Protein AF-A0A7C4DN12-F1 (afdb_monomer_lite)

Radius of gyration: 39.06 Å; chains: 1; bounding box: 102×92×110 Å

Sequence (900 aa):
MKPRREIHFRVSAAPRVALALGARSVGHYACPPDYVEHRAPRDFVQVFWGVAGAAQFFDGRRRHVLMPGHVFVYPPGRSHRIHAGSAGVEYRWWTMDGPLAASIVAAFGLTPPRSLPAGPAPVDLFERLTALVMDVSPAAEPEAGAVAYALLTAAVNPTMPRTESAAPTRAERCARLLRERFSDSRTGVEQIALELGVDRSVLSRQFRAAHGLPPAGYLRAIRVQQALAMLKEGGLAVAEVLHNASPARLYEEALRHDGALLAANGALVVRSGVKTGRSPRDKRVVDEPAVRPDVWWGDVNIRLSERTFLTNRQRAVDFLNTRPRLYVVDGFAGWDPRYRLKVRVICARPYHALFMQIMLIRPSDEERRDFGTPELTIYNAGQFPANPYTEEMSSTTSVEFWLSRGEMVILGTEYAGEMKKGVFTVLNYLLPQRGVLSMHCAANEGLAGDVTLFFGLSGTGKTTLSADRGRRLIGDDEHGWSDQGIFNIEGGCYAKCLGLSPQGEPEIYQAIRFGTVLENVVCDPLSRLVDFSDASLTENTRAAYPIHFIPNVKLPCTAGHPRNLILLTCDAFGVLPPVARLTTPQAMYHFISGYTARIAGTEQGVREPQAVFSACYGAAFLVWHPTRYAELLAERLVAHGTRAWLVNTGWTGGTYGTGRRMPLGVSRAIIEAVHAGALDEVAVRVDPVFGLEVPVACPGVPTELLDPRATWSDPAAYDALVAQLESPGGPDVFLVNFSGAVLSSLGAGAELAGLDGTWRAGQRSLLQRTSLFKGFPFSLILGAPMTSETVIGLFIDDDFSPVSTLAGSYGFSDDGPNSQIVLPGVPAFYLASAPPSGALRTWKRHDDPTLPTCPPNLANAADGVGCAILDRGPRPAPTAPPARWGVTTETSDLHELVRN

pLDDT: mean 76.94, std 25.62, range [20.72, 98.81]

Foldseek 3Di:
DDKDKDKAAQPDPAAPDFDQKWWGMKMKIWFAAFDKDKAAFDPWKKKKAWQAAKKWWDFPPDTAMHHHQKMWIDGGPTITIITGHRRTTIIIMTIMDGPCRRVLLVVLVCPPIYIGRLGHQPVVLRVLLRVLSNDPDSVSGVVNRVSVSVSSVSNNCVPPDDPDDDPDDLLVQLLVCLLLCLLDPPPDLVVSCVVSVHDSVVNQVVNCVVPVHGSVVSSVVSVVVVVVVCCVPVVAADAAEAEAPDLVVLLVCCVVPFVWDQFPQRAIEHEFPPDLDDDQQQEEEECDPVCVVFFPDDSLHDYDHPVLVVVLVVVLRVLLRPANYKYKYWAWFWLPPVQIFIEIEIERHSVLNLLQCQWGHHDDSVCVVVVPDGLAYESYSAVAFDDCPRPPGDGRWHWYDHQVSNYIYTYNTRHSVSVVLVLLLSCLRRQLVVLKQKAFWWKKAAPVQAIETEFAAPPLCRQLQLPDPRIATLARTIWIQDPFGIHGRTQWHKDFQAVDDCVRRVQVVQQRHSSKYWYQFDADPPNSHTDNNDQVRHSRIIIIGGQVSRVRHDPPSTGGHHQEYEQGEAAQQAQDFQKFWDDLLRLLVCQQQLWYWDDDPSDPPDHFIDIDGQHNSHNSSRGGDSVSSSVSVSCSCVVPVHIYMYGHQHFAQGGPVRTDGDDVQQNNQQSVCVVVCVQVPAQFDQDQQQRTTQGCDTPSHDSLRRHRLSSHPDSVVVVVVLVVLCPPVHAQSRVCPPDCLLCVLCVVPDDPDDDDPRVVVSVVVVLVRGPVNPDDDPPDDDDDDDDDDDDDDDDDDDDDDDDDDDDDDDDDDDDDDDDDDDDDDDDDDDDDDDDDDDDDDDDDDDDDDDDDDDDDDDDDDDDDDDDDDDDDDDDDDDDDDDDDDDDDDDDDDDDDDDDD

Structure (mmCIF, N/CA/C/O backbone):
data_AF-A0A7C4DN12-F1
#
_entry.id   AF-A0A7C4DN12-F1
#
loop_
_atom_site.group_PDB
_atom_site.id
_atom_site.type_symbol
_atom_site.label_atom_id
_atom_site.label_alt_id
_atom_site.label_comp_id
_atom_site.label_asym_id
_atom_site.label_entity_id
_atom_site.label_seq_id
_atom_site.pdbx_PDB_ins_code
_atom_site.Cartn_x
_atom_site.Cartn_y
_atom_site.Cartn_z
_atom_site.occupancy
_atom_site.B_iso_or_equiv
_atom_site.auth_seq_id
_atom_site.auth_comp_id
_atom_site.auth_asym_id
_atom_site.auth_atom_id
_atom_site.pdbx_PDB_model_num
ATOM 1 N N . MET A 1 1 ? -8.530 -39.936 69.890 1.00 58.25 1 MET A N 1
ATOM 2 C CA . MET A 1 1 ? -7.470 -40.143 68.865 1.00 58.25 1 MET A CA 1
ATOM 3 C C . MET A 1 1 ? -6.878 -38.792 68.455 1.00 58.25 1 MET A C 1
ATOM 5 O O . MET A 1 1 ? -7.470 -37.776 68.798 1.00 58.25 1 MET A O 1
ATOM 9 N N . LYS A 1 2 ? -5.743 -38.750 67.738 1.00 64.00 2 LYS A N 1
ATOM 10 C CA . LYS A 1 2 ? -5.277 -37.520 67.060 1.00 64.00 2 LYS A CA 1
ATOM 11 C C . LYS A 1 2 ? -5.970 -37.396 65.686 1.00 64.00 2 LYS A C 1
ATOM 13 O O . LYS A 1 2 ? -6.199 -38.433 65.069 1.00 64.00 2 LYS A O 1
ATOM 18 N N . PRO A 1 3 ? -6.304 -36.186 65.199 1.00 75.88 3 PRO A N 1
ATOM 19 C CA . PRO A 1 3 ? -6.832 -35.999 63.846 1.00 75.88 3 PRO A CA 1
ATOM 20 C C . PRO A 1 3 ? -5.763 -36.290 62.785 1.00 75.88 3 PRO A C 1
ATOM 22 O O . PRO A 1 3 ? -4.607 -35.889 62.952 1.00 75.88 3 PRO A O 1
ATOM 25 N N . ARG A 1 4 ? -6.149 -36.927 61.673 1.00 80.75 4 ARG A N 1
ATOM 26 C CA . ARG A 1 4 ? -5.313 -36.988 60.464 1.00 80.75 4 ARG A CA 1
ATOM 27 C C . ARG A 1 4 ? -5.394 -35.622 59.789 1.00 80.75 4 ARG A C 1
ATOM 29 O O . ARG A 1 4 ? -6.487 -35.107 59.560 1.00 80.75 4 ARG A O 1
ATOM 36 N N . ARG A 1 5 ? -4.239 -35.016 59.522 1.00 82.00 5 ARG A N 1
ATOM 37 C CA . ARG A 1 5 ? -4.129 -33.660 58.980 1.00 82.00 5 ARG A CA 1
ATOM 38 C C . ARG A 1 5 ? -3.128 -33.637 57.844 1.00 82.00 5 ARG A C 1
ATOM 40 O O . ARG A 1 5 ? -1.965 -33.964 58.050 1.00 82.00 5 ARG A O 1
ATOM 47 N N . GLU A 1 6 ? -3.585 -33.185 56.693 1.00 82.62 6 GLU A N 1
ATOM 48 C CA . GLU A 1 6 ? -2.757 -32.751 55.581 1.00 82.62 6 GLU A CA 1
ATOM 49 C C . GLU A 1 6 ? -2.853 -31.223 55.480 1.00 82.62 6 GLU A C 1
ATOM 51 O O . GLU A 1 6 ? -3.947 -30.663 55.616 1.00 82.62 6 GLU A O 1
ATOM 56 N N . ILE A 1 7 ? -1.712 -30.546 55.320 1.00 84.69 7 ILE A N 1
ATOM 57 C CA . ILE A 1 7 ? -1.626 -29.087 55.192 1.00 84.69 7 ILE A CA 1
ATOM 58 C C . ILE A 1 7 ? -0.467 -28.739 54.267 1.00 84.69 7 ILE A C 1
ATOM 60 O O . ILE A 1 7 ? 0.660 -29.154 54.527 1.00 84.69 7 ILE A O 1
ATOM 64 N N . HIS A 1 8 ? -0.741 -27.899 53.278 1.00 80.94 8 HIS A N 1
ATOM 65 C CA . HIS A 1 8 ? 0.238 -27.307 52.374 1.00 80.94 8 HIS A CA 1
ATOM 66 C C . HIS A 1 8 ? 0.121 -25.783 52.467 1.00 80.94 8 HIS A C 1
ATOM 68 O O . HIS A 1 8 ? -0.986 -25.246 52.554 1.00 80.94 8 HIS A O 1
ATOM 74 N N . PHE A 1 9 ? 1.247 -25.076 52.507 1.00 82.44 9 PHE A N 1
ATOM 75 C CA . PHE A 1 9 ? 1.310 -23.622 52.692 1.00 82.44 9 PHE A CA 1
ATOM 76 C C . PHE A 1 9 ? 2.062 -22.983 51.530 1.00 82.44 9 PHE A C 1
ATOM 78 O O . PHE A 1 9 ? 3.020 -23.577 51.043 1.00 82.44 9 PHE A O 1
ATOM 85 N N . ARG A 1 10 ? 1.698 -21.746 51.165 1.00 79.75 10 ARG A N 1
ATOM 86 C CA . ARG A 1 10 ? 2.512 -20.921 50.266 1.00 79.75 10 ARG A CA 1
ATOM 87 C C . ARG A 1 10 ? 3.933 -20.844 50.823 1.00 79.75 10 ARG A C 1
ATOM 89 O O . ARG A 1 10 ? 4.123 -20.389 51.952 1.00 79.75 10 ARG A O 1
ATOM 96 N N . VAL A 1 11 ? 4.914 -21.276 50.030 1.00 66.38 11 VAL A N 1
ATOM 97 C CA . VAL A 1 11 ? 6.325 -21.386 50.453 1.00 66.38 11 VAL A CA 1
ATOM 98 C C . VAL A 1 11 ? 6.897 -20.026 50.891 1.00 66.38 11 VAL A C 1
ATOM 100 O O . VAL A 1 11 ? 7.748 -19.964 51.777 1.00 66.38 11 VAL A O 1
ATOM 103 N N . SER A 1 12 ? 6.384 -18.921 50.333 1.00 61.75 12 SER A N 1
ATOM 104 C CA . SER A 1 12 ? 6.653 -17.562 50.817 1.00 61.75 12 SER A CA 1
ATOM 105 C C . SER A 1 12 ? 5.601 -17.071 51.817 1.00 61.75 12 SER A C 1
ATOM 107 O O . SER A 1 12 ? 4.393 -17.091 51.554 1.00 61.75 12 SER A O 1
ATOM 109 N N . ALA A 1 13 ? 6.069 -16.512 52.937 1.00 51.81 13 ALA A N 1
ATOM 110 C CA . ALA A 1 13 ? 5.219 -15.895 53.956 1.00 51.81 13 ALA A CA 1
ATOM 111 C C . ALA A 1 13 ? 4.446 -14.659 53.448 1.00 51.81 13 ALA A C 1
ATOM 113 O O . ALA A 1 13 ? 3.369 -14.369 53.968 1.00 51.81 13 ALA A O 1
ATOM 114 N N . ALA A 1 14 ? 4.960 -13.970 52.423 1.00 54.31 14 ALA A N 1
ATOM 115 C CA . ALA A 1 14 ? 4.325 -12.822 51.774 1.00 54.31 14 ALA A CA 1
ATOM 116 C C . ALA A 1 14 ? 4.466 -12.898 50.237 1.00 54.31 14 ALA A C 1
ATOM 118 O O . ALA A 1 14 ? 5.475 -13.431 49.759 1.00 54.31 14 ALA A O 1
ATOM 119 N N . PRO A 1 15 ? 3.511 -12.352 49.462 1.00 56.38 15 PRO A N 1
ATOM 120 C CA . PRO A 1 15 ? 3.646 -12.234 48.011 1.00 56.38 15 PRO A CA 1
ATOM 121 C C . PRO A 1 15 ? 4.871 -11.405 47.605 1.00 56.38 15 PRO A C 1
ATOM 123 O O . PRO A 1 15 ? 5.198 -10.423 48.275 1.00 56.38 15 PRO A O 1
ATOM 126 N N . ARG A 1 16 ? 5.512 -11.724 46.468 1.00 59.62 16 ARG A N 1
ATOM 127 C CA . ARG A 1 16 ? 6.554 -10.839 45.889 1.00 59.62 16 ARG A CA 1
ATOM 128 C C . ARG A 1 16 ? 5.970 -9.533 45.335 1.00 59.62 16 ARG A C 1
ATOM 130 O O . ARG A 1 16 ? 6.650 -8.514 45.319 1.00 59.62 16 ARG A O 1
ATOM 137 N N . VAL A 1 17 ? 4.713 -9.575 44.896 1.00 62.84 17 VAL A N 1
ATOM 138 C CA . VAL A 1 17 ? 3.891 -8.431 44.478 1.00 62.84 17 VAL A CA 1
ATOM 139 C C . VAL A 1 17 ? 2.504 -8.644 45.077 1.00 62.84 17 VAL A C 1
ATOM 141 O O . VAL A 1 17 ? 1.976 -9.750 45.007 1.00 62.84 17 VAL A O 1
ATOM 144 N N . ALA A 1 18 ? 1.912 -7.619 45.692 1.00 67.81 18 ALA A N 1
ATOM 145 C CA . ALA A 1 18 ? 0.656 -7.758 46.430 1.00 67.81 18 ALA A CA 1
ATOM 146 C C . ALA A 1 18 ? -0.540 -8.087 45.510 1.00 67.81 18 ALA A C 1
ATOM 148 O O . ALA A 1 18 ? -1.165 -7.196 44.935 1.00 67.81 18 ALA A O 1
ATOM 149 N N . LEU A 1 19 ? -0.880 -9.375 45.398 1.00 79.62 19 LEU A N 1
ATOM 150 C CA . LEU A 1 19 ? -2.069 -9.841 44.684 1.00 79.62 19 LEU A CA 1
ATOM 151 C C . LEU A 1 19 ? -3.352 -9.420 45.412 1.00 79.62 19 LEU A C 1
ATOM 153 O O . LEU A 1 19 ? -3.432 -9.485 46.637 1.00 79.62 19 LEU A O 1
ATOM 157 N N . ALA A 1 20 ? -4.387 -9.056 44.649 1.00 84.06 20 ALA A N 1
ATOM 158 C CA . ALA A 1 20 ? -5.710 -8.711 45.180 1.00 84.06 20 ALA A CA 1
ATOM 159 C C . ALA A 1 20 ? -6.351 -9.857 45.993 1.00 84.06 20 ALA A C 1
ATOM 161 O O . ALA A 1 20 ? -7.025 -9.603 46.996 1.00 84.06 20 ALA A O 1
ATOM 162 N N . LEU A 1 21 ? -6.103 -11.095 45.553 1.00 87.44 21 LEU A N 1
ATOM 163 C CA . LEU A 1 21 ? -6.446 -12.354 46.206 1.00 87.44 21 LEU A CA 1
ATOM 164 C C . LEU A 1 21 ? -5.257 -13.314 46.043 1.00 87.44 21 LEU A C 1
ATOM 166 O O . LEU A 1 21 ? -4.973 -13.751 44.930 1.00 87.44 21 LEU A O 1
ATOM 170 N N . GLY A 1 22 ? -4.568 -13.628 47.136 1.00 88.06 22 GLY A N 1
ATOM 171 C CA . GLY A 1 22 ? -3.547 -14.672 47.204 1.00 88.06 22 GLY A CA 1
ATOM 172 C C . GLY A 1 22 ? -4.099 -15.918 47.893 1.00 88.06 22 GLY A C 1
ATOM 173 O O . GLY A 1 22 ? -4.883 -15.815 48.839 1.00 88.06 22 GLY A O 1
ATOM 174 N N . ALA A 1 23 ? -3.700 -17.108 47.445 1.00 91.06 23 ALA A N 1
ATOM 175 C CA . ALA A 1 23 ? -3.972 -18.346 48.171 1.00 91.06 23 ALA A CA 1
ATOM 176 C C . ALA A 1 23 ? -2.805 -18.658 49.117 1.00 91.06 23 ALA A C 1
ATOM 178 O O . ALA A 1 23 ? -1.656 -18.753 48.689 1.00 91.06 23 ALA A O 1
ATOM 179 N N . ARG A 1 24 ? -3.096 -18.810 50.413 1.00 88.44 24 ARG A N 1
ATOM 180 C CA . ARG A 1 24 ? -2.065 -18.893 51.462 1.00 88.44 24 ARG A CA 1
ATOM 181 C C . ARG A 1 24 ? -1.808 -20.316 51.954 1.00 88.44 24 ARG A C 1
ATOM 183 O O . ARG A 1 24 ? -0.680 -20.639 52.324 1.00 88.44 24 ARG A O 1
ATOM 190 N N . SER A 1 25 ? -2.832 -21.163 51.992 1.00 90.44 25 SER A N 1
ATOM 191 C CA . SER A 1 25 ? -2.703 -22.586 52.329 1.00 90.44 25 SER A CA 1
ATOM 192 C C . SER A 1 25 ? -3.951 -23.378 51.970 1.00 90.44 25 SER A C 1
ATOM 194 O O . SER A 1 25 ? -5.037 -22.818 51.819 1.00 90.44 25 SER A O 1
ATOM 196 N N . VAL A 1 26 ? -3.792 -24.694 51.883 1.00 95.50 26 VAL A N 1
ATOM 197 C CA . VAL A 1 26 ? -4.844 -25.675 51.612 1.00 95.50 26 VAL A CA 1
ATOM 198 C C . VAL A 1 26 ? -4.606 -26.918 52.471 1.00 95.50 26 VAL A C 1
ATOM 200 O O . VAL A 1 26 ? -3.481 -27.179 52.898 1.00 95.50 26 VAL A O 1
ATOM 203 N N . GLY A 1 27 ? -5.651 -27.676 52.790 1.00 92.62 27 GLY A N 1
ATOM 204 C CA . GLY A 1 27 ? -5.505 -28.878 53.603 1.00 92.62 27 GLY A CA 1
ATOM 205 C C . GLY A 1 27 ? -6.722 -29.792 53.616 1.00 92.62 27 GLY A C 1
ATOM 206 O O . GLY A 1 27 ? -7.829 -29.409 53.232 1.00 92.62 27 GLY A O 1
ATOM 207 N N . HIS A 1 28 ? -6.504 -31.011 54.104 1.00 93.19 28 HIS A N 1
ATOM 208 C CA . HIS A 1 28 ? -7.520 -32.049 54.247 1.00 93.19 28 HIS A CA 1
ATOM 209 C C . HIS A 1 28 ? -7.443 -32.657 55.651 1.00 93.19 28 HIS A C 1
ATOM 211 O O . HIS A 1 28 ? -6.389 -33.122 56.090 1.00 93.19 28 HIS A O 1
ATOM 217 N N . TYR A 1 29 ? -8.535 -32.566 56.409 1.00 92.19 29 TYR A N 1
ATOM 218 C CA . TYR A 1 29 ? -8.598 -32.951 57.819 1.00 92.19 29 TYR A CA 1
ATOM 219 C C . TYR A 1 29 ? -9.642 -34.046 58.015 1.00 92.19 29 TYR A C 1
ATOM 221 O O . TYR A 1 29 ? -10.808 -33.815 57.712 1.00 92.19 29 TYR A O 1
ATOM 229 N N . ALA A 1 30 ? -9.246 -35.164 58.626 1.00 91.88 30 ALA A N 1
ATOM 230 C CA . ALA A 1 30 ? -10.160 -36.148 59.201 1.00 91.88 30 ALA A CA 1
ATOM 231 C C . ALA A 1 30 ? -10.011 -36.131 60.732 1.00 91.88 30 ALA A C 1
ATOM 233 O O . ALA A 1 30 ? -8.995 -36.548 61.301 1.00 91.88 30 ALA A O 1
ATOM 234 N N . CYS A 1 31 ? -11.025 -35.592 61.400 1.00 91.62 31 CYS A N 1
ATOM 235 C CA . CYS A 1 31 ? -11.087 -35.388 62.838 1.00 91.62 31 CYS A CA 1
ATOM 236 C C . CYS A 1 31 ? -11.961 -36.471 63.498 1.00 91.62 31 CYS A C 1
ATOM 238 O O . CYS A 1 31 ? -13.080 -36.706 63.037 1.00 91.62 31 CYS A O 1
ATOM 240 N N . PRO A 1 32 ? -11.487 -37.123 64.577 1.00 90.62 32 PRO A N 1
ATOM 241 C CA . PRO A 1 32 ? -12.229 -38.188 65.251 1.00 90.62 32 PRO A CA 1
ATOM 242 C C . PRO A 1 32 ? -13.466 -37.654 66.000 1.00 90.62 32 PRO A C 1
ATOM 244 O O . PRO A 1 32 ? -13.607 -36.435 66.150 1.00 90.62 32 PRO A O 1
ATOM 247 N N . PRO A 1 33 ? -14.335 -38.551 66.507 1.00 90.94 33 PRO A N 1
ATOM 248 C CA . PRO A 1 33 ? -15.431 -38.200 67.405 1.00 90.94 33 PRO A CA 1
ATOM 249 C C . PRO A 1 33 ? -15.026 -37.249 68.532 1.00 90.94 33 PRO A C 1
ATOM 251 O O . PRO A 1 33 ? -13.918 -37.346 69.068 1.00 90.94 33 PRO A O 1
ATOM 254 N N . ASP A 1 34 ? -15.931 -36.319 68.843 1.00 87.19 34 ASP A N 1
ATOM 255 C CA . ASP A 1 34 ? -15.834 -35.326 69.924 1.00 87.19 34 ASP A CA 1
ATOM 256 C C . ASP A 1 34 ? -14.565 -34.447 69.889 1.00 87.19 34 ASP A C 1
ATOM 258 O O . ASP A 1 34 ? -14.199 -33.788 70.864 1.00 87.19 34 ASP A O 1
ATOM 262 N N . TYR A 1 35 ? -13.878 -34.399 68.742 1.00 89.62 35 TYR A N 1
ATOM 263 C CA . TYR A 1 35 ? -12.701 -33.564 68.550 1.00 89.62 35 TYR A CA 1
ATOM 264 C C . TYR A 1 35 ? -13.052 -32.071 68.582 1.00 89.62 35 TYR A C 1
ATOM 266 O O . TYR A 1 35 ? -13.827 -31.579 67.760 1.00 89.62 35 TYR A O 1
ATOM 274 N N . VAL A 1 36 ? -12.408 -31.331 69.485 1.00 88.56 36 VAL A N 1
ATOM 275 C CA . VAL A 1 36 ? -12.567 -29.880 69.621 1.00 88.56 36 VAL A CA 1
ATOM 276 C C . VAL A 1 36 ? -11.296 -29.151 69.178 1.00 88.56 36 VAL A C 1
ATOM 278 O O . VAL A 1 36 ? -10.198 -29.434 69.658 1.00 88.56 36 VAL A O 1
ATOM 281 N N . GLU A 1 37 ? -11.447 -28.158 68.300 1.00 85.19 37 GLU A N 1
ATOM 282 C CA . GLU A 1 37 ? -10.400 -27.206 67.928 1.00 85.19 37 GLU A CA 1
ATOM 283 C C . GLU A 1 37 ? -10.812 -25.767 68.266 1.00 85.19 37 GLU A C 1
ATOM 285 O O . GLU A 1 37 ? -11.877 -25.288 67.871 1.00 85.19 37 GLU A O 1
ATOM 290 N N . HIS A 1 38 ? -9.918 -25.061 68.960 1.00 86.31 38 HIS A N 1
ATOM 291 C CA . HIS A 1 38 ? -9.972 -23.620 69.182 1.00 86.31 38 HIS A CA 1
ATOM 292 C C . HIS A 1 38 ? -8.743 -22.982 68.524 1.00 86.31 38 HIS A C 1
ATOM 294 O O . HIS A 1 38 ? -7.618 -23.408 68.786 1.00 86.31 38 HIS A O 1
ATOM 300 N N . ARG A 1 39 ? -8.928 -21.945 67.699 1.00 80.12 39 ARG A N 1
ATOM 301 C CA . ARG A 1 39 ? -7.827 -21.106 67.194 1.00 80.12 39 ARG A CA 1
ATOM 302 C C . ARG A 1 39 ? -8.103 -19.632 67.479 1.00 80.12 39 ARG A C 1
ATOM 304 O O . ARG A 1 39 ? -9.226 -19.155 67.312 1.00 80.12 39 ARG A O 1
ATOM 311 N N . ALA A 1 40 ? -7.054 -18.916 67.881 1.00 80.12 40 ALA A N 1
ATOM 312 C CA . ALA A 1 40 ? -7.068 -17.460 67.979 1.00 80.12 40 ALA A CA 1
ATOM 313 C C . ALA A 1 40 ? -7.398 -16.810 66.614 1.00 80.12 40 ALA A C 1
ATOM 315 O O . ALA A 1 40 ? -7.159 -17.453 65.582 1.00 80.12 40 ALA A O 1
ATOM 316 N N . PRO A 1 41 ? -7.924 -15.568 66.601 1.00 82.94 41 PRO A N 1
ATOM 317 C CA . PRO A 1 41 ? -8.230 -14.829 65.379 1.00 82.94 41 PRO A CA 1
ATOM 318 C C . PRO A 1 41 ? -7.094 -14.789 64.355 1.00 82.94 41 PRO A C 1
ATOM 320 O O . PRO A 1 41 ? -5.915 -14.808 64.714 1.00 82.94 41 PRO A O 1
ATOM 323 N N . ARG A 1 42 ? -7.466 -14.722 63.074 1.00 82.62 42 ARG A N 1
ATOM 324 C CA . ARG A 1 42 ? -6.540 -14.681 61.934 1.00 82.62 42 ARG A CA 1
ATOM 325 C C . ARG A 1 42 ? -6.799 -13.486 61.023 1.00 82.62 42 ARG A C 1
ATOM 327 O O . ARG A 1 42 ? -7.892 -12.932 60.998 1.00 82.62 42 ARG A O 1
ATOM 334 N N . ASP A 1 43 ? -5.756 -13.104 60.305 1.00 84.31 43 ASP A N 1
ATOM 335 C CA . ASP A 1 43 ? -5.660 -12.010 59.334 1.00 84.31 43 ASP A CA 1
ATOM 336 C C . ASP A 1 43 ? -6.237 -12.369 57.949 1.00 84.31 43 ASP A C 1
ATOM 338 O O . ASP A 1 43 ? -6.596 -11.485 57.177 1.00 84.31 43 ASP A O 1
ATOM 342 N N . PHE A 1 44 ? -6.368 -13.663 57.654 1.00 89.94 44 PHE A N 1
ATOM 343 C CA . PHE A 1 44 ? -6.845 -14.219 56.384 1.00 89.94 44 PHE A CA 1
ATOM 344 C C . PHE A 1 44 ? -8.287 -14.747 56.457 1.00 89.94 44 PHE A C 1
ATOM 346 O O . PHE A 1 44 ? -8.804 -15.048 57.534 1.00 89.94 44 PHE A O 1
ATOM 353 N N . VAL A 1 45 ? -8.927 -14.928 55.296 1.00 92.00 45 VAL A N 1
ATOM 354 C CA . VAL A 1 45 ? -10.165 -15.723 55.185 1.00 92.00 45 VAL A CA 1
ATOM 355 C C . VAL A 1 45 ? -9.810 -17.210 55.271 1.00 92.00 45 VAL A C 1
ATOM 357 O O . VAL A 1 45 ? -8.836 -17.633 54.648 1.00 92.00 45 VAL A O 1
ATOM 360 N N . GLN A 1 46 ? -10.613 -18.025 55.964 1.00 93.12 46 GLN A N 1
ATOM 361 C CA . GLN A 1 46 ? -10.554 -19.490 55.874 1.00 93.12 46 GLN A CA 1
ATOM 362 C C . GLN A 1 46 ? -11.908 -20.076 55.449 1.00 93.12 46 GLN A C 1
ATOM 364 O O . GLN A 1 46 ? -12.938 -19.775 56.055 1.00 93.12 46 GLN A O 1
ATOM 369 N N . VAL A 1 47 ? -11.897 -20.942 54.433 1.00 94.12 47 VAL A N 1
ATOM 370 C CA . VAL A 1 47 ? -13.083 -21.615 53.879 1.00 94.12 47 VAL A CA 1
ATOM 371 C C . VAL A 1 47 ? -12.966 -23.123 54.085 1.00 94.12 47 VAL A C 1
ATOM 373 O O . VAL A 1 47 ? -11.885 -23.689 53.934 1.00 94.12 47 VAL A O 1
ATOM 376 N N . PHE A 1 48 ? -14.074 -23.770 54.441 1.00 95.19 48 PHE A N 1
ATOM 377 C CA . PHE A 1 48 ? -14.170 -25.191 54.782 1.00 95.19 48 PHE A CA 1
ATOM 378 C C . PHE A 1 48 ? -15.250 -25.851 53.932 1.00 95.19 48 PHE A C 1
ATOM 380 O O . PHE A 1 48 ? -16.322 -25.274 53.777 1.00 95.19 48 PHE A O 1
ATOM 387 N N . TRP A 1 49 ? -14.995 -27.065 53.450 1.00 95.75 49 TRP A N 1
ATOM 388 C CA . TRP A 1 49 ? -15.905 -27.867 52.635 1.00 95.75 49 TRP A CA 1
ATOM 389 C C . TRP A 1 49 ? -16.032 -29.265 53.250 1.00 95.75 49 TRP A C 1
ATOM 391 O O . TRP A 1 49 ? -15.047 -30.001 53.341 1.00 95.75 49 TRP A O 1
ATOM 401 N N . GLY A 1 50 ? -17.229 -29.627 53.712 1.00 95.06 50 GLY A N 1
ATOM 402 C CA . GLY A 1 50 ? -17.481 -30.914 54.360 1.00 95.06 50 GLY A CA 1
ATOM 403 C C . GLY A 1 50 ? -17.434 -32.082 53.373 1.00 95.06 50 GLY A C 1
ATOM 404 O O . GLY A 1 50 ? -18.031 -32.017 52.298 1.00 95.06 50 GLY A O 1
ATOM 405 N N . VAL A 1 51 ? -16.741 -33.154 53.756 1.00 95.25 51 VAL A N 1
ATOM 406 C CA . VAL A 1 51 ? -16.541 -34.378 52.962 1.00 95.25 51 VAL A CA 1
ATOM 407 C C . VAL A 1 51 ? -17.302 -35.551 53.587 1.00 95.25 51 VAL A C 1
ATOM 409 O O . VAL A 1 51 ? -18.096 -36.188 52.902 1.00 95.25 51 VAL A O 1
ATOM 412 N N . ALA A 1 52 ? -17.134 -35.785 54.892 1.00 93.12 52 ALA A N 1
ATOM 413 C CA . ALA A 1 52 ? -17.825 -36.837 55.643 1.00 93.12 52 ALA A CA 1
ATOM 414 C C . ALA A 1 52 ? -18.090 -36.412 57.101 1.00 93.12 52 ALA A C 1
ATOM 416 O O . ALA A 1 52 ? -17.510 -35.443 57.594 1.00 93.12 52 ALA A O 1
ATOM 417 N N . GLY A 1 53 ? -18.963 -37.133 57.813 1.00 94.06 53 GLY A N 1
ATOM 418 C CA . GLY A 1 53 ? -19.336 -36.802 59.196 1.00 94.06 53 GLY A CA 1
ATOM 419 C C . GLY A 1 53 ? -19.975 -35.411 59.334 1.00 94.06 53 GLY A C 1
ATOM 420 O O . GLY A 1 53 ? -20.548 -34.890 58.378 1.00 94.06 53 GLY A O 1
ATOM 421 N N . ALA A 1 54 ? -19.904 -34.800 60.520 1.00 93.94 54 ALA A N 1
ATOM 422 C CA . ALA A 1 54 ? -20.423 -33.446 60.740 1.00 93.94 54 ALA A CA 1
ATOM 423 C C . ALA A 1 54 ? -19.729 -32.728 61.907 1.00 93.94 54 ALA A C 1
ATOM 425 O O . ALA A 1 54 ? -19.307 -33.358 62.876 1.00 93.94 54 ALA A O 1
ATOM 426 N N . ALA A 1 55 ? -19.659 -31.394 61.855 1.00 94.56 55 ALA A N 1
ATOM 427 C CA . ALA A 1 55 ? -19.091 -30.581 62.933 1.00 94.56 55 ALA A CA 1
ATOM 428 C C . ALA A 1 55 ? -19.823 -29.254 63.154 1.00 94.56 55 ALA A C 1
ATOM 430 O O . ALA A 1 55 ? -20.316 -28.622 62.221 1.00 94.56 55 ALA A O 1
ATOM 431 N N . GLN A 1 56 ? -19.849 -28.808 64.408 1.00 94.00 56 GLN A N 1
ATOM 432 C CA . GLN A 1 56 ? -20.402 -27.530 64.838 1.00 94.00 56 GLN A CA 1
ATOM 433 C C . GLN A 1 56 ? -19.310 -26.451 64.770 1.00 94.00 56 GLN A C 1
ATOM 435 O O . GLN A 1 56 ? -18.296 -26.534 65.464 1.00 94.00 56 GLN A O 1
ATOM 440 N N . PHE A 1 57 ? -19.528 -25.440 63.934 1.00 93.31 57 PHE A N 1
ATOM 441 C CA . PHE A 1 57 ? -18.694 -24.245 63.792 1.00 93.31 57 PHE A CA 1
ATOM 442 C C . PHE A 1 57 ? -19.364 -23.083 64.537 1.00 93.31 57 PHE A C 1
ATOM 444 O O . PHE A 1 57 ? -20.590 -22.956 64.480 1.00 93.31 57 PHE A O 1
ATOM 451 N N . PHE A 1 58 ? -18.605 -22.226 65.229 1.00 89.12 58 PHE A N 1
ATOM 452 C CA . PHE A 1 58 ? -19.186 -21.136 66.027 1.00 89.12 58 PHE A CA 1
ATOM 453 C C . PHE A 1 58 ? -18.643 -19.760 65.635 1.00 89.12 58 PHE A C 1
ATOM 455 O O . PHE A 1 58 ? -17.453 -19.500 65.792 1.00 89.12 58 PHE A O 1
ATOM 462 N N . ASP A 1 59 ? -19.536 -18.854 65.226 1.00 85.06 59 ASP A N 1
ATOM 463 C CA . ASP A 1 59 ? -19.240 -17.424 65.088 1.00 85.06 59 ASP A CA 1
ATOM 464 C C . ASP A 1 59 ? -19.747 -16.672 66.330 1.00 85.06 59 ASP A C 1
ATOM 466 O O . ASP A 1 59 ? -20.936 -16.368 66.481 1.00 85.06 59 ASP A O 1
ATOM 470 N N . GLY A 1 60 ? -18.845 -16.431 67.286 1.00 83.50 60 GLY A N 1
ATOM 471 C CA . GLY A 1 60 ? -19.181 -15.843 68.584 1.00 83.50 60 GLY A CA 1
ATOM 472 C C . GLY A 1 60 ? -20.149 -16.723 69.387 1.00 83.50 60 GLY A C 1
ATOM 473 O O . GLY A 1 60 ? -19.748 -17.742 69.948 1.00 83.50 60 GLY A O 1
ATOM 474 N N . ARG A 1 61 ? -21.426 -16.316 69.458 1.00 83.00 61 ARG A N 1
ATOM 475 C CA . ARG A 1 61 ? -22.523 -17.094 70.078 1.00 83.00 61 ARG A CA 1
ATOM 476 C C . ARG A 1 61 ? -23.364 -17.890 69.068 1.00 83.00 61 ARG A C 1
ATOM 478 O O . ARG A 1 61 ? -24.194 -18.691 69.488 1.00 83.00 61 ARG A O 1
ATOM 485 N N . ARG A 1 62 ? -23.204 -17.669 67.757 1.00 86.81 62 ARG A N 1
ATOM 486 C CA . ARG A 1 62 ? -23.971 -18.377 66.718 1.00 86.81 62 ARG A CA 1
ATOM 487 C C . ARG A 1 62 ? -23.325 -19.722 66.416 1.00 86.81 62 ARG A C 1
ATOM 489 O O . ARG A 1 62 ? -22.106 -19.808 66.325 1.00 86.81 62 ARG A O 1
ATOM 496 N N . ARG A 1 63 ? -24.148 -20.759 66.247 1.00 90.88 63 ARG A N 1
ATOM 497 C CA . ARG A 1 63 ? -23.722 -22.111 65.874 1.00 90.88 63 ARG A CA 1
ATOM 498 C C . ARG A 1 63 ? -24.187 -22.435 64.459 1.00 90.88 63 ARG A C 1
ATOM 500 O O . ARG A 1 63 ? -25.364 -22.287 64.145 1.00 90.88 63 ARG A O 1
ATOM 507 N N . HIS A 1 64 ? -23.273 -22.959 63.659 1.00 92.50 64 HIS A N 1
ATOM 508 C CA . HIS A 1 64 ? -23.484 -23.459 62.307 1.00 92.50 64 HIS A CA 1
ATOM 509 C C . HIS A 1 64 ? -23.048 -24.928 62.259 1.00 92.50 64 HIS A C 1
ATOM 511 O O . HIS A 1 64 ? -22.230 -25.346 63.078 1.00 92.50 64 HIS A O 1
ATOM 517 N N . VAL A 1 65 ? -23.577 -25.723 61.328 1.00 93.06 65 VAL A N 1
ATOM 518 C CA . VAL A 1 65 ? -23.159 -27.125 61.160 1.00 93.06 65 VAL A CA 1
ATOM 519 C C . VAL A 1 65 ? -22.583 -27.311 59.764 1.00 93.06 65 VAL A C 1
ATOM 521 O O . VAL A 1 65 ? -23.249 -27.002 58.777 1.00 93.06 65 VAL A O 1
ATOM 524 N N . LEU A 1 66 ? -21.345 -27.794 59.691 1.00 94.38 66 LEU A N 1
ATOM 525 C CA . LEU A 1 66 ? -20.738 -28.296 58.464 1.00 94.38 66 LEU A CA 1
ATOM 526 C C . LEU A 1 66 ? -21.111 -29.778 58.334 1.00 94.38 66 LEU A C 1
ATOM 528 O O . LEU A 1 66 ? -20.907 -30.551 59.271 1.00 94.38 66 LEU A O 1
ATOM 532 N N . MET A 1 67 ? -21.681 -30.138 57.190 1.00 93.56 67 MET A N 1
ATOM 533 C CA . MET A 1 67 ? -22.126 -31.484 56.811 1.00 93.56 67 MET A CA 1
ATOM 534 C C . MET A 1 67 ? -21.496 -31.854 55.453 1.00 93.56 67 MET A C 1
ATOM 536 O O . MET A 1 67 ? -20.904 -30.973 54.816 1.00 93.56 67 MET A O 1
ATOM 540 N N . PRO A 1 68 ? -21.597 -33.108 54.975 1.00 94.19 68 PRO A N 1
ATOM 541 C CA . PRO A 1 68 ? -21.061 -33.494 53.674 1.00 94.19 68 PRO A CA 1
ATOM 542 C C . PRO A 1 68 ? -21.678 -32.640 52.564 1.00 94.19 68 PRO A C 1
ATOM 544 O O . PRO A 1 68 ? -22.890 -32.441 52.514 1.00 94.19 68 PRO A O 1
ATOM 547 N N . GLY A 1 69 ? -20.831 -32.090 51.700 1.00 90.12 69 GLY A N 1
ATOM 548 C CA . GLY A 1 69 ? -21.242 -31.207 50.613 1.00 90.12 69 GLY A CA 1
ATOM 549 C C . GLY A 1 69 ? -21.776 -29.830 51.029 1.00 90.12 69 GLY A C 1
ATOM 550 O O . GLY A 1 69 ? -22.442 -29.171 50.230 1.00 90.12 69 GLY A O 1
ATOM 551 N N . HIS A 1 70 ? -21.495 -29.381 52.256 1.00 93.88 70 HIS A N 1
ATOM 552 C CA . HIS A 1 70 ? -21.694 -27.993 52.682 1.00 93.88 70 HIS A CA 1
ATOM 553 C C . HIS A 1 70 ? -20.372 -27.218 52.740 1.00 93.88 70 HIS A C 1
ATOM 555 O O . HIS A 1 70 ? -19.320 -27.797 53.014 1.00 93.88 70 HIS A O 1
ATOM 561 N N . VAL A 1 71 ? -20.449 -25.895 52.575 1.00 94.50 71 VAL A N 1
ATOM 562 C CA . VAL A 1 71 ? -19.345 -24.945 52.774 1.00 94.50 71 VAL A CA 1
ATOM 563 C C . VAL A 1 71 ? -19.629 -23.989 53.937 1.00 94.50 71 VAL A C 1
ATOM 565 O O . VAL A 1 71 ? -20.769 -23.578 54.152 1.00 94.50 71 VAL A O 1
ATOM 568 N N . PHE A 1 72 ? -18.582 -23.621 54.683 1.00 93.88 72 PHE A N 1
ATOM 569 C CA . PHE A 1 72 ? -18.600 -22.600 55.739 1.00 93.88 72 PHE A CA 1
ATOM 570 C C . PHE A 1 72 ? -17.360 -21.688 55.657 1.00 93.88 72 PHE A C 1
ATOM 572 O O . PHE A 1 72 ? -16.294 -22.124 55.222 1.00 93.88 72 PHE A O 1
ATOM 579 N N . VAL A 1 73 ? -17.479 -20.433 56.109 1.00 92.75 73 VAL A N 1
ATOM 580 C CA . VAL A 1 73 ? -16.417 -19.411 56.047 1.00 92.75 73 VAL A CA 1
ATOM 581 C C . VAL A 1 73 ? -16.182 -18.744 57.404 1.00 92.75 73 VAL A C 1
ATOM 583 O O . VAL A 1 73 ? -17.117 -18.213 58.003 1.00 92.75 73 VAL A O 1
ATOM 586 N N . TYR A 1 74 ? -14.916 -18.667 57.827 1.00 91.50 74 TYR A N 1
ATOM 587 C CA . TYR A 1 74 ? -14.454 -17.685 58.812 1.00 91.50 74 TYR A CA 1
ATOM 588 C C . TYR A 1 74 ? -13.792 -16.491 58.093 1.00 91.50 74 TYR A C 1
ATOM 590 O O . TYR A 1 74 ? -12.788 -16.681 57.401 1.00 91.50 74 TYR A O 1
ATOM 598 N N . PRO A 1 75 ? -14.327 -15.262 58.231 1.00 87.25 75 PRO A N 1
ATOM 599 C CA . PRO A 1 75 ? -13.670 -14.046 57.761 1.00 87.25 75 PRO A CA 1
ATOM 600 C C . PRO A 1 75 ? -12.575 -13.584 58.749 1.00 87.25 75 PRO A C 1
ATOM 602 O O . PRO A 1 75 ? -12.582 -14.016 59.910 1.00 87.25 75 PRO A O 1
ATOM 605 N N . PRO A 1 76 ? -11.677 -12.669 58.332 1.00 86.94 76 PRO A N 1
ATOM 606 C CA . PRO A 1 76 ? -10.633 -12.118 59.191 1.00 86.94 76 PRO A CA 1
ATOM 607 C C . PRO A 1 76 ? -11.157 -11.569 60.526 1.00 86.94 76 PRO A C 1
ATOM 609 O O . PRO A 1 76 ? -12.281 -11.074 60.636 1.00 86.94 76 PRO A O 1
ATOM 612 N N . GLY A 1 77 ? -10.325 -11.659 61.561 1.00 83.81 77 GLY A N 1
ATOM 613 C CA . GLY A 1 77 ? -10.620 -11.195 62.917 1.00 83.81 77 GLY A CA 1
ATOM 614 C C . GLY A 1 77 ? -11.534 -12.109 63.746 1.00 83.81 77 GLY A C 1
ATOM 615 O O . GLY A 1 77 ? -11.732 -11.839 64.930 1.00 83.81 77 GLY A O 1
ATOM 616 N N . ARG A 1 78 ? -12.073 -13.206 63.191 1.00 83.19 78 ARG A N 1
ATOM 617 C CA . ARG A 1 78 ? -12.902 -14.168 63.946 1.00 83.19 78 ARG A CA 1
ATOM 618 C C . ARG A 1 78 ? -12.065 -15.291 64.553 1.00 83.19 78 ARG A C 1
ATOM 620 O O . ARG A 1 78 ? -11.151 -15.807 63.921 1.00 83.19 78 ARG A O 1
ATOM 627 N N . SER A 1 79 ? -12.380 -15.683 65.788 1.00 83.00 79 SER A N 1
ATOM 628 C CA . SER A 1 79 ? -11.789 -16.859 66.435 1.00 83.00 79 SER A CA 1
ATOM 629 C C . SER A 1 79 ? -12.471 -18.132 65.937 1.00 83.00 79 SER A C 1
ATOM 631 O O . SER A 1 79 ? -13.697 -18.211 65.883 1.00 83.00 79 SER A O 1
ATOM 633 N N . HIS A 1 80 ? -11.686 -19.142 65.561 1.00 84.38 80 HIS A N 1
ATOM 634 C CA . HIS A 1 80 ? -12.236 -20.370 64.987 1.00 84.38 80 HIS A CA 1
ATOM 635 C C . HIS A 1 80 ? -12.546 -21.352 66.119 1.00 84.38 80 HIS A C 1
ATOM 637 O O . HIS A 1 80 ? -11.676 -21.660 66.938 1.00 84.38 80 HIS A O 1
ATOM 643 N N . ARG A 1 81 ? -13.776 -21.867 66.156 1.00 90.31 81 ARG A N 1
ATOM 644 C CA . ARG A 1 81 ? -14.208 -22.918 67.085 1.00 90.31 81 ARG A CA 1
ATOM 645 C C . ARG A 1 81 ? -14.895 -24.030 66.307 1.00 90.31 81 ARG A C 1
ATOM 647 O O . ARG A 1 81 ? -15.900 -23.771 65.653 1.00 90.31 81 ARG A O 1
ATOM 654 N N . ILE A 1 82 ? -14.365 -25.244 66.377 1.00 90.50 82 ILE A N 1
ATOM 655 C CA . ILE A 1 82 ? -14.875 -26.407 65.641 1.00 90.50 82 ILE A CA 1
ATOM 656 C C . ILE A 1 82 ? -15.042 -27.555 66.633 1.00 90.50 82 ILE A C 1
ATOM 658 O O . ILE A 1 82 ? -14.092 -27.897 67.328 1.00 90.50 82 ILE A O 1
ATOM 662 N N . HIS A 1 83 ? -16.247 -28.109 66.742 1.00 94.25 83 HIS A N 1
ATOM 663 C CA . HIS A 1 83 ? -16.565 -29.266 67.586 1.00 94.25 83 HIS A CA 1
ATOM 664 C C . HIS A 1 83 ? -17.088 -30.381 66.669 1.00 94.25 83 HIS A C 1
ATOM 666 O O . HIS A 1 83 ? -18.168 -30.235 66.096 1.00 94.25 83 HIS A O 1
ATOM 672 N N . ALA A 1 84 ? -16.332 -31.461 66.475 1.00 92.00 84 ALA A N 1
ATOM 673 C CA . ALA A 1 84 ? -16.778 -32.618 65.698 1.00 92.00 84 ALA A CA 1
ATOM 674 C C . ALA A 1 84 ? -17.933 -33.347 66.404 1.00 92.00 84 ALA A C 1
ATOM 676 O O . ALA A 1 84 ? -18.008 -33.355 67.631 1.00 92.00 84 ALA A O 1
ATOM 677 N N . GLY A 1 85 ? -18.842 -33.946 65.633 1.00 88.88 85 GLY A N 1
ATOM 678 C CA . GLY A 1 85 ? -19.903 -34.797 66.171 1.00 88.88 85 GLY A CA 1
ATOM 679 C C . GLY A 1 85 ? -19.395 -36.173 66.613 1.00 88.88 85 GLY A C 1
ATOM 680 O O . GLY A 1 85 ? -18.228 -36.516 66.423 1.00 88.88 85 GLY A O 1
ATOM 681 N N . SER A 1 86 ? -20.300 -37.005 67.126 1.00 87.19 86 SER A N 1
ATOM 682 C CA . SER A 1 86 ? -20.013 -38.366 67.613 1.00 87.19 86 SER A CA 1
ATOM 683 C C . SER A 1 86 ? -19.542 -39.357 66.535 1.00 87.19 86 SER A C 1
ATOM 685 O O . SER A 1 86 ? -19.007 -40.410 66.864 1.00 87.19 86 SER A O 1
ATOM 687 N N . ALA A 1 87 ? -19.698 -39.023 65.249 1.00 86.81 87 ALA A N 1
ATOM 688 C CA . ALA A 1 87 ? -19.140 -39.772 64.116 1.00 86.81 87 ALA A CA 1
ATOM 689 C C . ALA A 1 87 ? -17.801 -39.195 63.599 1.00 86.81 87 ALA A C 1
ATOM 691 O O . ALA A 1 87 ? -17.245 -39.699 62.627 1.00 86.81 87 ALA A O 1
ATOM 692 N N . GLY A 1 88 ? -17.289 -38.126 64.218 1.00 91.62 88 GLY A N 1
ATOM 693 C CA . GLY A 1 88 ? -16.192 -37.322 63.680 1.00 91.62 88 GLY A CA 1
ATOM 694 C C . GLY A 1 88 ? -16.623 -36.406 62.527 1.00 91.62 88 GLY A C 1
ATOM 695 O O . GLY A 1 88 ? -17.813 -36.200 62.267 1.00 91.62 88 GLY A O 1
ATOM 696 N N . VAL A 1 89 ? -15.637 -35.830 61.839 1.00 93.94 89 VAL A N 1
ATOM 697 C CA . VAL A 1 89 ? -15.832 -35.030 60.619 1.00 93.94 89 VAL A CA 1
ATOM 698 C C . VAL A 1 89 ? -14.615 -35.140 59.702 1.00 93.94 89 VAL A C 1
ATOM 700 O O . VAL A 1 89 ? -13.480 -35.148 60.173 1.00 93.94 89 VAL A O 1
ATOM 703 N N . GLU A 1 90 ? -14.842 -35.149 58.396 1.00 95.81 90 GLU A N 1
ATOM 704 C CA . GLU A 1 90 ? -13.817 -34.976 57.371 1.00 95.81 90 GLU A CA 1
ATOM 705 C C . GLU A 1 90 ? -14.142 -33.731 56.538 1.00 95.81 90 GLU A C 1
ATOM 707 O O . GLU A 1 90 ? -15.293 -33.526 56.143 1.00 95.81 90 GLU A O 1
ATOM 712 N N . TYR A 1 91 ? -13.153 -32.868 56.297 1.00 95.69 91 TYR A N 1
ATOM 713 C CA . TYR A 1 91 ? -13.321 -31.655 55.494 1.00 95.69 91 TYR A CA 1
ATOM 714 C C . TYR A 1 91 ? -12.034 -31.237 54.774 1.00 95.69 91 TYR A C 1
ATOM 716 O O . TYR A 1 91 ? -10.935 -31.278 55.339 1.00 95.69 91 TYR A O 1
ATOM 724 N N . ARG A 1 92 ? -12.177 -30.760 53.531 1.00 96.38 92 ARG A N 1
ATOM 725 C CA . ARG A 1 92 ? -11.136 -29.992 52.826 1.00 96.38 92 ARG A CA 1
ATOM 726 C C . ARG A 1 92 ? -11.287 -28.508 53.173 1.00 96.38 92 ARG A C 1
ATOM 728 O O . ARG A 1 92 ? -12.380 -28.051 53.507 1.00 96.38 92 ARG A O 1
ATOM 735 N N . TRP A 1 93 ? -10.200 -27.747 53.162 1.00 95.06 93 TRP A N 1
ATOM 736 C CA . TRP A 1 93 ? -10.218 -26.320 53.495 1.00 95.06 93 TRP A CA 1
ATOM 737 C C . TRP A 1 93 ? -9.096 -25.559 52.790 1.00 95.06 93 TRP A C 1
ATOM 739 O O . TRP A 1 93 ? -8.074 -26.145 52.443 1.00 95.06 93 TRP A O 1
ATOM 749 N N . TRP A 1 94 ? -9.266 -24.249 52.610 1.00 95.88 94 TRP A N 1
ATOM 750 C CA . TRP A 1 94 ? -8.214 -23.355 52.115 1.00 95.88 94 TRP A CA 1
ATOM 751 C C . TRP A 1 94 ? -8.261 -21.983 52.798 1.00 95.88 94 TRP A C 1
ATOM 753 O O . TRP A 1 94 ? -9.241 -21.639 53.466 1.00 95.88 94 TRP A O 1
ATOM 763 N N . THR A 1 95 ? -7.180 -21.211 52.678 1.00 93.81 95 THR A N 1
ATOM 764 C CA . THR A 1 95 ? -7.085 -19.831 53.175 1.00 93.81 95 THR A CA 1
ATOM 765 C C . THR A 1 95 ? -6.667 -18.861 52.081 1.00 93.81 95 THR A C 1
ATOM 767 O O . THR A 1 95 ? -5.925 -19.221 51.164 1.00 93.81 95 THR A O 1
ATOM 770 N N . MET A 1 96 ? -7.143 -17.620 52.189 1.00 92.38 96 MET A N 1
ATOM 771 C CA . MET A 1 96 ? -6.858 -16.550 51.233 1.00 92.38 96 MET A CA 1
ATOM 772 C C . MET A 1 96 ? -6.460 -15.257 51.944 1.00 92.38 96 MET A C 1
ATOM 774 O O . MET A 1 96 ? -7.116 -14.842 52.905 1.00 92.38 96 MET A O 1
ATOM 778 N N . ASP A 1 97 ? -5.405 -14.624 51.438 1.00 89.00 97 ASP A N 1
ATOM 779 C CA . ASP A 1 97 ? -4.930 -13.295 51.823 1.00 89.00 97 ASP A CA 1
ATOM 780 C C . ASP A 1 97 ? -4.965 -12.318 50.630 1.00 89.00 97 ASP A C 1
ATOM 782 O O . ASP A 1 97 ? -5.550 -12.616 49.588 1.00 89.00 97 ASP A O 1
ATOM 786 N N . GLY A 1 98 ? -4.433 -11.107 50.808 1.00 86.81 98 GLY A N 1
ATOM 787 C CA . GLY A 1 98 ? -4.563 -10.000 49.852 1.00 86.81 98 GLY A CA 1
ATOM 788 C C . GLY A 1 98 ? -5.661 -8.991 50.236 1.00 86.81 98 GLY A C 1
ATOM 789 O O . GLY A 1 98 ? -6.601 -9.328 50.964 1.00 86.81 98 GLY A O 1
ATOM 790 N N . PRO A 1 99 ? -5.558 -7.727 49.780 1.00 86.75 99 PRO A N 1
ATOM 791 C CA . PRO A 1 99 ? -6.364 -6.611 50.282 1.00 86.75 99 PRO A CA 1
ATOM 792 C C . PRO A 1 99 ? -7.853 -6.694 49.922 1.00 86.75 99 PRO A C 1
ATOM 794 O O . PRO A 1 99 ? -8.660 -6.021 50.559 1.00 86.75 99 PRO A O 1
ATOM 797 N N . LEU A 1 100 ? -8.240 -7.508 48.931 1.00 90.25 100 LEU A N 1
ATOM 798 C CA . LEU A 1 100 ? -9.638 -7.682 48.524 1.00 90.25 100 LEU A CA 1
ATOM 799 C C . LEU A 1 100 ? -10.234 -9.035 48.944 1.00 90.25 100 LEU A C 1
ATOM 801 O O . LEU A 1 100 ? -11.410 -9.270 48.676 1.00 90.25 100 LEU A O 1
ATOM 805 N N . ALA A 1 101 ? -9.488 -9.908 49.634 1.00 89.94 101 ALA A N 1
ATOM 806 C CA . ALA A 1 101 ? -9.923 -11.277 49.934 1.00 89.94 101 ALA A CA 1
ATOM 807 C C . ALA A 1 101 ? -11.273 -11.351 50.671 1.00 89.94 101 ALA A C 1
ATOM 809 O O . ALA A 1 101 ? -12.171 -12.087 50.261 1.00 89.94 101 ALA A O 1
ATOM 810 N N . ALA A 1 102 ? -11.453 -10.546 51.722 1.00 88.56 102 ALA A N 1
ATOM 811 C CA . ALA A 1 102 ? -12.716 -10.484 52.458 1.00 88.56 102 ALA A CA 1
ATOM 812 C C . ALA A 1 102 ? -13.868 -9.928 51.597 1.00 88.56 102 ALA A C 1
ATOM 814 O O . ALA A 1 102 ? -14.977 -10.456 51.642 1.00 88.56 102 ALA A O 1
ATOM 815 N N . SER A 1 103 ? -13.599 -8.907 50.778 1.00 88.75 103 SER A N 1
ATOM 816 C CA . SER A 1 103 ? -14.580 -8.261 49.894 1.00 88.75 103 SER A CA 1
ATOM 817 C C . SER A 1 103 ? -15.041 -9.179 48.756 1.00 88.75 103 SER A C 1
ATOM 819 O O . SER A 1 103 ? -16.226 -9.220 48.438 1.00 88.75 103 SER A O 1
ATOM 821 N N . ILE A 1 104 ? -14.125 -9.961 48.179 1.00 90.44 104 ILE A N 1
ATOM 822 C CA . ILE A 1 104 ? -14.421 -10.970 47.153 1.00 90.44 104 ILE A CA 1
ATOM 823 C C . ILE A 1 104 ? -15.320 -12.063 47.741 1.00 90.44 104 ILE A C 1
ATOM 825 O O . ILE A 1 104 ? -16.372 -12.373 47.188 1.00 90.44 104 ILE A O 1
ATOM 829 N N . VAL A 1 105 ? -14.961 -12.600 48.908 1.00 89.19 105 VAL A N 1
ATOM 830 C CA . VAL A 1 105 ? -15.740 -13.646 49.593 1.00 89.19 105 VAL A CA 1
ATOM 831 C C . VAL A 1 105 ? -17.114 -13.132 50.055 1.00 89.19 105 VAL A C 1
ATOM 833 O O . VAL A 1 105 ? -18.090 -13.887 50.061 1.00 89.19 105 VAL A O 1
ATOM 836 N N . ALA A 1 106 ? -17.226 -11.837 50.365 1.00 87.12 106 ALA A N 1
ATOM 837 C CA . ALA A 1 106 ? -18.505 -11.179 50.607 1.00 87.12 106 ALA A CA 1
ATOM 838 C C . ALA A 1 106 ? -19.365 -11.052 49.336 1.00 87.12 106 ALA A C 1
ATOM 840 O O . ALA A 1 106 ? -20.572 -11.283 49.406 1.00 87.12 106 ALA A O 1
ATOM 841 N N . ALA A 1 107 ? -18.766 -10.765 48.173 1.00 87.44 107 ALA A N 1
ATOM 842 C CA . ALA A 1 107 ? -19.472 -10.704 46.888 1.00 87.44 107 ALA A CA 1
ATOM 843 C C . ALA A 1 107 ? -20.058 -12.066 46.460 1.00 87.44 107 ALA A C 1
ATOM 845 O O . ALA A 1 107 ? -21.136 -12.111 45.873 1.00 87.44 107 ALA A O 1
ATOM 846 N N . PHE A 1 108 ? -19.420 -13.178 46.844 1.00 85.56 108 PHE A N 1
ATOM 847 C CA . PHE A 1 108 ? -19.983 -14.533 46.724 1.00 85.56 108 PHE A CA 1
ATOM 848 C C . PHE A 1 108 ? -21.140 -14.823 47.710 1.00 85.56 108 PHE A C 1
ATOM 850 O O . PHE A 1 108 ? -21.680 -15.926 47.734 1.00 85.56 108 PHE A O 1
ATOM 857 N N . GLY A 1 109 ? -21.540 -13.873 48.562 1.00 84.56 109 GLY A N 1
ATOM 858 C CA . GLY A 1 109 ? -22.625 -14.064 49.531 1.00 84.56 109 GLY A CA 1
ATOM 859 C C . GLY A 1 109 ? -22.293 -15.053 50.657 1.00 84.56 109 GLY A C 1
ATOM 860 O O . GLY A 1 109 ? -23.200 -15.523 51.353 1.00 84.56 109 GLY A O 1
ATOM 861 N N . LEU A 1 110 ? -21.011 -15.377 50.856 1.00 84.06 110 LEU A N 1
ATOM 862 C CA . LEU A 1 110 ? -20.543 -16.272 51.922 1.00 84.06 110 LEU A CA 1
ATOM 863 C C . LEU A 1 110 ? -20.392 -15.553 53.278 1.00 84.06 110 LEU A C 1
ATOM 865 O O . LEU A 1 110 ? -20.178 -16.196 54.306 1.00 84.06 110 LEU A O 1
ATOM 869 N N . THR A 1 111 ? -20.552 -14.225 53.296 1.00 77.56 111 THR A N 1
ATOM 870 C CA . THR A 1 111 ? -20.681 -13.406 54.512 1.00 77.56 111 THR A CA 1
ATOM 871 C C . THR A 1 111 ? -22.101 -12.830 54.634 1.00 77.56 111 THR A C 1
ATOM 873 O O . THR A 1 111 ? -22.651 -12.422 53.609 1.00 77.56 111 THR A O 1
ATOM 876 N N . PRO A 1 112 ? -22.689 -12.701 55.841 1.00 81.38 112 PRO A N 1
ATOM 877 C CA . PRO A 1 112 ? -22.156 -13.129 57.138 1.00 81.38 112 PRO A CA 1
ATOM 878 C C . PRO A 1 112 ? -22.024 -14.661 57.234 1.00 81.38 112 PRO A C 1
ATOM 880 O O . PRO A 1 112 ? -22.714 -15.357 56.489 1.00 81.38 112 PRO A O 1
ATOM 883 N N . PRO A 1 113 ? -21.167 -15.192 58.131 1.00 82.81 113 PRO A N 1
ATOM 884 C CA . PRO A 1 113 ? -20.889 -16.624 58.224 1.00 82.81 113 PRO A CA 1
ATOM 885 C C . PRO A 1 113 ? -22.155 -17.481 58.291 1.00 82.81 113 PRO A C 1
ATOM 887 O O . PRO A 1 113 ? -23.026 -17.284 59.143 1.00 82.81 113 PRO A O 1
ATOM 890 N N . ARG A 1 114 ? -22.254 -18.440 57.370 1.00 82.31 114 ARG A N 1
ATOM 891 C CA . ARG A 1 114 ? -23.352 -19.403 57.266 1.00 82.31 114 ARG A CA 1
ATOM 892 C C . ARG A 1 114 ? -22.862 -20.696 56.621 1.00 82.31 114 ARG A C 1
ATOM 894 O O . ARG A 1 114 ? -21.883 -20.687 55.885 1.00 82.31 114 ARG A O 1
ATOM 901 N N . SER A 1 115 ? -23.537 -21.799 56.939 1.00 87.50 115 SER A N 1
ATOM 902 C CA . SER A 1 115 ? -23.346 -23.082 56.256 1.00 87.50 115 SER A CA 1
ATOM 903 C C . SER A 1 115 ? -24.257 -23.107 55.031 1.00 87.50 115 SER A C 1
ATOM 905 O O . SER A 1 115 ? -25.442 -22.795 55.164 1.00 87.50 115 SER A O 1
ATOM 907 N N . LEU A 1 116 ? -23.713 -23.426 53.858 1.00 88.31 116 LEU A N 1
ATOM 908 C CA . LEU A 1 116 ? -24.432 -23.425 52.580 1.00 88.31 116 LEU A CA 1
ATOM 909 C C . LEU A 1 116 ? -24.232 -24.752 51.839 1.00 88.31 116 LEU A C 1
ATOM 911 O O . LEU A 1 116 ? -23.117 -25.270 51.865 1.00 88.31 116 LEU A O 1
ATOM 915 N N . PRO A 1 117 ? -25.263 -25.294 51.164 1.00 89.88 117 PRO A N 1
ATOM 916 C CA . PRO A 1 117 ? -25.108 -26.465 50.311 1.00 89.88 117 PRO A CA 1
ATOM 917 C C . PRO A 1 117 ? -24.305 -26.100 49.054 1.00 89.88 117 PRO A C 1
ATOM 919 O O . PRO A 1 117 ? -24.672 -25.184 48.321 1.00 89.88 117 PRO A O 1
ATOM 922 N N . ALA A 1 118 ? -23.220 -26.833 48.816 1.00 88.81 118 ALA A N 1
ATOM 923 C CA . ALA A 1 118 ? -22.245 -26.591 47.750 1.00 88.81 118 ALA A CA 1
ATOM 924 C C . ALA A 1 118 ? -22.015 -27.816 46.841 1.00 88.81 118 ALA A C 1
ATOM 926 O O . ALA A 1 118 ? -21.351 -27.709 45.814 1.00 88.81 118 ALA A O 1
ATOM 927 N N . GLY A 1 119 ? -22.571 -28.982 47.191 1.00 88.88 119 GLY A N 1
ATOM 928 C CA . GLY A 1 119 ? -22.293 -30.242 46.493 1.00 88.88 119 GLY A CA 1
ATOM 929 C C . GLY A 1 119 ? -20.958 -30.867 46.928 1.00 88.88 119 GLY A C 1
ATOM 930 O O . GLY A 1 119 ? -20.304 -30.353 47.836 1.00 88.88 119 GLY A O 1
ATOM 931 N N . PRO A 1 120 ? -20.550 -32.011 46.351 1.00 89.38 120 PRO A N 1
ATOM 932 C CA . PRO A 1 120 ? -19.306 -32.685 46.728 1.00 89.38 120 PRO A CA 1
ATOM 933 C C . PRO A 1 120 ? -18.080 -31.803 46.447 1.00 89.38 120 PRO A C 1
ATOM 935 O O . PRO A 1 120 ? -18.045 -31.084 45.451 1.00 89.38 120 PRO A O 1
ATOM 938 N N . ALA A 1 121 ? -17.063 -31.880 47.310 1.00 89.88 121 ALA A N 1
ATOM 939 C CA . ALA A 1 121 ? -15.850 -31.076 47.168 1.00 89.88 121 ALA A CA 1
ATOM 940 C C . ALA A 1 121 ? -15.136 -31.358 45.822 1.00 89.88 121 ALA A C 1
ATOM 942 O O . ALA A 1 121 ? -14.910 -32.531 45.507 1.00 89.88 121 ALA A O 1
ATOM 943 N N . PRO A 1 122 ? -14.748 -30.329 45.042 1.00 90.56 122 PRO A N 1
ATOM 944 C CA . PRO A 1 122 ? -14.002 -30.490 43.792 1.00 90.56 122 PRO A CA 1
ATOM 945 C C . PRO A 1 122 ? -12.544 -30.872 44.087 1.00 90.56 122 PRO A C 1
ATOM 947 O O . PRO A 1 122 ? -11.669 -30.027 44.284 1.00 90.56 122 PRO A O 1
ATOM 950 N N . VAL A 1 123 ? -12.316 -32.180 44.208 1.00 88.12 123 VAL A N 1
ATOM 951 C CA . VAL A 1 123 ? -11.037 -32.811 44.575 1.00 88.12 123 VAL A CA 1
ATOM 952 C C . VAL A 1 123 ? -9.887 -32.336 43.680 1.00 88.12 123 VAL A C 1
ATOM 954 O O . VAL A 1 123 ? -8.822 -32.000 44.192 1.00 88.12 123 VAL A O 1
ATOM 957 N N . ASP A 1 124 ? -10.154 -32.206 42.382 1.00 81.81 124 ASP A N 1
ATOM 958 C CA . ASP A 1 124 ? -9.265 -31.714 41.329 1.00 81.81 124 ASP A CA 1
ATOM 959 C C . ASP A 1 124 ? -8.782 -30.274 41.569 1.00 81.81 124 ASP A C 1
ATOM 961 O O . ASP A 1 124 ? -7.582 -30.000 41.505 1.00 81.81 124 ASP A O 1
ATOM 965 N N . LEU A 1 125 ? -9.687 -29.354 41.924 1.00 92.31 125 LEU A N 1
ATOM 966 C CA . LEU A 1 125 ? -9.329 -27.970 42.244 1.00 92.31 125 LEU A CA 1
ATOM 967 C C . LEU A 1 125 ? -8.538 -27.883 43.554 1.00 92.31 125 LEU A C 1
ATOM 969 O O . LEU A 1 125 ? -7.613 -27.079 43.661 1.00 92.31 125 LEU A O 1
ATOM 973 N N . PHE A 1 126 ? -8.859 -28.726 44.540 1.00 93.88 126 PHE A N 1
ATOM 974 C CA . PHE A 1 126 ? -8.084 -28.818 45.779 1.00 93.88 126 PHE A CA 1
ATOM 975 C C . PHE A 1 126 ? -6.669 -29.374 45.547 1.00 93.88 126 PHE A C 1
ATOM 977 O O . PHE A 1 126 ? -5.724 -28.880 46.154 1.00 93.88 126 PHE A O 1
ATOM 984 N N . GLU A 1 127 ? -6.500 -30.361 44.666 1.00 87.69 127 GLU A N 1
ATOM 985 C CA . GLU A 1 127 ? -5.195 -30.958 44.349 1.00 87.69 127 GLU A CA 1
ATOM 986 C C . GLU A 1 127 ? -4.335 -30.050 43.462 1.00 87.69 127 GLU A C 1
ATOM 988 O O . GLU A 1 127 ? -3.149 -29.870 43.748 1.00 87.69 127 GLU A O 1
ATOM 993 N N . ARG A 1 128 ? -4.934 -29.358 42.481 1.00 89.75 128 ARG A N 1
ATOM 994 C CA . ARG A 1 128 ? -4.252 -28.282 41.744 1.00 89.75 128 ARG A CA 1
ATOM 995 C C . ARG A 1 128 ? -3.827 -27.148 42.679 1.00 89.75 128 ARG A C 1
ATOM 997 O O . ARG A 1 128 ? -2.708 -26.660 42.559 1.00 89.75 128 ARG A O 1
ATOM 1004 N N . LEU A 1 129 ? -4.668 -26.757 43.643 1.00 93.81 129 LEU A N 1
ATOM 1005 C CA . LEU A 1 129 ? -4.291 -25.739 44.628 1.00 93.81 129 LEU A CA 1
ATOM 1006 C C . LEU A 1 129 ? -3.135 -26.204 45.526 1.00 93.81 129 LEU A C 1
ATOM 1008 O O . LEU A 1 129 ? -2.237 -25.411 45.795 1.00 93.81 129 LEU A O 1
ATOM 1012 N N . THR A 1 130 ? -3.123 -27.474 45.949 1.00 88.94 130 THR A N 1
ATOM 1013 C CA . THR A 1 130 ? -2.002 -28.077 46.694 1.00 88.94 130 THR A CA 1
ATOM 1014 C C . THR A 1 130 ? -0.693 -27.980 45.915 1.00 88.94 130 THR A C 1
ATOM 1016 O O . THR A 1 130 ? 0.306 -27.543 46.482 1.00 88.94 130 THR A O 1
ATOM 1019 N N . ALA A 1 131 ? -0.692 -28.326 44.625 1.00 82.00 131 ALA A N 1
ATOM 1020 C CA . ALA A 1 131 ? 0.501 -28.201 43.791 1.00 82.00 131 ALA A CA 1
ATOM 1021 C C . ALA A 1 131 ? 0.969 -26.738 43.678 1.00 82.00 131 ALA A C 1
ATOM 1023 O O . ALA A 1 131 ? 2.142 -26.447 43.902 1.00 82.00 131 ALA A O 1
ATOM 1024 N N . LEU A 1 132 ? 0.050 -25.807 43.402 1.00 87.25 132 LEU A N 1
ATOM 1025 C CA . LEU A 1 132 ? 0.386 -24.403 43.147 1.00 87.25 132 LEU A CA 1
ATOM 1026 C C . LEU A 1 132 ? 0.842 -23.624 44.389 1.00 87.25 132 LEU A C 1
ATOM 1028 O O . LEU A 1 132 ? 1.694 -22.754 44.255 1.00 87.25 132 LEU A O 1
ATOM 1032 N N . VAL A 1 133 ? 0.343 -23.916 45.599 1.00 84.88 133 VAL A N 1
ATOM 1033 C CA . VAL A 1 133 ? 0.893 -23.260 46.809 1.00 84.88 133 VAL A CA 1
ATOM 1034 C C . VAL A 1 133 ? 2.290 -23.778 47.173 1.00 84.88 133 VAL A C 1
ATOM 1036 O O . VAL A 1 133 ? 3.036 -23.079 47.857 1.00 84.88 133 VAL A O 1
ATOM 1039 N N . MET A 1 134 ? 2.653 -24.981 46.722 1.00 77.06 134 MET A N 1
ATOM 1040 C CA . MET A 1 134 ? 3.969 -25.579 46.968 1.00 77.06 134 MET A CA 1
ATOM 1041 C C . MET A 1 134 ? 5.010 -25.233 45.889 1.00 77.06 134 MET A C 1
ATOM 1043 O O . MET A 1 134 ? 6.198 -25.469 46.110 1.00 77.06 134 MET A O 1
ATOM 1047 N N . ASP A 1 135 ? 4.600 -24.656 44.756 1.00 75.56 135 ASP A N 1
ATOM 1048 C CA . ASP A 1 135 ? 5.515 -24.123 43.745 1.00 75.56 135 ASP A CA 1
ATOM 1049 C C . ASP A 1 135 ? 6.044 -22.728 44.146 1.00 75.56 135 ASP A C 1
ATOM 1051 O O . ASP A 1 135 ? 5.360 -21.904 44.756 1.00 75.56 135 ASP A O 1
ATOM 1055 N N . VAL A 1 136 ? 7.307 -22.475 43.806 1.00 74.50 136 VAL A N 1
ATOM 1056 C CA . VAL A 1 136 ? 8.038 -21.221 44.035 1.00 74.50 136 VAL A CA 1
ATOM 1057 C C . VAL A 1 136 ? 8.160 -20.368 42.766 1.00 74.50 136 VAL A C 1
ATOM 1059 O O . VAL A 1 136 ? 8.777 -19.298 42.805 1.00 74.50 136 VAL A O 1
ATOM 1062 N N . SER A 1 137 ? 7.608 -20.825 41.636 1.00 71.62 137 SER A N 1
ATOM 1063 C CA . SER A 1 137 ? 7.622 -20.079 40.379 1.00 71.62 137 SER A CA 1
ATOM 1064 C C . SER A 1 137 ? 6.827 -18.760 40.475 1.00 71.62 137 SER A C 1
ATOM 1066 O O . SER A 1 137 ? 5.807 -18.688 41.166 1.00 71.62 137 SER A O 1
ATOM 1068 N N . PRO A 1 138 ? 7.232 -17.691 39.757 1.00 69.50 138 PRO A N 1
ATOM 1069 C CA . PRO A 1 138 ? 6.492 -16.424 39.758 1.00 69.50 138 PRO A CA 1
ATOM 1070 C C . PRO A 1 138 ? 5.059 -16.511 39.202 1.00 69.50 138 PRO A C 1
ATOM 1072 O O . PRO A 1 138 ? 4.262 -15.610 39.453 1.00 69.50 138 PRO A O 1
ATOM 1075 N N . ALA A 1 139 ? 4.734 -17.563 38.441 1.00 76.06 139 ALA A N 1
ATOM 1076 C CA . ALA A 1 139 ? 3.412 -17.779 37.853 1.00 76.06 139 ALA A CA 1
ATOM 1077 C C . ALA A 1 139 ? 2.444 -18.513 38.800 1.00 76.06 139 ALA A C 1
ATOM 1079 O O . ALA A 1 139 ? 1.233 -18.289 38.731 1.00 76.06 139 ALA A O 1
ATOM 1080 N N . ALA A 1 140 ? 2.965 -19.339 39.713 1.00 79.94 140 ALA A N 1
ATOM 1081 C CA . ALA A 1 140 ? 2.146 -20.154 40.602 1.00 79.94 140 ALA A CA 1
ATOM 1082 C C . ALA A 1 140 ? 1.315 -19.339 41.598 1.00 79.94 140 ALA A C 1
ATOM 1084 O O . ALA A 1 140 ? 0.187 -19.724 41.891 1.00 79.94 140 ALA A O 1
ATOM 1085 N N . GLU A 1 141 ? 1.808 -18.200 42.100 1.00 80.38 141 GLU A N 1
ATOM 1086 C CA . GLU A 1 141 ? 1.048 -17.407 43.077 1.00 80.38 141 GLU A CA 1
ATOM 1087 C C . GLU A 1 141 ? -0.217 -16.753 42.463 1.00 80.38 141 GLU A C 1
ATOM 1089 O O . GLU A 1 141 ? -1.301 -16.919 43.037 1.00 80.38 141 GLU A O 1
ATOM 1094 N N . PRO A 1 142 ? -0.157 -16.100 41.277 1.00 85.06 142 PRO A N 1
ATOM 1095 C CA . PRO A 1 142 ? -1.354 -15.712 40.526 1.00 85.06 142 PRO A CA 1
ATOM 1096 C C . PRO A 1 142 ? -2.285 -16.886 40.189 1.00 85.06 142 PRO A C 1
ATOM 1098 O O . PRO A 1 142 ? -3.504 -16.758 40.331 1.00 85.06 142 PRO A O 1
ATOM 1101 N N . GLU A 1 143 ? -1.741 -18.035 39.770 1.00 88.69 143 GLU A N 1
ATOM 1102 C CA . GLU A 1 143 ? -2.558 -19.197 39.400 1.00 88.69 143 GLU A CA 1
ATOM 1103 C C . GLU A 1 143 ? -3.263 -19.819 40.618 1.00 88.69 143 GLU A C 1
ATOM 1105 O O . GLU A 1 143 ? -4.449 -20.143 40.551 1.00 88.69 143 GLU A O 1
ATOM 1110 N N . ALA A 1 144 ? -2.591 -19.905 41.769 1.00 89.75 144 ALA A N 1
ATOM 1111 C CA . ALA A 1 144 ? -3.183 -20.348 43.029 1.00 89.75 144 ALA A CA 1
ATOM 1112 C C . ALA A 1 144 ? -4.329 -19.417 43.466 1.00 89.75 144 ALA A C 1
ATOM 1114 O O . ALA A 1 144 ? -5.375 -19.889 43.917 1.00 89.75 144 ALA A O 1
ATOM 1115 N N . GLY A 1 145 ? -4.173 -18.100 43.273 1.00 91.50 145 GLY A N 1
ATOM 1116 C CA . GLY A 1 145 ? -5.247 -17.118 43.457 1.00 91.50 145 GLY A CA 1
ATOM 1117 C C . GLY A 1 145 ? -6.449 -17.369 42.535 1.00 91.50 145 GLY A C 1
ATOM 1118 O O . GLY A 1 145 ? -7.594 -17.346 42.992 1.00 91.50 145 GLY A O 1
ATOM 1119 N N . ALA A 1 146 ? -6.206 -17.693 41.261 1.00 92.81 146 ALA A N 1
ATOM 1120 C CA . ALA A 1 146 ? -7.257 -18.044 40.304 1.00 92.81 146 ALA A CA 1
ATOM 1121 C C . ALA A 1 146 ? -7.982 -19.356 40.673 1.00 92.81 146 ALA A C 1
ATOM 1123 O O . ALA A 1 146 ? -9.212 -19.413 40.629 1.00 92.81 146 ALA A O 1
ATOM 1124 N N . VAL A 1 147 ? -7.258 -20.392 41.112 1.00 94.25 147 VAL A N 1
ATOM 1125 C CA . VAL A 1 147 ? -7.858 -21.659 41.573 1.00 94.25 147 VAL A CA 1
ATOM 1126 C C . VAL A 1 147 ? -8.653 -21.464 42.872 1.00 94.25 147 VAL A C 1
ATOM 1128 O O . VAL A 1 147 ? -9.744 -22.016 43.008 1.00 94.25 147 VAL A O 1
ATOM 1131 N N . ALA A 1 148 ? -8.198 -20.611 43.794 1.00 93.50 148 ALA A N 1
ATOM 1132 C CA . ALA A 1 148 ? -8.977 -20.241 44.978 1.00 93.50 148 ALA A CA 1
ATOM 1133 C C . ALA A 1 148 ? -10.278 -19.485 44.622 1.00 93.50 148 ALA A C 1
ATOM 1135 O O . ALA A 1 148 ? -11.309 -19.699 45.265 1.00 93.50 148 ALA A O 1
ATOM 1136 N N . TYR A 1 149 ? -10.271 -18.666 43.565 1.00 93.19 149 TYR A N 1
ATOM 1137 C CA . TYR A 1 149 ? -11.477 -18.028 43.019 1.00 93.19 149 TYR A CA 1
ATOM 1138 C C . TYR A 1 149 ? -12.420 -19.044 42.342 1.00 93.19 149 TYR A C 1
ATOM 1140 O O . TYR A 1 149 ? -13.644 -18.954 42.482 1.00 93.19 149 TYR A O 1
ATOM 1148 N N . ALA A 1 150 ? -11.873 -20.061 41.667 1.00 92.12 150 ALA A N 1
ATOM 1149 C CA . ALA A 1 150 ? -12.653 -21.168 41.110 1.00 92.12 150 ALA A CA 1
ATOM 1150 C C . ALA A 1 150 ? -13.323 -22.007 42.216 1.00 92.12 150 ALA A C 1
ATOM 1152 O O . ALA A 1 150 ? -14.506 -22.325 42.105 1.00 92.12 150 ALA A O 1
ATOM 1153 N N . LEU A 1 151 ? -12.622 -22.281 43.325 1.00 93.25 151 LEU A N 1
ATOM 1154 C CA . LEU A 1 151 ? -13.192 -22.945 44.506 1.00 93.25 151 LEU A CA 1
ATOM 1155 C C . LEU A 1 151 ? -14.340 -22.138 45.139 1.00 93.25 151 LEU A C 1
ATOM 1157 O O . LEU A 1 151 ? -15.365 -22.719 45.494 1.00 93.25 151 LEU A O 1
ATOM 1161 N N . LEU A 1 152 ? -14.218 -20.807 45.234 1.00 92.38 152 LEU A N 1
ATOM 1162 C CA . LEU A 1 152 ? -15.322 -19.932 45.665 1.00 92.38 152 LEU A CA 1
ATOM 1163 C C . LEU A 1 152 ? -16.521 -19.983 44.707 1.00 92.38 152 LEU A C 1
ATOM 1165 O O . LEU A 1 152 ? -17.666 -19.986 45.152 1.00 92.38 152 LEU A O 1
ATOM 1169 N N . THR A 1 153 ? -16.260 -20.065 43.402 1.00 89.69 153 THR A N 1
ATOM 1170 C CA . THR A 1 153 ? -17.302 -20.158 42.368 1.00 89.69 153 THR A CA 1
ATOM 1171 C C . THR A 1 153 ? -18.044 -21.496 42.438 1.00 89.69 153 THR A C 1
ATOM 1173 O O . THR A 1 153 ? -19.275 -21.521 42.403 1.00 89.69 153 THR A O 1
ATOM 1176 N N . ALA A 1 154 ? -17.320 -22.603 42.622 1.00 88.06 154 ALA A N 1
ATOM 1177 C CA . ALA A 1 154 ? -17.910 -23.920 42.852 1.00 88.06 154 ALA A CA 1
ATOM 1178 C C . ALA A 1 154 ? -18.750 -23.947 44.144 1.00 88.06 154 ALA A C 1
ATOM 1180 O O . ALA A 1 154 ? -19.851 -24.490 44.148 1.00 88.06 154 ALA A O 1
ATOM 1181 N N . ALA A 1 155 ? -18.276 -23.297 45.214 1.00 88.31 155 ALA A N 1
ATOM 1182 C CA . ALA A 1 155 ? -18.948 -23.262 46.515 1.00 88.31 155 ALA A CA 1
ATOM 1183 C C . ALA A 1 155 ? -20.336 -22.586 46.517 1.00 88.31 155 ALA A C 1
ATOM 1185 O O . ALA A 1 155 ? -21.090 -22.763 47.475 1.00 88.31 155 ALA A O 1
ATOM 1186 N N . VAL A 1 156 ? -20.677 -21.811 45.477 1.00 86.25 156 VAL A N 1
ATOM 1187 C CA . VAL A 1 156 ? -21.981 -21.130 45.341 1.00 86.25 156 VAL A CA 1
ATOM 1188 C C . VAL A 1 156 ? -22.839 -21.637 44.180 1.00 86.25 156 VAL A C 1
ATOM 1190 O O . VAL A 1 156 ? -24.018 -21.293 44.109 1.00 86.25 156 VAL A O 1
ATOM 1193 N N . ASN A 1 157 ? -22.277 -22.433 43.266 1.00 75.00 157 ASN A N 1
ATOM 1194 C CA . ASN A 1 157 ? -22.973 -22.935 42.081 1.00 75.00 157 ASN A CA 1
ATOM 1195 C C . ASN A 1 157 ? -22.808 -24.464 41.948 1.00 75.00 157 ASN A C 1
ATOM 1197 O O . ASN A 1 157 ? -22.087 -24.932 41.062 1.00 75.00 157 ASN A O 1
ATOM 1201 N N . PRO A 1 158 ? -23.500 -25.256 42.797 1.00 58.53 158 PRO A N 1
ATOM 1202 C CA . PRO A 1 158 ? -23.430 -26.726 42.797 1.00 58.53 158 PRO A CA 1
ATOM 1203 C C . PRO A 1 158 ? -23.933 -27.383 41.499 1.00 58.53 158 PRO A C 1
ATOM 1205 O O . PRO A 1 158 ? -23.828 -28.596 41.339 1.00 58.53 158 PRO A O 1
ATOM 1208 N N . THR A 1 159 ? -24.511 -26.596 40.590 1.00 49.44 159 THR A N 1
ATOM 1209 C CA . THR A 1 159 ? -25.083 -27.020 39.306 1.00 49.44 159 THR A CA 1
ATOM 1210 C C . THR A 1 159 ? -24.197 -26.717 38.095 1.00 49.44 159 THR A C 1
ATOM 1212 O O . THR A 1 159 ? -24.639 -26.937 36.969 1.00 49.44 159 THR A O 1
ATOM 1215 N N . MET A 1 160 ? -22.960 -26.237 38.283 1.00 42.56 160 MET A N 1
ATOM 1216 C CA . MET A 1 160 ? -21.983 -26.163 37.186 1.00 42.56 160 MET A CA 1
ATOM 1217 C C . MET A 1 160 ? -21.753 -27.563 36.590 1.00 42.56 160 MET A C 1
ATOM 1219 O O . MET A 1 160 ? -21.330 -28.460 37.326 1.00 42.56 160 MET A O 1
ATOM 1223 N N . PRO A 1 161 ? -21.994 -27.781 35.282 1.00 38.31 161 PRO A N 1
ATOM 1224 C CA . PRO A 1 161 ? -21.692 -29.058 34.652 1.00 38.31 161 PRO A CA 1
ATOM 1225 C C . PRO A 1 161 ? -20.198 -29.372 34.754 1.00 38.31 161 PRO A C 1
ATOM 1227 O O . PRO A 1 161 ? -19.352 -28.514 34.494 1.00 38.31 161 PRO A O 1
ATOM 1230 N N . ARG A 1 162 ? -19.874 -30.624 35.090 1.00 43.97 162 ARG A N 1
ATOM 1231 C CA . ARG A 1 162 ? -18.527 -31.163 34.863 1.00 43.97 162 ARG A CA 1
ATOM 1232 C C . ARG A 1 162 ? -18.246 -31.169 33.359 1.00 43.97 162 ARG A C 1
ATOM 1234 O O . ARG A 1 162 ? -19.173 -31.297 32.562 1.00 43.97 162 ARG A O 1
ATOM 1241 N N . THR A 1 163 ? -16.979 -31.041 32.981 1.00 38.03 163 THR A N 1
ATOM 1242 C CA . THR A 1 163 ? -16.515 -30.950 31.589 1.00 38.03 163 THR A CA 1
ATOM 1243 C C . THR A 1 163 ? -16.585 -32.287 30.841 1.00 38.03 163 THR A C 1
ATOM 1245 O O . THR A 1 163 ? -15.576 -32.849 30.427 1.00 38.03 163 THR A O 1
ATOM 1248 N N . GLU A 1 164 ? -17.807 -32.760 30.607 1.00 36.50 164 GLU A N 1
ATOM 1249 C CA . GLU A 1 164 ? -18.145 -33.703 29.540 1.00 36.50 164 GLU A CA 1
ATOM 1250 C C . GLU A 1 164 ? -18.982 -32.979 28.473 1.00 36.50 164 GLU A C 1
ATOM 1252 O O . GLU A 1 164 ? -19.690 -32.010 28.761 1.00 36.50 164 GLU A O 1
ATOM 1257 N N . SER A 1 165 ? -18.864 -33.405 27.212 1.00 39.19 165 SER A N 1
ATOM 1258 C CA . SER A 1 165 ? -19.341 -32.638 26.051 1.00 39.19 165 SER A CA 1
ATOM 1259 C C . SER A 1 165 ? -20.860 -32.730 25.843 1.00 39.19 165 SER A C 1
ATOM 1261 O O . SER A 1 165 ? -21.355 -33.427 24.955 1.00 39.19 165 SER A O 1
ATOM 1263 N N . ALA A 1 166 ? -21.623 -32.002 26.659 1.00 47.38 166 ALA A N 1
ATOM 1264 C CA . ALA A 1 166 ? -23.032 -31.736 26.396 1.00 47.38 166 ALA A CA 1
ATOM 1265 C C . ALA A 1 166 ? -23.179 -30.717 25.249 1.00 47.38 166 ALA A C 1
ATOM 1267 O O . ALA A 1 166 ? -22.588 -29.637 25.275 1.00 47.38 166 ALA A O 1
ATOM 1268 N N . ALA A 1 167 ? -23.995 -31.035 24.239 1.00 50.66 167 ALA A N 1
ATOM 1269 C CA . ALA A 1 167 ? -24.249 -30.118 23.129 1.00 50.66 167 ALA A CA 1
ATOM 1270 C C . ALA A 1 167 ? -24.925 -28.822 23.637 1.00 50.66 167 ALA A C 1
ATOM 1272 O O . ALA A 1 167 ? -25.935 -28.910 24.342 1.00 50.66 167 ALA A O 1
ATOM 1273 N N . PRO A 1 168 ? -24.432 -27.622 23.266 1.00 61.69 168 PRO A N 1
ATOM 1274 C CA . PRO A 1 168 ? -24.830 -26.375 23.913 1.00 61.69 168 PRO A CA 1
ATOM 1275 C C . PRO A 1 168 ? -26.333 -26.107 23.794 1.00 61.69 168 PRO A C 1
ATOM 1277 O O . PRO A 1 168 ? -26.958 -26.310 22.740 1.00 61.69 168 PRO A O 1
ATOM 1280 N N . THR A 1 169 ? -26.927 -25.617 24.880 1.00 78.19 169 THR A N 1
ATOM 1281 C CA . THR A 1 169 ? -28.360 -25.319 24.968 1.00 78.19 169 THR A CA 1
ATOM 1282 C C . THR A 1 169 ? -28.773 -24.237 23.965 1.00 78.19 169 THR A C 1
ATOM 1284 O O . THR A 1 169 ? -27.948 -23.521 23.391 1.00 78.19 169 THR A O 1
ATOM 1287 N N . ARG A 1 170 ? -30.085 -24.079 23.732 1.00 80.31 170 ARG A N 1
ATOM 1288 C CA . ARG A 1 170 ? -30.600 -22.998 22.867 1.00 80.31 170 ARG A CA 1
ATOM 1289 C C . ARG A 1 170 ? -30.268 -21.605 23.424 1.00 80.31 170 ARG A C 1
ATOM 1291 O O . ARG A 1 170 ? -30.027 -20.692 22.639 1.00 80.31 170 ARG A O 1
ATOM 1298 N N . ALA A 1 171 ? -30.193 -21.459 24.750 1.00 77.50 171 ALA A N 1
ATOM 1299 C CA . ALA A 1 171 ? -29.759 -20.224 25.399 1.00 77.50 171 ALA A CA 1
ATOM 1300 C C . ALA A 1 171 ? -28.276 -19.933 25.120 1.00 77.50 171 ALA A C 1
ATOM 1302 O O . ALA A 1 171 ? -27.963 -18.866 24.605 1.00 77.50 171 ALA A O 1
ATOM 1303 N N . GLU A 1 172 ? -27.382 -20.901 25.340 1.00 74.44 172 GLU A N 1
ATOM 1304 C CA . GLU A 1 172 ? -25.940 -20.725 25.108 1.00 74.44 172 GLU A CA 1
ATOM 1305 C C . GLU A 1 172 ? -25.606 -20.517 23.629 1.00 74.44 172 GLU A C 1
ATOM 1307 O O . GLU A 1 172 ? -24.790 -19.656 23.302 1.00 74.44 172 GLU A O 1
ATOM 1312 N N . ARG A 1 173 ? -26.276 -21.233 22.712 1.00 78.94 173 ARG A N 1
ATOM 1313 C CA . ARG A 1 173 ? -26.151 -20.987 21.265 1.00 78.94 173 ARG A CA 1
ATOM 1314 C C . ARG A 1 173 ? -26.610 -19.584 20.885 1.00 78.94 173 ARG A C 1
ATOM 1316 O O . ARG A 1 173 ? -25.917 -18.917 20.126 1.00 78.94 173 ARG A O 1
ATOM 1323 N N . CYS A 1 174 ? -27.717 -19.100 21.447 1.00 83.12 174 CYS A N 1
ATOM 1324 C CA . CYS A 1 174 ? -28.146 -17.714 21.270 1.00 83.12 174 CYS A CA 1
ATOM 1325 C C . CYS A 1 174 ? -27.124 -16.726 21.862 1.00 83.12 174 CYS A C 1
ATOM 1327 O O . CYS A 1 174 ? -26.773 -15.753 21.207 1.00 83.12 174 CYS A O 1
ATOM 1329 N N . ALA A 1 175 ? -26.581 -16.990 23.054 1.00 75.44 175 ALA A N 1
ATOM 1330 C CA . ALA A 1 175 ? -25.604 -16.122 23.715 1.00 75.44 175 ALA A CA 1
ATOM 1331 C C . ALA A 1 175 ? -24.242 -16.122 23.005 1.00 75.44 175 ALA A C 1
ATOM 1333 O O . ALA A 1 175 ? -23.486 -15.157 23.112 1.00 75.44 175 ALA A O 1
ATOM 1334 N N . ARG A 1 176 ? -23.921 -17.194 22.274 1.00 75.06 176 ARG A N 1
ATOM 1335 C CA . ARG A 1 176 ? -22.794 -17.264 21.345 1.00 75.06 176 ARG A CA 1
ATOM 1336 C C . ARG A 1 176 ? -23.076 -16.431 20.089 1.00 75.06 176 ARG A C 1
ATOM 1338 O O . ARG A 1 176 ? -22.349 -15.475 19.861 1.00 75.06 176 ARG A O 1
ATOM 1345 N N . LEU A 1 177 ? -24.180 -16.684 19.379 1.00 77.75 177 LEU A N 1
ATOM 1346 C CA . LEU A 1 177 ? -24.576 -15.929 18.175 1.00 77.75 177 LEU A CA 1
ATOM 1347 C C . LEU A 1 177 ? -24.684 -14.412 18.431 1.00 77.75 177 LEU A C 1
ATOM 1349 O O . LEU A 1 177 ? -24.249 -13.606 17.612 1.00 77.75 177 LEU A O 1
ATOM 1353 N N . LEU A 1 178 ? -25.203 -14.012 19.598 1.00 76.44 178 LEU A N 1
ATOM 1354 C CA . LEU A 1 178 ? -25.281 -12.612 20.033 1.00 76.44 178 LEU A CA 1
ATOM 1355 C C . LEU A 1 178 ? -23.920 -11.974 20.343 1.00 76.44 178 LEU A C 1
ATOM 1357 O O . LEU A 1 178 ? -23.822 -10.753 20.266 1.00 76.44 178 LEU A O 1
ATOM 1361 N N . ARG A 1 179 ? -22.898 -12.762 20.704 1.00 68.69 179 ARG A N 1
ATOM 1362 C CA . ARG A 1 179 ? -21.511 -12.295 20.887 1.00 68.69 179 ARG A CA 1
ATOM 1363 C C . ARG A 1 179 ? -20.722 -12.308 19.582 1.00 68.69 179 ARG A C 1
ATOM 1365 O O . ARG A 1 179 ? -19.951 -11.392 19.353 1.00 68.69 179 ARG A O 1
ATOM 1372 N N . GLU A 1 180 ? -20.944 -13.294 18.717 1.00 68.38 180 GLU A N 1
ATOM 1373 C CA . GLU A 1 180 ? -20.301 -13.405 17.399 1.00 68.38 180 GLU A CA 1
ATOM 1374 C C . GLU A 1 180 ? -20.769 -12.300 16.440 1.00 68.38 180 GLU A C 1
ATOM 1376 O O . GLU A 1 180 ? -19.978 -11.774 15.665 1.00 68.38 180 GLU A O 1
ATOM 1381 N N . ARG A 1 181 ? -22.058 -11.934 16.492 1.00 77.25 181 ARG A N 1
ATOM 1382 C CA . ARG A 1 181 ? -22.701 -11.023 15.528 1.00 77.25 181 ARG A CA 1
ATOM 1383 C C . ARG A 1 181 ? -23.202 -9.722 16.157 1.00 77.25 181 ARG A C 1
ATOM 1385 O O . ARG A 1 181 ? -24.089 -9.069 15.608 1.00 77.25 181 ARG A O 1
ATOM 1392 N N . PHE A 1 182 ? -22.652 -9.327 17.310 1.00 72.69 182 PHE A N 1
ATOM 1393 C CA . PHE A 1 182 ? -23.101 -8.130 18.029 1.00 72.69 182 PHE A CA 1
ATOM 1394 C C . PHE A 1 182 ? -22.988 -6.849 17.184 1.00 72.69 182 PHE A C 1
ATOM 1396 O O . PHE A 1 182 ? -23.783 -5.934 17.378 1.00 72.69 182 PHE A O 1
ATOM 1403 N N . SER A 1 183 ? -22.050 -6.778 16.238 1.00 59.31 183 SER A N 1
ATOM 1404 C CA . SER A 1 183 ? -21.829 -5.634 15.346 1.00 59.31 183 SER A CA 1
ATOM 1405 C C . SER A 1 183 ? -22.793 -5.557 14.152 1.00 59.31 183 SER A C 1
ATOM 1407 O O . SER A 1 183 ? -22.958 -4.478 13.588 1.00 59.31 183 SER A O 1
ATOM 1409 N N . ASP A 1 184 ? -23.487 -6.641 13.776 1.00 72.31 184 ASP A N 1
ATOM 1410 C CA . ASP A 1 184 ? -24.425 -6.610 12.645 1.00 72.31 184 ASP A CA 1
ATOM 1411 C C . ASP A 1 184 ? -25.756 -5.956 13.056 1.00 72.31 184 ASP A C 1
ATOM 1413 O O . ASP A 1 184 ? -26.475 -6.433 13.944 1.00 72.31 184 ASP A O 1
ATOM 1417 N N . SER A 1 185 ? -26.116 -4.859 12.386 1.00 57.84 185 SER A N 1
ATOM 1418 C CA . SER A 1 185 ? -27.376 -4.141 12.601 1.00 57.84 185 SER A CA 1
ATOM 1419 C C . SER A 1 185 ? -28.614 -4.975 12.250 1.00 57.84 185 SER A C 1
ATOM 1421 O O . SER A 1 185 ? -29.683 -4.733 12.808 1.00 57.84 185 SER A O 1
ATOM 1423 N N . ARG A 1 186 ? -28.468 -5.991 11.389 1.00 57.41 186 ARG A N 1
ATOM 1424 C CA . ARG A 1 186 ? -29.535 -6.906 10.949 1.00 57.41 186 ARG A CA 1
ATOM 1425 C C . ARG A 1 186 ? -29.754 -8.074 11.915 1.00 57.41 186 ARG A C 1
ATOM 1427 O O . ARG A 1 186 ? -30.793 -8.728 11.851 1.00 57.41 186 ARG A O 1
ATOM 1434 N N . THR A 1 187 ? -28.811 -8.346 12.823 1.00 66.19 187 THR A N 1
ATOM 1435 C CA . THR A 1 187 ? -28.946 -9.432 13.808 1.00 66.19 187 THR A CA 1
ATOM 1436 C C . THR A 1 187 ? -29.873 -9.005 14.952 1.00 66.19 187 THR A C 1
ATOM 1438 O O . THR A 1 187 ? -29.448 -8.561 16.020 1.00 66.19 187 THR A O 1
ATOM 1441 N N . GLY A 1 188 ? -31.178 -9.121 14.700 1.00 73.50 188 GLY A N 1
ATOM 1442 C CA . GLY A 1 188 ? -32.240 -8.990 15.696 1.00 73.50 188 GLY A CA 1
ATOM 1443 C C . GLY A 1 188 ? -32.519 -10.293 16.455 1.00 73.50 188 GLY A C 1
ATOM 1444 O O . GLY A 1 188 ? -32.052 -11.371 16.084 1.00 73.50 188 GLY A O 1
ATOM 1445 N N . VAL A 1 189 ? -33.335 -10.209 17.513 1.00 79.69 189 VAL A N 1
ATOM 1446 C CA . VAL A 1 189 ? -33.746 -11.397 18.288 1.00 79.69 189 VAL A CA 1
ATOM 1447 C C . VAL A 1 189 ? -34.653 -12.317 17.464 1.00 79.69 189 VAL A C 1
ATOM 1449 O O . VAL A 1 189 ? -34.496 -13.529 17.563 1.00 79.69 189 VAL A O 1
ATOM 1452 N N . GLU A 1 190 ? -35.525 -11.770 16.607 1.00 82.38 190 GLU A N 1
ATOM 1453 C CA . GLU A 1 190 ? -36.222 -12.506 15.537 1.00 82.38 190 GLU A CA 1
ATOM 1454 C C . GLU A 1 190 ? -35.278 -13.407 14.734 1.00 82.38 190 GLU A C 1
ATOM 1456 O O . GLU A 1 190 ? -35.540 -14.598 14.599 1.00 82.38 190 GLU A O 1
ATOM 1461 N N . GLN A 1 191 ? -34.170 -12.853 14.231 1.00 84.12 191 GLN A N 1
ATOM 1462 C CA . GLN A 1 191 ? -33.280 -13.556 13.307 1.00 84.12 191 GLN A CA 1
ATOM 1463 C C . GLN A 1 191 ? -32.625 -14.774 13.971 1.00 84.12 191 GLN A C 1
ATOM 1465 O O . GLN A 1 191 ? -32.596 -15.857 13.393 1.00 84.12 191 GLN A O 1
ATOM 1470 N N . ILE A 1 192 ? -32.164 -14.619 15.217 1.00 87.06 192 ILE A N 1
ATOM 1471 C CA . ILE A 1 192 ? -31.568 -15.720 15.989 1.00 87.06 192 ILE A CA 1
ATOM 1472 C C . ILE A 1 192 ? -32.636 -16.711 16.480 1.00 87.06 192 ILE A C 1
ATOM 1474 O O . ILE A 1 192 ? -32.352 -17.900 16.595 1.00 87.06 192 ILE A O 1
ATOM 1478 N N . ALA A 1 193 ? -33.869 -16.270 16.744 1.00 88.31 193 ALA A N 1
ATOM 1479 C CA . ALA A 1 193 ? -34.976 -17.176 17.056 1.00 88.31 193 ALA A CA 1
ATOM 1480 C C . ALA A 1 193 ? -35.313 -18.081 15.854 1.00 88.31 193 ALA A C 1
ATOM 1482 O O . ALA A 1 193 ? -35.394 -19.302 16.003 1.00 88.31 193 ALA A O 1
ATOM 1483 N N . LEU A 1 194 ? -35.393 -17.492 14.657 1.00 87.00 194 LEU A N 1
ATOM 1484 C CA . LEU A 1 194 ? -35.605 -18.197 13.393 1.00 87.00 194 LEU A CA 1
ATOM 1485 C C . LEU A 1 194 ? -34.476 -19.205 13.102 1.00 87.00 194 LEU A C 1
ATOM 1487 O O . LEU A 1 194 ? -34.750 -20.377 12.855 1.00 87.00 194 LEU A O 1
ATOM 1491 N N . GLU A 1 195 ? -33.214 -18.779 13.210 1.00 86.75 195 GLU A N 1
ATOM 1492 C CA . GLU A 1 195 ? -32.021 -19.617 12.994 1.00 86.75 195 GLU A CA 1
ATOM 1493 C C . GLU A 1 195 ? -31.896 -20.771 14.008 1.00 86.75 195 GLU A C 1
ATOM 1495 O O . GLU A 1 195 ? -31.405 -21.848 13.677 1.00 86.75 195 GLU A O 1
ATOM 1500 N N . LEU A 1 196 ? -32.385 -20.585 15.239 1.00 87.88 196 LEU A N 1
ATOM 1501 C CA . LEU A 1 196 ? -32.435 -21.629 16.269 1.00 87.88 196 LEU A CA 1
ATOM 1502 C C . LEU A 1 196 ? -33.726 -22.472 16.232 1.00 87.88 196 LEU A C 1
ATOM 1504 O O . LEU A 1 196 ? -33.928 -23.303 17.126 1.00 87.88 196 LEU A O 1
ATOM 1508 N N . GLY A 1 197 ? -34.591 -22.279 15.228 1.00 88.12 197 GLY A N 1
ATOM 1509 C CA . GLY A 1 197 ? -35.819 -23.056 15.030 1.00 88.12 197 GLY A CA 1
ATOM 1510 C C . GLY A 1 197 ? -36.792 -22.952 16.209 1.00 88.12 197 GLY A C 1
ATOM 1511 O O . GLY A 1 197 ? -37.287 -23.968 16.709 1.00 88.12 197 GLY A O 1
ATOM 1512 N N . VAL A 1 198 ? -36.998 -21.742 16.737 1.00 90.00 198 VAL A N 1
ATOM 1513 C CA . VAL A 1 198 ? -37.750 -21.513 17.978 1.00 90.00 198 VAL A CA 1
ATOM 1514 C C . VAL A 1 198 ? -38.484 -20.169 17.962 1.00 90.00 198 VAL A C 1
ATOM 1516 O O . VAL A 1 198 ? -37.983 -19.180 17.445 1.00 90.00 198 VAL A O 1
ATOM 1519 N N . ASP A 1 199 ? -39.670 -20.108 18.571 1.00 91.31 199 ASP A N 1
ATOM 1520 C CA . ASP A 1 199 ? -40.376 -18.839 18.782 1.00 91.31 199 ASP A CA 1
ATOM 1521 C C . ASP A 1 199 ? -39.547 -17.862 19.645 1.00 91.31 199 ASP A C 1
ATOM 1523 O O . ASP A 1 199 ? -38.929 -18.244 20.646 1.00 91.31 199 ASP A O 1
ATOM 1527 N N . ARG A 1 200 ? -39.595 -16.569 19.300 1.00 89.38 200 ARG A N 1
ATOM 1528 C CA . ARG A 1 200 ? -38.915 -15.479 20.015 1.00 89.38 200 ARG A CA 1
ATOM 1529 C C . ARG A 1 200 ? -39.293 -15.415 21.495 1.00 89.38 200 ARG A C 1
ATOM 1531 O O . ARG A 1 200 ? -38.431 -15.092 22.318 1.00 89.38 200 ARG A O 1
ATOM 1538 N N . SER A 1 201 ? -40.539 -15.709 21.861 1.00 86.81 201 SER A N 1
ATOM 1539 C CA . SER A 1 201 ? -41.028 -15.640 23.248 1.00 86.81 201 SER A CA 1
ATOM 1540 C C . SER A 1 201 ? -40.632 -16.875 24.069 1.00 86.81 201 SER A C 1
ATOM 1542 O O . SER A 1 201 ? -40.397 -16.778 25.277 1.00 86.81 201 SER A O 1
ATOM 1544 N N . VAL A 1 202 ? -40.507 -18.042 23.434 1.00 85.81 202 VAL A N 1
ATOM 1545 C CA . VAL A 1 202 ? -39.887 -19.248 24.008 1.00 85.81 202 VAL A CA 1
ATOM 1546 C C . VAL A 1 202 ? -38.389 -19.025 24.212 1.00 85.81 202 VAL A C 1
ATOM 1548 O O . VAL A 1 202 ? -37.912 -19.181 25.338 1.00 85.81 202 VAL A O 1
ATOM 1551 N N . LEU A 1 203 ? -37.661 -18.574 23.184 1.00 88.81 203 LEU A N 1
ATOM 1552 C CA . LEU A 1 203 ? -36.230 -18.277 23.290 1.00 88.81 203 LEU A CA 1
ATOM 1553 C C . LEU A 1 203 ? -35.955 -17.208 24.351 1.00 88.81 203 LEU A C 1
ATOM 1555 O O . LEU A 1 203 ? -35.077 -17.390 25.186 1.00 88.81 203 LEU A O 1
ATOM 1559 N N . SER A 1 204 ? -36.741 -16.128 24.387 1.00 86.25 204 SER A N 1
ATOM 1560 C CA . SER A 1 204 ? -36.561 -15.060 25.378 1.00 86.25 204 SER A CA 1
ATOM 1561 C C . SER A 1 204 ? -36.782 -15.533 26.817 1.00 86.25 204 SER A C 1
ATOM 1563 O O . SER A 1 204 ? -36.106 -15.035 27.715 1.00 86.25 204 SER A O 1
ATOM 1565 N N . ARG A 1 205 ? -37.673 -16.509 27.052 1.00 86.31 205 ARG A N 1
ATOM 1566 C CA . ARG A 1 205 ? -37.846 -17.140 28.373 1.00 86.31 205 ARG A CA 1
ATOM 1567 C C . ARG A 1 205 ? -36.677 -18.060 28.724 1.00 86.31 205 ARG A C 1
ATOM 1569 O O . ARG A 1 205 ? -36.113 -17.910 29.803 1.00 86.31 205 ARG A O 1
ATOM 1576 N N . GLN A 1 206 ? -36.280 -18.953 27.815 1.00 84.19 206 GLN A N 1
ATOM 1577 C CA . GLN A 1 206 ? -35.148 -19.873 28.019 1.00 84.19 206 GLN A CA 1
ATOM 1578 C C . GLN A 1 206 ? -33.841 -19.111 28.279 1.00 84.19 206 GLN A C 1
ATOM 1580 O O . GLN A 1 206 ? -33.121 -19.399 29.230 1.00 84.19 206 GLN A O 1
ATOM 1585 N N . PHE A 1 207 ? -33.576 -18.078 27.480 1.00 82.38 207 PHE A N 1
ATOM 1586 C CA . PHE A 1 207 ? -32.410 -17.215 27.619 1.00 82.38 207 PHE A CA 1
ATOM 1587 C C . PHE A 1 207 ? -32.422 -16.434 28.938 1.00 82.38 207 PHE A C 1
ATOM 1589 O O . PHE A 1 207 ? -31.408 -16.375 29.627 1.00 82.38 207 PHE A O 1
ATOM 1596 N N . ARG A 1 208 ? -33.572 -15.866 29.330 1.00 75.25 208 ARG A N 1
ATOM 1597 C CA . ARG A 1 208 ? -33.685 -15.111 30.587 1.00 75.25 208 ARG A CA 1
ATOM 1598 C C . ARG A 1 208 ? -33.539 -15.999 31.824 1.00 75.25 208 ARG A C 1
ATOM 1600 O O . ARG A 1 208 ? -33.009 -15.527 32.823 1.00 75.25 208 ARG A O 1
ATOM 1607 N N . ALA A 1 209 ? -33.947 -17.266 31.749 1.00 67.56 209 ALA A N 1
ATOM 1608 C CA . ALA A 1 209 ? -33.688 -18.247 32.800 1.00 67.56 209 ALA A CA 1
ATOM 1609 C C . ALA A 1 209 ? -32.189 -18.593 32.924 1.00 67.56 209 ALA A C 1
ATOM 1611 O O . ALA A 1 209 ? -31.693 -18.724 34.036 1.00 67.56 209 ALA A O 1
ATOM 1612 N N . ALA A 1 210 ? -31.461 -18.688 31.804 1.00 63.91 210 ALA A N 1
ATOM 1613 C CA . ALA A 1 210 ? -30.032 -19.022 31.790 1.00 63.91 210 ALA A CA 1
ATOM 1614 C C . ALA A 1 210 ? -29.092 -17.833 32.089 1.00 63.91 210 ALA A C 1
ATOM 1616 O O . ALA A 1 210 ? -27.997 -18.027 32.613 1.00 63.91 210 ALA A O 1
ATOM 1617 N N . HIS A 1 211 ? -29.486 -16.606 31.729 1.00 66.75 211 HIS A N 1
ATOM 1618 C CA . HIS A 1 211 ? -28.594 -15.434 31.718 1.00 66.75 211 HIS A CA 1
ATOM 1619 C C . HIS A 1 211 ? -29.172 -14.189 32.425 1.00 66.75 211 HIS A C 1
ATOM 1621 O O . HIS A 1 211 ? -28.604 -13.103 32.315 1.00 66.75 211 HIS A O 1
ATOM 1627 N N . GLY A 1 212 ? -30.317 -14.301 33.114 1.00 61.25 212 GLY A N 1
ATOM 1628 C CA . GLY A 1 212 ? -30.978 -13.232 33.891 1.00 61.25 212 GLY A CA 1
ATOM 1629 C C . GLY A 1 212 ? -31.620 -12.096 33.071 1.00 61.25 212 GLY A C 1
ATOM 1630 O O . GLY A 1 212 ? -32.635 -11.516 33.470 1.00 61.25 212 GLY A O 1
ATOM 1631 N N . LEU A 1 213 ? -31.071 -11.804 31.893 1.00 71.88 213 LEU A N 1
ATOM 1632 C CA . LEU A 1 213 ? -31.511 -10.778 30.947 1.00 71.88 213 LEU A CA 1
ATOM 1633 C C . LEU A 1 213 ? -32.242 -11.406 29.748 1.00 71.88 213 LEU A C 1
ATOM 1635 O O . LEU A 1 213 ? -31.931 -12.530 29.372 1.00 71.88 213 LEU A O 1
ATOM 1639 N N . PRO A 1 214 ? -33.183 -10.705 29.090 1.00 83.31 214 PRO A N 1
ATOM 1640 C CA . PRO A 1 214 ? -33.690 -11.134 27.786 1.00 83.31 214 PRO A CA 1
ATOM 1641 C C . PRO A 1 214 ? -32.609 -10.973 26.691 1.00 83.31 214 PRO A C 1
ATOM 1643 O O . PRO A 1 214 ? -31.748 -10.098 26.827 1.00 83.31 214 PRO A O 1
ATOM 1646 N N . PRO A 1 215 ? -32.690 -11.705 25.558 1.00 80.06 215 PRO A N 1
ATOM 1647 C CA . PRO A 1 215 ? -31.702 -11.650 24.470 1.00 80.06 215 PRO A CA 1
ATOM 1648 C C . PRO A 1 215 ? -31.372 -10.227 23.984 1.00 80.06 215 PRO A C 1
ATOM 1650 O O . PRO A 1 215 ? -30.209 -9.873 23.817 1.00 80.06 215 PRO A O 1
ATOM 1653 N N . ALA A 1 216 ? -32.387 -9.365 23.836 1.00 75.81 216 ALA A N 1
ATOM 1654 C CA . ALA A 1 216 ? -32.209 -7.965 23.430 1.00 75.81 216 ALA A CA 1
ATOM 1655 C C . ALA A 1 216 ? -31.468 -7.108 24.477 1.00 75.81 216 ALA A C 1
ATOM 1657 O O . ALA A 1 216 ? -30.772 -6.158 24.121 1.00 75.81 216 ALA A O 1
ATOM 1658 N N . GLY A 1 217 ? -31.616 -7.434 25.766 1.00 68.75 217 GLY A N 1
ATOM 1659 C CA . GLY A 1 217 ? -30.884 -6.787 26.856 1.00 68.75 217 GLY A CA 1
ATOM 1660 C C . GLY A 1 217 ? -29.426 -7.239 26.898 1.00 68.75 217 GLY A C 1
ATOM 1661 O O . GLY A 1 217 ? -28.537 -6.408 27.045 1.00 68.75 217 GLY A O 1
ATOM 1662 N N . TYR A 1 218 ? -29.180 -8.532 26.678 1.00 75.06 218 TYR A N 1
ATOM 1663 C CA . TYR A 1 218 ? -27.837 -9.109 26.579 1.00 75.06 218 TYR A CA 1
ATOM 1664 C C . TYR A 1 218 ? -27.058 -8.553 25.373 1.00 75.06 218 TYR A C 1
ATOM 1666 O O . TYR A 1 218 ? -25.934 -8.087 25.535 1.00 75.06 218 TYR A O 1
ATOM 1674 N N . LEU A 1 219 ? -27.689 -8.473 24.194 1.00 73.81 219 LEU A N 1
ATOM 1675 C CA . LEU A 1 219 ? -27.123 -7.820 23.004 1.00 73.81 219 LEU A CA 1
ATOM 1676 C C . LEU A 1 219 ? -26.738 -6.359 23.270 1.00 73.81 219 LEU A C 1
ATOM 1678 O O . LEU A 1 219 ? -25.660 -5.909 22.886 1.00 73.81 219 LEU A O 1
ATOM 1682 N N . ARG A 1 220 ? -27.618 -5.613 23.952 1.00 66.06 220 ARG A N 1
ATOM 1683 C CA . ARG A 1 220 ? -27.359 -4.218 24.331 1.00 66.06 220 ARG A CA 1
ATOM 1684 C C . ARG A 1 220 ? -26.206 -4.115 25.330 1.00 66.06 220 ARG A C 1
ATOM 1686 O O . ARG A 1 220 ? -25.370 -3.235 25.171 1.00 66.06 220 ARG A O 1
ATOM 1693 N N . ALA A 1 221 ? -26.127 -5.018 26.307 1.00 58.91 221 ALA A N 1
ATOM 1694 C CA . ALA A 1 221 ? -25.031 -5.065 27.271 1.00 58.91 221 ALA A CA 1
ATOM 1695 C C . ALA A 1 221 ? -23.677 -5.354 26.597 1.00 58.91 221 ALA A C 1
ATOM 1697 O O . ALA A 1 221 ? -22.705 -4.678 26.913 1.00 58.91 221 ALA A O 1
ATOM 1698 N N . ILE A 1 222 ? -23.619 -6.275 25.625 1.00 60.19 222 ILE A N 1
ATOM 1699 C CA . ILE A 1 222 ? -22.403 -6.539 24.832 1.00 60.19 222 ILE A CA 1
ATOM 1700 C C . ILE A 1 222 ? -22.002 -5.306 24.020 1.00 60.19 222 ILE A C 1
ATOM 1702 O O . ILE A 1 222 ? -20.859 -4.870 24.110 1.00 60.19 222 ILE A O 1
ATOM 1706 N N . ARG A 1 223 ? -22.942 -4.695 23.282 1.00 63.22 223 ARG A N 1
ATOM 1707 C CA . ARG A 1 223 ? -22.690 -3.460 22.515 1.00 63.22 223 ARG A CA 1
ATOM 1708 C C . ARG A 1 223 ? -22.157 -2.331 23.408 1.00 63.22 223 ARG A C 1
ATOM 1710 O O . ARG A 1 223 ? -21.219 -1.646 23.020 1.00 63.22 223 ARG A O 1
ATOM 1717 N N . VAL A 1 224 ? -22.706 -2.177 24.617 1.00 51.69 224 VAL A N 1
ATOM 1718 C CA . VAL A 1 224 ? -22.238 -1.193 25.609 1.00 51.69 224 VAL A CA 1
ATOM 1719 C C . VAL A 1 224 ? -20.865 -1.556 26.183 1.00 51.69 224 VAL A C 1
ATOM 1721 O O . VAL A 1 224 ? -20.047 -0.660 26.344 1.00 51.69 224 VAL A O 1
ATOM 1724 N N . GLN A 1 225 ? -20.566 -2.828 26.460 1.00 51.97 225 GLN A N 1
ATOM 1725 C CA . GLN A 1 225 ? -19.238 -3.234 26.943 1.00 51.97 225 GLN A CA 1
ATOM 1726 C C . GLN A 1 225 ? -18.153 -3.069 25.872 1.00 51.97 225 GLN A C 1
ATOM 1728 O O . GLN A 1 225 ? -17.086 -2.546 26.182 1.00 51.97 225 GLN A O 1
ATOM 1733 N N . GLN A 1 226 ?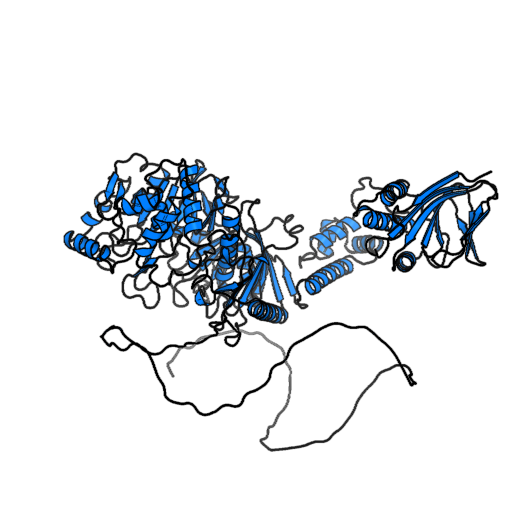 -18.431 -3.413 24.609 1.00 55.69 226 GLN A N 1
ATOM 1734 C CA . GLN A 1 226 ? -17.482 -3.172 23.521 1.00 55.69 226 GLN A CA 1
ATOM 1735 C C . GLN A 1 226 ? -17.255 -1.672 23.304 1.00 55.69 226 GLN A C 1
ATOM 1737 O O . GLN A 1 226 ? -16.112 -1.242 23.173 1.00 55.69 226 GLN A O 1
ATOM 1742 N N . ALA A 1 227 ? -18.319 -0.860 23.344 1.00 50.97 227 ALA A N 1
ATOM 1743 C CA . ALA A 1 227 ? -18.179 0.591 23.336 1.00 50.97 227 ALA A CA 1
ATOM 1744 C C . ALA A 1 227 ? -17.313 1.065 24.516 1.00 50.97 227 ALA A C 1
ATOM 1746 O O . ALA A 1 227 ? -16.357 1.794 24.302 1.00 50.97 227 ALA A O 1
ATOM 1747 N N . LEU A 1 228 ? -17.561 0.600 25.745 1.00 44.53 228 LEU A N 1
ATOM 1748 C CA . LEU A 1 228 ? -16.756 0.958 26.921 1.00 44.53 228 LEU A CA 1
ATOM 1749 C C . LEU A 1 228 ? -15.280 0.545 26.812 1.00 44.53 228 LEU A C 1
ATOM 1751 O O . LEU A 1 228 ? -14.439 1.269 27.340 1.00 44.53 228 LEU A O 1
ATOM 1755 N N . ALA A 1 229 ? -14.949 -0.558 26.135 1.00 47.56 229 ALA A N 1
ATOM 1756 C CA . ALA A 1 229 ? -13.564 -0.904 25.813 1.00 47.56 229 ALA A CA 1
ATOM 1757 C C . ALA A 1 229 ? -12.963 0.108 24.821 1.00 47.56 229 ALA A C 1
ATOM 1759 O O . ALA A 1 229 ? -11.959 0.746 25.121 1.00 47.56 229 ALA A O 1
ATOM 1760 N N . MET A 1 230 ? -13.642 0.362 23.697 1.00 50.50 230 MET A N 1
ATOM 1761 C CA . MET A 1 230 ? -13.179 1.294 22.655 1.00 50.50 230 MET A CA 1
ATOM 1762 C C . MET A 1 230 ? -13.055 2.749 23.147 1.00 50.50 230 MET A C 1
ATOM 1764 O O . MET A 1 230 ? -12.128 3.451 22.750 1.00 50.50 230 MET A O 1
ATOM 1768 N N . LEU A 1 231 ? -13.938 3.194 24.049 1.00 45.28 231 LEU A N 1
ATOM 1769 C CA . LEU A 1 231 ? -13.860 4.501 24.717 1.00 45.28 231 LEU A CA 1
ATOM 1770 C C . LEU A 1 231 ? -12.633 4.589 25.647 1.00 45.28 231 LEU A C 1
ATOM 1772 O O . LEU A 1 231 ? -11.967 5.620 25.685 1.00 45.28 231 LEU A O 1
ATOM 1776 N N . LYS A 1 232 ? -12.319 3.516 26.390 1.00 40.75 232 LYS A N 1
ATOM 1777 C CA . LYS A 1 232 ? -11.187 3.470 27.338 1.00 40.75 232 LYS A CA 1
ATOM 1778 C C . LYS A 1 232 ? -9.827 3.311 26.663 1.00 40.75 232 LYS A C 1
ATOM 1780 O O . LYS A 1 232 ? -8.855 3.885 27.137 1.00 40.75 232 LYS A O 1
ATOM 1785 N N . GLU A 1 233 ? -9.757 2.515 25.602 1.00 46.75 233 GLU A N 1
ATOM 1786 C CA . GLU A 1 233 ? -8.504 2.151 24.928 1.00 46.75 233 GLU A CA 1
ATOM 1787 C C . GLU A 1 233 ? -8.179 3.088 23.754 1.00 46.75 233 GLU A C 1
ATOM 1789 O O . GLU A 1 233 ? -7.012 3.355 23.484 1.00 46.75 233 GLU A O 1
ATOM 1794 N N . GLY A 1 234 ? -9.199 3.613 23.063 1.00 47.56 234 GLY A N 1
ATOM 1795 C CA . GLY A 1 234 ? -9.029 4.461 21.879 1.00 47.56 234 GLY A CA 1
ATOM 1796 C C . GLY A 1 234 ? -9.028 5.969 22.137 1.00 47.56 234 GLY A C 1
ATOM 1797 O O . GLY A 1 234 ? -8.689 6.724 21.229 1.00 47.56 234 GLY A O 1
ATOM 1798 N N . GLY A 1 235 ? -9.435 6.426 23.329 1.00 44.62 235 GLY A N 1
ATOM 1799 C CA . GLY A 1 235 ? -9.651 7.856 23.605 1.00 44.62 235 GLY A CA 1
ATOM 1800 C C . GLY A 1 235 ? -10.802 8.469 22.791 1.00 44.62 235 GLY A C 1
ATOM 1801 O O . GLY A 1 235 ? -10.802 9.670 22.514 1.00 44.62 235 GLY A O 1
ATOM 1802 N N . LEU A 1 236 ? -11.753 7.635 22.356 1.00 50.41 236 LEU A N 1
ATOM 1803 C CA . LEU A 1 236 ? -12.847 8.043 21.477 1.00 50.41 236 LEU A CA 1
ATOM 1804 C C . LEU A 1 236 ? -14.115 8.457 22.247 1.00 50.41 236 LEU A C 1
ATOM 1806 O O . LEU A 1 236 ? -14.268 8.153 23.429 1.00 50.41 236 LEU A O 1
ATOM 1810 N N . ALA A 1 237 ? -15.039 9.133 21.560 1.00 53.31 237 ALA A N 1
ATOM 1811 C CA . ALA A 1 237 ? -16.371 9.503 22.044 1.00 53.31 237 ALA A CA 1
ATOM 1812 C C . ALA A 1 237 ? -17.479 8.565 21.507 1.00 53.31 237 ALA A C 1
ATOM 1814 O O . ALA A 1 237 ? -17.245 7.708 20.653 1.00 53.31 237 ALA A O 1
ATOM 1815 N N . VAL A 1 238 ? -18.714 8.713 22.008 1.00 49.12 238 VAL A N 1
ATOM 1816 C CA . VAL A 1 238 ? -19.861 7.851 21.645 1.00 49.12 238 VAL A CA 1
ATOM 1817 C C . VAL A 1 238 ? -20.481 8.272 20.301 1.00 49.12 238 VAL A C 1
ATOM 1819 O O . VAL A 1 238 ? -21.522 8.924 20.261 1.00 49.12 238 VAL A O 1
ATOM 1822 N N . ALA A 1 239 ? -19.841 7.872 19.202 1.00 56.44 239 ALA A N 1
ATOM 1823 C CA . ALA A 1 239 ? -20.367 7.953 17.834 1.00 56.44 239 ALA A CA 1
ATOM 1824 C C . ALA A 1 239 ? -20.994 6.615 17.373 1.00 56.44 239 ALA A C 1
ATOM 1826 O O . ALA A 1 239 ? -20.776 5.569 17.991 1.00 56.44 239 ALA A O 1
ATOM 1827 N N . GLU A 1 240 ? -21.740 6.605 16.260 1.00 74.88 240 GLU A N 1
ATOM 1828 C CA . GLU A 1 240 ? -22.123 5.347 15.593 1.00 74.88 240 GLU A CA 1
ATOM 1829 C C . GLU A 1 240 ? -20.893 4.757 14.880 1.00 74.88 240 GLU A C 1
ATOM 1831 O O . GLU A 1 240 ? -20.447 5.287 13.860 1.00 74.88 240 GLU A O 1
ATOM 1836 N N . VAL A 1 241 ? -20.320 3.674 15.415 1.00 81.88 241 VAL A N 1
ATOM 1837 C CA . VAL A 1 241 ? -19.121 3.040 14.840 1.00 81.88 241 VAL A CA 1
ATOM 1838 C C . VAL A 1 241 ? -19.499 1.907 13.883 1.00 81.88 241 VAL A C 1
ATOM 1840 O O . VAL A 1 241 ? -19.972 0.850 14.299 1.00 81.88 241 VAL A O 1
ATOM 1843 N N . LEU A 1 242 ? -19.240 2.109 12.592 1.00 85.88 242 LEU A N 1
ATOM 1844 C CA . LEU A 1 242 ? -19.408 1.121 11.529 1.00 85.88 242 LEU A CA 1
ATOM 1845 C C . LEU A 1 242 ? -18.093 0.362 11.311 1.00 85.88 242 LEU A C 1
ATOM 1847 O O . LEU A 1 242 ? -17.293 0.690 10.434 1.00 85.88 242 LEU A O 1
ATOM 1851 N N . HIS A 1 243 ? -17.871 -0.663 12.132 1.00 89.75 243 HIS A N 1
ATOM 1852 C CA . HIS A 1 243 ? -16.694 -1.534 12.061 1.00 89.75 243 HIS A CA 1
ATOM 1853 C C . HIS A 1 243 ? -16.892 -2.659 11.036 1.00 89.75 243 HIS A C 1
ATOM 1855 O O . HIS A 1 243 ? -17.863 -3.409 11.114 1.00 89.75 243 HIS A O 1
ATOM 1861 N N . ASN A 1 244 ? -15.980 -2.767 10.064 1.00 90.81 244 ASN A N 1
ATOM 1862 C CA . ASN A 1 244 ? -15.972 -3.769 8.989 1.00 90.81 244 ASN A CA 1
ATOM 1863 C C . ASN A 1 244 ? -17.301 -3.891 8.211 1.00 90.81 244 ASN A C 1
ATOM 1865 O O . ASN A 1 244 ? -17.649 -4.963 7.709 1.00 90.81 244 ASN A O 1
ATOM 1869 N N . ALA A 1 245 ? -18.034 -2.779 8.083 1.00 90.12 245 ALA A N 1
ATOM 1870 C CA . ALA A 1 245 ? -19.303 -2.708 7.361 1.00 90.12 245 ALA A CA 1
ATOM 1871 C C . ALA A 1 245 ? -19.171 -3.198 5.907 1.00 90.12 245 ALA A C 1
ATOM 1873 O O . ALA A 1 245 ? -18.142 -3.004 5.266 1.00 90.12 245 ALA A O 1
ATOM 1874 N N . SER A 1 246 ? -20.213 -3.842 5.375 1.00 93.44 246 SER A N 1
ATOM 1875 C CA . SER A 1 246 ? -20.192 -4.397 4.015 1.00 93.44 246 SER A CA 1
ATOM 1876 C C . SER A 1 246 ? -20.118 -3.304 2.936 1.00 93.44 246 SER A C 1
ATOM 1878 O O . SER A 1 246 ? -20.565 -2.181 3.189 1.00 93.44 246 SER A O 1
ATOM 1880 N N . PRO A 1 247 ? -19.670 -3.621 1.700 1.00 95.62 247 PRO A N 1
ATOM 1881 C CA . PRO A 1 247 ? -19.657 -2.652 0.606 1.00 95.62 247 PRO A CA 1
ATOM 1882 C C . PRO A 1 247 ? -21.025 -2.001 0.386 1.00 95.62 247 PRO A C 1
ATOM 1884 O O . PRO A 1 247 ? -21.105 -0.785 0.291 1.00 95.62 247 PRO A O 1
ATOM 1887 N N . ALA A 1 248 ? -22.115 -2.777 0.424 1.00 95.19 248 ALA A N 1
ATOM 1888 C CA . ALA A 1 248 ? -23.478 -2.253 0.309 1.00 95.19 248 ALA A CA 1
ATOM 1889 C C . ALA A 1 248 ? -23.824 -1.226 1.405 1.00 95.19 248 ALA A C 1
ATOM 1891 O O . ALA A 1 248 ? -24.383 -0.174 1.103 1.00 95.19 248 ALA A O 1
ATOM 1892 N N . ARG A 1 249 ? -23.437 -1.483 2.663 1.00 94.06 249 ARG A N 1
ATOM 1893 C CA . ARG A 1 249 ? -23.664 -0.543 3.773 1.00 94.06 249 ARG A CA 1
ATOM 1894 C C . ARG A 1 249 ? -22.816 0.726 3.625 1.00 94.06 249 ARG A C 1
ATOM 1896 O O . ARG A 1 249 ? -23.293 1.806 3.951 1.00 94.06 249 ARG A O 1
ATOM 1903 N N . LEU A 1 250 ? -21.587 0.612 3.122 1.00 96.94 250 LEU A N 1
ATOM 1904 C CA . LEU A 1 250 ? -20.712 1.764 2.873 1.00 96.94 250 LEU A CA 1
ATOM 1905 C C . LEU A 1 250 ? -21.186 2.598 1.670 1.00 96.94 250 LEU A C 1
ATOM 1907 O O . LEU A 1 250 ? -21.150 3.822 1.737 1.00 96.94 250 LEU A O 1
ATOM 1911 N N . TYR A 1 251 ? -21.714 1.955 0.623 1.00 97.94 251 TYR A N 1
ATOM 1912 C CA . TYR A 1 251 ? -22.414 2.610 -0.489 1.00 97.94 251 TYR A CA 1
ATOM 1913 C C . TYR A 1 251 ? -23.626 3.409 0.006 1.00 97.94 251 TYR A C 1
ATOM 1915 O O . TYR A 1 251 ? -23.744 4.590 -0.307 1.00 97.94 251 TYR A O 1
ATOM 1923 N N . GLU A 1 252 ? -24.507 2.795 0.805 1.00 94.88 252 GLU A N 1
ATOM 1924 C CA . GLU A 1 252 ? -25.658 3.484 1.401 1.00 94.88 252 GLU A CA 1
ATOM 1925 C C . GLU A 1 252 ? -25.249 4.753 2.165 1.00 94.88 252 GLU A C 1
ATOM 1927 O O . GLU A 1 252 ? -25.852 5.809 1.986 1.00 94.88 252 GLU A O 1
ATOM 1932 N N . GLU A 1 253 ? -24.246 4.651 3.040 1.00 94.56 253 GLU A N 1
ATOM 1933 C CA . GLU A 1 253 ? -23.806 5.786 3.850 1.00 94.56 253 GLU A CA 1
ATOM 1934 C C . GLU A 1 253 ? -23.107 6.853 2.998 1.00 94.56 253 GLU A C 1
ATOM 1936 O O . GLU A 1 253 ? -23.307 8.041 3.244 1.00 94.56 253 GLU A O 1
ATOM 1941 N N . ALA A 1 254 ? -22.369 6.467 1.951 1.00 96.50 254 ALA A N 1
ATOM 1942 C CA . ALA A 1 254 ? -21.757 7.413 1.020 1.00 96.50 254 ALA A CA 1
ATOM 1943 C C . ALA A 1 254 ? -22.797 8.208 0.213 1.00 96.50 254 ALA A C 1
ATOM 1945 O O . ALA A 1 254 ? -22.705 9.432 0.110 1.00 96.50 254 ALA A O 1
ATOM 1946 N N . LEU A 1 255 ? -23.833 7.532 -0.292 1.00 93.88 255 LEU A N 1
ATOM 1947 C CA . LEU A 1 255 ? -24.945 8.165 -1.008 1.00 93.88 255 LEU A CA 1
ATOM 1948 C C . LEU A 1 255 ? -25.768 9.105 -0.102 1.00 93.88 255 LEU A C 1
ATOM 1950 O O . LEU A 1 255 ? -26.325 10.087 -0.586 1.00 93.88 255 LEU A O 1
ATOM 1954 N N . ARG A 1 256 ? -25.847 8.833 1.210 1.00 92.56 256 ARG A N 1
ATOM 1955 C CA . ARG A 1 256 ? -26.590 9.668 2.178 1.00 92.56 256 ARG A CA 1
ATOM 1956 C C . ARG A 1 256 ? -25.790 10.830 2.767 1.00 92.56 256 ARG A C 1
ATOM 1958 O O . ARG A 1 256 ? -26.393 11.830 3.152 1.00 92.56 256 ARG A O 1
ATOM 1965 N N . HIS A 1 257 ? -24.476 10.676 2.933 1.00 88.69 257 HIS A N 1
ATOM 1966 C CA . HIS A 1 257 ? -23.682 11.543 3.816 1.00 88.69 257 HIS A CA 1
ATOM 1967 C C . HIS A 1 257 ? -22.383 12.073 3.204 1.00 88.69 257 HIS A C 1
ATOM 1969 O O . HIS A 1 257 ? -21.710 12.873 3.847 1.00 88.69 257 HIS A O 1
ATOM 1975 N N . ASP A 1 258 ? -22.029 11.649 1.989 1.00 88.06 258 ASP A N 1
ATOM 1976 C CA . ASP A 1 258 ? -20.688 11.860 1.426 1.00 88.06 258 ASP A CA 1
ATOM 1977 C C . ASP A 1 258 ? -20.699 12.504 0.025 1.00 88.06 258 ASP A C 1
ATOM 1979 O O . ASP A 1 258 ? -19.671 12.583 -0.645 1.00 88.06 258 ASP A O 1
ATOM 1983 N N . GLY A 1 259 ? -21.880 12.938 -0.439 1.00 87.56 259 GLY A N 1
ATOM 1984 C CA . GLY A 1 259 ? -22.086 13.535 -1.766 1.00 87.56 259 GLY A CA 1
ATOM 1985 C C . GLY A 1 259 ? -21.816 12.584 -2.938 1.00 87.56 259 GLY A C 1
ATOM 1986 O O . GLY A 1 259 ? -21.687 13.037 -4.074 1.00 87.56 259 GLY A O 1
ATOM 1987 N N . ALA A 1 260 ? -21.689 11.281 -2.669 1.00 95.38 260 ALA A N 1
ATOM 1988 C CA . ALA A 1 260 ? -21.345 10.289 -3.674 1.00 95.38 260 ALA A CA 1
ATOM 1989 C C . ALA A 1 260 ? -22.493 10.062 -4.669 1.00 95.38 260 ALA A C 1
ATOM 1991 O O . ALA A 1 260 ? -23.669 10.199 -4.331 1.00 95.38 260 ALA A O 1
ATOM 1992 N N . LEU A 1 261 ? -22.144 9.658 -5.890 1.00 95.44 261 LEU A N 1
ATOM 1993 C CA . LEU A 1 261 ? -23.092 9.290 -6.940 1.00 95.44 261 LEU A CA 1
ATOM 1994 C C . LEU A 1 261 ? -22.922 7.813 -7.306 1.00 95.44 261 LEU A C 1
ATOM 1996 O O . LEU A 1 261 ? -21.826 7.263 -7.218 1.00 95.44 261 LEU A O 1
ATOM 2000 N N . LEU A 1 262 ? -23.997 7.175 -7.764 1.00 97.50 262 LEU A N 1
ATOM 2001 C CA . LEU A 1 262 ? -23.928 5.850 -8.376 1.00 97.50 262 LEU A CA 1
ATOM 2002 C C . LEU A 1 262 ? -23.778 6.014 -9.895 1.00 97.50 262 LEU A C 1
ATOM 2004 O O . LEU A 1 262 ? -24.610 6.673 -10.518 1.00 97.50 262 LEU A O 1
ATOM 2008 N N . ALA A 1 263 ? -22.729 5.435 -10.479 1.00 97.88 263 ALA A N 1
ATOM 2009 C CA . ALA A 1 263 ? -22.577 5.325 -11.930 1.00 97.88 263 ALA A CA 1
ATOM 2010 C C . ALA A 1 263 ? -23.514 4.246 -12.507 1.00 97.88 263 ALA A C 1
ATOM 2012 O O . ALA A 1 263 ? -23.956 3.348 -11.790 1.00 97.88 263 ALA A O 1
ATOM 2013 N N . ALA A 1 264 ? -23.779 4.283 -13.814 1.00 97.12 264 ALA A N 1
ATOM 2014 C CA . ALA A 1 264 ? -24.683 3.352 -14.501 1.00 97.12 264 ALA A CA 1
ATOM 2015 C C . ALA A 1 264 ? -24.250 1.870 -14.406 1.00 97.12 264 ALA A C 1
ATOM 2017 O O . ALA A 1 264 ? -25.089 0.975 -14.425 1.00 97.12 264 ALA A O 1
ATOM 2018 N N . ASN A 1 265 ? -22.949 1.603 -14.244 1.00 95.88 265 ASN A N 1
ATOM 2019 C CA . ASN A 1 265 ? -22.385 0.267 -13.984 1.00 95.88 265 ASN A CA 1
ATOM 2020 C C . ASN A 1 265 ? -22.411 -0.140 -12.492 1.00 95.88 265 ASN A C 1
ATOM 2022 O O . ASN A 1 265 ? -21.930 -1.212 -12.121 1.00 95.88 265 ASN A O 1
ATOM 2026 N N . GLY A 1 266 ? -22.953 0.712 -11.622 1.00 97.44 266 GLY A N 1
ATOM 2027 C CA . GLY A 1 266 ? -23.041 0.494 -10.185 1.00 97.44 266 GLY A CA 1
ATOM 2028 C C . GLY A 1 266 ? -21.786 0.860 -9.393 1.00 97.44 266 GLY A C 1
ATOM 2029 O O . GLY A 1 266 ? -21.771 0.580 -8.202 1.00 97.44 266 GLY A O 1
ATOM 2030 N N . ALA A 1 267 ? -20.750 1.462 -9.990 1.00 98.44 267 ALA A N 1
ATOM 2031 C CA . ALA A 1 267 ? -19.590 1.957 -9.240 1.00 98.44 267 ALA A CA 1
ATOM 2032 C C . ALA A 1 267 ? -19.914 3.246 -8.448 1.00 98.44 267 ALA A C 1
ATOM 2034 O O . ALA A 1 267 ? -20.765 4.042 -8.854 1.00 98.44 267 ALA A O 1
ATOM 2035 N N . LEU A 1 268 ? -19.220 3.472 -7.326 1.00 98.56 268 LEU A N 1
ATOM 2036 C CA . LEU A 1 268 ? -19.417 4.637 -6.454 1.00 98.56 268 LEU A CA 1
ATOM 2037 C C . LEU A 1 268 ? -18.506 5.798 -6.878 1.00 98.56 268 LEU A C 1
ATOM 2039 O O . LEU A 1 268 ? -17.301 5.756 -6.638 1.00 98.56 268 LEU A O 1
ATOM 2043 N N . VAL A 1 269 ? -19.070 6.846 -7.476 1.00 98.44 269 VAL A N 1
ATOM 2044 C CA . VAL A 1 269 ? -18.345 8.060 -7.885 1.00 98.44 269 VAL A CA 1
ATOM 2045 C C . VAL A 1 269 ? -18.233 9.033 -6.712 1.00 98.44 269 VAL A C 1
ATOM 2047 O O . VAL A 1 269 ? -19.233 9.365 -6.076 1.00 98.44 269 VAL A O 1
ATOM 2050 N N . VAL A 1 270 ? -17.017 9.514 -6.443 1.00 97.88 270 VAL A N 1
ATOM 2051 C CA . VAL A 1 270 ? -16.682 10.350 -5.276 1.00 97.88 270 VAL A CA 1
ATOM 2052 C C . VAL A 1 270 ? -15.772 11.534 -5.633 1.00 97.88 270 VAL A C 1
ATOM 2054 O O . VAL A 1 270 ? -15.273 11.663 -6.759 1.00 97.88 270 VAL A O 1
ATOM 2057 N N . ARG A 1 271 ? -15.557 12.425 -4.657 1.00 95.88 271 ARG A N 1
ATOM 2058 C CA . ARG A 1 271 ? -14.673 13.598 -4.742 1.00 95.88 271 ARG A CA 1
ATOM 2059 C C . ARG A 1 271 ? -13.735 13.656 -3.534 1.00 95.88 271 ARG A C 1
ATOM 2061 O O . ARG A 1 271 ? -14.205 13.574 -2.395 1.00 95.88 271 ARG A O 1
ATOM 2068 N N . SER A 1 272 ? -12.443 13.872 -3.779 1.00 94.81 272 SER A N 1
ATOM 2069 C CA . SER A 1 272 ? -11.402 14.033 -2.746 1.00 94.81 272 SER A CA 1
ATOM 2070 C C . SER A 1 272 ? -11.093 15.503 -2.400 1.00 94.81 272 SER A C 1
ATOM 2072 O O . SER A 1 272 ? -10.038 15.820 -1.849 1.00 94.81 272 SER A O 1
ATOM 2074 N N . GLY A 1 273 ? -12.012 16.417 -2.730 1.00 89.06 273 GLY A N 1
ATOM 2075 C CA . GLY A 1 273 ? -11.870 17.847 -2.455 1.00 89.06 273 GLY A CA 1
ATOM 2076 C C . GLY A 1 273 ? -10.723 18.491 -3.239 1.00 89.06 273 GLY A C 1
ATOM 2077 O O . GLY A 1 273 ? -10.490 18.170 -4.401 1.00 89.06 273 GLY A O 1
ATOM 2078 N N . VAL A 1 274 ? -10.005 19.414 -2.592 1.00 90.06 274 VAL A N 1
ATOM 2079 C CA . VAL A 1 274 ? -8.911 20.199 -3.202 1.00 90.06 274 VAL A CA 1
ATOM 2080 C C . VAL A 1 274 ? -7.696 19.332 -3.564 1.00 90.06 274 VAL A C 1
ATOM 2082 O O . VAL A 1 274 ? -6.983 19.627 -4.521 1.00 90.06 274 VAL A O 1
ATOM 2085 N N . LYS A 1 275 ? -7.438 18.252 -2.816 1.00 92.38 275 LYS A N 1
ATOM 2086 C CA . LYS A 1 275 ? -6.301 17.355 -3.056 1.00 92.38 275 LYS A CA 1
ATOM 2087 C C . LYS A 1 275 ? -6.753 16.198 -3.949 1.00 92.38 275 LYS A C 1
ATOM 2089 O O . LYS A 1 275 ? -7.338 15.229 -3.476 1.00 92.38 275 LYS A O 1
ATOM 2094 N N . THR A 1 276 ? -6.466 16.286 -5.247 1.00 92.31 276 THR A N 1
ATOM 2095 C CA . THR A 1 276 ? -6.742 15.230 -6.249 1.00 92.31 276 THR A CA 1
ATOM 2096 C C . THR A 1 276 ? -5.551 14.285 -6.486 1.00 92.31 276 THR A C 1
ATOM 2098 O O . THR A 1 276 ? -5.550 13.468 -7.409 1.00 92.31 276 THR A O 1
ATOM 2101 N N . GLY A 1 277 ? -4.527 14.381 -5.634 1.00 90.19 277 GLY A N 1
ATOM 2102 C CA . GLY A 1 277 ? -3.300 13.593 -5.663 1.00 90.19 277 GLY A CA 1
ATOM 2103 C C . GLY A 1 277 ? -2.560 13.664 -4.325 1.00 90.19 277 GLY A C 1
ATOM 2104 O O . GLY A 1 277 ? -3.019 14.312 -3.382 1.00 90.19 277 GLY A O 1
ATOM 2105 N N . ARG A 1 278 ? -1.402 12.996 -4.251 1.00 90.38 278 ARG A N 1
ATOM 2106 C CA . ARG A 1 278 ? -0.552 12.967 -3.047 1.00 90.38 278 ARG A CA 1
ATOM 2107 C C . ARG A 1 278 ? 0.050 14.335 -2.725 1.00 90.38 278 ARG A C 1
ATOM 2109 O O . ARG A 1 278 ? 0.270 15.142 -3.626 1.00 90.38 278 ARG A O 1
ATOM 2116 N N . SER A 1 279 ? 0.445 14.526 -1.469 1.00 92.31 279 SER A N 1
ATOM 2117 C CA . SER A 1 279 ? 1.102 15.736 -0.957 1.00 92.31 279 SER A CA 1
ATOM 2118 C C . SER A 1 279 ? 2.519 15.449 -0.414 1.00 92.31 279 SER A C 1
ATOM 2120 O O . SER A 1 279 ? 2.727 15.519 0.794 1.00 92.31 279 SER A O 1
ATOM 2122 N N . PRO A 1 280 ? 3.535 15.131 -1.253 1.00 88.38 280 PRO A N 1
ATOM 2123 C CA . PRO A 1 280 ? 4.844 14.673 -0.764 1.00 88.38 280 PRO A CA 1
ATOM 2124 C C . PRO A 1 280 ? 5.565 15.660 0.162 1.00 88.38 280 PRO A C 1
ATOM 2126 O O . PRO A 1 280 ? 6.201 15.234 1.116 1.00 88.38 280 PRO A O 1
ATOM 2129 N N . ARG A 1 281 ? 5.422 16.973 -0.076 1.00 90.81 281 ARG A N 1
ATOM 2130 C CA . ARG A 1 281 ? 6.008 18.027 0.776 1.00 90.81 281 ARG A CA 1
ATOM 2131 C C . ARG A 1 281 ? 5.392 18.098 2.177 1.00 90.81 281 ARG A C 1
ATOM 2133 O O . ARG A 1 281 ? 6.007 18.665 3.071 1.00 90.81 281 ARG A O 1
ATOM 2140 N N . ASP A 1 282 ? 4.215 17.507 2.368 1.00 95.25 282 ASP A N 1
ATOM 2141 C CA . ASP A 1 282 ? 3.492 17.435 3.641 1.00 95.25 282 ASP A CA 1
ATOM 2142 C C . ASP A 1 282 ? 3.631 16.042 4.307 1.00 95.25 282 ASP A C 1
ATOM 2144 O O . ASP A 1 282 ? 3.014 15.779 5.338 1.00 95.25 282 ASP A O 1
ATOM 2148 N N . LYS A 1 283 ? 4.455 15.142 3.739 1.00 96.88 283 LYS A N 1
ATOM 2149 C CA . LYS A 1 283 ? 4.845 13.862 4.356 1.00 96.88 283 LYS A CA 1
ATOM 2150 C C . LYS A 1 283 ? 5.828 14.112 5.506 1.00 96.88 283 LYS A C 1
ATOM 2152 O O . LYS A 1 283 ? 6.736 14.935 5.369 1.00 96.88 283 LYS A O 1
ATOM 2157 N N . ARG A 1 284 ? 5.674 13.403 6.627 1.00 97.44 284 ARG A N 1
ATOM 2158 C CA . ARG A 1 284 ? 6.495 13.558 7.842 1.00 97.44 284 ARG A CA 1
ATOM 2159 C C . ARG A 1 284 ? 6.755 12.225 8.544 1.00 97.44 284 ARG A C 1
ATOM 2161 O O . ARG A 1 284 ? 5.850 11.401 8.632 1.00 97.44 284 ARG A O 1
ATOM 2168 N N . VAL A 1 285 ? 7.956 12.022 9.082 1.00 98.44 285 VAL A N 1
ATOM 2169 C CA . VAL A 1 285 ? 8.331 10.824 9.858 1.00 98.44 285 VAL A CA 1
ATOM 2170 C C . VAL A 1 285 ? 8.923 11.252 11.200 1.00 98.44 285 VAL A C 1
ATOM 2172 O O . VAL A 1 285 ? 9.797 12.117 11.232 1.00 98.44 285 VAL A O 1
ATOM 2175 N N . VAL A 1 286 ? 8.451 10.656 12.300 1.00 98.38 286 VAL A N 1
ATOM 2176 C CA . VAL A 1 286 ? 8.927 10.967 13.657 1.00 98.38 286 VAL A CA 1
ATOM 2177 C C . VAL A 1 286 ? 10.402 10.594 13.818 1.00 98.38 286 VAL A C 1
ATOM 2179 O O . VAL A 1 286 ? 10.800 9.461 13.553 1.00 98.38 286 VAL A O 1
ATOM 2182 N N . ASP A 1 287 ? 11.215 11.551 14.265 1.00 97.38 287 ASP A N 1
ATOM 2183 C CA . ASP A 1 287 ? 12.668 11.412 14.412 1.00 97.38 287 ASP A CA 1
ATOM 2184 C C . ASP A 1 287 ? 13.072 10.776 15.753 1.00 97.38 287 ASP A C 1
ATOM 2186 O O . ASP A 1 287 ? 13.814 11.344 16.560 1.00 97.38 287 ASP A O 1
ATOM 2190 N N . GLU A 1 288 ? 12.562 9.573 16.002 1.00 94.25 288 GLU A N 1
ATOM 2191 C CA . GLU A 1 288 ? 12.885 8.787 17.191 1.00 94.25 288 GLU A CA 1
ATOM 2192 C C . GLU A 1 288 ? 14.265 8.096 17.070 1.00 94.25 288 GLU A C 1
ATOM 2194 O O . GLU A 1 288 ? 14.616 7.591 15.996 1.00 94.25 288 GLU A O 1
ATOM 2199 N N . PRO A 1 289 ? 15.058 7.983 18.160 1.00 94.88 289 PRO A N 1
ATOM 2200 C CA . PRO A 1 289 ? 16.386 7.356 18.120 1.00 94.88 289 PRO A CA 1
ATOM 2201 C C . PRO A 1 289 ? 16.407 5.918 17.580 1.00 94.88 289 PRO A C 1
ATOM 2203 O O . PRO A 1 289 ? 17.429 5.486 17.054 1.00 94.88 289 PRO A O 1
ATOM 2206 N N . ALA A 1 290 ? 15.291 5.191 17.698 1.00 91.69 290 ALA A N 1
ATOM 2207 C CA . ALA A 1 290 ? 15.154 3.807 17.248 1.00 91.69 290 ALA A CA 1
ATOM 2208 C C . ALA A 1 290 ? 15.125 3.644 15.717 1.00 91.69 290 ALA A C 1
ATOM 2210 O O . ALA A 1 290 ? 15.517 2.589 15.232 1.00 91.69 290 ALA A O 1
ATOM 2211 N N . VAL A 1 291 ? 14.684 4.663 14.964 1.00 94.25 291 VAL A N 1
ATOM 2212 C CA . VAL A 1 291 ? 14.581 4.613 13.486 1.00 94.25 291 VAL A CA 1
ATOM 2213 C C . VAL A 1 291 ? 15.503 5.618 12.792 1.00 94.25 291 VAL A C 1
ATOM 2215 O O . VAL A 1 291 ? 15.771 5.497 11.599 1.00 94.25 291 VAL A O 1
ATOM 2218 N N . ARG A 1 292 ? 16.050 6.586 13.540 1.00 94.69 292 ARG A N 1
ATOM 2219 C CA . ARG A 1 292 ? 17.012 7.584 13.055 1.00 94.69 292 ARG A CA 1
ATOM 2220 C C . ARG A 1 292 ? 18.165 7.038 12.190 1.00 94.69 292 ARG A C 1
ATOM 2222 O O . ARG A 1 292 ? 18.469 7.735 11.221 1.00 94.69 292 ARG A O 1
ATOM 2229 N N . PRO A 1 293 ? 18.811 5.884 12.481 1.00 94.44 293 PRO A N 1
ATOM 2230 C CA . PRO A 1 293 ? 19.878 5.350 11.623 1.00 94.44 293 PRO A CA 1
ATOM 2231 C C . PRO A 1 293 ? 19.366 4.638 10.358 1.00 94.44 293 PRO A C 1
ATOM 2233 O O . PRO A 1 293 ? 20.119 4.519 9.394 1.00 94.44 293 PRO A O 1
ATOM 2236 N N . ASP A 1 294 ? 18.111 4.182 10.353 1.00 94.44 294 ASP A N 1
ATOM 2237 C CA . ASP A 1 294 ? 17.514 3.406 9.260 1.00 94.44 294 ASP A CA 1
ATOM 2238 C C . ASP A 1 294 ? 16.891 4.314 8.184 1.00 94.44 294 ASP A C 1
ATOM 2240 O O . ASP A 1 294 ? 16.945 4.021 6.986 1.00 94.44 294 ASP A O 1
ATOM 2244 N N . VAL A 1 295 ? 16.273 5.419 8.619 1.00 96.69 295 VAL A N 1
ATOM 2245 C CA . VAL A 1 295 ? 15.530 6.344 7.756 1.00 96.69 295 VAL A CA 1
ATOM 2246 C C . VAL A 1 295 ? 16.481 7.223 6.937 1.00 96.69 295 VAL A C 1
ATOM 2248 O O . VAL A 1 295 ? 17.319 7.956 7.462 1.00 96.69 295 VAL A O 1
ATOM 2251 N N . TRP A 1 296 ? 16.289 7.223 5.621 1.00 95.69 296 TRP A N 1
ATOM 2252 C CA . TRP A 1 296 ? 16.901 8.154 4.680 1.00 95.69 296 TRP A CA 1
ATOM 2253 C C . TRP A 1 296 ? 16.202 9.515 4.757 1.00 95.69 296 TRP A C 1
ATOM 2255 O O . TRP A 1 296 ? 15.239 9.792 4.037 1.00 95.69 296 TRP A O 1
ATOM 2265 N N . TRP A 1 297 ? 16.682 10.342 5.684 1.00 96.62 297 TRP A N 1
ATOM 2266 C CA . TRP A 1 297 ? 16.205 11.702 5.927 1.00 96.62 297 TRP A CA 1
ATOM 2267 C C . TRP A 1 297 ? 16.512 12.652 4.760 1.00 96.62 297 TRP A C 1
ATOM 2269 O O . TRP A 1 297 ? 17.610 12.630 4.205 1.00 96.62 297 TRP A O 1
ATOM 2279 N N . GLY A 1 298 ? 15.554 13.519 4.427 1.00 92.38 298 GLY A N 1
ATOM 2280 C CA . GLY A 1 298 ? 15.647 14.499 3.338 1.00 92.38 298 GLY A CA 1
ATOM 2281 C C . GLY A 1 298 ? 14.260 14.863 2.801 1.00 92.38 298 GLY A C 1
ATOM 2282 O O . GLY A 1 298 ? 13.257 14.596 3.460 1.00 92.38 298 GLY A O 1
ATOM 2283 N N . ASP A 1 299 ? 14.178 15.392 1.579 1.00 87.62 299 ASP A N 1
ATOM 2284 C CA . ASP A 1 299 ? 12.922 15.866 0.958 1.00 87.62 299 ASP A CA 1
ATOM 2285 C C . ASP A 1 299 ? 11.819 14.791 0.815 1.00 87.62 299 ASP A C 1
ATOM 2287 O O . ASP A 1 299 ? 10.650 15.110 0.595 1.00 87.62 299 ASP A O 1
ATOM 2291 N N . VAL A 1 300 ? 12.181 13.507 0.926 1.00 88.12 300 VAL A N 1
ATOM 2292 C CA . VAL A 1 300 ? 11.265 12.351 0.893 1.00 88.12 300 VAL A CA 1
ATOM 2293 C C . VAL A 1 300 ? 10.775 11.945 2.286 1.00 88.12 300 VAL A C 1
ATOM 2295 O O . VAL A 1 300 ? 9.622 11.530 2.437 1.00 88.12 300 VAL A O 1
ATOM 2298 N N . ASN A 1 301 ? 11.647 12.010 3.291 1.00 96.56 301 ASN A N 1
ATOM 2299 C CA . ASN A 1 301 ? 11.358 11.653 4.678 1.00 96.56 301 ASN A CA 1
ATOM 2300 C C . ASN A 1 301 ? 11.790 12.836 5.543 1.00 96.56 301 ASN A C 1
ATOM 2302 O O . ASN A 1 301 ? 12.926 12.919 6.011 1.00 96.56 301 ASN A O 1
ATOM 2306 N N . ILE A 1 302 ? 10.874 13.791 5.676 1.00 97.31 302 ILE A N 1
ATOM 2307 C CA . ILE A 1 302 ? 11.074 15.027 6.427 1.00 97.31 302 ILE A CA 1
ATOM 2308 C C . ILE A 1 302 ? 10.846 14.717 7.914 1.00 97.31 302 ILE A C 1
ATOM 2310 O O . ILE A 1 302 ? 9.875 14.033 8.257 1.00 97.31 302 ILE A O 1
ATOM 2314 N N . ARG A 1 303 ? 11.752 15.193 8.780 1.00 97.44 303 ARG A N 1
ATOM 2315 C CA . ARG A 1 303 ? 11.715 14.970 10.239 1.00 97.44 303 ARG A CA 1
ATOM 2316 C C . ARG A 1 303 ? 10.446 15.550 10.875 1.00 97.44 303 ARG A C 1
ATOM 2318 O O . ARG A 1 303 ? 9.845 16.484 10.344 1.00 97.44 303 ARG A O 1
ATOM 2325 N N . LEU A 1 304 ? 10.064 14.973 12.010 1.00 97.38 304 LEU A N 1
ATOM 2326 C CA . LEU A 1 304 ? 8.961 15.416 12.855 1.00 97.38 304 LEU A CA 1
ATOM 2327 C C . LEU A 1 304 ? 9.277 15.118 14.324 1.00 97.38 304 LEU A C 1
ATOM 2329 O O . LEU A 1 304 ? 9.746 14.025 14.651 1.00 97.38 304 LEU A O 1
ATOM 2333 N N . SER A 1 305 ? 8.971 16.044 15.221 1.00 97.69 305 SER A N 1
ATOM 2334 C CA . SER A 1 305 ? 9.084 15.833 16.657 1.00 97.69 305 SER A CA 1
ATOM 2335 C C . SER A 1 305 ? 7.931 14.975 17.184 1.00 97.69 305 SER A C 1
ATOM 2337 O O . SER A 1 305 ? 6.787 15.054 16.721 1.00 97.69 305 SER A O 1
ATOM 2339 N N . GLU A 1 306 ? 8.204 14.186 18.227 1.00 97.06 306 GLU A N 1
ATOM 2340 C CA . GLU A 1 306 ? 7.171 13.430 18.951 1.00 97.06 306 GLU A CA 1
ATOM 2341 C C . GLU A 1 306 ? 6.043 14.354 19.448 1.00 97.06 306 GLU A C 1
ATOM 2343 O O . GLU A 1 306 ? 4.865 14.000 19.410 1.00 97.06 306 GLU A O 1
ATOM 2348 N N . ARG A 1 307 ? 6.397 15.579 19.866 1.00 96.00 307 ARG A N 1
ATOM 2349 C CA . ARG A 1 307 ? 5.463 16.613 20.327 1.00 96.00 307 ARG A CA 1
ATOM 2350 C C . ARG A 1 307 ? 4.501 17.044 19.220 1.00 96.00 307 ARG A C 1
ATOM 2352 O O . ARG A 1 307 ? 3.295 17.106 19.473 1.00 96.00 307 ARG A O 1
ATOM 2359 N N . THR A 1 308 ? 5.001 17.320 18.016 1.00 97.12 308 THR A N 1
ATOM 2360 C CA . THR A 1 308 ? 4.160 17.705 16.877 1.00 97.12 308 THR A CA 1
ATOM 2361 C C . THR A 1 308 ? 3.251 16.555 16.462 1.00 97.12 308 THR A C 1
ATOM 2363 O O . THR A 1 308 ? 2.040 16.763 16.352 1.00 97.12 308 THR A O 1
ATOM 2366 N N . PHE A 1 309 ? 3.783 15.332 16.349 1.00 98.31 309 PHE A N 1
ATOM 2367 C CA . PHE A 1 309 ? 2.969 14.156 16.025 1.00 98.31 309 PHE A CA 1
ATOM 2368 C C . PHE A 1 309 ? 1.854 13.936 17.052 1.00 98.31 309 PHE A C 1
ATOM 2370 O O . PHE A 1 309 ? 0.694 13.794 16.683 1.00 98.31 309 PHE A O 1
ATOM 2377 N N . LEU A 1 310 ? 2.157 13.959 18.356 1.00 95.56 310 LEU A N 1
ATOM 2378 C CA . LEU A 1 310 ? 1.134 13.816 19.401 1.00 95.56 310 LEU A CA 1
ATOM 2379 C C . LEU A 1 310 ? 0.097 14.947 19.349 1.00 95.56 310 LEU A C 1
ATOM 2381 O O . LEU A 1 310 ? -1.087 14.693 19.569 1.00 95.56 310 LEU A O 1
ATOM 2385 N N . THR A 1 311 ? 0.509 16.168 18.995 1.00 94.81 311 THR A N 1
ATOM 2386 C CA . THR A 1 311 ? -0.399 17.311 18.809 1.00 94.81 311 THR A CA 1
ATOM 2387 C C . THR A 1 311 ? -1.365 17.079 17.646 1.00 94.81 311 THR A C 1
ATOM 2389 O O . THR A 1 311 ? -2.577 17.233 17.812 1.00 94.81 311 THR A O 1
ATOM 2392 N N . ASN A 1 312 ? -0.872 16.669 16.476 1.00 97.31 312 ASN A N 1
ATOM 2393 C CA . ASN A 1 312 ? -1.722 16.431 15.309 1.00 97.31 312 ASN A CA 1
ATOM 2394 C C . ASN A 1 312 ? -2.529 15.128 15.410 1.00 97.31 312 ASN A C 1
ATOM 2396 O O . ASN A 1 312 ? -3.698 15.118 15.024 1.00 97.31 312 ASN A O 1
ATOM 2400 N N . ARG A 1 313 ? -1.985 14.079 16.038 1.00 97.38 313 ARG A N 1
ATOM 2401 C CA . ARG A 1 313 ? -2.712 12.865 16.443 1.00 97.38 313 ARG A CA 1
ATOM 2402 C C . ARG A 1 313 ? -3.887 13.201 17.359 1.00 97.38 313 ARG A C 1
ATOM 2404 O O . ARG A 1 313 ? -4.992 12.727 17.109 1.00 97.38 313 ARG A O 1
ATOM 2411 N N . GLN A 1 314 ? -3.682 14.029 18.388 1.00 92.12 314 GLN A N 1
ATOM 2412 C CA . GLN A 1 314 ? -4.771 14.444 19.276 1.00 92.12 314 GLN A CA 1
ATOM 2413 C C . GLN A 1 314 ? -5.823 15.254 18.509 1.00 92.12 314 GLN A C 1
ATOM 2415 O O . GLN A 1 314 ? -7.001 14.927 18.582 1.00 92.12 314 GLN A O 1
ATOM 2420 N N . ARG A 1 315 ? -5.408 16.218 17.675 1.00 92.56 315 ARG A N 1
ATOM 2421 C CA . ARG A 1 315 ? -6.319 16.991 16.808 1.00 92.56 315 ARG A CA 1
ATOM 2422 C C . ARG A 1 315 ? -7.124 16.105 15.843 1.00 92.56 315 ARG A C 1
ATOM 2424 O O . ARG A 1 315 ? -8.302 16.374 15.616 1.00 92.56 315 ARG A O 1
ATOM 2431 N N . ALA A 1 316 ? -6.526 15.040 15.307 1.00 94.88 316 ALA A N 1
ATOM 2432 C CA . ALA A 1 316 ? -7.218 14.046 14.487 1.00 94.88 316 ALA A CA 1
ATOM 2433 C C . ALA A 1 316 ? -8.241 13.235 15.303 1.00 94.88 316 ALA A C 1
ATOM 2435 O O . ALA A 1 316 ? -9.376 13.065 14.859 1.00 94.88 316 ALA A O 1
ATOM 2436 N N . VAL A 1 317 ? -7.874 12.782 16.506 1.00 90.38 317 VAL A N 1
ATOM 2437 C CA . VAL A 1 317 ? -8.771 12.076 17.440 1.00 90.38 317 VAL A CA 1
ATOM 2438 C C . VAL A 1 317 ? -9.939 12.969 17.876 1.00 90.38 317 VAL A C 1
ATOM 2440 O O . VAL A 1 317 ? -11.087 12.538 17.800 1.00 90.38 317 VAL A O 1
ATOM 2443 N N . ASP A 1 318 ? -9.689 14.229 18.234 1.00 85.19 318 ASP A N 1
ATOM 2444 C CA . ASP A 1 318 ? -10.719 15.206 18.612 1.00 85.19 318 ASP A CA 1
ATOM 2445 C C . ASP A 1 318 ? -11.686 15.487 17.450 1.00 85.19 318 ASP A C 1
ATOM 2447 O O . ASP A 1 318 ? -12.909 15.503 17.621 1.00 85.19 318 ASP A O 1
ATOM 2451 N N . PHE A 1 319 ? -11.162 15.641 16.229 1.00 90.81 319 PHE A N 1
ATOM 2452 C CA . PHE A 1 319 ? -11.994 15.776 15.035 1.00 90.81 319 PHE A CA 1
ATOM 2453 C C . PHE A 1 319 ? -12.866 14.536 14.793 1.00 90.81 319 PHE A C 1
ATOM 2455 O O . PHE A 1 319 ? -14.071 14.674 14.558 1.00 90.81 319 PHE A O 1
ATOM 2462 N N . LEU A 1 320 ? -12.285 13.336 14.882 1.00 88.69 320 LEU A N 1
ATOM 2463 C CA . LEU A 1 320 ? -13.006 12.067 14.748 1.00 88.69 320 LEU A CA 1
ATOM 2464 C C . LEU A 1 320 ? -14.098 11.941 15.830 1.00 88.69 320 LEU A C 1
ATOM 2466 O O . LEU A 1 320 ? -15.231 11.579 15.522 1.00 88.69 320 LEU A O 1
ATOM 2470 N N . ASN A 1 321 ? -13.819 12.371 17.061 1.00 81.19 321 ASN A N 1
ATOM 2471 C CA . ASN A 1 321 ? -14.766 12.380 18.180 1.00 81.19 321 ASN A CA 1
ATOM 2472 C C . ASN A 1 321 ? -15.947 13.346 18.019 1.00 81.19 321 ASN A C 1
ATOM 2474 O O . ASN A 1 321 ? -16.993 13.132 18.628 1.00 81.19 321 ASN A O 1
ATOM 2478 N N . THR A 1 322 ? -15.818 14.382 17.186 1.00 81.75 322 THR A N 1
ATOM 2479 C CA . THR A 1 322 ? -16.941 15.274 16.836 1.00 81.75 322 THR A CA 1
ATOM 2480 C C . THR A 1 322 ? -17.759 14.783 15.637 1.00 81.75 322 THR A C 1
ATOM 2482 O O . THR A 1 322 ? -18.719 15.449 15.245 1.00 81.75 322 THR A O 1
ATOM 2485 N N . ARG A 1 323 ? -17.413 13.642 15.019 1.00 86.94 323 ARG A N 1
ATOM 2486 C CA . ARG A 1 323 ? -18.214 13.060 13.931 1.00 86.94 323 ARG A CA 1
ATOM 2487 C C . ARG A 1 323 ? -19.410 12.286 14.511 1.00 86.94 323 ARG A C 1
ATOM 2489 O O . ARG A 1 323 ? -19.245 11.561 15.487 1.00 86.94 323 ARG A O 1
ATOM 2496 N N . PRO A 1 324 ? -20.606 12.343 13.890 1.00 79.12 324 PRO A N 1
ATOM 2497 C CA . PRO A 1 324 ? -21.748 11.532 14.324 1.00 79.12 324 PRO A CA 1
ATOM 2498 C C . PRO A 1 324 ? -21.540 10.030 14.059 1.00 79.12 324 PRO A C 1
ATOM 2500 O O . PRO A 1 324 ? -22.152 9.193 14.724 1.00 79.12 324 PRO A O 1
ATOM 2503 N N . ARG A 1 325 ? -20.676 9.689 13.091 1.00 85.81 325 ARG A N 1
ATOM 2504 C CA . ARG A 1 325 ? -20.297 8.320 12.730 1.00 85.81 325 ARG A CA 1
ATOM 2505 C C . ARG A 1 325 ? -18.793 8.196 12.549 1.00 85.81 325 ARG A C 1
ATOM 2507 O O . ARG A 1 325 ? -18.150 9.142 12.098 1.00 85.81 325 ARG A O 1
ATOM 2514 N N . LEU A 1 326 ? -18.274 7.005 12.821 1.00 91.06 326 LEU A N 1
ATOM 2515 C CA . LEU A 1 326 ? -16.907 6.604 12.504 1.00 91.06 326 LEU A CA 1
ATOM 2516 C C . LEU A 1 326 ? -16.927 5.293 11.731 1.00 91.06 326 LEU A C 1
ATOM 2518 O O . LEU A 1 326 ? -17.665 4.375 12.080 1.00 91.06 326 LEU A O 1
ATOM 2522 N N . TYR A 1 327 ? -16.092 5.188 10.705 1.00 96.00 327 TYR A N 1
ATOM 2523 C CA . TYR A 1 327 ? -15.940 3.967 9.924 1.00 96.00 327 TYR A CA 1
ATOM 2524 C C . TYR A 1 327 ? -14.591 3.346 10.276 1.00 96.00 327 TYR A C 1
ATOM 2526 O O . TYR A 1 327 ? -13.564 4.027 10.242 1.00 96.00 327 TYR A O 1
ATOM 2534 N N . VAL A 1 328 ? -14.603 2.068 10.660 1.00 95.81 328 VAL A N 1
ATOM 2535 C CA . VAL A 1 328 ? -13.398 1.341 11.081 1.00 95.81 328 VAL A CA 1
ATOM 2536 C C . VAL A 1 328 ? -13.213 0.126 10.187 1.00 95.81 328 VAL A C 1
ATOM 2538 O O . VAL A 1 328 ? -14.152 -0.647 10.001 1.00 95.81 328 VAL A O 1
ATOM 2541 N N . VAL A 1 329 ? -12.013 -0.061 9.646 1.00 97.06 329 VAL A N 1
ATOM 2542 C CA . VAL A 1 329 ? -11.674 -1.197 8.778 1.00 97.06 329 VAL A CA 1
ATOM 2543 C C . VAL A 1 329 ? -10.442 -1.896 9.319 1.00 97.06 329 VAL A C 1
ATOM 2545 O O . VAL A 1 329 ? -9.407 -1.259 9.480 1.00 97.06 329 VAL A O 1
ATOM 2548 N N . ASP A 1 330 ? -10.561 -3.200 9.546 1.00 97.69 330 ASP A N 1
ATOM 2549 C CA . ASP A 1 330 ? -9.441 -4.076 9.877 1.00 97.69 330 ASP A CA 1
ATOM 2550 C C . ASP A 1 330 ? -9.114 -4.961 8.672 1.00 97.69 330 ASP A C 1
ATOM 2552 O O . ASP A 1 330 ? -9.996 -5.613 8.101 1.00 97.69 330 ASP A O 1
ATOM 2556 N N . GLY A 1 331 ? -7.841 -4.988 8.289 1.00 97.88 331 GLY A N 1
ATOM 2557 C CA . GLY A 1 331 ? -7.339 -5.769 7.165 1.00 97.88 331 GLY A CA 1
ATOM 2558 C C . GLY A 1 331 ? -5.870 -6.136 7.310 1.00 97.88 331 GLY A C 1
ATOM 2559 O O . GLY A 1 331 ? -5.190 -5.676 8.227 1.00 97.88 331 GLY A O 1
ATOM 2560 N N . PHE A 1 332 ? -5.378 -6.969 6.398 1.00 98.56 332 PHE A N 1
ATOM 2561 C CA . PHE A 1 332 ? -3.949 -7.255 6.287 1.00 98.56 332 PHE A CA 1
ATOM 2562 C C . PHE A 1 332 ? -3.340 -6.540 5.079 1.00 98.56 332 PHE A C 1
ATOM 2564 O O . PHE A 1 332 ? -4.017 -6.313 4.077 1.00 98.56 332 PHE A O 1
ATOM 2571 N N . ALA A 1 333 ? -2.048 -6.242 5.155 1.00 98.56 333 ALA A N 1
ATOM 2572 C CA . ALA A 1 333 ? -1.226 -5.890 4.004 1.00 98.56 333 ALA A CA 1
ATOM 2573 C C . ALA A 1 333 ? -0.068 -6.891 3.891 1.00 98.56 333 ALA A C 1
ATOM 2575 O O . ALA A 1 333 ? 0.575 -7.188 4.896 1.00 98.56 333 ALA A O 1
ATOM 2576 N N . GLY A 1 334 ? 0.175 -7.428 2.694 1.00 98.19 334 GLY A N 1
ATOM 2577 C CA . GLY A 1 334 ? 1.063 -8.572 2.446 1.00 98.19 334 GLY A CA 1
ATOM 2578 C C . GLY A 1 334 ? 0.323 -9.915 2.443 1.00 98.19 334 GLY A C 1
ATOM 2579 O O . GLY A 1 334 ? -0.221 -10.334 3.463 1.00 98.19 334 GLY A O 1
ATOM 2580 N N . TRP A 1 335 ? 0.308 -10.604 1.296 1.00 98.06 335 TRP A N 1
ATOM 2581 C CA . TRP A 1 335 ? -0.355 -11.910 1.135 1.00 98.06 335 TRP A CA 1
ATOM 2582 C C . TRP A 1 335 ? 0.428 -13.102 1.713 1.00 98.06 335 TRP A C 1
ATOM 2584 O O . TRP A 1 335 ? -0.149 -14.177 1.860 1.00 98.06 335 TRP A O 1
ATOM 2594 N N . ASP A 1 336 ? 1.708 -12.937 2.064 1.00 97.62 336 ASP A N 1
ATOM 2595 C CA . ASP A 1 336 ? 2.485 -13.947 2.796 1.00 97.62 336 ASP A CA 1
ATOM 2596 C C . ASP A 1 336 ? 2.237 -13.813 4.316 1.00 97.62 336 ASP A C 1
ATOM 2598 O O . ASP A 1 336 ? 2.623 -12.796 4.906 1.00 97.62 336 ASP A O 1
ATOM 2602 N N . PRO A 1 337 ? 1.642 -14.818 4.997 1.00 95.25 337 PRO A N 1
ATOM 2603 C CA . PRO A 1 337 ? 1.353 -14.745 6.430 1.00 95.25 337 PRO A CA 1
ATOM 2604 C C . PRO A 1 337 ? 2.576 -14.562 7.339 1.00 95.25 337 PRO A C 1
ATOM 2606 O O . PRO A 1 337 ? 2.400 -14.180 8.493 1.00 95.25 337 PRO A O 1
ATOM 2609 N N . ARG A 1 338 ? 3.799 -14.805 6.843 1.00 96.50 338 ARG A N 1
ATOM 2610 C CA . ARG A 1 338 ? 5.062 -14.590 7.575 1.00 96.50 338 ARG A CA 1
ATOM 2611 C C . ARG A 1 338 ? 5.456 -13.111 7.659 1.00 96.50 338 ARG A C 1
ATOM 2613 O O . ARG A 1 338 ? 6.193 -12.719 8.562 1.00 96.50 338 ARG A O 1
ATOM 2620 N N . TYR A 1 339 ? 4.975 -12.297 6.719 1.00 97.12 339 TYR A N 1
ATOM 2621 C CA . TYR A 1 339 ? 5.342 -10.884 6.574 1.00 97.12 339 TYR A CA 1
ATOM 2622 C C . TYR A 1 339 ? 4.151 -9.923 6.620 1.00 97.12 339 TYR A C 1
ATOM 2624 O O . TYR A 1 339 ? 4.362 -8.711 6.602 1.00 97.12 339 TYR A O 1
ATOM 2632 N N . ARG A 1 340 ? 2.919 -10.444 6.682 1.00 95.19 340 ARG A N 1
ATOM 2633 C CA . ARG A 1 340 ? 1.707 -9.626 6.717 1.00 95.19 340 ARG A CA 1
ATOM 2634 C C . ARG A 1 340 ? 1.664 -8.679 7.917 1.00 95.19 340 ARG A C 1
ATOM 2636 O O . ARG A 1 340 ? 2.056 -9.048 9.019 1.00 95.19 340 ARG A O 1
ATOM 2643 N N . LEU A 1 341 ? 1.111 -7.494 7.686 1.00 97.94 341 LEU A N 1
ATOM 2644 C CA . LEU A 1 341 ? 0.902 -6.433 8.668 1.00 97.94 341 LEU A CA 1
ATOM 2645 C C . LEU A 1 341 ? -0.597 -6.285 8.958 1.00 97.94 341 LEU A C 1
ATOM 2647 O O . LEU A 1 341 ? -1.379 -6.098 8.024 1.00 97.94 341 LEU A O 1
ATOM 2651 N N . LYS A 1 342 ? -1.014 -6.321 10.228 1.00 98.31 342 LYS A N 1
ATOM 2652 C CA . LYS A 1 342 ? -2.388 -5.977 10.633 1.00 98.31 342 LYS A CA 1
ATOM 2653 C C . LYS A 1 342 ? -2.612 -4.470 10.628 1.00 98.31 342 LYS A C 1
ATOM 2655 O O . LYS A 1 342 ? -2.091 -3.759 11.486 1.00 98.31 342 LYS A O 1
ATOM 2660 N N . VAL A 1 343 ? -3.451 -3.993 9.715 1.00 98.75 343 VAL A N 1
ATOM 2661 C CA . VAL A 1 343 ? -3.795 -2.576 9.564 1.00 98.75 343 VAL A CA 1
ATOM 2662 C C . VAL A 1 343 ? -5.215 -2.325 10.073 1.00 98.75 343 VAL A C 1
ATOM 2664 O O . VAL A 1 343 ? -6.162 -2.965 9.615 1.00 98.75 343 VAL A O 1
ATOM 2667 N N . ARG A 1 344 ? -5.367 -1.357 10.982 1.00 98.38 344 ARG A N 1
ATOM 2668 C CA . ARG A 1 344 ? -6.645 -0.751 11.374 1.00 98.38 344 ARG A CA 1
ATOM 2669 C C . ARG A 1 344 ? -6.730 0.662 10.810 1.00 98.38 344 ARG A C 1
ATOM 2671 O O . ARG A 1 344 ? -5.845 1.479 11.036 1.00 98.38 344 ARG A O 1
ATOM 2678 N N . VAL A 1 345 ? -7.818 0.980 10.126 1.00 98.56 345 VAL A N 1
ATOM 2679 C CA . VAL A 1 345 ? -8.109 2.326 9.616 1.00 98.56 345 VAL A CA 1
ATOM 2680 C C . VAL A 1 345 ? -9.307 2.881 10.367 1.00 98.56 345 VAL A C 1
ATOM 2682 O O . VAL A 1 345 ? -10.323 2.199 10.474 1.00 98.56 345 VAL A O 1
ATOM 2685 N N . ILE A 1 346 ? -9.196 4.108 10.874 1.00 97.75 346 ILE A N 1
ATOM 2686 C CA . ILE A 1 346 ? -10.273 4.859 11.527 1.00 97.75 346 ILE A CA 1
ATOM 2687 C C . ILE A 1 346 ? -10.483 6.133 10.708 1.00 97.75 346 ILE A C 1
ATOM 2689 O O . ILE A 1 346 ? -9.567 6.948 10.597 1.00 97.75 346 ILE A O 1
ATOM 2693 N N . CYS A 1 347 ? -11.661 6.306 10.105 1.00 97.44 347 CYS A N 1
ATOM 2694 C CA . CYS A 1 347 ? -11.915 7.420 9.189 1.00 97.44 347 CYS A CA 1
ATOM 2695 C C . CYS A 1 347 ? -13.314 8.038 9.324 1.00 97.44 347 CYS A C 1
ATOM 2697 O O . CYS A 1 347 ? -14.281 7.387 9.727 1.00 97.44 347 CYS A O 1
ATOM 2699 N N . ALA A 1 348 ? -13.418 9.314 8.939 1.00 93.81 348 ALA A N 1
ATOM 2700 C CA . ALA A 1 348 ? -14.660 10.090 8.990 1.00 93.81 348 ALA A CA 1
ATOM 2701 C C . ALA A 1 348 ? -15.602 9.870 7.788 1.00 93.81 348 ALA A C 1
ATOM 2703 O O . ALA A 1 348 ? -16.798 10.131 7.907 1.00 93.81 348 ALA A O 1
ATOM 2704 N N . ARG A 1 349 ? -15.090 9.401 6.636 1.00 96.56 349 ARG A N 1
ATOM 2705 C CA . ARG A 1 349 ? -15.865 9.250 5.389 1.00 96.56 349 ARG A CA 1
ATOM 2706 C C . ARG A 1 349 ? -16.106 7.773 5.034 1.00 96.56 349 ARG A C 1
ATOM 2708 O O . ARG A 1 349 ? -15.157 6.986 5.090 1.00 96.56 349 ARG A O 1
ATOM 2715 N N . PRO A 1 350 ? -17.327 7.374 4.626 1.00 97.00 350 PRO A N 1
ATOM 2716 C CA . PRO A 1 350 ? -17.639 5.987 4.268 1.00 97.00 350 PRO A CA 1
ATOM 2717 C C . PRO A 1 350 ? -16.850 5.488 3.051 1.00 97.00 350 PRO A C 1
ATOM 2719 O O . PRO A 1 350 ? -16.481 4.313 3.014 1.00 97.00 350 PRO A O 1
ATOM 2722 N N . TYR A 1 351 ? -16.535 6.353 2.077 1.00 97.44 351 TYR A N 1
ATOM 2723 C CA . TYR A 1 351 ? -15.756 5.922 0.913 1.00 97.44 351 TYR A CA 1
ATOM 2724 C C . TYR A 1 351 ? -14.284 5.620 1.242 1.00 97.44 351 TYR A C 1
ATOM 2726 O O . TYR A 1 351 ? -13.699 4.750 0.605 1.00 97.44 351 TYR A O 1
ATOM 2734 N N . HIS A 1 352 ? -13.694 6.263 2.261 1.00 98.69 352 HIS A N 1
ATOM 2735 C CA . HIS A 1 352 ? -12.340 5.934 2.734 1.00 98.69 352 HIS A CA 1
ATOM 2736 C C . HIS A 1 352 ? -12.288 4.531 3.343 1.00 98.69 352 HIS A C 1
ATOM 2738 O O . HIS A 1 352 ? -11.353 3.777 3.074 1.00 98.69 352 HIS A O 1
ATOM 2744 N N . ALA A 1 353 ? -13.324 4.145 4.091 1.00 98.44 353 ALA A N 1
ATOM 2745 C CA . ALA A 1 353 ? -13.471 2.781 4.585 1.00 98.44 353 ALA A CA 1
ATOM 2746 C C . ALA A 1 353 ? -13.704 1.781 3.443 1.00 98.44 353 ALA A C 1
ATOM 2748 O O . ALA A 1 353 ? -13.088 0.719 3.427 1.00 98.44 353 ALA A O 1
ATOM 2749 N N . LEU A 1 354 ? -14.535 2.116 2.451 1.00 98.62 354 LEU A N 1
ATOM 2750 C CA . LEU A 1 354 ? -14.731 1.260 1.278 1.00 98.62 354 LEU A CA 1
ATOM 2751 C C . LEU A 1 354 ? -13.422 1.071 0.497 1.00 98.62 354 LEU A C 1
ATOM 2753 O O . LEU A 1 354 ? -13.065 -0.059 0.182 1.00 98.62 354 LEU A O 1
ATOM 2757 N N . PHE A 1 355 ? -12.676 2.152 0.262 1.00 98.81 355 PHE A N 1
ATOM 2758 C CA . PHE A 1 355 ? -11.356 2.126 -0.363 1.00 98.81 355 PHE A CA 1
ATOM 2759 C C . PHE A 1 355 ? -10.382 1.225 0.405 1.00 98.81 355 PHE A C 1
ATOM 2761 O O . PHE A 1 355 ? -9.791 0.330 -0.186 1.00 98.81 355 PHE A O 1
ATOM 2768 N N . MET A 1 356 ? -10.252 1.365 1.727 1.00 98.69 356 MET A N 1
ATOM 2769 C CA . MET A 1 356 ? -9.334 0.503 2.487 1.00 98.69 356 MET A CA 1
ATOM 2770 C C . MET A 1 356 ? -9.837 -0.941 2.630 1.00 98.69 356 MET A C 1
ATOM 2772 O O . MET A 1 356 ? -9.026 -1.854 2.713 1.00 98.69 356 MET A O 1
ATOM 2776 N N . GLN A 1 357 ? -11.148 -1.189 2.554 1.00 97.38 357 GLN A N 1
ATOM 2777 C CA . GLN A 1 357 ? -11.728 -2.537 2.446 1.00 97.38 357 GLN A CA 1
ATOM 2778 C C . GLN A 1 357 ? -11.522 -3.186 1.055 1.00 97.38 357 GLN A C 1
ATOM 2780 O O . GLN A 1 357 ? -11.755 -4.392 0.891 1.00 97.38 357 GLN A O 1
ATOM 2785 N N . ILE A 1 358 ? -11.120 -2.391 0.060 1.00 98.50 358 ILE A N 1
ATOM 2786 C CA . ILE A 1 358 ? -10.701 -2.829 -1.273 1.00 98.50 358 ILE A CA 1
ATOM 2787 C C . ILE A 1 358 ? -9.180 -3.038 -1.312 1.00 98.50 358 ILE A C 1
ATOM 2789 O O . ILE A 1 358 ? -8.733 -4.087 -1.763 1.00 98.50 358 ILE A O 1
ATOM 2793 N N . MET A 1 359 ? -8.397 -2.062 -0.840 1.00 98.62 359 MET A N 1
ATOM 2794 C CA . MET A 1 359 ? -6.934 -2.074 -0.958 1.00 98.62 359 MET A CA 1
ATOM 2795 C C . MET A 1 359 ? -6.235 -2.957 0.083 1.00 98.62 359 MET A C 1
ATOM 2797 O O . MET A 1 359 ? -5.154 -3.467 -0.196 1.00 98.62 359 MET A O 1
ATOM 2801 N N . LEU A 1 360 ? -6.831 -3.189 1.259 1.00 98.50 360 LEU A N 1
ATOM 2802 C CA . LEU A 1 360 ? -6.336 -4.187 2.212 1.00 98.50 360 LEU A CA 1
ATOM 2803 C C . LEU A 1 360 ? -6.891 -5.576 1.893 1.00 98.50 360 LEU A C 1
ATOM 2805 O O . LEU A 1 360 ? -8.024 -5.745 1.436 1.00 98.50 360 LEU A O 1
ATOM 2809 N N . ILE A 1 361 ? -6.104 -6.594 2.219 1.00 98.06 361 ILE A N 1
ATOM 2810 C CA . ILE A 1 361 ? -6.513 -7.992 2.167 1.00 98.06 361 ILE A CA 1
ATOM 2811 C C . ILE A 1 361 ? -7.576 -8.203 3.246 1.00 98.06 361 ILE A C 1
ATOM 2813 O O . ILE A 1 361 ? -7.332 -8.017 4.442 1.00 98.06 361 ILE A O 1
ATOM 2817 N N . ARG A 1 362 ? -8.779 -8.579 2.812 1.00 93.75 362 ARG A N 1
ATOM 2818 C CA . ARG A 1 362 ? -9.928 -8.802 3.690 1.00 93.75 362 ARG A CA 1
ATOM 2819 C C . ARG A 1 362 ? -9.684 -10.033 4.579 1.00 93.75 362 ARG A C 1
ATOM 2821 O O . ARG A 1 362 ? -9.561 -11.122 4.021 1.00 93.75 362 ARG A O 1
ATOM 2828 N N . PRO A 1 363 ? -9.679 -9.906 5.919 1.00 93.31 363 PRO A N 1
ATOM 2829 C CA . PRO A 1 363 ? -9.528 -11.054 6.803 1.00 93.31 363 PRO A CA 1
ATOM 2830 C C . PRO A 1 363 ? -10.748 -11.973 6.694 1.00 93.31 363 PRO A C 1
ATOM 2832 O O . PRO A 1 363 ? -11.873 -11.496 6.488 1.00 93.31 363 PRO A O 1
ATOM 2835 N N . SER A 1 364 ? -10.534 -13.278 6.856 1.00 90.19 364 SER A N 1
ATOM 2836 C CA . SER A 1 364 ? -11.621 -14.253 6.985 1.00 90.19 364 SER A CA 1
ATOM 2837 C C . SER A 1 364 ? -12.482 -13.977 8.225 1.00 90.19 364 SER A C 1
ATOM 2839 O O . SER A 1 364 ? -12.067 -13.278 9.150 1.00 90.19 364 SER A O 1
ATOM 2841 N N . ASP A 1 365 ? -13.688 -14.546 8.294 1.00 83.44 365 ASP A N 1
ATOM 2842 C CA . ASP A 1 365 ? -14.577 -14.346 9.452 1.00 83.44 365 ASP A CA 1
ATOM 2843 C C . ASP A 1 365 ? -14.036 -14.943 10.764 1.00 83.44 365 ASP A C 1
ATOM 2845 O O . ASP A 1 365 ? -14.577 -14.651 11.828 1.00 83.44 365 ASP A O 1
ATOM 2849 N N . GLU A 1 366 ? -12.972 -15.747 10.706 1.00 85.44 366 GLU A N 1
ATOM 2850 C CA . GLU A 1 366 ? -12.183 -16.192 11.859 1.00 85.44 366 GLU A CA 1
ATOM 2851 C C . GLU A 1 366 ? -11.139 -15.150 12.253 1.00 85.44 366 GLU A C 1
ATOM 2853 O O . GLU A 1 366 ? -11.202 -14.599 13.348 1.00 85.44 366 GLU A O 1
ATOM 2858 N N . GLU A 1 367 ? -10.290 -14.739 11.315 1.00 89.94 367 GLU A N 1
ATOM 2859 C CA . GLU A 1 367 ? -9.292 -13.687 11.536 1.00 89.94 367 GLU A CA 1
ATOM 2860 C C . GLU A 1 367 ? -9.900 -12.325 11.911 1.00 89.94 367 GLU A C 1
ATOM 2862 O O . GLU A 1 367 ? -9.215 -11.490 12.491 1.00 89.94 367 GLU A O 1
ATOM 2867 N N . ARG A 1 368 ? -11.185 -12.091 11.613 1.00 83.00 368 ARG A N 1
ATOM 2868 C CA . ARG A 1 368 ? -11.967 -10.940 12.097 1.00 83.00 368 ARG A CA 1
ATOM 2869 C C . ARG A 1 368 ? -12.323 -11.017 13.579 1.00 83.00 368 ARG A C 1
ATOM 2871 O O . ARG A 1 368 ? -12.396 -9.974 14.221 1.00 83.00 368 ARG A O 1
ATOM 2878 N N . ARG A 1 369 ? -12.589 -12.215 14.111 1.00 75.56 369 ARG A N 1
ATOM 2879 C CA . ARG A 1 369 ? -12.858 -12.423 15.547 1.00 75.56 369 ARG A CA 1
ATOM 2880 C C . ARG A 1 369 ? -11.565 -12.295 16.340 1.00 75.56 369 ARG A C 1
ATOM 2882 O O . ARG A 1 369 ? -11.533 -11.614 17.359 1.00 75.56 369 ARG A O 1
ATOM 2889 N N . ASP A 1 370 ? -10.502 -12.887 15.806 1.00 84.31 370 ASP A N 1
ATOM 2890 C CA . ASP A 1 370 ? -9.226 -13.080 16.493 1.00 84.31 370 ASP A CA 1
ATOM 2891 C C . ASP A 1 370 ? -8.129 -12.092 16.026 1.00 84.31 370 ASP A C 1
ATOM 2893 O O . ASP A 1 370 ? -6.940 -12.297 16.265 1.00 84.31 370 ASP A O 1
ATOM 2897 N N . PHE A 1 371 ? -8.520 -10.976 15.388 1.00 86.50 371 PHE A N 1
ATOM 2898 C CA . PHE A 1 371 ? -7.613 -9.942 14.854 1.00 86.50 371 PHE A CA 1
ATOM 2899 C C . PHE A 1 371 ? -6.685 -9.350 15.932 1.00 86.50 371 PHE A C 1
ATOM 2901 O O . PHE A 1 371 ? -5.495 -9.105 15.698 1.00 86.50 371 PHE A O 1
ATOM 2908 N N . GLY A 1 372 ? -7.231 -9.143 17.136 1.00 87.69 372 GLY A N 1
ATOM 2909 C CA . GLY A 1 372 ? -6.529 -8.567 18.282 1.00 87.69 372 GLY A CA 1
ATOM 2910 C C . GLY A 1 372 ? -6.068 -7.123 18.046 1.00 87.69 372 GLY A C 1
ATOM 2911 O O . GLY A 1 372 ? -6.750 -6.324 17.397 1.00 87.69 372 GLY A O 1
ATOM 2912 N N . THR A 1 373 ? -4.901 -6.784 18.595 1.00 87.50 373 THR A N 1
ATOM 2913 C CA . THR A 1 373 ? -4.256 -5.474 18.419 1.00 87.50 373 THR A CA 1
ATOM 2914 C C . THR A 1 373 ? -3.739 -5.314 16.981 1.00 87.50 373 THR A C 1
ATOM 2916 O O . THR A 1 373 ? -3.072 -6.234 16.494 1.00 87.50 373 THR A O 1
ATOM 2919 N N . PRO A 1 374 ? -4.005 -4.192 16.286 1.00 94.19 374 PRO A N 1
ATOM 2920 C CA . PRO A 1 374 ? -3.358 -3.883 15.010 1.00 94.19 374 PRO A CA 1
ATOM 2921 C C . PRO A 1 374 ? -1.863 -3.580 15.195 1.00 94.19 374 PRO A C 1
ATOM 2923 O O . PRO A 1 374 ? -1.434 -3.168 16.268 1.00 94.19 374 PRO A O 1
ATOM 2926 N N . GLU A 1 375 ? -1.087 -3.755 14.129 1.00 97.31 375 GLU A N 1
ATOM 2927 C CA . GLU A 1 375 ? 0.335 -3.384 14.044 1.00 97.31 375 GLU A CA 1
ATOM 2928 C C . GLU A 1 375 ? 0.538 -2.025 13.352 1.00 97.31 375 GLU A C 1
ATOM 2930 O O . GLU A 1 375 ? 1.582 -1.404 13.508 1.00 97.31 375 GLU A O 1
ATOM 2935 N N . LEU A 1 376 ? -0.465 -1.549 12.604 1.00 98.44 376 LEU A N 1
ATOM 2936 C CA . LEU A 1 376 ? -0.548 -0.190 12.074 1.00 98.44 376 LEU A CA 1
ATOM 2937 C C . LEU A 1 376 ? -1.962 0.365 12.295 1.00 98.44 376 LEU A C 1
ATOM 2939 O O . LEU A 1 376 ? -2.935 -0.240 11.848 1.00 98.44 376 LEU A O 1
ATOM 2943 N N . THR A 1 377 ? -2.082 1.531 12.929 1.00 98.56 377 THR A N 1
ATOM 2944 C CA . THR A 1 377 ? -3.340 2.280 13.069 1.00 98.56 377 THR A CA 1
ATOM 2945 C C . THR A 1 377 ? -3.276 3.587 12.281 1.00 98.56 377 THR A C 1
ATOM 2947 O O . THR A 1 377 ? -2.416 4.429 12.536 1.00 98.56 377 THR A O 1
ATOM 2950 N N . ILE A 1 378 ? -4.202 3.769 11.336 1.00 98.75 378 ILE A N 1
ATOM 2951 C CA . ILE A 1 378 ? -4.327 4.974 10.507 1.00 98.75 378 ILE A CA 1
ATOM 2952 C C . ILE A 1 378 ? -5.495 5.828 11.010 1.00 98.75 378 ILE A C 1
ATOM 2954 O O . ILE A 1 378 ? -6.657 5.437 10.887 1.00 98.75 378 ILE A O 1
ATOM 2958 N N . TYR A 1 379 ? -5.186 7.017 11.524 1.00 98.56 379 TYR A N 1
ATOM 2959 C CA . TYR A 1 379 ? -6.144 8.050 11.915 1.00 98.56 379 TYR A CA 1
ATOM 2960 C C . TYR A 1 379 ? -6.396 8.991 10.729 1.00 98.56 379 TYR A C 1
ATOM 2962 O O . TYR A 1 379 ? -5.729 10.016 10.574 1.00 98.56 379 TYR A O 1
ATOM 2970 N N . ASN A 1 380 ? -7.352 8.640 9.864 1.00 98.56 380 ASN A N 1
ATOM 2971 C CA . ASN A 1 380 ? -7.726 9.480 8.728 1.00 98.56 380 ASN A CA 1
ATOM 2972 C C . ASN A 1 380 ? -8.791 10.510 9.136 1.00 98.56 380 ASN A C 1
ATOM 2974 O O . ASN A 1 380 ? -10.002 10.293 9.021 1.00 98.56 380 AS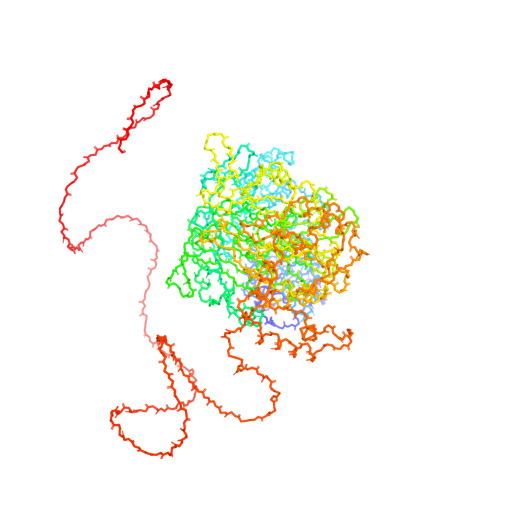N A O 1
ATOM 2978 N N . ALA A 1 381 ? -8.293 11.664 9.574 1.00 97.69 381 ALA A N 1
ATOM 2979 C CA . ALA A 1 381 ? -9.044 12.886 9.812 1.00 97.69 381 ALA A CA 1
ATOM 2980 C C . ALA A 1 381 ? -8.863 13.884 8.647 1.00 97.69 381 ALA A C 1
ATOM 2982 O O . ALA A 1 381 ? -8.869 15.090 8.863 1.00 97.69 381 ALA A O 1
ATOM 2983 N N . GLY A 1 382 ? -8.718 13.403 7.404 1.00 97.25 382 GLY A N 1
ATOM 2984 C CA . GLY A 1 382 ? -8.331 14.204 6.232 1.00 97.25 382 GLY A CA 1
ATOM 2985 C C . GLY A 1 382 ? -9.217 15.416 5.905 1.00 97.25 382 GLY A C 1
ATOM 2986 O O . GLY A 1 382 ? -8.745 16.374 5.301 1.00 97.25 382 GLY A O 1
ATOM 2987 N N . GLN A 1 383 ? -10.471 15.414 6.369 1.00 95.12 383 GLN A N 1
ATOM 2988 C CA . GLN A 1 383 ? -11.399 16.556 6.324 1.00 95.12 383 GLN A CA 1
ATOM 2989 C C . GLN A 1 383 ? -11.022 17.722 7.261 1.00 95.12 383 GLN A C 1
ATOM 2991 O O . GLN A 1 383 ? -11.603 18.801 7.161 1.00 95.12 383 GLN A O 1
ATOM 2996 N N . PHE A 1 384 ? -10.097 17.516 8.201 1.00 96.06 384 PHE A N 1
ATOM 2997 C CA . PHE A 1 384 ? -9.664 18.507 9.181 1.00 96.06 384 PHE A CA 1
ATOM 2998 C C . PHE A 1 384 ? -8.260 19.011 8.848 1.00 96.06 384 PHE A C 1
ATOM 3000 O O . PHE A 1 384 ? -7.356 18.189 8.699 1.00 96.06 384 PHE A O 1
ATOM 3007 N N . PRO A 1 385 ? -8.030 20.329 8.734 1.00 95.50 385 PRO A N 1
ATOM 3008 C CA . PRO A 1 385 ? -6.727 20.845 8.339 1.00 95.50 385 PRO A CA 1
ATOM 3009 C C . PRO A 1 385 ? -5.661 20.654 9.429 1.00 95.50 385 PRO A C 1
ATOM 3011 O O . PRO A 1 385 ? -5.904 20.830 10.630 1.00 95.50 385 PRO A O 1
ATOM 3014 N N . ALA A 1 386 ? -4.434 20.370 8.997 1.00 95.56 386 ALA A N 1
ATOM 3015 C CA . ALA A 1 386 ? -3.240 20.632 9.790 1.00 95.56 386 ALA A CA 1
ATOM 3016 C C . ALA A 1 386 ? -3.177 22.129 10.141 1.00 95.56 386 ALA A C 1
ATOM 3018 O O . ALA A 1 386 ? -3.707 22.977 9.419 1.00 95.56 386 ALA A O 1
ATOM 3019 N N . ASN A 1 387 ? -2.576 22.456 11.282 1.00 93.56 387 ASN A N 1
ATOM 3020 C CA . ASN A 1 387 ? -2.381 23.844 11.680 1.00 93.56 387 ASN A CA 1
ATOM 3021 C C . ASN A 1 387 ? -1.034 24.331 11.118 1.00 93.56 387 ASN A C 1
ATOM 3023 O O . ASN A 1 387 ? -0.012 23.849 11.599 1.00 93.56 387 ASN A O 1
ATOM 3027 N N . PRO A 1 388 ? -0.988 25.288 10.173 1.00 92.12 388 PRO A N 1
ATOM 3028 C CA . PRO A 1 388 ? 0.277 25.788 9.626 1.00 92.12 388 PRO A CA 1
ATOM 3029 C C . PRO A 1 388 ? 1.099 26.602 10.644 1.00 92.12 388 PRO A C 1
ATOM 3031 O O . PRO A 1 388 ? 2.242 26.940 10.367 1.00 92.12 388 PRO A O 1
ATOM 3034 N N . TYR A 1 389 ? 0.532 26.915 11.818 1.00 91.31 389 TYR A N 1
ATOM 3035 C CA . TYR A 1 389 ? 1.241 27.517 12.955 1.00 91.31 389 TYR A CA 1
ATOM 3036 C C . TYR A 1 389 ? 1.700 26.489 14.004 1.00 91.31 389 TYR A C 1
ATOM 3038 O O . TYR A 1 389 ? 2.188 26.869 15.066 1.00 91.31 389 TYR A O 1
ATOM 3046 N N . THR A 1 390 ? 1.497 25.192 13.759 1.00 91.56 390 THR A N 1
ATOM 3047 C CA . THR A 1 390 ? 2.161 24.133 14.524 1.00 91.56 390 THR A CA 1
ATOM 3048 C C . THR A 1 390 ? 3.548 23.920 13.925 1.00 91.56 390 THR A C 1
ATOM 3050 O O . THR A 1 390 ? 3.724 24.009 12.712 1.00 91.56 390 THR A O 1
ATOM 3053 N N . GLU A 1 391 ? 4.528 23.660 14.786 1.00 91.19 391 GLU A N 1
ATOM 3054 C CA . GLU A 1 391 ? 5.920 23.410 14.408 1.00 91.19 391 GLU A CA 1
ATOM 3055 C C . GLU A 1 391 ? 6.025 22.338 13.307 1.00 91.19 391 GLU A C 1
ATOM 3057 O O . GLU A 1 391 ? 5.187 21.441 13.217 1.00 91.19 391 GLU A O 1
ATOM 3062 N N . GLU A 1 392 ? 7.034 22.448 12.438 1.00 93.62 392 GLU A N 1
ATOM 3063 C CA . GLU A 1 392 ? 7.347 21.471 11.375 1.00 93.62 392 GLU A CA 1
ATOM 3064 C C . GLU A 1 392 ? 6.271 21.308 10.266 1.00 93.62 392 GLU A C 1
ATOM 3066 O O . GLU A 1 392 ? 6.505 20.608 9.272 1.00 93.62 392 GLU A O 1
ATOM 3071 N N . MET A 1 393 ? 5.115 21.979 10.365 1.00 93.94 393 MET A N 1
ATOM 3072 C CA . MET A 1 393 ? 4.043 21.971 9.359 1.00 93.94 393 MET A CA 1
ATOM 3073 C C . MET A 1 393 ? 4.330 22.928 8.196 1.00 93.94 393 MET A C 1
ATOM 3075 O O . MET A 1 393 ? 4.646 24.097 8.389 1.00 93.94 393 MET A O 1
ATOM 3079 N N . SER A 1 394 ? 4.176 22.435 6.964 1.00 90.56 394 SER A N 1
ATOM 3080 C CA . SER A 1 394 ? 4.388 23.204 5.723 1.00 90.56 394 SER A CA 1
ATOM 3081 C C . SER A 1 394 ? 3.112 23.797 5.124 1.00 90.56 394 SER A C 1
ATOM 3083 O O . SER A 1 394 ? 3.189 24.672 4.262 1.00 90.56 394 SER A O 1
ATOM 3085 N N . SER A 1 395 ? 1.937 23.299 5.514 1.00 94.62 395 SER A N 1
ATOM 3086 C CA . SER A 1 395 ? 0.656 23.716 4.943 1.00 94.62 395 SER A CA 1
ATOM 3087 C C . SER A 1 395 ? -0.521 23.355 5.860 1.00 94.62 395 SER A C 1
ATOM 3089 O O . SER A 1 395 ? -0.343 22.969 7.014 1.00 94.62 395 SER A O 1
ATOM 3091 N N . THR A 1 396 ? -1.748 23.469 5.345 1.00 96.25 396 THR A N 1
ATOM 3092 C CA . THR A 1 396 ? -2.956 22.922 5.979 1.00 96.25 396 THR A CA 1
ATOM 3093 C C . THR A 1 396 ? -3.118 21.409 5.786 1.00 96.25 396 THR A C 1
ATOM 3095 O O . THR A 1 396 ? -4.096 20.851 6.276 1.00 96.25 396 THR A O 1
ATOM 3098 N N . THR A 1 397 ? -2.184 20.726 5.119 1.00 96.69 397 THR A N 1
ATOM 3099 C CA . THR A 1 397 ? -2.120 19.262 4.985 1.00 96.69 397 THR A CA 1
ATOM 3100 C C . THR A 1 397 ? -0.990 18.694 5.847 1.00 96.69 397 THR A C 1
ATOM 3102 O O . THR A 1 397 ? 0.052 19.326 5.982 1.00 96.69 397 THR A O 1
ATOM 3105 N N . SER A 1 398 ? -1.168 17.485 6.388 1.00 96.81 398 SER A N 1
ATOM 3106 C CA . SER A 1 398 ? -0.078 16.693 6.974 1.00 96.81 398 SER A CA 1
ATOM 3107 C C . SER A 1 398 ? -0.341 15.191 6.818 1.00 96.81 398 SER A C 1
ATOM 3109 O O . SER A 1 398 ? -1.487 14.744 6.942 1.00 96.81 398 SER A O 1
ATOM 3111 N N . VAL A 1 399 ? 0.709 14.419 6.525 1.00 98.12 399 VAL A N 1
ATOM 3112 C CA . VAL A 1 399 ? 0.678 12.953 6.377 1.00 98.12 399 VAL A CA 1
ATOM 3113 C C . VAL A 1 399 ? 1.847 12.362 7.168 1.00 98.12 399 VAL A C 1
ATOM 3115 O O . VAL A 1 399 ? 2.988 12.342 6.705 1.00 98.12 399 VAL A O 1
ATOM 3118 N N . GLU A 1 400 ? 1.566 11.919 8.391 1.00 98.19 400 GLU A N 1
ATOM 3119 C CA . GLU A 1 400 ? 2.571 11.699 9.438 1.00 98.19 400 GLU A CA 1
ATOM 3120 C C . GLU A 1 400 ? 2.706 10.220 9.807 1.00 98.19 400 GLU A C 1
ATOM 3122 O O . GLU A 1 400 ? 1.703 9.509 9.883 1.00 98.19 400 GLU A O 1
ATOM 3127 N N . PHE A 1 401 ? 3.930 9.773 10.104 1.00 98.44 401 PHE A N 1
ATOM 3128 C CA . PHE A 1 401 ? 4.252 8.396 10.492 1.00 98.44 401 PHE A CA 1
ATOM 3129 C C . PHE A 1 401 ? 5.086 8.344 11.775 1.00 98.44 401 PHE A C 1
ATOM 3131 O O . PHE A 1 401 ? 6.168 8.930 11.827 1.00 98.44 401 PHE A O 1
ATOM 3138 N N . TRP A 1 402 ?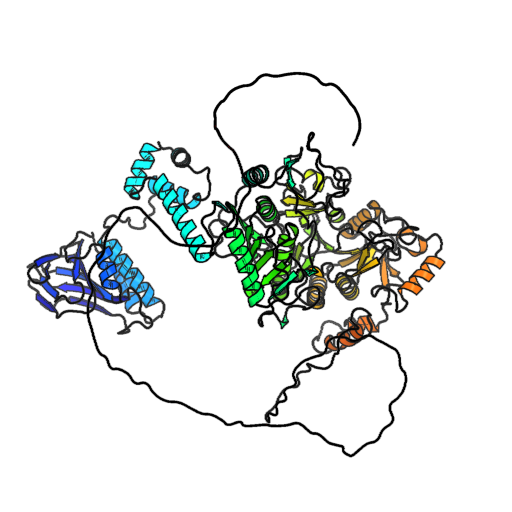 4.650 7.556 12.760 1.00 98.12 402 TRP A N 1
ATOM 3139 C CA . TRP A 1 402 ? 5.497 7.090 13.860 1.00 98.12 402 TRP A CA 1
ATOM 3140 C C . TRP A 1 402 ? 5.720 5.584 13.694 1.00 98.12 402 TRP A C 1
ATOM 3142 O O . TRP A 1 402 ? 4.823 4.771 13.937 1.00 98.12 402 TRP A O 1
ATOM 3152 N N . LEU A 1 403 ? 6.915 5.221 13.220 1.00 96.75 403 LEU A N 1
ATOM 3153 C CA . LEU A 1 403 ? 7.209 3.881 12.712 1.00 96.75 403 LEU A CA 1
ATOM 3154 C C . LEU A 1 403 ? 7.304 2.827 13.827 1.00 96.75 403 LEU A C 1
ATOM 3156 O O . LEU A 1 403 ? 6.713 1.762 13.664 1.00 96.75 403 LEU A O 1
ATOM 3160 N N . SER A 1 404 ? 7.951 3.106 14.969 1.00 93.38 404 SER A N 1
ATOM 3161 C CA . SER A 1 404 ? 8.030 2.127 16.073 1.00 93.38 404 SER A CA 1
ATOM 3162 C C . SER A 1 404 ? 6.678 1.839 16.738 1.00 93.38 404 SER A C 1
ATOM 3164 O O . SER A 1 404 ? 6.427 0.720 17.184 1.00 93.38 404 SER A O 1
ATOM 3166 N N . ARG A 1 405 ? 5.792 2.844 16.793 1.00 93.75 405 ARG A N 1
ATOM 3167 C CA . ARG A 1 405 ? 4.453 2.746 17.396 1.00 93.75 405 ARG A CA 1
ATOM 3168 C C . ARG A 1 405 ? 3.405 2.139 16.468 1.00 93.75 405 ARG A C 1
ATOM 3170 O O . ARG A 1 405 ? 2.329 1.787 16.946 1.00 93.75 405 ARG A O 1
ATOM 3177 N N . GLY A 1 406 ? 3.678 2.075 15.164 1.00 96.56 406 GLY A N 1
ATOM 3178 C CA . GLY A 1 406 ? 2.678 1.685 14.176 1.00 96.56 406 GLY A CA 1
ATOM 3179 C C . GLY A 1 406 ? 1.511 2.674 14.107 1.00 96.56 406 GLY A C 1
ATOM 3180 O O . GLY A 1 406 ? 0.355 2.260 14.073 1.00 96.56 406 GLY A O 1
ATOM 3181 N N . GLU A 1 407 ? 1.777 3.982 14.115 1.00 98.19 407 GLU A N 1
ATOM 3182 C CA . GLU A 1 407 ? 0.728 5.009 14.023 1.00 98.19 407 GLU A CA 1
ATOM 3183 C C . GLU A 1 407 ? 0.931 5.915 12.802 1.00 98.19 407 GLU A C 1
ATOM 3185 O O . GLU A 1 407 ? 2.041 6.364 12.517 1.00 98.19 407 GLU A O 1
ATOM 3190 N N . MET A 1 408 ? -0.162 6.208 12.094 1.00 98.56 408 MET A N 1
ATOM 3191 C CA . MET A 1 408 ? -0.201 7.136 10.964 1.00 98.56 408 MET A CA 1
ATOM 3192 C C . MET A 1 408 ? -1.341 8.143 11.145 1.00 98.56 408 MET A C 1
ATOM 3194 O O . MET A 1 408 ? -2.452 7.759 11.517 1.00 98.56 408 MET A O 1
ATOM 3198 N N . VAL A 1 409 ? -1.098 9.418 10.841 1.00 98.75 409 VAL A N 1
ATOM 3199 C CA . VAL A 1 409 ? -2.095 10.500 10.932 1.00 98.75 409 VAL A CA 1
ATOM 3200 C C . VAL A 1 409 ? -2.248 11.178 9.571 1.00 98.75 409 VAL A C 1
ATOM 3202 O O . VAL A 1 409 ? -1.256 11.461 8.903 1.00 98.75 409 VAL A O 1
ATOM 3205 N N . ILE A 1 410 ? -3.491 11.443 9.154 1.00 98.75 410 ILE A N 1
ATOM 3206 C CA . ILE A 1 410 ? -3.803 12.193 7.926 1.00 98.75 410 ILE A CA 1
ATOM 3207 C C . ILE A 1 410 ? -4.692 13.385 8.280 1.00 98.75 410 ILE A C 1
ATOM 3209 O O . ILE A 1 410 ? -5.772 13.210 8.850 1.00 98.75 410 ILE A O 1
ATOM 3213 N N . LEU A 1 411 ? -4.247 14.582 7.895 1.00 98.44 411 LEU A N 1
ATOM 3214 C CA . LEU A 1 411 ? -4.949 15.856 8.053 1.00 98.44 411 LEU A CA 1
ATOM 3215 C C . LEU A 1 411 ? -4.919 16.651 6.741 1.00 98.44 411 LEU A C 1
ATOM 3217 O O . LEU A 1 411 ? -3.922 16.651 6.023 1.00 98.44 411 LEU A O 1
ATOM 3221 N N . GLY A 1 412 ? -6.004 17.361 6.437 1.00 96.94 412 GLY A N 1
ATOM 3222 C CA . GLY A 1 412 ? -6.104 18.324 5.333 1.00 96.94 412 GLY A CA 1
ATOM 3223 C C . GLY A 1 412 ? -5.851 17.766 3.932 1.00 96.94 412 GLY A C 1
ATOM 3224 O O . GLY A 1 412 ? -5.414 18.498 3.043 1.00 96.94 412 GLY A O 1
ATOM 3225 N N . THR A 1 413 ? -6.081 16.474 3.731 1.00 97.38 413 THR A N 1
ATOM 3226 C CA . THR A 1 413 ? -6.106 15.823 2.422 1.00 97.38 413 THR A CA 1
ATOM 3227 C C . THR A 1 413 ? -7.098 14.677 2.476 1.00 97.38 413 THR A C 1
ATOM 3229 O O . THR A 1 413 ? -7.061 13.849 3.383 1.00 97.38 413 THR A O 1
ATOM 3232 N N . GLU A 1 414 ? -8.005 14.630 1.507 1.00 97.75 414 GLU A N 1
ATOM 3233 C CA . GLU A 1 414 ? -8.997 13.564 1.414 1.00 97.75 414 GLU A CA 1
ATOM 3234 C C . GLU A 1 414 ? -8.649 12.560 0.308 1.00 97.75 414 GLU A C 1
ATOM 3236 O O . GLU A 1 414 ? -9.408 11.621 0.115 1.00 97.75 414 GLU A O 1
ATOM 3241 N N . TYR A 1 415 ? -7.517 12.718 -0.391 1.00 97.69 415 TYR A N 1
ATOM 3242 C CA . TYR A 1 415 ? -7.068 11.802 -1.446 1.00 97.69 415 TYR A CA 1
ATOM 3243 C C . TYR A 1 415 ? -6.827 10.393 -0.891 1.00 97.69 415 TYR A C 1
ATOM 3245 O O . TYR A 1 415 ? -5.924 10.179 -0.077 1.00 97.69 415 TYR A O 1
ATOM 3253 N N . ALA A 1 416 ? -7.614 9.413 -1.340 1.00 97.88 416 ALA A N 1
ATOM 3254 C CA . ALA A 1 416 ? -7.611 8.072 -0.755 1.00 97.88 416 ALA A CA 1
ATOM 3255 C C . ALA A 1 416 ? -6.246 7.365 -0.883 1.00 97.88 416 ALA A C 1
ATOM 3257 O O . ALA A 1 416 ? -5.836 6.615 0.010 1.00 97.88 416 ALA A O 1
ATOM 3258 N N . GLY A 1 417 ? -5.495 7.672 -1.946 1.00 96.00 417 GLY A N 1
ATOM 3259 C CA . GLY A 1 417 ? -4.162 7.130 -2.201 1.00 96.00 417 GLY A CA 1
ATOM 3260 C C . GLY A 1 417 ? -3.092 7.446 -1.144 1.00 96.00 417 GLY A C 1
ATOM 3261 O O . GLY A 1 417 ? -2.073 6.753 -1.137 1.00 96.00 417 GLY A O 1
ATOM 3262 N N . GLU A 1 418 ? -3.301 8.413 -0.240 1.00 98.00 418 GLU A N 1
ATOM 3263 C CA . GLU A 1 418 ? -2.387 8.619 0.900 1.00 98.00 418 GLU A CA 1
ATOM 3264 C C . GLU A 1 418 ? -2.450 7.440 1.882 1.00 98.00 418 GLU A C 1
ATOM 3266 O O . GLU A 1 418 ? -1.412 6.998 2.363 1.00 98.00 418 GLU A O 1
ATOM 3271 N N . MET A 1 419 ? -3.633 6.856 2.126 1.00 98.69 419 MET A N 1
ATOM 3272 C CA . MET A 1 419 ? -3.757 5.680 3.000 1.00 98.69 419 MET A CA 1
ATOM 3273 C C . MET A 1 419 ? -3.047 4.459 2.398 1.00 98.69 419 MET A C 1
ATOM 3275 O O . MET A 1 419 ? -2.289 3.795 3.102 1.00 98.69 419 MET A O 1
ATOM 3279 N N . LYS A 1 420 ? -3.228 4.206 1.088 1.00 98.12 420 LYS A N 1
ATOM 3280 C CA . LYS A 1 420 ? -2.498 3.156 0.350 1.00 98.12 420 LYS A CA 1
ATOM 3281 C C . LYS A 1 420 ? -0.989 3.341 0.515 1.00 98.12 420 LYS A C 1
ATOM 3283 O O . LYS A 1 420 ? -0.300 2.478 1.052 1.00 98.12 420 LYS A O 1
ATOM 3288 N N . LYS A 1 421 ? -0.468 4.497 0.088 1.00 96.25 421 LYS A N 1
ATOM 3289 C CA . LYS A 1 421 ? 0.980 4.736 0.077 1.00 96.25 421 LYS A CA 1
ATOM 3290 C C . LYS A 1 421 ? 1.570 4.936 1.474 1.00 96.25 421 LYS A C 1
ATOM 3292 O O . LYS A 1 421 ? 2.780 4.788 1.632 1.00 96.25 421 LYS A O 1
ATOM 3297 N N . GLY A 1 422 ? 0.745 5.173 2.491 1.00 97.25 422 GLY A N 1
ATOM 3298 C CA . GLY A 1 422 ? 1.143 5.095 3.890 1.00 97.25 422 GLY A CA 1
ATOM 3299 C C . GLY A 1 422 ? 1.411 3.668 4.364 1.00 97.25 422 GLY A C 1
ATOM 3300 O O . GLY A 1 422 ? 2.490 3.408 4.894 1.00 97.25 422 GLY A O 1
ATOM 3301 N N . VAL A 1 423 ? 0.504 2.725 4.083 1.00 98.69 423 VAL A N 1
ATOM 3302 C CA . VAL A 1 423 ? 0.747 1.287 4.317 1.00 98.69 423 VAL A CA 1
ATOM 3303 C C . VAL A 1 423 ? 2.000 0.827 3.563 1.00 98.69 423 VAL A C 1
ATOM 3305 O O . VAL A 1 423 ? 2.866 0.174 4.148 1.00 98.69 423 VAL A O 1
ATOM 3308 N N . PHE A 1 424 ? 2.158 1.247 2.302 1.00 98.25 424 PHE A N 1
ATOM 3309 C CA . PHE A 1 424 ? 3.363 0.953 1.523 1.00 98.25 424 PHE A CA 1
ATOM 3310 C C . PHE A 1 424 ? 4.629 1.552 2.146 1.00 98.25 424 PHE A C 1
ATOM 3312 O O . PHE A 1 424 ? 5.652 0.880 2.185 1.00 98.25 424 PHE A O 1
ATOM 3319 N N . THR A 1 425 ? 4.592 2.782 2.668 1.00 97.50 425 THR A N 1
ATOM 3320 C CA . THR A 1 425 ? 5.751 3.411 3.337 1.00 97.50 425 THR A CA 1
ATOM 3321 C C . THR A 1 425 ? 6.166 2.608 4.577 1.00 97.50 425 THR A C 1
ATOM 3323 O O . THR A 1 425 ? 7.345 2.311 4.752 1.00 97.50 425 THR A O 1
ATOM 3326 N N . VAL A 1 426 ? 5.205 2.163 5.394 1.00 98.19 426 VAL A N 1
ATOM 3327 C CA . VAL A 1 426 ? 5.467 1.326 6.580 1.00 98.19 426 VAL A CA 1
ATOM 3328 C C . VAL A 1 426 ? 6.063 -0.035 6.188 1.00 98.19 426 VAL A C 1
ATOM 3330 O O . VAL A 1 426 ? 7.028 -0.485 6.803 1.00 98.19 426 VAL A O 1
ATOM 3333 N N . LEU A 1 427 ? 5.578 -0.673 5.119 1.00 98.31 427 LEU A N 1
ATOM 3334 C CA . LEU A 1 427 ? 6.173 -1.918 4.612 1.00 98.31 427 LEU A CA 1
ATOM 3335 C C . LEU A 1 427 ? 7.540 -1.705 3.938 1.00 98.31 427 LEU A C 1
ATOM 3337 O O . LEU A 1 427 ? 8.416 -2.558 4.066 1.00 98.31 427 LEU A O 1
ATOM 3341 N N . ASN A 1 428 ? 7.783 -0.547 3.318 1.00 97.94 428 ASN A N 1
ATOM 3342 C CA . ASN A 1 428 ? 9.109 -0.160 2.833 1.00 97.94 428 ASN A CA 1
ATOM 3343 C C . ASN A 1 428 ? 10.123 0.046 3.965 1.00 97.94 428 ASN A C 1
ATOM 3345 O O . ASN A 1 428 ? 11.316 -0.036 3.682 1.00 97.94 428 ASN A O 1
ATOM 3349 N N . TYR A 1 429 ? 9.686 0.263 5.211 1.00 97.69 429 TYR A N 1
ATOM 3350 C CA . TYR A 1 429 ? 10.537 0.180 6.401 1.00 97.69 429 TYR A CA 1
ATOM 3351 C C . TYR A 1 429 ? 10.712 -1.276 6.870 1.00 97.69 429 TYR A C 1
ATOM 3353 O O . TYR A 1 429 ? 11.833 -1.787 6.905 1.00 97.69 429 TYR A O 1
ATOM 3361 N N . LEU A 1 430 ? 9.605 -1.964 7.171 1.00 97.81 430 LEU A N 1
ATOM 3362 C CA . LEU A 1 430 ? 9.610 -3.264 7.857 1.00 97.81 430 LEU A CA 1
ATOM 3363 C C . LEU A 1 430 ? 10.133 -4.437 7.010 1.00 97.81 430 LEU A C 1
ATOM 3365 O O . LEU A 1 430 ? 10.705 -5.376 7.565 1.00 97.81 430 LEU A O 1
ATOM 3369 N N . LEU A 1 431 ? 9.943 -4.430 5.686 1.00 98.31 431 LEU A N 1
ATOM 3370 C CA . LEU A 1 431 ? 10.351 -5.552 4.831 1.00 98.31 431 LEU A CA 1
ATOM 3371 C C . LEU A 1 431 ? 11.883 -5.624 4.634 1.00 98.31 431 LEU A C 1
ATOM 3373 O O . LEU A 1 431 ? 12.439 -6.692 4.910 1.00 98.31 431 LEU A O 1
ATOM 3377 N N . PRO A 1 432 ? 12.613 -4.536 4.291 1.00 97.62 432 PRO A N 1
ATOM 3378 C CA . PRO A 1 432 ? 14.079 -4.579 4.186 1.00 97.62 432 PRO A CA 1
ATOM 3379 C C . PRO A 1 432 ? 14.796 -4.846 5.519 1.00 97.62 432 PRO A C 1
ATOM 3381 O O . PRO A 1 432 ? 15.910 -5.381 5.517 1.00 97.62 432 PRO A O 1
ATOM 3384 N N . GLN A 1 433 ? 14.154 -4.531 6.651 1.00 95.38 433 GLN A N 1
ATOM 3385 C CA . GLN A 1 433 ? 14.612 -4.911 7.995 1.00 95.38 433 GLN A CA 1
ATOM 3386 C C . GLN A 1 433 ? 14.580 -6.438 8.203 1.00 95.38 433 GLN A C 1
ATOM 3388 O O . GLN A 1 433 ? 15.421 -6.994 8.903 1.00 95.38 433 GLN A O 1
ATOM 3393 N N . ARG A 1 434 ? 13.632 -7.130 7.552 1.00 96.62 434 ARG A N 1
ATOM 3394 C CA . ARG A 1 434 ? 13.434 -8.591 7.586 1.00 96.62 434 ARG A CA 1
ATOM 3395 C C . ARG A 1 434 ? 14.055 -9.320 6.376 1.00 96.62 434 ARG A C 1
ATOM 3397 O O . ARG A 1 434 ? 13.725 -10.478 6.134 1.00 96.62 434 ARG A O 1
ATOM 3404 N N . GLY A 1 435 ? 14.918 -8.658 5.595 1.00 96.94 435 GLY A N 1
ATOM 3405 C CA . GLY A 1 435 ? 15.570 -9.238 4.405 1.00 96.94 435 GLY A CA 1
ATOM 3406 C C . GLY A 1 435 ? 14.650 -9.456 3.191 1.00 96.94 435 GLY A C 1
ATOM 3407 O O . GLY A 1 435 ? 15.008 -10.176 2.255 1.00 96.94 435 GLY A O 1
ATOM 3408 N N . VAL A 1 436 ? 13.459 -8.853 3.195 1.00 98.50 436 VAL A N 1
ATOM 3409 C CA . VAL A 1 436 ? 12.495 -8.902 2.088 1.00 98.50 436 VAL A CA 1
ATOM 3410 C C . VAL A 1 436 ? 12.624 -7.626 1.263 1.00 98.50 436 VAL A C 1
ATOM 3412 O O . VAL A 1 436 ? 12.520 -6.517 1.788 1.00 98.50 436 VAL A O 1
ATOM 3415 N N . LEU A 1 437 ? 12.821 -7.767 -0.046 1.00 98.50 437 LEU A N 1
ATOM 3416 C CA . LEU A 1 437 ? 12.843 -6.621 -0.949 1.00 98.50 437 LEU A CA 1
ATOM 3417 C C . LEU A 1 437 ? 11.412 -6.104 -1.141 1.00 98.50 437 LEU A C 1
ATOM 3419 O O . LEU A 1 437 ? 10.585 -6.795 -1.730 1.00 98.50 437 LEU A O 1
ATOM 3423 N N . SER A 1 438 ? 11.126 -4.894 -0.662 1.00 98.19 438 SER A N 1
ATOM 3424 C CA . SER A 1 438 ? 9.899 -4.159 -0.997 1.00 98.19 438 SER A CA 1
ATOM 3425 C C . SER A 1 438 ? 10.031 -3.529 -2.389 1.00 98.19 438 SER A C 1
ATOM 3427 O O . SER A 1 438 ? 11.073 -2.956 -2.710 1.00 98.19 438 SER A O 1
ATOM 3429 N N . MET A 1 439 ? 8.999 -3.655 -3.225 1.00 98.00 439 MET A N 1
ATOM 3430 C CA . MET A 1 439 ? 9.048 -3.355 -4.660 1.00 98.00 439 MET A CA 1
ATOM 3431 C C . MET A 1 439 ? 7.828 -2.557 -5.127 1.00 98.00 439 MET A C 1
ATOM 3433 O O . MET A 1 439 ? 6.686 -2.932 -4.865 1.00 98.00 439 MET A O 1
ATOM 3437 N N . HIS A 1 440 ? 8.070 -1.491 -5.895 1.00 95.94 440 HIS A N 1
ATOM 3438 C CA . HIS A 1 440 ? 7.030 -0.703 -6.564 1.00 95.94 440 HIS A CA 1
ATOM 3439 C C . HIS A 1 440 ? 6.832 -1.177 -8.016 1.00 95.94 440 HIS A C 1
ATOM 3441 O O . HIS A 1 440 ? 7.190 -0.497 -8.984 1.00 95.94 440 HIS A O 1
ATOM 3447 N N . CYS A 1 441 ? 6.300 -2.387 -8.170 1.00 96.19 441 CYS A N 1
ATOM 3448 C CA . CYS A 1 441 ? 6.146 -3.082 -9.446 1.00 96.19 441 CYS A CA 1
ATOM 3449 C C . CYS A 1 441 ? 4.768 -3.745 -9.575 1.00 96.19 441 CYS A C 1
ATOM 3451 O O . CYS A 1 441 ? 4.138 -4.083 -8.575 1.00 96.19 441 CYS A O 1
ATOM 3453 N N . ALA A 1 442 ? 4.327 -3.978 -10.811 1.00 96.00 442 ALA A N 1
ATOM 3454 C CA . ALA A 1 442 ? 3.308 -4.988 -11.081 1.00 96.00 442 ALA A CA 1
ATOM 3455 C C . ALA A 1 442 ? 3.975 -6.367 -11.199 1.00 96.00 442 ALA A C 1
ATOM 3457 O O . ALA A 1 442 ? 5.167 -6.453 -11.510 1.00 96.00 442 ALA A O 1
ATOM 3458 N N . ALA A 1 443 ? 3.213 -7.443 -11.011 1.00 97.56 443 ALA A N 1
ATOM 3459 C CA . ALA A 1 443 ? 3.703 -8.801 -11.222 1.00 97.56 443 ALA A CA 1
ATOM 3460 C C . ALA A 1 443 ? 2.622 -9.715 -11.808 1.00 97.56 443 ALA A C 1
ATOM 3462 O O . ALA A 1 443 ? 1.440 -9.596 -11.470 1.00 97.56 443 ALA A O 1
ATOM 3463 N N . ASN A 1 444 ? 3.028 -10.649 -12.670 1.00 97.25 444 ASN A N 1
ATOM 3464 C CA . ASN A 1 444 ? 2.154 -11.694 -13.200 1.00 97.25 444 ASN A CA 1
ATOM 3465 C C . ASN A 1 444 ? 2.883 -13.043 -13.360 1.00 97.25 444 ASN A C 1
ATOM 3467 O O . ASN A 1 444 ? 4.114 -13.120 -13.396 1.00 97.25 444 ASN A O 1
ATOM 3471 N N . GLU A 1 445 ? 2.101 -14.115 -13.441 1.00 97.62 445 GLU A N 1
ATOM 3472 C CA . GLU A 1 445 ? 2.560 -15.503 -13.507 1.00 97.62 445 GLU A CA 1
ATOM 3473 C C . GLU A 1 445 ? 2.038 -16.185 -14.778 1.00 97.62 445 GLU A C 1
ATOM 3475 O O . GLU A 1 445 ? 0.836 -16.171 -15.045 1.00 97.62 445 GLU A O 1
ATOM 3480 N N . GLY A 1 446 ? 2.917 -16.810 -15.557 1.00 96.25 446 GLY A N 1
ATOM 3481 C CA . GLY A 1 446 ? 2.519 -17.608 -16.713 1.00 96.25 446 GLY A CA 1
ATOM 3482 C C . GLY A 1 446 ? 1.869 -18.935 -16.317 1.00 96.25 446 GLY A C 1
ATOM 3483 O O . GLY A 1 446 ? 1.897 -19.366 -15.161 1.00 96.25 446 GLY A O 1
ATOM 3484 N N . LEU A 1 447 ? 1.277 -19.632 -17.290 1.00 92.00 447 LEU A N 1
ATOM 3485 C CA . LEU A 1 447 ? 0.633 -20.925 -17.031 1.00 92.00 447 LEU A CA 1
ATOM 3486 C C . LEU A 1 447 ? 1.611 -21.970 -16.461 1.00 92.00 447 LEU A C 1
ATOM 3488 O O . LEU A 1 447 ? 1.186 -22.794 -15.654 1.00 92.00 447 LEU A O 1
ATOM 3492 N N . ALA A 1 448 ? 2.901 -21.876 -16.803 1.00 92.00 448 ALA A N 1
ATOM 3493 C CA . ALA A 1 448 ? 3.978 -22.733 -16.304 1.00 92.00 448 ALA A CA 1
ATOM 3494 C C . ALA A 1 448 ? 4.519 -22.341 -14.908 1.00 92.00 448 ALA A C 1
ATOM 3496 O O . ALA A 1 448 ? 5.426 -22.999 -14.406 1.00 92.00 448 ALA A O 1
ATOM 3497 N N . GLY A 1 449 ? 3.987 -21.287 -14.274 1.00 94.69 449 GLY A N 1
ATOM 3498 C CA . GLY A 1 449 ? 4.468 -20.788 -12.978 1.00 94.69 449 GLY A CA 1
ATOM 3499 C C . GLY A 1 449 ? 5.648 -19.812 -13.069 1.00 94.69 449 GLY A C 1
ATOM 3500 O O . GLY A 1 449 ? 6.165 -19.380 -12.043 1.00 94.69 449 GLY A O 1
ATOM 3501 N N . ASP A 1 450 ? 6.071 -19.438 -14.278 1.00 95.81 450 ASP A N 1
ATOM 3502 C CA . ASP A 1 450 ? 7.108 -18.435 -14.499 1.00 95.81 450 ASP A CA 1
ATOM 3503 C C . ASP A 1 450 ? 6.607 -17.037 -14.101 1.00 95.81 450 ASP A C 1
ATOM 3505 O O . ASP A 1 450 ? 5.582 -16.561 -14.592 1.00 95.81 450 ASP A O 1
ATOM 3509 N N . VAL A 1 451 ? 7.322 -16.361 -13.204 1.00 98.31 451 VAL A N 1
ATOM 3510 C CA . VAL A 1 451 ? 6.939 -15.037 -12.690 1.00 98.31 451 VAL A CA 1
ATOM 3511 C C . VAL A 1 451 ? 7.706 -13.927 -13.413 1.00 98.31 451 VAL A C 1
ATOM 3513 O O . VAL A 1 451 ? 8.910 -14.055 -13.651 1.00 98.31 451 VAL A O 1
ATOM 3516 N N . THR A 1 452 ? 7.022 -12.819 -13.708 1.00 98.50 452 THR A N 1
ATOM 3517 C CA . THR A 1 452 ? 7.623 -11.604 -14.283 1.00 98.50 452 THR A CA 1
ATOM 3518 C C . THR A 1 452 ? 7.267 -10.374 -13.450 1.00 98.50 452 THR A C 1
ATOM 3520 O O . THR A 1 452 ? 6.101 -10.170 -13.106 1.00 98.50 452 THR A O 1
ATOM 3523 N N . LEU A 1 453 ? 8.275 -9.552 -13.134 1.00 98.38 453 LEU A N 1
ATOM 3524 C CA . LEU A 1 453 ? 8.127 -8.256 -12.458 1.00 98.38 453 LEU A CA 1
ATOM 3525 C C . LEU A 1 453 ? 8.200 -7.097 -13.458 1.00 98.38 453 LEU A C 1
ATOM 3527 O O . LEU A 1 453 ? 9.071 -7.091 -14.324 1.00 98.38 453 LEU A O 1
ATOM 3531 N N . PHE A 1 454 ? 7.359 -6.079 -13.278 1.00 97.75 454 PHE A N 1
ATOM 3532 C CA . PHE A 1 454 ? 7.297 -4.880 -14.120 1.00 97.75 454 PHE A CA 1
ATOM 3533 C C . PHE A 1 454 ? 7.463 -3.627 -13.251 1.00 97.75 454 PHE A C 1
ATOM 3535 O O . PHE A 1 454 ? 6.515 -3.178 -12.603 1.00 97.75 454 PHE A O 1
ATOM 3542 N N . PHE A 1 455 ? 8.664 -3.057 -13.215 1.00 96.19 455 PHE A N 1
ATOM 3543 C CA . PHE A 1 455 ? 8.938 -1.773 -12.565 1.00 96.19 455 PHE A CA 1
ATOM 3544 C C . PHE A 1 455 ? 8.674 -0.628 -13.539 1.00 96.19 455 PHE A C 1
ATOM 3546 O O . PHE A 1 455 ? 8.928 -0.759 -14.732 1.00 96.19 455 PHE A O 1
ATOM 3553 N N . GLY A 1 456 ? 8.175 0.501 -13.040 1.00 88.81 456 GLY A N 1
ATOM 3554 C CA . GLY A 1 456 ? 7.886 1.662 -13.880 1.00 88.81 456 GLY A CA 1
ATOM 3555 C C . GLY A 1 456 ? 7.068 2.728 -13.156 1.00 88.81 456 GLY A C 1
ATOM 3556 O O . GLY A 1 456 ? 6.250 2.422 -12.280 1.00 88.81 456 GLY A O 1
ATOM 3557 N N . LEU A 1 457 ? 7.278 3.994 -13.528 1.00 82.44 457 LEU A N 1
ATOM 3558 C CA . LEU A 1 457 ? 6.479 5.113 -13.017 1.00 82.44 457 LEU A CA 1
ATOM 3559 C C . LEU A 1 457 ? 5.107 5.181 -13.713 1.00 82.44 457 LEU A C 1
ATOM 3561 O O . LEU A 1 457 ? 4.857 4.521 -14.724 1.00 82.44 457 LEU A O 1
ATOM 3565 N N . SER A 1 458 ? 4.194 6.001 -13.190 1.00 70.75 458 SER A N 1
ATOM 3566 C CA . SER A 1 458 ? 2.886 6.221 -13.823 1.00 70.75 458 SER A CA 1
ATOM 3567 C C . SER A 1 458 ? 3.060 6.723 -15.265 1.00 70.75 458 SER A C 1
ATOM 3569 O O . SER A 1 458 ? 3.749 7.711 -15.485 1.00 70.75 458 SER A O 1
ATOM 3571 N N . GLY A 1 459 ? 2.414 6.068 -16.238 1.00 71.56 459 GLY A N 1
ATOM 3572 C CA . GLY A 1 459 ? 2.505 6.409 -17.670 1.00 71.56 459 GLY A CA 1
ATOM 3573 C C . GLY A 1 459 ? 3.497 5.568 -18.496 1.00 71.56 459 GLY A C 1
ATOM 3574 O O . GLY A 1 459 ? 3.401 5.569 -19.724 1.00 71.56 459 GLY A O 1
ATOM 3575 N N . THR A 1 460 ? 4.369 4.783 -17.848 1.00 80.06 460 THR A N 1
ATOM 3576 C CA . THR A 1 460 ? 5.344 3.858 -18.487 1.00 80.06 460 THR A CA 1
ATOM 3577 C C . THR A 1 460 ? 4.736 2.524 -18.963 1.00 80.06 460 THR A C 1
ATOM 3579 O O . THR A 1 460 ? 5.444 1.556 -19.207 1.00 80.06 460 THR A O 1
ATOM 3582 N N . GLY A 1 461 ? 3.406 2.416 -19.043 1.00 79.50 461 GLY A N 1
ATOM 3583 C CA . GLY A 1 461 ? 2.718 1.197 -19.495 1.00 79.50 461 GLY A CA 1
ATOM 3584 C C . GLY A 1 461 ? 2.638 0.041 -18.486 1.00 79.50 461 GLY A C 1
ATOM 3585 O O . GLY A 1 461 ? 2.021 -0.965 -18.816 1.00 79.50 461 GLY A O 1
ATOM 3586 N N . LYS A 1 462 ? 3.182 0.174 -17.262 1.00 86.94 462 LYS A N 1
ATOM 3587 C CA . LYS A 1 462 ? 3.222 -0.877 -16.214 1.00 86.94 462 LYS A CA 1
ATOM 3588 C C . LYS A 1 462 ? 1.946 -1.728 -16.115 1.00 86.94 462 LYS A C 1
ATOM 3590 O O . LYS A 1 462 ? 2.004 -2.932 -16.336 1.00 86.94 462 LYS A O 1
ATOM 3595 N N . THR A 1 463 ? 0.799 -1.102 -15.846 1.00 79.62 463 THR A N 1
ATOM 3596 C CA . THR A 1 463 ? -0.499 -1.789 -15.700 1.00 79.62 463 THR A CA 1
ATOM 3597 C C . THR A 1 463 ? -1.011 -2.381 -17.022 1.00 79.62 463 THR A C 1
ATOM 3599 O O . THR A 1 463 ? -1.621 -3.444 -17.030 1.00 79.62 463 THR A O 1
ATOM 3602 N N . THR A 1 464 ? -0.742 -1.723 -18.153 1.00 82.69 464 THR A N 1
ATOM 3603 C CA . THR A 1 464 ? -1.161 -2.161 -19.497 1.00 82.69 464 THR A CA 1
ATOM 3604 C C . THR A 1 464 ? -0.378 -3.389 -19.980 1.00 82.69 464 THR A C 1
ATOM 3606 O O . THR A 1 464 ? -0.927 -4.210 -20.715 1.00 82.69 464 THR A O 1
ATOM 3609 N N . LEU A 1 465 ? 0.892 -3.516 -19.574 1.00 87.25 465 LEU A N 1
ATOM 3610 C CA . LEU A 1 465 ? 1.792 -4.618 -19.937 1.00 87.25 465 LEU A CA 1
ATOM 3611 C C . LEU A 1 465 ? 1.748 -5.788 -18.938 1.00 87.25 465 LEU A C 1
ATOM 3613 O O . LEU A 1 465 ? 1.959 -6.926 -19.348 1.00 87.25 465 LEU A O 1
ATOM 3617 N N . SER A 1 466 ? 1.423 -5.548 -17.661 1.00 86.38 466 SER A N 1
ATOM 3618 C CA . SER A 1 466 ? 1.144 -6.635 -16.709 1.00 86.38 466 SER A CA 1
ATOM 3619 C C . SER A 1 466 ? -0.225 -7.293 -16.942 1.00 86.38 466 SER A C 1
ATOM 3621 O O . SER A 1 466 ? -0.385 -8.478 -16.639 1.00 86.38 466 SER A O 1
ATOM 3623 N N . ALA A 1 467 ? -1.183 -6.556 -17.519 1.00 79.38 467 ALA A N 1
ATOM 3624 C CA . ALA A 1 467 ? -2.451 -7.068 -18.040 1.00 79.38 467 ALA A CA 1
ATOM 3625 C C . ALA A 1 467 ? -2.242 -7.828 -19.371 1.00 79.38 467 ALA A C 1
ATOM 3627 O O . ALA A 1 467 ? -2.448 -7.310 -20.478 1.00 79.38 467 ALA A O 1
ATOM 3628 N N . ASP A 1 468 ? -1.803 -9.078 -19.235 1.00 82.44 468 ASP A N 1
ATOM 3629 C CA . ASP A 1 468 ? -1.611 -10.063 -20.299 1.00 82.44 468 ASP A CA 1
ATOM 3630 C C . ASP A 1 468 ? -2.643 -11.192 -20.135 1.00 82.44 468 ASP A C 1
ATOM 3632 O O . ASP A 1 468 ? -2.687 -11.854 -19.100 1.00 82.44 468 ASP A O 1
ATOM 3636 N N . ARG A 1 469 ? -3.460 -11.438 -21.170 1.00 79.06 469 ARG A N 1
ATOM 3637 C CA . ARG A 1 469 ? -4.526 -12.459 -21.157 1.00 79.06 469 ARG A CA 1
ATOM 3638 C C . ARG A 1 469 ? -4.001 -13.893 -21.019 1.00 79.06 469 ARG A C 1
ATOM 3640 O O . ARG A 1 469 ? -4.774 -14.781 -20.675 1.00 79.06 469 ARG A O 1
ATOM 3647 N N . GLY A 1 470 ? -2.726 -14.139 -21.326 1.00 86.19 470 GLY A N 1
ATOM 3648 C CA . GLY A 1 470 ? -2.082 -15.445 -21.171 1.00 86.19 470 GLY A CA 1
ATOM 3649 C C . GLY A 1 470 ? -1.533 -15.711 -19.765 1.00 86.19 470 GLY A C 1
ATOM 3650 O O . GLY A 1 470 ? -0.978 -16.786 -19.525 1.00 86.19 470 GLY A O 1
ATOM 3651 N N . ARG A 1 471 ? -1.632 -14.743 -18.843 1.00 93.81 471 ARG A N 1
ATOM 3652 C CA . ARG A 1 471 ? -0.934 -14.751 -17.548 1.00 93.81 471 ARG A CA 1
ATOM 3653 C C . ARG A 1 471 ? -1.868 -14.336 -16.414 1.00 93.81 471 ARG A C 1
ATOM 3655 O O . ARG A 1 471 ? -2.820 -13.592 -16.604 1.00 93.81 471 ARG A O 1
ATOM 3662 N N . ARG A 1 472 ? -1.590 -14.822 -15.205 1.00 95.62 472 ARG A N 1
ATOM 3663 C CA . ARG A 1 472 ? -2.348 -14.490 -13.995 1.00 95.62 472 ARG A CA 1
ATOM 3664 C C . ARG A 1 472 ? -1.730 -13.280 -13.301 1.00 95.62 472 ARG A C 1
ATOM 3666 O O . ARG A 1 472 ? -0.583 -13.353 -12.863 1.00 95.62 472 ARG A O 1
ATOM 3673 N N . LEU A 1 473 ? -2.477 -12.188 -13.167 1.00 95.88 473 LEU A N 1
ATOM 3674 C CA . LEU A 1 473 ? -2.089 -11.011 -12.391 1.00 95.88 473 LEU A CA 1
ATOM 3675 C C . LEU A 1 473 ? -1.914 -11.382 -10.911 1.00 95.88 473 LEU A C 1
ATOM 3677 O O . LEU A 1 473 ? -2.799 -11.992 -10.313 1.00 95.88 473 LEU A O 1
ATOM 3681 N N . ILE A 1 474 ? -0.791 -10.980 -10.318 1.00 97.56 474 ILE A N 1
ATOM 3682 C CA . ILE A 1 474 ? -0.518 -11.103 -8.878 1.00 97.56 474 ILE A CA 1
ATOM 3683 C C . ILE A 1 474 ? -0.833 -9.769 -8.182 1.00 97.56 474 ILE A C 1
ATOM 3685 O O . ILE A 1 474 ? -1.433 -9.764 -7.110 1.00 97.56 474 ILE A O 1
ATOM 3689 N N . GLY A 1 475 ? -0.496 -8.643 -8.822 1.00 95.81 475 GLY A N 1
ATOM 3690 C CA . GLY A 1 475 ? -0.791 -7.278 -8.370 1.00 95.81 475 GLY A CA 1
ATOM 3691 C C . GLY A 1 475 ? -0.325 -6.220 -9.376 1.00 95.81 475 GLY A C 1
ATOM 3692 O O . GLY A 1 475 ? 0.497 -6.510 -10.249 1.00 95.81 475 GLY A O 1
ATOM 3693 N N . ASP A 1 476 ? -0.834 -4.989 -9.269 1.00 92.31 476 ASP A N 1
ATOM 3694 C CA . ASP A 1 476 ? -0.583 -3.892 -10.219 1.00 92.31 476 ASP A CA 1
ATOM 3695 C C . ASP A 1 476 ? 0.493 -2.877 -9.789 1.00 92.31 476 ASP A C 1
ATOM 3697 O O . ASP A 1 476 ? 0.972 -2.127 -10.644 1.00 92.31 476 ASP A O 1
ATOM 3701 N N . ASP A 1 477 ? 0.879 -2.819 -8.506 1.00 93.44 477 ASP A N 1
ATOM 3702 C CA . ASP A 1 477 ? 1.674 -1.683 -8.006 1.00 93.44 477 ASP A CA 1
ATOM 3703 C C . ASP A 1 477 ? 2.678 -1.980 -6.867 1.00 93.44 477 ASP A C 1
ATOM 3705 O O . ASP A 1 477 ? 3.724 -1.325 -6.836 1.00 93.44 477 ASP A O 1
ATOM 3709 N N . GLU A 1 478 ? 2.404 -2.921 -5.947 1.00 97.25 478 GLU A N 1
ATOM 3710 C CA . GLU A 1 478 ? 3.186 -3.106 -4.704 1.00 97.25 478 GLU A CA 1
ATOM 3711 C C . GLU A 1 478 ? 3.404 -4.585 -4.318 1.00 97.25 478 GLU A C 1
ATOM 3713 O O . GLU A 1 478 ? 2.453 -5.334 -4.102 1.00 97.25 478 GLU A O 1
ATOM 3718 N N . HIS A 1 479 ? 4.665 -5.011 -4.177 1.00 98.69 479 HIS A N 1
ATOM 3719 C CA . HIS A 1 479 ? 5.030 -6.405 -3.876 1.00 98.69 479 HIS A CA 1
ATOM 3720 C C . HIS A 1 479 ? 6.212 -6.520 -2.901 1.00 98.69 479 HIS A C 1
ATOM 3722 O O . HIS A 1 479 ? 7.048 -5.622 -2.815 1.00 98.69 479 HIS A O 1
ATOM 3728 N N . GLY A 1 480 ? 6.325 -7.660 -2.215 1.00 98.62 480 GLY A N 1
ATOM 3729 C CA . GLY A 1 480 ? 7.536 -8.094 -1.511 1.00 98.62 480 GLY A CA 1
ATOM 3730 C C . GLY A 1 480 ? 8.180 -9.310 -2.189 1.00 98.62 480 GLY A C 1
ATOM 3731 O O . GLY A 1 480 ? 7.459 -10.202 -2.630 1.00 98.62 480 GLY A O 1
ATOM 3732 N N . TRP A 1 481 ? 9.516 -9.376 -2.259 1.00 98.69 481 TRP A N 1
ATOM 3733 C CA . TRP A 1 481 ? 10.286 -10.557 -2.693 1.00 98.69 481 TRP A CA 1
ATOM 3734 C C . TRP A 1 481 ? 11.090 -11.121 -1.515 1.00 98.69 481 TRP A C 1
ATOM 3736 O O . TRP A 1 481 ? 12.019 -10.495 -0.997 1.00 98.69 481 TRP A O 1
ATOM 3746 N N . SER A 1 482 ? 10.677 -12.309 -1.082 1.00 98.19 482 SER A N 1
ATOM 3747 C CA . SER A 1 482 ? 11.195 -13.060 0.061 1.00 98.19 482 SER A CA 1
ATOM 3748 C C . SER A 1 482 ? 12.099 -14.227 -0.359 1.00 98.19 482 SER A C 1
ATOM 3750 O O . SER A 1 482 ? 12.358 -14.460 -1.540 1.00 98.19 482 SER A O 1
ATOM 3752 N N . ASP A 1 483 ? 12.535 -15.000 0.629 1.00 95.81 483 ASP A N 1
ATOM 3753 C CA . ASP A 1 483 ? 13.209 -16.292 0.485 1.00 95.81 483 ASP A CA 1
ATOM 3754 C C . ASP A 1 483 ? 12.396 -17.375 -0.254 1.00 95.81 483 ASP A C 1
ATOM 3756 O O . ASP A 1 483 ? 13.009 -18.280 -0.805 1.00 95.81 483 ASP A O 1
ATOM 3760 N N . GLN A 1 484 ? 11.059 -17.288 -0.302 1.00 96.12 484 GLN A N 1
ATOM 3761 C CA . GLN A 1 484 ? 10.184 -18.301 -0.931 1.00 96.12 484 GLN A CA 1
ATOM 3762 C C . GLN A 1 484 ? 9.556 -17.852 -2.265 1.00 96.12 484 GLN A C 1
ATOM 3764 O O . GLN A 1 484 ? 8.796 -18.601 -2.875 1.00 96.12 484 GLN A O 1
ATOM 3769 N N . GLY A 1 485 ? 9.824 -16.619 -2.709 1.00 98.06 485 GLY A N 1
ATOM 3770 C CA . GLY A 1 485 ? 9.166 -16.017 -3.874 1.00 98.06 485 GLY A CA 1
ATOM 3771 C C . GLY A 1 485 ? 8.565 -14.652 -3.562 1.00 98.06 485 GLY A C 1
ATOM 3772 O O . GLY A 1 485 ? 9.011 -13.970 -2.633 1.00 98.06 485 GLY A O 1
ATOM 3773 N N . ILE A 1 486 ? 7.567 -14.243 -4.346 1.00 98.69 486 ILE A N 1
ATOM 3774 C CA . ILE A 1 486 ? 6.930 -12.926 -4.234 1.00 98.69 486 ILE A CA 1
ATOM 3775 C C . ILE A 1 486 ? 5.516 -12.984 -3.655 1.00 98.69 486 ILE A C 1
ATOM 3777 O O . ILE A 1 486 ? 4.796 -13.971 -3.803 1.00 98.69 486 ILE A O 1
ATOM 3781 N N . PHE A 1 487 ? 5.090 -11.882 -3.046 1.00 98.75 487 PHE A N 1
ATOM 3782 C CA . PHE A 1 487 ? 3.716 -11.663 -2.604 1.00 98.75 487 PHE A CA 1
ATOM 3783 C C . PHE A 1 487 ? 3.262 -10.236 -2.916 1.00 98.75 487 PHE A C 1
ATOM 3785 O O . PHE A 1 487 ? 4.041 -9.292 -2.791 1.00 98.75 487 PHE A O 1
ATOM 3792 N N . ASN A 1 488 ? 2.000 -10.069 -3.305 1.00 98.62 488 ASN A N 1
ATOM 3793 C CA . ASN A 1 488 ? 1.363 -8.754 -3.389 1.00 98.62 488 ASN A CA 1
ATOM 3794 C C . ASN A 1 488 ? 1.183 -8.179 -1.972 1.00 98.62 488 ASN A C 1
ATOM 3796 O O . ASN A 1 488 ? 0.967 -8.920 -1.006 1.00 98.62 488 ASN A O 1
ATOM 3800 N N . ILE A 1 489 ? 1.276 -6.861 -1.837 1.00 98.56 489 ILE A N 1
ATOM 3801 C CA . ILE A 1 489 ? 0.985 -6.135 -0.597 1.00 98.56 489 ILE A CA 1
ATOM 3802 C C . ILE A 1 489 ? -0.528 -5.871 -0.435 1.00 98.56 489 ILE A C 1
ATOM 3804 O O . ILE A 1 489 ? -1.020 -5.788 0.691 1.00 98.56 489 ILE A O 1
ATOM 3808 N N . GLU A 1 490 ? -1.282 -5.823 -1.530 1.00 98.38 490 GLU A N 1
ATOM 3809 C CA . GLU A 1 490 ? -2.629 -5.248 -1.608 1.00 98.38 490 GLU A CA 1
ATOM 3810 C C . GLU A 1 490 ? -3.740 -6.286 -1.866 1.00 98.38 490 GLU A C 1
ATOM 3812 O O . GLU A 1 490 ? -3.538 -7.318 -2.506 1.00 98.38 490 GLU A O 1
ATOM 3817 N N . GLY A 1 491 ? -4.959 -6.002 -1.400 1.00 97.44 491 GLY A N 1
ATOM 3818 C CA . GLY A 1 491 ? -6.183 -6.769 -1.693 1.00 97.44 491 GLY A CA 1
ATOM 3819 C C . GLY A 1 491 ? -6.937 -6.322 -2.959 1.00 97.44 491 GLY A C 1
ATOM 3820 O O . GLY A 1 491 ? -7.936 -6.942 -3.343 1.00 97.44 491 GLY A O 1
ATOM 3821 N N . GLY A 1 492 ? -6.466 -5.258 -3.611 1.00 97.00 492 GLY A N 1
ATOM 3822 C CA . GLY A 1 492 ? -7.128 -4.571 -4.719 1.00 97.00 492 GLY A CA 1
ATOM 3823 C C . GLY A 1 492 ? -6.146 -3.788 -5.582 1.00 97.00 492 GLY A C 1
ATOM 3824 O O . GLY A 1 492 ? -4.958 -3.746 -5.282 1.00 97.00 492 GLY A O 1
ATOM 3825 N N . CYS A 1 493 ? -6.663 -3.167 -6.639 1.00 95.62 493 CYS A N 1
ATOM 3826 C CA . CYS A 1 493 ? -5.904 -2.329 -7.570 1.00 95.62 493 CYS A CA 1
ATOM 3827 C C . CYS A 1 493 ? -6.405 -0.880 -7.517 1.00 95.62 493 CYS A C 1
ATOM 3829 O O . CYS A 1 493 ? -7.580 -0.648 -7.228 1.00 95.62 493 CYS A O 1
ATOM 3831 N N . TYR A 1 494 ? -5.538 0.089 -7.836 1.00 95.44 494 TYR A N 1
ATOM 3832 C CA . TYR A 1 494 ? -5.857 1.531 -7.805 1.00 95.44 494 TYR A CA 1
ATOM 3833 C C . TYR A 1 494 ? -5.476 2.220 -9.127 1.00 95.44 494 TYR A C 1
ATOM 3835 O O . TYR A 1 494 ? -4.664 3.154 -9.180 1.00 95.44 494 TYR A O 1
ATOM 3843 N N . ALA A 1 495 ? -6.043 1.708 -10.219 1.00 91.31 495 ALA A N 1
ATOM 3844 C CA . ALA A 1 495 ? -5.729 2.100 -11.589 1.00 91.31 495 ALA A CA 1
ATOM 3845 C C . ALA A 1 495 ? -6.061 3.576 -11.880 1.00 91.31 495 ALA A C 1
ATOM 3847 O O . ALA A 1 495 ? -6.997 4.146 -11.313 1.00 91.31 495 ALA A O 1
ATOM 3848 N N . LYS A 1 496 ? -5.307 4.194 -12.803 1.00 88.25 496 LYS A N 1
ATOM 3849 C CA . LYS A 1 496 ? -5.718 5.451 -13.453 1.00 88.25 496 LYS A CA 1
ATOM 3850 C C . LYS A 1 496 ? -6.877 5.182 -14.417 1.00 88.25 496 LYS A C 1
ATOM 3852 O O . LYS A 1 496 ? -6.906 4.133 -15.052 1.00 88.25 496 LYS A O 1
ATOM 3857 N N . CYS A 1 497 ? -7.780 6.152 -14.546 1.00 90.12 497 CYS A N 1
ATOM 3858 C CA . CYS A 1 497 ? -8.973 6.046 -15.391 1.00 90.12 497 CYS A CA 1
ATOM 3859 C C . CYS A 1 497 ? -8.995 6.987 -16.602 1.00 90.12 497 CYS A C 1
ATOM 3861 O O . CYS A 1 497 ? -9.854 6.822 -17.463 1.00 90.12 497 CYS A O 1
ATOM 3863 N N . LEU A 1 498 ? -8.087 7.964 -16.689 1.00 87.88 498 LEU A N 1
ATOM 3864 C CA . LEU A 1 498 ? -8.043 8.878 -17.830 1.00 87.88 498 LEU A CA 1
ATOM 3865 C C . LEU A 1 498 ? -7.645 8.121 -19.109 1.00 87.88 498 LEU A C 1
ATOM 3867 O O . LEU A 1 498 ? -6.601 7.470 -19.139 1.00 87.88 498 LEU A O 1
ATOM 3871 N N . GLY A 1 499 ? -8.474 8.220 -20.147 1.00 86.31 499 GLY A N 1
ATOM 3872 C CA . GLY A 1 499 ? -8.338 7.500 -21.417 1.00 86.31 499 GLY A CA 1
ATOM 3873 C C . GLY A 1 499 ? -8.831 6.046 -21.397 1.00 86.31 499 GLY A C 1
ATOM 3874 O O . GLY A 1 499 ? -8.720 5.367 -22.416 1.00 86.31 499 GLY A O 1
ATOM 3875 N N . LEU A 1 500 ? -9.373 5.557 -20.273 1.00 90.38 500 LEU A N 1
ATOM 3876 C CA . LEU A 1 500 ? -9.769 4.156 -20.119 1.00 90.38 500 LEU A CA 1
ATOM 3877 C C . LEU A 1 500 ? -10.902 3.773 -21.084 1.00 90.38 500 LEU A C 1
ATOM 3879 O O . LEU A 1 500 ? -11.966 4.395 -21.096 1.00 90.38 500 LEU A O 1
ATOM 3883 N N . SER A 1 501 ? -10.704 2.694 -21.844 1.00 90.12 501 SER A N 1
ATOM 3884 C CA . SER A 1 501 ? -11.675 2.206 -22.831 1.00 90.12 501 SER A CA 1
ATOM 3885 C C . SER A 1 501 ? -11.856 0.683 -22.765 1.00 90.12 501 SER A C 1
ATOM 3887 O O . SER A 1 501 ? -10.917 -0.033 -22.408 1.00 90.12 501 SER A O 1
ATOM 3889 N N . PRO A 1 502 ? -13.031 0.143 -23.150 1.00 90.00 502 PRO A N 1
ATOM 3890 C CA . PRO A 1 502 ? -13.240 -1.304 -23.199 1.00 90.00 502 PRO A CA 1
ATOM 3891 C C . PRO A 1 502 ? -12.424 -1.995 -24.308 1.00 90.00 502 PRO A C 1
ATOM 3893 O O . PRO A 1 502 ? -12.311 -3.219 -24.298 1.00 90.00 502 PRO A O 1
ATOM 3896 N N . GLN A 1 503 ? -11.854 -1.243 -25.256 1.00 84.88 503 GLN A N 1
ATOM 3897 C CA . GLN A 1 503 ? -10.947 -1.755 -26.287 1.00 84.88 503 GLN A CA 1
ATOM 3898 C C . GLN A 1 503 ? -9.482 -1.794 -25.820 1.00 84.88 503 GLN A C 1
ATOM 3900 O O . GLN A 1 503 ? -8.794 -2.770 -26.114 1.00 84.88 503 GLN A O 1
ATOM 3905 N N . GLY A 1 504 ? -9.009 -0.765 -25.105 1.00 78.94 504 GLY A N 1
ATOM 3906 C CA . GLY A 1 504 ? -7.626 -0.674 -24.617 1.00 78.94 504 GLY A CA 1
ATOM 3907 C C . GLY A 1 504 ? -7.349 -1.592 -23.426 1.00 78.94 504 GLY A C 1
ATOM 3908 O O . GLY A 1 504 ? -6.450 -2.434 -23.474 1.00 78.94 504 GLY A O 1
ATOM 3909 N N . GLU A 1 505 ? -8.163 -1.478 -22.375 1.00 82.81 505 GLU A N 1
ATOM 3910 C CA . GLU A 1 505 ? -7.970 -2.165 -21.095 1.00 82.81 505 GLU A CA 1
ATOM 3911 C C . GLU A 1 505 ? -9.254 -2.899 -20.645 1.00 82.81 505 GLU A C 1
ATOM 3913 O O . GLU A 1 505 ? -9.815 -2.591 -19.586 1.00 82.81 505 GLU A O 1
ATOM 3918 N N . PRO A 1 506 ? -9.747 -3.893 -21.415 1.00 87.88 506 PRO A N 1
ATOM 3919 C CA . PRO A 1 506 ? -11.037 -4.545 -21.170 1.00 87.88 506 PRO A CA 1
ATOM 3920 C C . PRO A 1 506 ? -11.200 -5.113 -19.756 1.00 87.88 506 PRO A C 1
ATOM 3922 O O . PRO A 1 506 ? -12.278 -4.987 -19.184 1.00 87.88 506 PRO A O 1
ATOM 3925 N N . GLU A 1 507 ? -10.158 -5.713 -19.172 1.00 88.75 507 GLU A N 1
ATOM 3926 C CA . GLU A 1 507 ? -10.237 -6.301 -17.825 1.00 88.75 507 GLU A CA 1
ATOM 3927 C C . GLU A 1 507 ? -10.381 -5.228 -16.731 1.00 88.75 507 GLU A C 1
ATOM 3929 O O . GLU A 1 507 ? -11.160 -5.405 -15.797 1.00 88.75 507 GLU A O 1
ATOM 3934 N N . ILE A 1 508 ? -9.707 -4.081 -16.884 1.00 89.69 508 ILE A N 1
ATOM 3935 C CA . ILE A 1 508 ? -9.827 -2.935 -15.967 1.00 89.69 508 ILE A CA 1
ATOM 3936 C C . ILE A 1 508 ? -11.210 -2.297 -16.119 1.00 89.69 508 ILE A C 1
ATOM 3938 O O . ILE A 1 508 ? -11.886 -2.051 -15.125 1.00 89.69 508 ILE A O 1
ATOM 3942 N N . TYR A 1 509 ? -11.672 -2.088 -17.356 1.00 93.62 509 TYR A N 1
ATOM 3943 C CA . TYR A 1 509 ? -12.995 -1.525 -17.632 1.00 93.62 509 TYR A CA 1
ATOM 3944 C C . TYR A 1 509 ? -14.123 -2.410 -17.066 1.00 93.62 509 TYR A C 1
ATOM 3946 O O . TYR A 1 509 ? -15.046 -1.909 -16.426 1.00 93.62 509 TYR A O 1
ATOM 3954 N N . GLN A 1 510 ? -14.027 -3.736 -17.221 1.00 93.94 510 GLN A N 1
ATOM 3955 C CA . GLN A 1 510 ? -14.987 -4.705 -16.665 1.00 93.94 510 GLN A CA 1
ATOM 3956 C C . GLN A 1 510 ? -14.927 -4.820 -15.131 1.00 93.94 510 GLN A C 1
ATOM 3958 O O . GLN A 1 510 ? -15.923 -5.195 -14.503 1.00 93.94 510 GLN A O 1
ATOM 3963 N N . ALA A 1 511 ? -13.797 -4.465 -14.513 1.00 95.19 511 ALA A N 1
ATOM 3964 C CA . ALA A 1 511 ? -13.674 -4.347 -13.064 1.00 95.19 511 ALA A CA 1
ATOM 3965 C C . ALA A 1 511 ? -14.339 -3.074 -12.497 1.00 95.19 511 ALA A C 1
ATOM 3967 O O . ALA A 1 511 ? -14.468 -2.946 -11.279 1.00 95.19 511 ALA A O 1
ATOM 3968 N N . ILE A 1 512 ? -14.820 -2.138 -13.323 1.00 97.62 512 ILE A N 1
ATOM 3969 C CA . ILE A 1 512 ? -15.576 -0.972 -12.846 1.00 97.62 512 ILE A CA 1
ATOM 3970 C C . ILE A 1 512 ? -17.068 -1.315 -12.775 1.00 97.62 512 ILE A C 1
ATOM 3972 O O . ILE A 1 512 ? -17.803 -1.234 -13.758 1.00 97.62 512 ILE A O 1
ATOM 3976 N N . ARG A 1 513 ? -17.509 -1.709 -11.577 1.00 97.75 513 ARG A N 1
ATOM 3977 C CA . ARG A 1 513 ? -18.878 -2.155 -11.277 1.00 97.75 513 ARG A CA 1
ATOM 3978 C C . ARG A 1 513 ? -19.227 -1.928 -9.801 1.00 97.75 513 ARG A C 1
ATOM 3980 O O . ARG A 1 513 ? -18.441 -1.339 -9.061 1.00 97.75 513 ARG A O 1
ATOM 3987 N N . PHE A 1 514 ? -20.372 -2.431 -9.339 1.00 98.44 514 PHE A N 1
ATOM 3988 C CA . PHE A 1 514 ? -20.685 -2.448 -7.905 1.00 98.44 514 PHE A CA 1
ATOM 3989 C C . PHE A 1 514 ? -19.573 -3.109 -7.072 1.00 98.44 514 PHE A C 1
ATOM 3991 O O . PHE A 1 514 ? -19.153 -4.234 -7.343 1.00 98.44 514 PHE A O 1
ATOM 3998 N N . GLY A 1 515 ? -19.110 -2.392 -6.047 1.00 97.12 515 GLY A N 1
ATOM 3999 C CA . GLY A 1 515 ? -17.919 -2.717 -5.256 1.00 97.12 515 GLY A CA 1
ATOM 4000 C C . GLY A 1 515 ? -16.685 -1.870 -5.597 1.00 97.12 515 GLY A C 1
ATOM 4001 O O . GLY A 1 515 ? -15.749 -1.863 -4.806 1.00 97.12 515 GLY A O 1
ATOM 4002 N N . THR A 1 516 ? -16.701 -1.122 -6.703 1.00 98.62 516 THR A N 1
ATOM 4003 C CA . THR A 1 516 ? -15.614 -0.226 -7.142 1.00 98.62 516 THR A CA 1
ATOM 4004 C C . THR A 1 516 ? -15.856 1.212 -6.674 1.00 98.62 516 THR A C 1
ATOM 4006 O O . THR A 1 516 ? -17.000 1.671 -6.643 1.00 98.62 516 THR A O 1
ATOM 4009 N N . VAL A 1 517 ? -14.788 1.937 -6.333 1.00 98.75 517 VAL A N 1
ATOM 4010 C CA . VAL A 1 517 ? -14.800 3.391 -6.083 1.00 98.75 517 VAL A CA 1
ATOM 4011 C C . VAL A 1 517 ? -14.167 4.107 -7.270 1.00 98.75 517 VAL A C 1
ATOM 4013 O O . VAL A 1 517 ? -13.079 3.731 -7.695 1.00 98.75 517 VAL A O 1
ATOM 4016 N N . LEU A 1 518 ? -14.821 5.152 -7.774 1.00 98.62 518 LEU A N 1
ATOM 4017 C CA . LEU A 1 518 ? -14.329 6.029 -8.833 1.00 98.62 518 LEU A CA 1
ATOM 4018 C C . LEU A 1 518 ? -14.043 7.425 -8.274 1.00 98.62 518 LEU A C 1
ATOM 4020 O O . LEU A 1 518 ? -14.952 8.214 -8.015 1.00 98.62 518 LEU A O 1
ATOM 4024 N N . GLU A 1 519 ? -12.767 7.734 -8.081 1.00 98.25 519 GLU A N 1
ATOM 4025 C CA . GLU A 1 519 ? -12.314 8.974 -7.455 1.00 98.25 519 GLU A CA 1
ATOM 4026 C C . GLU A 1 519 ? -12.034 10.037 -8.528 1.00 98.25 519 GLU A C 1
ATOM 4028 O O . GLU A 1 519 ? -11.248 9.827 -9.456 1.00 98.25 519 GLU A O 1
ATOM 4033 N N . ASN A 1 520 ? -12.712 11.181 -8.398 1.00 96.88 520 ASN A N 1
ATOM 4034 C CA . ASN A 1 520 ? -12.572 12.380 -9.234 1.00 96.88 520 ASN A CA 1
ATOM 4035 C C . ASN A 1 520 ? -12.894 12.234 -10.741 1.00 96.88 520 ASN A C 1
ATOM 4037 O O . ASN A 1 520 ? -12.681 13.189 -11.479 1.00 96.88 520 ASN A O 1
ATOM 4041 N N . VAL A 1 521 ? -13.470 11.114 -11.202 1.00 97.00 521 VAL A N 1
ATOM 4042 C CA . VAL A 1 521 ? -14.018 10.996 -12.576 1.00 97.00 521 VAL A CA 1
ATOM 4043 C C . VAL A 1 521 ? -15.211 11.932 -12.794 1.00 97.00 521 VAL A C 1
ATOM 4045 O O . VAL A 1 521 ? -15.990 12.172 -11.861 1.00 97.00 521 VAL A O 1
ATOM 4048 N N . VAL A 1 522 ? -15.427 12.405 -14.021 1.00 96.50 522 VAL A N 1
ATOM 4049 C CA . VAL A 1 522 ? -16.676 13.089 -14.387 1.00 96.50 522 VAL A CA 1
ATOM 4050 C C . VAL A 1 522 ? -17.765 12.049 -14.666 1.00 96.50 522 VAL A C 1
ATOM 4052 O O . VAL A 1 522 ? -17.513 10.981 -15.216 1.00 96.50 522 VAL A O 1
ATOM 4055 N N . CYS A 1 523 ? -18.977 12.320 -14.190 1.00 96.31 523 CYS A N 1
ATOM 4056 C CA . CYS A 1 523 ? -20.126 11.428 -14.301 1.00 96.31 523 CYS A CA 1
ATOM 4057 C C . CYS A 1 523 ? -21.362 12.285 -14.556 1.00 96.31 523 CYS A C 1
ATOM 4059 O O . CYS A 1 523 ? -21.640 13.204 -13.781 1.00 96.31 523 CYS A O 1
ATOM 4061 N N . ASP A 1 524 ? -22.070 12.003 -15.645 1.00 93.19 524 ASP A N 1
ATOM 4062 C CA . ASP A 1 524 ? -23.232 12.777 -16.062 1.00 93.19 524 ASP A CA 1
ATOM 4063 C C . ASP A 1 524 ? -24.374 12.649 -15.028 1.00 93.19 524 ASP A C 1
ATOM 4065 O O . ASP A 1 524 ? -24.739 11.532 -14.633 1.00 93.19 524 ASP A O 1
ATOM 4069 N N . PRO A 1 525 ? -24.960 13.764 -14.548 1.00 90.12 525 PRO A N 1
ATOM 4070 C CA . PRO A 1 525 ? -25.939 13.731 -13.466 1.00 90.12 525 PRO A CA 1
ATOM 4071 C C . PRO A 1 525 ? -27.277 13.068 -13.828 1.00 90.12 525 PRO A C 1
ATOM 4073 O O . PRO A 1 525 ? -28.027 12.740 -12.907 1.00 90.12 525 PRO A O 1
ATOM 4076 N N . LEU A 1 526 ? -27.585 12.860 -15.115 1.00 91.75 526 LEU A N 1
ATOM 4077 C CA . LEU A 1 526 ? -28.861 12.303 -15.576 1.00 91.75 526 LEU A CA 1
ATOM 4078 C C . LEU A 1 526 ? -28.736 10.818 -15.951 1.00 91.75 526 LEU A C 1
ATOM 4080 O O . LEU A 1 526 ? -29.351 9.963 -15.317 1.00 91.75 526 LEU A O 1
ATOM 4084 N N . SER A 1 527 ? -27.905 10.508 -16.945 1.00 95.56 527 SER A N 1
ATOM 4085 C CA . SER A 1 527 ? -27.648 9.161 -17.473 1.00 95.56 527 SER A CA 1
ATOM 4086 C C . SER A 1 527 ? -26.756 8.297 -16.577 1.00 95.56 527 SER A C 1
ATOM 4088 O O . SER A 1 527 ? -26.745 7.075 -16.722 1.00 95.56 527 SER A O 1
ATOM 4090 N N . ARG A 1 528 ? -25.998 8.916 -15.657 1.00 96.44 528 ARG A N 1
ATOM 4091 C CA . ARG A 1 528 ? -24.992 8.264 -14.795 1.00 96.44 528 ARG A CA 1
ATOM 4092 C C . ARG A 1 528 ? -23.846 7.589 -15.554 1.00 96.44 528 ARG A C 1
ATOM 4094 O O . ARG A 1 528 ? -23.129 6.766 -14.978 1.00 96.44 528 ARG A O 1
ATOM 4101 N N . LEU A 1 529 ? -23.652 7.927 -16.827 1.00 97.31 529 LEU A N 1
ATOM 4102 C CA . LEU A 1 529 ? -22.478 7.511 -17.585 1.00 97.31 529 LEU A CA 1
ATOM 4103 C C . LEU A 1 529 ? -21.239 8.268 -17.088 1.00 97.31 529 LEU A C 1
ATOM 4105 O O . LEU A 1 529 ? -21.309 9.448 -16.747 1.00 97.31 529 LEU A O 1
ATOM 4109 N N . VAL A 1 530 ? -20.110 7.566 -17.027 1.00 97.38 530 VAL A N 1
ATOM 4110 C CA . VAL A 1 530 ? -18.814 8.119 -16.616 1.00 97.38 530 VAL A CA 1
ATOM 4111 C C . VAL A 1 530 ? -18.033 8.492 -17.865 1.00 97.38 530 VAL A C 1
ATOM 4113 O O . VAL A 1 530 ? -17.839 7.642 -18.735 1.00 97.38 530 VAL A O 1
ATOM 4116 N N . ASP A 1 531 ? -17.569 9.737 -17.934 1.00 96.00 531 ASP A N 1
ATOM 4117 C CA . ASP A 1 531 ? -16.629 10.158 -18.965 1.00 96.00 531 ASP A CA 1
ATOM 4118 C C . ASP A 1 531 ? -15.203 9.875 -18.474 1.00 96.00 531 ASP A C 1
ATOM 4120 O O . ASP A 1 531 ? -14.740 10.421 -17.469 1.00 96.00 531 ASP A O 1
ATOM 4124 N N . PHE A 1 532 ? -14.526 8.960 -19.167 1.00 95.88 532 PHE A N 1
ATOM 4125 C CA . PHE A 1 532 ? -13.135 8.595 -18.905 1.00 95.88 532 PHE A CA 1
ATOM 4126 C C . PHE A 1 532 ? -12.133 9.446 -19.701 1.00 95.88 532 PHE A C 1
ATOM 4128 O O . PHE A 1 532 ? -10.933 9.333 -19.470 1.00 95.88 532 PHE A O 1
ATOM 4135 N N . SER A 1 533 ? -12.590 10.296 -20.622 1.00 94.44 533 SER A N 1
ATOM 4136 C CA . SER A 1 533 ? -11.766 11.259 -21.362 1.00 94.44 533 SER A CA 1
ATOM 4137 C C . SER A 1 533 ? -11.700 12.638 -20.693 1.00 94.44 533 SER A C 1
ATOM 4139 O O . SER A 1 533 ? -10.715 13.353 -20.873 1.00 94.44 533 SER A O 1
ATOM 4141 N N . ASP A 1 534 ? -12.702 12.995 -19.884 1.00 93.12 534 ASP A N 1
ATOM 4142 C CA . ASP A 1 534 ? -12.772 14.288 -19.199 1.00 93.12 534 ASP A CA 1
ATOM 4143 C C . ASP A 1 534 ? -11.783 14.388 -18.012 1.00 93.12 534 ASP A C 1
ATOM 4145 O O . ASP A 1 534 ? -11.886 13.679 -17.006 1.00 93.12 534 ASP A O 1
ATOM 4149 N N . ALA A 1 535 ? -10.824 15.313 -18.136 1.00 91.50 535 ALA A N 1
ATOM 4150 C CA . ALA A 1 535 ? -9.807 15.639 -17.132 1.00 91.50 535 ALA A CA 1
ATOM 4151 C C . ALA A 1 535 ? -10.084 16.945 -16.354 1.00 91.50 535 ALA A C 1
ATOM 4153 O O . ALA A 1 535 ? -9.228 17.383 -15.586 1.00 91.50 535 ALA A O 1
ATOM 4154 N N . SER A 1 536 ? -11.251 17.582 -16.527 1.00 91.25 536 SER A N 1
ATOM 4155 C CA . SER A 1 536 ? -11.587 18.918 -15.987 1.00 91.25 536 SER A CA 1
ATOM 4156 C C . SER A 1 536 ? -11.453 19.058 -14.465 1.00 91.25 536 SER A C 1
ATOM 4158 O O . SER A 1 536 ? -11.266 20.164 -13.960 1.00 91.25 536 SER A O 1
ATOM 4160 N N . LEU A 1 537 ? -11.515 17.943 -13.732 1.00 89.94 537 LEU A N 1
ATOM 4161 C CA . LEU A 1 537 ? -11.275 17.882 -12.288 1.00 89.94 537 LEU A CA 1
ATOM 4162 C C . LEU A 1 537 ? -9.824 17.520 -11.936 1.00 89.94 537 LEU A C 1
ATOM 4164 O O . LEU A 1 537 ? -9.304 17.985 -10.922 1.00 89.94 537 LEU A O 1
ATOM 4168 N N . THR A 1 538 ? -9.193 16.641 -12.724 1.00 90.12 538 THR A N 1
ATOM 4169 C CA . THR A 1 538 ? -7.797 16.193 -12.585 1.00 90.12 538 THR A CA 1
ATOM 4170 C C . THR A 1 538 ? -7.417 15.221 -13.712 1.00 90.12 538 THR A C 1
ATOM 4172 O O . THR A 1 538 ? -8.235 14.417 -14.150 1.00 90.12 538 THR A O 1
ATOM 4175 N N . GLU A 1 539 ? -6.139 15.180 -14.099 1.00 85.75 539 GLU A N 1
ATOM 4176 C CA . GLU A 1 539 ? -5.556 14.113 -14.938 1.00 85.75 539 GLU A CA 1
ATOM 4177 C C . GLU A 1 539 ? -5.253 12.815 -14.142 1.00 85.75 539 GLU A C 1
ATOM 4179 O O . GLU A 1 539 ? -4.757 11.808 -14.669 1.00 85.75 539 GLU A O 1
ATOM 4184 N N . ASN A 1 540 ? -5.488 12.834 -12.826 1.00 87.56 540 ASN A N 1
ATOM 4185 C CA . ASN A 1 540 ? -5.291 11.720 -11.900 1.00 87.56 540 ASN A CA 1
ATOM 4186 C C . ASN A 1 540 ? -6.635 11.115 -11.449 1.00 87.56 540 ASN A C 1
ATOM 4188 O O . ASN A 1 540 ? -6.824 10.828 -10.269 1.00 87.56 540 ASN A O 1
ATOM 4192 N N . THR A 1 541 ? -7.572 10.913 -12.379 1.00 94.38 541 THR A N 1
ATOM 4193 C CA . THR A 1 541 ? -8.802 10.148 -12.111 1.00 94.38 541 THR A CA 1
ATOM 4194 C C . THR A 1 541 ? -8.462 8.681 -11.816 1.00 94.38 541 THR A C 1
ATOM 4196 O O . THR A 1 541 ? -7.506 8.132 -12.380 1.00 94.38 541 THR A O 1
ATOM 4199 N N . ARG A 1 542 ? -9.204 8.037 -10.904 1.00 95.69 542 ARG A N 1
ATOM 4200 C CA . ARG A 1 542 ? -8.858 6.700 -10.380 1.00 95.69 542 ARG A CA 1
ATOM 4201 C C . ARG A 1 542 ? -10.047 5.758 -10.242 1.00 95.69 542 ARG A C 1
ATOM 4203 O O . ARG A 1 542 ? -11.155 6.199 -9.943 1.00 95.69 542 ARG A O 1
ATOM 4210 N N . ALA A 1 543 ? -9.774 4.458 -10.349 1.00 97.44 543 ALA A N 1
ATOM 4211 C CA . ALA A 1 543 ? -10.655 3.382 -9.906 1.00 97.44 543 ALA A CA 1
ATOM 4212 C C . ALA A 1 543 ? -9.944 2.538 -8.846 1.00 97.44 543 ALA A C 1
ATOM 4214 O O . ALA A 1 543 ? -8.852 2.035 -9.099 1.00 97.44 543 ALA A O 1
ATOM 4215 N N . ALA A 1 544 ? -10.576 2.349 -7.689 1.00 98.38 544 ALA A N 1
ATOM 4216 C CA . ALA A 1 544 ? -10.182 1.342 -6.709 1.00 98.38 544 ALA A CA 1
ATOM 4217 C C . ALA A 1 544 ? -11.163 0.165 -6.774 1.00 98.38 544 ALA A C 1
ATOM 4219 O O . ALA A 1 544 ? -12.354 0.357 -6.515 1.00 98.38 544 ALA A O 1
ATOM 4220 N N . TYR A 1 545 ? -10.687 -1.035 -7.114 1.00 98.06 545 TYR A N 1
ATOM 4221 C CA . TYR A 1 545 ? -11.508 -2.252 -7.206 1.00 98.06 545 TYR A CA 1
ATOM 4222 C C . TYR A 1 545 ? -10.816 -3.472 -6.569 1.00 98.06 545 TYR A C 1
ATOM 4224 O O . TYR A 1 545 ? -9.586 -3.562 -6.601 1.00 98.06 545 TYR A O 1
ATOM 4232 N N . PRO A 1 546 ? -11.571 -4.424 -5.977 1.00 97.50 546 PRO A N 1
ATOM 4233 C CA . PRO A 1 546 ? -10.996 -5.642 -5.404 1.00 97.50 546 PRO A CA 1
ATOM 4234 C C . PRO A 1 546 ? -10.257 -6.466 -6.459 1.00 97.50 546 PRO A C 1
ATOM 4236 O O . PRO A 1 546 ? -10.736 -6.583 -7.585 1.00 97.50 546 PRO A O 1
ATOM 4239 N N . ILE A 1 547 ? -9.139 -7.107 -6.103 1.00 95.81 547 ILE A N 1
ATOM 4240 C CA . ILE A 1 547 ? -8.288 -7.763 -7.113 1.00 95.81 547 ILE A CA 1
ATOM 4241 C C . ILE A 1 547 ? -9.006 -8.927 -7.821 1.00 95.81 547 ILE A C 1
ATOM 4243 O O . ILE A 1 547 ? -8.820 -9.149 -9.012 1.00 95.81 547 ILE A O 1
ATOM 4247 N N . HIS A 1 548 ? -9.944 -9.581 -7.127 1.00 95.38 548 HIS A N 1
ATOM 4248 C CA . HIS A 1 548 ? -10.828 -10.620 -7.671 1.00 95.38 548 HIS A CA 1
ATOM 4249 C C . HIS A 1 548 ? -11.910 -10.106 -8.645 1.00 95.38 548 HIS A C 1
ATOM 4251 O O . HIS A 1 548 ? -12.821 -10.851 -9.010 1.00 95.38 548 HIS A O 1
ATOM 4257 N N . PHE A 1 549 ? -11.870 -8.830 -9.042 1.00 96.06 549 PHE A N 1
ATOM 4258 C CA . PHE A 1 549 ? -12.658 -8.318 -10.165 1.00 96.06 549 PHE A CA 1
ATOM 4259 C C . PHE A 1 549 ? -11.925 -8.472 -11.507 1.00 96.06 549 PHE A C 1
ATOM 4261 O O . PHE A 1 549 ? -12.597 -8.515 -12.536 1.00 96.06 549 PHE A O 1
ATOM 4268 N N . ILE A 1 550 ? -10.595 -8.627 -11.496 1.00 92.81 550 ILE A N 1
ATOM 4269 C CA . ILE A 1 550 ? -9.817 -9.056 -12.663 1.00 92.81 550 ILE A CA 1
ATOM 4270 C C . ILE A 1 550 ? -10.049 -10.565 -12.865 1.00 92.81 550 ILE A C 1
ATOM 4272 O O . ILE A 1 550 ? -9.801 -11.328 -11.929 1.00 92.81 550 ILE A O 1
ATOM 4276 N N . PRO A 1 551 ? -10.524 -11.034 -14.040 1.00 89.56 551 PRO A N 1
ATOM 4277 C CA . PRO A 1 551 ? -10.803 -12.458 -14.253 1.00 89.56 551 PRO A CA 1
ATOM 4278 C C . PRO A 1 551 ? -9.543 -13.329 -14.179 1.00 89.56 551 PRO A C 1
ATOM 4280 O O . PRO A 1 551 ? -9.561 -14.404 -13.583 1.00 89.56 551 PRO A O 1
ATOM 4283 N N . ASN A 1 552 ? -8.439 -12.838 -14.745 1.00 89.94 552 ASN A N 1
ATOM 4284 C CA . ASN A 1 552 ? -7.152 -13.524 -14.816 1.00 89.94 552 ASN A CA 1
ATOM 4285 C C . ASN A 1 552 ? -6.272 -13.205 -13.594 1.00 89.94 552 ASN A C 1
ATOM 4287 O O . ASN A 1 552 ? -5.128 -12.789 -13.735 1.00 89.94 552 ASN A O 1
ATOM 4291 N N . VAL A 1 553 ? -6.793 -13.364 -12.376 1.00 94.44 553 VAL A N 1
ATOM 4292 C CA . VAL A 1 553 ? -6.048 -13.122 -11.123 1.00 94.44 553 VAL A CA 1
ATOM 4293 C C . VAL A 1 553 ? -5.473 -14.421 -10.540 1.00 94.44 553 VAL A C 1
ATOM 4295 O O . VAL A 1 553 ? -6.087 -15.485 -10.632 1.00 94.44 553 VAL A O 1
ATOM 4298 N N . LYS A 1 554 ? -4.302 -14.353 -9.894 1.00 95.50 554 LYS A N 1
ATOM 4299 C CA . LYS A 1 554 ? -3.780 -15.433 -9.045 1.00 95.50 554 LYS A CA 1
ATOM 4300 C C . LYS A 1 554 ? -4.275 -15.241 -7.608 1.00 95.50 554 LYS A C 1
ATOM 4302 O O . LYS A 1 554 ? -3.985 -14.223 -6.991 1.00 95.50 554 LYS A O 1
ATOM 4307 N N . LEU A 1 555 ? -4.987 -16.227 -7.061 1.00 94.81 555 LEU A N 1
ATOM 4308 C CA . LEU A 1 555 ? -5.411 -16.255 -5.656 1.00 94.81 555 LEU A CA 1
ATOM 4309 C C . LEU A 1 555 ? -4.904 -17.548 -4.983 1.00 94.81 555 LEU A C 1
ATOM 4311 O O . LEU A 1 555 ? -5.169 -18.625 -5.520 1.00 94.81 555 LEU A O 1
ATOM 4315 N N . PRO A 1 556 ? -4.211 -17.479 -3.825 1.00 95.44 556 PRO A N 1
ATOM 4316 C CA . PRO A 1 556 ? -3.706 -16.265 -3.171 1.00 95.44 556 PRO A CA 1
ATOM 4317 C C . PRO A 1 556 ? -2.687 -15.514 -4.045 1.00 95.44 556 PRO A C 1
ATOM 4319 O O . PRO A 1 556 ? -2.065 -16.102 -4.930 1.00 95.44 556 PRO A O 1
ATOM 4322 N N . CYS A 1 557 ? -2.499 -14.219 -3.783 1.00 97.62 557 CYS A N 1
ATOM 4323 C CA . CYS A 1 557 ? -1.589 -13.356 -4.547 1.00 97.62 557 CYS A CA 1
ATOM 4324 C C . CYS A 1 557 ? -0.117 -13.533 -4.115 1.00 97.62 557 CYS A C 1
ATOM 4326 O O . CYS A 1 557 ? 0.587 -12.564 -3.821 1.00 97.62 557 CYS A O 1
ATOM 4328 N N . THR A 1 558 ? 0.338 -14.783 -4.040 1.00 98.19 558 THR A N 1
ATOM 4329 C CA . THR A 1 558 ? 1.725 -15.189 -3.774 1.00 98.19 558 THR A CA 1
ATOM 4330 C C . THR A 1 558 ? 2.200 -16.102 -4.899 1.00 98.19 558 THR A C 1
ATOM 4332 O O . THR A 1 558 ? 1.409 -16.877 -5.428 1.00 98.19 558 THR A O 1
ATOM 4335 N N . ALA A 1 559 ? 3.465 -16.017 -5.304 1.00 98.25 559 ALA A N 1
ATOM 4336 C CA . ALA A 1 559 ? 4.031 -16.821 -6.388 1.00 98.25 559 ALA A CA 1
ATOM 4337 C C . ALA A 1 559 ? 5.519 -17.118 -6.148 1.00 98.25 559 ALA A C 1
ATOM 4339 O O . ALA A 1 559 ? 6.119 -16.581 -5.218 1.00 98.25 559 ALA A O 1
ATOM 4340 N N . GLY A 1 560 ? 6.111 -17.972 -6.988 1.00 98.19 560 GLY A N 1
ATOM 4341 C CA . GLY A 1 560 ? 7.529 -18.337 -6.906 1.00 98.19 560 GLY A CA 1
ATOM 4342 C C . GLY A 1 560 ? 8.492 -17.194 -7.256 1.00 98.19 560 GLY A C 1
ATOM 4343 O O . GLY A 1 560 ? 8.119 -16.021 -7.341 1.00 98.19 560 GLY A O 1
ATOM 4344 N N . HIS A 1 561 ? 9.763 -17.535 -7.461 1.00 98.44 561 HIS A N 1
ATOM 4345 C CA . HIS A 1 561 ? 10.777 -16.552 -7.839 1.00 98.44 561 HIS A CA 1
ATOM 4346 C C . HIS A 1 561 ? 10.588 -16.054 -9.290 1.00 98.44 561 HIS A C 1
ATOM 4348 O O . HIS A 1 561 ? 10.315 -16.859 -10.184 1.00 98.44 561 HIS A O 1
ATOM 4354 N N . PRO A 1 562 ? 10.760 -14.745 -9.551 1.00 98.38 562 PRO A N 1
ATOM 4355 C CA . PRO A 1 562 ? 10.802 -14.175 -10.894 1.00 98.38 562 PRO A CA 1
ATOM 4356 C C . PRO A 1 562 ? 11.818 -14.861 -11.817 1.00 98.38 562 PRO A C 1
ATOM 4358 O O . PRO A 1 562 ? 13.007 -14.919 -11.506 1.00 98.38 562 PRO A O 1
ATOM 4361 N N . ARG A 1 563 ? 11.373 -15.297 -13.002 1.00 97.88 563 ARG A N 1
ATOM 4362 C CA . ARG A 1 563 ? 12.265 -15.629 -14.129 1.00 97.88 563 ARG A CA 1
ATOM 4363 C C . ARG A 1 563 ? 12.753 -14.352 -14.811 1.00 97.88 563 ARG A C 1
ATOM 4365 O O . ARG A 1 563 ? 13.909 -14.280 -15.217 1.00 97.88 563 ARG A O 1
ATOM 4372 N N . ASN A 1 564 ? 11.877 -13.352 -14.909 1.00 98.25 564 ASN A N 1
ATOM 4373 C CA . ASN A 1 564 ? 12.140 -12.083 -15.579 1.00 98.25 564 ASN A CA 1
ATOM 4374 C C . ASN A 1 564 ? 11.848 -10.883 -14.664 1.00 98.25 564 ASN A C 1
ATOM 4376 O O . ASN A 1 564 ? 10.875 -10.863 -13.909 1.00 98.25 564 ASN A O 1
ATOM 4380 N N . LEU A 1 565 ? 12.660 -9.842 -14.802 1.00 98.06 565 LEU A N 1
ATOM 4381 C CA . LEU A 1 565 ? 12.450 -8.517 -14.234 1.00 98.06 565 LEU A CA 1
ATOM 4382 C C . LEU A 1 565 ? 12.572 -7.487 -15.353 1.00 98.06 565 LEU A C 1
ATOM 4384 O O . LEU A 1 565 ? 13.540 -7.498 -16.106 1.00 98.06 565 LEU A O 1
ATOM 4388 N N . ILE A 1 566 ? 11.591 -6.598 -15.462 1.00 98.31 566 ILE A N 1
ATOM 4389 C CA . ILE A 1 566 ? 11.477 -5.645 -16.562 1.00 98.31 566 ILE A CA 1
ATOM 4390 C C . ILE A 1 566 ? 11.410 -4.233 -15.985 1.00 98.31 566 ILE A C 1
ATOM 4392 O O . ILE A 1 566 ? 10.522 -3.909 -15.194 1.00 98.31 566 ILE A O 1
ATOM 4396 N N . LEU A 1 567 ? 12.370 -3.401 -16.377 1.00 97.25 567 LEU A N 1
ATOM 4397 C CA . LEU A 1 567 ? 12.443 -1.981 -16.064 1.00 97.25 567 LEU A CA 1
ATOM 4398 C C . LEU A 1 567 ? 11.823 -1.195 -17.225 1.00 97.25 567 LEU A C 1
ATOM 4400 O O . LEU A 1 567 ? 12.397 -1.115 -18.312 1.00 97.25 567 LEU A O 1
ATOM 4404 N N . LEU A 1 568 ? 10.635 -0.635 -17.007 1.00 95.38 568 LEU A N 1
ATOM 4405 C CA . LEU A 1 568 ? 9.923 0.169 -17.996 1.00 95.38 568 LEU A CA 1
ATOM 4406 C C . LEU A 1 568 ? 10.360 1.631 -17.884 1.00 95.38 568 LEU A C 1
ATOM 4408 O O . LEU A 1 568 ? 10.132 2.290 -16.865 1.00 95.38 568 LEU A O 1
ATOM 4412 N N . THR A 1 569 ? 10.945 2.150 -18.959 1.00 92.38 569 THR A N 1
ATOM 4413 C CA . THR A 1 569 ? 11.227 3.580 -19.131 1.00 92.38 569 THR A CA 1
ATOM 4414 C C . THR A 1 569 ? 10.313 4.171 -20.201 1.00 92.38 569 THR A C 1
ATOM 4416 O O . THR A 1 569 ? 9.844 3.469 -21.098 1.00 92.38 569 THR A O 1
ATOM 4419 N N . CYS A 1 570 ? 10.032 5.467 -20.107 1.00 89.75 570 CYS A N 1
ATOM 4420 C CA . CYS A 1 570 ? 9.385 6.245 -21.156 1.00 89.75 570 CYS A CA 1
ATOM 4421 C C . CYS A 1 570 ? 10.376 7.327 -21.604 1.00 89.75 570 CYS A C 1
ATOM 4423 O O . CYS A 1 570 ? 10.301 8.463 -21.141 1.00 89.75 570 CYS A O 1
ATOM 4425 N N . ASP A 1 571 ? 11.358 6.959 -22.429 1.00 90.81 571 ASP A N 1
ATOM 4426 C CA . ASP A 1 571 ? 12.365 7.894 -22.944 1.00 90.81 571 ASP A CA 1
ATOM 4427 C C . ASP A 1 571 ? 11.742 8.830 -23.989 1.00 90.81 571 ASP A C 1
ATOM 4429 O O . ASP A 1 571 ? 11.271 8.372 -25.024 1.00 90.81 571 ASP A O 1
ATOM 4433 N N . ALA A 1 572 ? 11.732 10.138 -23.736 1.00 87.81 572 ALA A N 1
ATOM 4434 C CA . ALA A 1 572 ? 11.219 11.144 -24.671 1.00 87.81 572 ALA A CA 1
ATOM 4435 C C . ALA A 1 572 ? 12.311 11.811 -25.531 1.00 87.81 572 ALA A C 1
ATOM 4437 O O . ALA A 1 572 ? 11.986 12.644 -26.381 1.00 87.81 572 ALA A O 1
ATOM 4438 N N . PHE A 1 573 ? 13.582 11.451 -25.337 1.00 88.75 573 PHE A N 1
ATOM 4439 C CA . PHE A 1 573 ? 14.680 11.821 -26.230 1.00 88.75 573 PHE A CA 1
ATOM 4440 C C . PHE A 1 573 ? 14.745 10.885 -27.443 1.00 88.75 573 PHE A C 1
ATOM 4442 O O . PHE A 1 573 ? 15.139 11.323 -28.515 1.00 88.75 573 PHE A O 1
ATOM 4449 N N . GLY A 1 574 ? 14.278 9.639 -27.306 1.00 90.81 574 GLY A N 1
ATOM 4450 C CA . GLY A 1 574 ? 14.134 8.695 -28.419 1.00 90.81 574 GLY A CA 1
ATOM 4451 C C . GLY A 1 574 ? 15.444 8.014 -28.813 1.00 90.81 574 GLY A C 1
ATOM 4452 O O . GLY A 1 574 ? 15.675 7.763 -29.999 1.00 90.81 574 GLY A O 1
ATOM 4453 N N . VAL A 1 575 ? 16.296 7.750 -27.818 1.00 91.38 575 VAL A N 1
ATOM 4454 C CA . VAL A 1 575 ? 17.653 7.203 -27.964 1.00 91.38 575 VAL A CA 1
ATOM 4455 C C . VAL A 1 575 ? 17.831 5.832 -27.303 1.00 91.38 575 VAL A C 1
ATOM 4457 O O . VAL A 1 575 ? 18.713 5.081 -27.709 1.00 91.38 575 VAL A O 1
ATOM 4460 N N . LEU A 1 576 ? 16.998 5.453 -26.324 1.00 92.62 576 LEU A N 1
ATOM 4461 C CA . LEU A 1 576 ? 17.074 4.119 -25.717 1.00 92.62 576 LEU A CA 1
ATOM 4462 C C . LEU A 1 576 ? 16.461 3.031 -26.626 1.00 92.62 576 LEU A C 1
ATOM 4464 O O . LEU A 1 576 ? 15.376 3.239 -27.185 1.00 92.62 576 LEU A O 1
ATOM 4468 N N . PRO A 1 577 ? 17.090 1.841 -26.729 1.00 94.44 577 PRO A N 1
ATOM 4469 C CA . PRO A 1 577 ? 16.575 0.720 -27.519 1.00 94.44 577 PRO A CA 1
ATOM 4470 C C . PRO A 1 577 ? 15.199 0.241 -27.017 1.00 94.44 577 PRO A C 1
ATOM 4472 O O . PRO A 1 577 ? 14.919 0.344 -25.819 1.00 94.44 577 PRO A O 1
ATOM 4475 N N . PRO A 1 578 ? 14.337 -0.331 -27.887 1.00 95.44 578 PRO A N 1
ATOM 4476 C CA . PRO A 1 578 ? 13.027 -0.849 -27.477 1.00 95.44 578 PRO A CA 1
ATOM 4477 C C . PRO A 1 578 ? 13.131 -1.910 -26.380 1.00 95.44 578 PRO A C 1
ATOM 4479 O O . PRO A 1 578 ? 12.293 -1.953 -25.483 1.00 95.44 578 PRO A O 1
ATOM 4482 N N . VAL A 1 579 ? 14.174 -2.743 -26.452 1.00 97.50 579 VAL A N 1
ATOM 4483 C CA . VAL A 1 579 ? 14.537 -3.743 -25.449 1.00 97.50 579 VAL A CA 1
ATOM 4484 C C . VAL A 1 579 ? 16.055 -3.897 -25.374 1.00 97.50 579 VAL A C 1
ATOM 4486 O O . VAL A 1 579 ? 16.732 -3.921 -26.401 1.00 97.50 579 VAL A O 1
ATOM 4489 N N . ALA A 1 580 ? 16.578 -4.046 -24.161 1.00 96.94 580 ALA A N 1
ATOM 4490 C CA . ALA A 1 580 ? 17.936 -4.502 -23.895 1.00 96.94 580 ALA A CA 1
ATOM 4491 C C . ALA A 1 580 ? 17.951 -5.502 -22.733 1.00 96.94 580 ALA A C 1
ATOM 4493 O O . ALA A 1 580 ? 17.178 -5.371 -21.780 1.00 96.94 580 ALA A O 1
ATOM 4494 N N . ARG A 1 581 ? 18.855 -6.481 -22.794 1.00 96.44 581 ARG A N 1
ATOM 4495 C CA . ARG A 1 581 ? 19.201 -7.360 -21.673 1.00 96.44 581 ARG A CA 1
ATOM 4496 C C . ARG A 1 581 ? 20.195 -6.630 -20.763 1.00 96.44 581 ARG A C 1
ATOM 4498 O O . ARG A 1 581 ? 21.065 -5.906 -21.245 1.00 96.44 581 ARG A O 1
ATOM 4505 N N . LEU A 1 582 ? 20.037 -6.785 -19.450 1.00 95.44 582 LEU A N 1
ATOM 4506 C CA . LEU A 1 582 ? 20.864 -6.121 -18.442 1.00 95.44 582 LEU A CA 1
ATOM 4507 C C . LEU A 1 582 ? 21.711 -7.135 -17.676 1.00 95.44 582 LEU A C 1
ATOM 4509 O O . LEU A 1 582 ? 21.191 -8.115 -17.139 1.00 95.44 582 LEU A O 1
ATOM 4513 N N . THR A 1 583 ? 23.000 -6.838 -17.530 1.00 92.06 583 THR A N 1
ATOM 4514 C CA . THR A 1 583 ? 23.835 -7.456 -16.489 1.00 92.06 583 THR A CA 1
ATOM 4515 C C . THR A 1 583 ? 23.373 -7.005 -15.096 1.00 92.06 583 THR A C 1
ATOM 4517 O O . THR A 1 583 ? 22.764 -5.942 -14.956 1.00 92.06 583 THR A O 1
ATOM 4520 N N . THR A 1 584 ? 23.683 -7.757 -14.032 1.00 90.19 584 THR A N 1
ATOM 4521 C CA . THR A 1 584 ? 23.289 -7.383 -12.655 1.00 90.19 584 THR A CA 1
ATOM 4522 C C . THR A 1 584 ? 23.722 -5.957 -12.261 1.00 90.19 584 THR A C 1
ATOM 4524 O O . THR A 1 584 ? 22.876 -5.228 -11.741 1.00 90.19 584 THR A O 1
ATOM 4527 N N . PRO A 1 585 ? 24.952 -5.477 -12.559 1.00 87.69 585 PRO A N 1
ATOM 4528 C CA . PRO A 1 585 ? 25.336 -4.088 -12.286 1.00 87.69 585 PRO A CA 1
ATOM 4529 C C . PRO A 1 585 ? 24.507 -3.054 -13.064 1.00 87.69 585 PRO A C 1
ATOM 4531 O O . PRO A 1 585 ? 24.128 -2.032 -12.497 1.00 87.69 585 PRO A O 1
ATOM 4534 N N . GLN A 1 586 ? 24.167 -3.318 -14.333 1.00 88.75 586 GLN A N 1
ATOM 4535 C CA . GLN A 1 586 ? 23.285 -2.443 -15.121 1.00 88.75 586 GLN A CA 1
ATOM 4536 C C . GLN A 1 586 ? 21.846 -2.452 -14.582 1.00 88.75 586 GLN A C 1
ATOM 4538 O O . GLN A 1 586 ? 21.202 -1.405 -14.531 1.00 88.75 586 GLN A O 1
ATOM 4543 N N . ALA A 1 587 ? 21.351 -3.605 -14.122 1.00 92.94 587 ALA A N 1
ATOM 4544 C CA . ALA A 1 587 ? 20.047 -3.722 -13.477 1.00 92.94 587 ALA A CA 1
ATOM 4545 C C . ALA A 1 587 ? 19.987 -2.921 -12.166 1.00 92.94 587 ALA A C 1
ATOM 4547 O O . ALA A 1 587 ? 19.046 -2.154 -11.971 1.00 92.94 587 ALA A O 1
ATOM 4548 N N . MET A 1 588 ? 21.014 -3.021 -11.310 1.00 89.94 588 MET A N 1
ATOM 4549 C CA . MET A 1 588 ? 21.154 -2.178 -10.113 1.00 89.94 588 MET A CA 1
ATOM 4550 C C . MET A 1 588 ? 21.206 -0.691 -10.476 1.00 89.94 588 MET A C 1
ATOM 4552 O O . MET A 1 588 ? 20.511 0.111 -9.855 1.00 89.94 588 MET A O 1
ATOM 4556 N N . TYR A 1 589 ? 22.000 -0.323 -11.486 1.00 86.06 589 TYR A N 1
ATOM 4557 C CA . TYR A 1 589 ? 22.159 1.059 -11.931 1.00 86.06 589 TYR A CA 1
ATOM 4558 C C . TYR A 1 589 ? 20.825 1.660 -12.393 1.00 86.06 589 TYR A C 1
ATOM 4560 O O . TYR A 1 589 ? 20.342 2.610 -11.777 1.00 86.06 589 TYR A O 1
ATOM 4568 N N . HIS A 1 590 ? 20.162 1.063 -13.390 1.00 89.56 590 HIS A N 1
ATOM 4569 C CA . HIS A 1 590 ? 18.878 1.564 -13.891 1.00 89.56 590 HIS A CA 1
ATOM 4570 C C . HIS A 1 590 ? 17.766 1.519 -12.829 1.00 89.56 590 HIS A C 1
ATOM 4572 O O . HIS A 1 590 ? 16.896 2.392 -12.825 1.00 89.56 590 HIS A O 1
ATOM 4578 N N . PHE A 1 591 ? 17.809 0.569 -11.888 1.00 92.44 591 PHE A N 1
ATOM 4579 C CA . PHE A 1 591 ? 16.905 0.539 -10.736 1.00 92.44 591 PHE A CA 1
ATOM 4580 C C . PHE A 1 591 ? 17.139 1.716 -9.773 1.00 92.44 591 PHE A C 1
ATOM 4582 O O . PHE A 1 591 ? 16.173 2.367 -9.375 1.00 92.44 591 PHE A O 1
ATOM 4589 N N . ILE A 1 592 ? 18.393 2.050 -9.443 1.00 87.38 592 ILE A N 1
ATOM 4590 C CA . ILE A 1 592 ? 18.734 3.225 -8.620 1.00 87.38 592 ILE A CA 1
ATOM 4591 C C . ILE A 1 592 ? 18.409 4.533 -9.356 1.00 87.38 592 ILE A C 1
ATOM 4593 O O . ILE A 1 592 ? 17.921 5.464 -8.722 1.00 87.38 592 ILE A O 1
ATOM 4597 N N . SER A 1 593 ? 18.605 4.614 -10.676 1.00 86.44 593 SER A N 1
ATOM 4598 C CA . SER A 1 593 ? 18.203 5.786 -11.465 1.00 86.44 593 SER A CA 1
ATOM 4599 C C . SER A 1 593 ? 16.679 5.955 -11.515 1.00 86.44 593 SER A C 1
ATOM 4601 O O . SER A 1 593 ? 16.172 7.071 -11.399 1.00 86.44 593 SER A O 1
ATOM 4603 N N . GLY A 1 594 ? 15.933 4.860 -11.709 1.00 86.88 594 GLY A N 1
ATOM 4604 C CA . GLY A 1 594 ? 14.474 4.884 -11.850 1.00 86.88 594 GLY A CA 1
ATOM 4605 C C . GLY A 1 594 ? 13.996 5.836 -12.952 1.00 86.88 594 GLY A C 1
ATOM 4606 O O . GLY A 1 594 ? 13.082 6.630 -12.724 1.00 86.88 594 GLY A O 1
ATOM 4607 N N . TYR A 1 595 ? 14.690 5.824 -14.095 1.00 87.44 595 TYR A N 1
ATOM 4608 C CA . TYR A 1 595 ? 14.559 6.832 -15.148 1.00 87.44 595 TYR A CA 1
ATOM 4609 C C . TYR A 1 595 ? 13.268 6.695 -15.968 1.00 87.44 595 TYR A C 1
ATOM 4611 O O . TYR A 1 595 ? 12.847 5.598 -16.339 1.00 87.44 595 TYR A O 1
ATOM 4619 N N . THR A 1 596 ? 12.683 7.849 -16.287 1.00 82.50 596 THR A N 1
ATOM 4620 C CA . THR A 1 596 ? 11.659 8.072 -17.313 1.00 82.50 596 THR A CA 1
ATOM 4621 C C . THR A 1 596 ? 11.705 9.543 -17.745 1.00 82.50 596 THR A C 1
ATOM 4623 O O . THR A 1 596 ? 12.285 10.370 -17.045 1.00 82.50 596 THR A O 1
ATOM 4626 N N . ALA A 1 597 ? 11.042 9.929 -18.832 1.00 75.81 597 ALA A N 1
ATOM 4627 C CA . ALA A 1 597 ? 10.710 11.330 -19.084 1.00 75.81 597 ALA A CA 1
ATOM 4628 C C . ALA A 1 597 ? 9.291 11.686 -18.603 1.00 75.81 597 ALA A C 1
ATOM 4630 O O . ALA A 1 597 ? 8.392 10.839 -18.580 1.00 75.81 597 ALA A O 1
ATOM 4631 N N . ARG A 1 598 ? 9.089 12.963 -18.259 1.00 67.81 598 ARG A N 1
ATOM 4632 C CA . ARG A 1 598 ? 7.788 13.647 -18.295 1.00 67.81 598 ARG A CA 1
ATOM 4633 C C . ARG A 1 598 ? 7.551 14.218 -19.685 1.00 67.81 598 ARG A C 1
ATOM 4635 O O . ARG A 1 598 ? 8.488 14.650 -20.353 1.00 67.81 598 ARG A O 1
ATOM 4642 N N . ILE A 1 599 ? 6.286 14.227 -20.086 1.00 59.66 599 ILE A N 1
ATOM 4643 C CA . ILE A 1 599 ? 5.831 14.608 -21.421 1.00 59.66 599 ILE A CA 1
ATOM 4644 C C . ILE A 1 599 ? 5.121 15.963 -21.321 1.00 59.66 599 ILE A C 1
ATOM 4646 O O . ILE A 1 599 ? 4.425 16.235 -20.340 1.00 59.66 599 ILE A O 1
ATOM 4650 N N . ALA A 1 600 ? 5.295 16.819 -22.328 1.00 44.00 600 ALA A N 1
ATOM 4651 C CA . ALA A 1 600 ? 4.590 18.093 -22.386 1.00 44.00 600 ALA A CA 1
ATOM 4652 C C . ALA A 1 600 ? 3.071 17.874 -22.488 1.00 44.00 600 ALA A C 1
ATOM 4654 O O . ALA A 1 600 ? 2.607 17.032 -23.258 1.00 44.00 600 ALA A O 1
ATOM 4655 N N . GLY A 1 601 ? 2.296 18.624 -21.702 1.00 43.09 601 GLY A N 1
ATOM 4656 C CA . GLY A 1 601 ? 0.832 18.521 -21.703 1.00 43.09 601 GLY A CA 1
ATOM 4657 C C . GLY A 1 601 ? 0.229 17.302 -20.987 1.00 43.09 601 GLY A C 1
ATOM 4658 O O . GLY A 1 601 ? -0.953 17.051 -21.182 1.00 43.09 601 GLY A O 1
ATOM 4659 N N . THR A 1 602 ? 0.996 16.562 -20.169 1.00 38.94 602 THR A N 1
ATOM 4660 C CA . THR A 1 602 ? 0.453 15.538 -19.237 1.00 38.94 602 THR A CA 1
ATOM 4661 C C . THR A 1 602 ? 0.721 15.844 -17.755 1.00 38.94 602 THR A C 1
ATOM 4663 O O . THR A 1 602 ? 0.548 14.976 -16.899 1.00 38.94 602 THR A O 1
ATOM 4666 N N . GLU A 1 603 ? 1.269 17.029 -17.473 1.00 45.50 603 GLU A N 1
ATOM 4667 C CA . GLU A 1 603 ? 1.361 17.650 -16.151 1.00 45.50 603 GLU A CA 1
ATOM 4668 C C . GLU A 1 603 ? 1.338 19.181 -16.327 1.00 45.50 603 GLU A C 1
ATOM 4670 O O . GLU A 1 603 ? 1.927 19.727 -17.270 1.00 45.50 603 GLU A O 1
ATOM 4675 N N . GLN A 1 604 ? 0.694 19.897 -15.402 1.00 34.44 604 GLN A N 1
ATOM 4676 C CA . GLN A 1 604 ? 0.527 21.351 -15.480 1.00 34.44 604 GLN A CA 1
ATOM 4677 C C . GLN A 1 604 ? 1.878 22.097 -15.445 1.00 34.44 604 GLN A C 1
ATOM 4679 O O . GLN A 1 604 ? 2.566 22.122 -14.428 1.00 34.44 604 GLN A O 1
ATOM 4684 N N . GLY A 1 605 ? 2.228 22.754 -16.557 1.00 46.50 605 GLY A N 1
ATOM 4685 C CA . GLY A 1 605 ? 3.418 23.608 -16.692 1.00 46.50 605 GLY A CA 1
ATOM 4686 C C . GLY A 1 605 ? 4.567 23.021 -17.525 1.00 46.50 605 GLY A C 1
ATOM 4687 O O . GLY A 1 605 ? 5.461 23.770 -17.916 1.00 46.50 605 GLY A O 1
ATOM 4688 N N . VAL A 1 606 ? 4.536 21.728 -17.864 1.00 50.19 606 VAL A N 1
ATOM 4689 C CA . VAL A 1 606 ? 5.574 21.086 -18.692 1.00 50.19 606 VAL A CA 1
ATOM 4690 C C . VAL A 1 606 ? 5.332 21.392 -20.178 1.00 50.19 606 VAL A C 1
ATOM 4692 O O . VAL A 1 606 ? 4.307 20.994 -20.733 1.00 50.19 606 VAL A O 1
ATOM 4695 N N . ARG A 1 607 ? 6.274 22.100 -20.823 1.00 53.50 607 ARG A N 1
ATOM 4696 C CA . ARG A 1 607 ? 6.234 22.458 -22.262 1.00 53.50 607 ARG A CA 1
ATOM 4697 C C . ARG A 1 607 ? 7.206 21.671 -23.142 1.00 53.50 607 ARG A C 1
ATOM 4699 O O . ARG A 1 607 ? 6.954 21.523 -24.330 1.00 53.50 607 ARG A O 1
ATOM 4706 N N . GLU A 1 608 ? 8.281 21.164 -22.555 1.00 61.81 608 GLU A N 1
ATOM 4707 C CA . GLU A 1 608 ? 9.328 20.376 -23.211 1.00 61.81 608 GLU A CA 1
ATOM 4708 C C . GLU A 1 608 ? 9.566 19.096 -22.396 1.00 61.81 608 GLU A C 1
ATOM 4710 O O . GLU A 1 608 ? 9.233 19.075 -21.205 1.00 61.81 608 GLU A O 1
ATOM 4715 N N . PRO A 1 609 ? 10.114 18.020 -22.987 1.00 66.00 609 PRO A N 1
ATOM 4716 C CA . PRO A 1 609 ? 10.366 16.785 -22.257 1.00 66.00 609 PRO A CA 1
ATOM 4717 C C . PRO A 1 609 ? 11.401 16.982 -21.154 1.00 66.00 609 PRO A C 1
ATOM 4719 O O . PRO A 1 609 ? 12.460 17.563 -21.378 1.00 66.00 609 PRO A O 1
ATOM 4722 N N . GLN A 1 610 ? 11.121 16.453 -19.966 1.00 72.00 610 GLN A N 1
ATOM 4723 C CA . GLN A 1 610 ? 12.028 16.556 -18.822 1.00 72.00 610 GLN A CA 1
ATOM 4724 C C . GLN A 1 610 ? 12.409 15.167 -18.328 1.00 72.00 610 GLN A C 1
ATOM 4726 O O . GLN A 1 610 ? 11.536 14.346 -18.045 1.00 72.00 610 GLN A O 1
ATOM 4731 N N . ALA A 1 611 ? 13.712 14.906 -18.205 1.00 77.69 611 ALA A N 1
ATOM 4732 C CA . ALA A 1 611 ? 14.213 13.701 -17.558 1.00 77.69 611 ALA A CA 1
ATOM 4733 C C . ALA A 1 611 ? 13.796 13.689 -16.080 1.00 77.69 611 ALA A C 1
ATOM 4735 O O . ALA A 1 611 ? 13.965 14.678 -15.369 1.00 77.69 611 ALA A O 1
ATOM 4736 N N . VAL A 1 612 ? 13.255 12.564 -15.618 1.00 79.31 612 VAL A N 1
ATOM 4737 C CA . VAL A 1 612 ? 12.833 12.354 -14.234 1.00 79.31 612 VAL A CA 1
ATOM 4738 C C . VAL A 1 612 ? 13.459 11.077 -13.703 1.00 79.31 612 VAL A C 1
ATOM 4740 O O . VAL A 1 612 ? 13.339 10.002 -14.289 1.00 79.31 612 VAL A O 1
ATOM 4743 N N . PHE A 1 613 ? 14.093 11.218 -12.547 1.00 83.19 613 PHE A N 1
ATOM 4744 C CA . PHE A 1 613 ? 14.716 10.139 -11.800 1.00 83.19 613 PHE A CA 1
ATOM 4745 C C . PHE A 1 613 ? 13.918 9.915 -10.520 1.00 83.19 613 PHE A C 1
ATOM 4747 O O . PHE A 1 613 ? 13.561 10.861 -9.817 1.00 83.19 613 PHE A O 1
ATOM 4754 N N . SER A 1 614 ? 13.584 8.662 -10.238 1.00 84.75 614 SER A N 1
ATOM 4755 C CA . SER A 1 614 ? 12.788 8.279 -9.072 1.00 84.75 614 SER A CA 1
ATOM 4756 C C . SER A 1 614 ? 13.288 6.930 -8.593 1.00 84.75 614 SER A C 1
ATOM 4758 O O . SER A 1 614 ? 12.759 5.892 -8.987 1.00 84.75 614 SER A O 1
ATOM 4760 N N . ALA A 1 615 ? 14.338 6.958 -7.772 1.00 86.62 615 ALA A N 1
ATOM 4761 C CA . ALA A 1 615 ? 15.080 5.785 -7.333 1.00 86.62 615 ALA A CA 1
ATOM 4762 C C . ALA A 1 615 ? 14.196 4.599 -6.915 1.00 86.62 615 ALA A C 1
ATOM 4764 O O . ALA A 1 615 ? 13.135 4.768 -6.308 1.00 86.62 615 ALA A O 1
ATOM 4765 N N . CYS A 1 616 ? 14.635 3.391 -7.275 1.00 91.44 616 CYS A N 1
ATOM 4766 C CA . CYS A 1 616 ? 13.899 2.130 -7.120 1.00 91.44 616 CYS A CA 1
ATOM 4767 C C . CYS A 1 616 ? 12.514 2.135 -7.808 1.00 91.44 616 CYS A C 1
ATOM 4769 O O . CYS A 1 616 ? 11.596 1.426 -7.394 1.00 91.44 616 CYS A O 1
ATOM 4771 N N . TYR A 1 617 ? 12.336 2.995 -8.820 1.00 89.88 617 TYR A N 1
ATOM 4772 C CA . TYR A 1 617 ? 11.050 3.364 -9.432 1.00 89.88 617 TYR A CA 1
ATOM 4773 C C . TYR A 1 617 ? 9.984 3.845 -8.422 1.00 89.88 617 TYR A C 1
ATOM 4775 O O . TYR A 1 617 ? 8.788 3.821 -8.715 1.00 89.88 617 TYR A O 1
ATOM 4783 N N . GLY A 1 618 ? 10.385 4.307 -7.231 1.00 87.44 618 GLY A N 1
ATOM 4784 C CA . GLY A 1 618 ? 9.481 4.480 -6.087 1.00 87.44 618 GLY A CA 1
ATOM 4785 C C . GLY A 1 618 ? 9.905 5.511 -5.037 1.00 87.44 618 GLY A C 1
ATOM 4786 O O . GLY A 1 618 ? 9.320 5.504 -3.957 1.00 87.44 618 GLY A O 1
ATOM 4787 N N . ALA A 1 619 ? 10.869 6.392 -5.338 1.00 86.31 619 ALA A N 1
ATOM 4788 C CA . ALA A 1 619 ? 11.570 7.270 -4.388 1.00 86.31 619 ALA A CA 1
ATOM 4789 C C . ALA A 1 619 ? 10.708 7.841 -3.248 1.00 86.31 619 ALA A C 1
ATOM 4791 O O . ALA A 1 619 ? 11.071 7.695 -2.088 1.00 86.31 619 ALA A O 1
ATOM 4792 N N . ALA A 1 620 ? 9.543 8.426 -3.552 1.00 85.62 620 ALA A N 1
ATOM 4793 C CA . ALA A 1 620 ? 8.658 9.061 -2.565 1.00 85.62 620 ALA A CA 1
ATOM 4794 C C . ALA A 1 620 ? 8.154 8.136 -1.426 1.00 85.62 620 ALA A C 1
ATOM 4796 O O . ALA A 1 620 ? 7.650 8.628 -0.412 1.00 85.62 620 ALA A O 1
ATOM 4797 N N . PHE A 1 621 ? 8.260 6.816 -1.596 1.00 91.50 621 PHE A N 1
ATOM 4798 C CA . PHE A 1 621 ? 7.794 5.788 -0.657 1.00 91.50 621 PHE A CA 1
ATOM 4799 C C . PHE A 1 621 ? 8.938 5.041 0.044 1.00 91.50 621 PHE A C 1
ATOM 4801 O O . PHE A 1 621 ? 8.677 4.258 0.955 1.00 91.50 621 PHE A O 1
ATOM 4808 N N . LEU A 1 622 ? 10.189 5.264 -0.375 1.00 93.25 622 LEU A N 1
ATOM 4809 C CA . LEU A 1 622 ? 11.352 4.626 0.234 1.00 93.25 622 LEU A CA 1
ATOM 4810 C C . LEU A 1 622 ? 11.587 5.192 1.636 1.00 93.25 622 LEU A C 1
ATOM 4812 O O . LEU A 1 622 ? 11.492 6.404 1.852 1.00 93.25 622 LEU A O 1
ATOM 4816 N N . VAL A 1 623 ? 11.918 4.306 2.573 1.00 96.50 623 VAL A N 1
ATOM 4817 C CA . VAL A 1 623 ? 12.294 4.681 3.942 1.00 96.50 623 VAL A CA 1
ATOM 4818 C C . VAL A 1 623 ? 13.792 4.515 4.142 1.00 96.50 623 VAL A C 1
ATOM 4820 O O . VAL A 1 623 ? 14.419 5.430 4.656 1.00 96.50 623 VAL A O 1
ATOM 4823 N N . TRP A 1 624 ? 14.381 3.412 3.677 1.00 95.50 624 TRP A N 1
ATOM 4824 C CA . TRP A 1 624 ? 15.835 3.225 3.673 1.00 95.50 624 TRP A CA 1
ATOM 4825 C C . TRP A 1 624 ? 16.495 4.011 2.528 1.00 95.50 624 TRP A C 1
ATOM 4827 O O . TRP A 1 624 ? 15.830 4.462 1.591 1.00 95.50 624 TRP A O 1
ATOM 4837 N N . HIS A 1 625 ? 17.823 4.139 2.557 1.00 93.38 625 HIS A N 1
ATOM 4838 C CA . HIS A 1 625 ? 18.575 4.690 1.425 1.00 93.38 625 HIS A CA 1
ATOM 4839 C C . HIS A 1 625 ? 18.438 3.771 0.187 1.00 93.38 625 HIS A C 1
ATOM 4841 O O . HIS A 1 625 ? 18.467 2.548 0.356 1.00 93.38 625 HIS A O 1
ATOM 4847 N N . PRO A 1 626 ? 18.332 4.292 -1.058 1.00 89.00 626 PRO A N 1
ATOM 4848 C CA . PRO A 1 626 ? 18.090 3.475 -2.255 1.00 89.00 626 PRO A CA 1
ATOM 4849 C C . PRO A 1 626 ? 19.055 2.299 -2.464 1.00 89.00 626 PRO A C 1
ATOM 4851 O O . PRO A 1 626 ? 18.650 1.257 -2.978 1.00 89.00 626 PRO A O 1
ATOM 4854 N N . THR A 1 627 ? 20.309 2.421 -2.012 1.00 86.38 627 THR A N 1
ATOM 4855 C CA . THR A 1 627 ? 21.293 1.325 -2.066 1.00 86.38 627 THR A CA 1
ATOM 4856 C C . THR A 1 627 ? 20.818 0.070 -1.339 1.00 86.38 627 THR A C 1
ATOM 4858 O O . THR A 1 627 ? 21.033 -1.016 -1.858 1.00 86.38 627 THR A O 1
ATOM 4861 N N . ARG A 1 628 ? 20.093 0.189 -0.216 1.00 91.81 628 ARG A N 1
ATOM 4862 C CA . ARG A 1 628 ? 19.593 -0.963 0.554 1.00 91.81 628 ARG A CA 1
ATOM 4863 C C . ARG A 1 628 ? 18.619 -1.824 -0.255 1.00 91.81 628 ARG A C 1
ATOM 4865 O O . ARG A 1 628 ? 18.638 -3.047 -0.147 1.00 91.81 628 ARG A O 1
ATOM 4872 N N . TYR A 1 629 ? 17.782 -1.195 -1.079 1.00 95.25 629 TYR A N 1
ATOM 4873 C CA . TYR A 1 629 ? 16.870 -1.898 -1.985 1.00 95.25 629 TYR A CA 1
ATOM 4874 C C . TYR A 1 629 ? 17.620 -2.472 -3.198 1.00 95.25 629 TYR A C 1
ATOM 4876 O O . TYR A 1 629 ? 17.263 -3.540 -3.682 1.00 95.25 629 TYR A O 1
ATOM 4884 N N . ALA A 1 630 ? 18.670 -1.801 -3.680 1.00 89.81 630 ALA A N 1
ATOM 4885 C CA . ALA A 1 630 ? 19.486 -2.285 -4.794 1.00 89.81 630 ALA A CA 1
ATOM 4886 C C . ALA A 1 630 ? 20.402 -3.465 -4.414 1.00 89.81 630 ALA A C 1
ATOM 4888 O O . ALA A 1 630 ? 20.575 -4.375 -5.219 1.00 89.81 630 ALA A O 1
ATOM 4889 N N . GLU A 1 631 ? 20.943 -3.482 -3.194 1.00 89.06 631 GLU A N 1
ATOM 4890 C CA . GLU A 1 631 ? 21.692 -4.608 -2.613 1.00 89.06 631 GLU A CA 1
ATOM 4891 C C . GLU A 1 631 ? 20.789 -5.845 -2.510 1.00 89.06 631 GLU A C 1
ATOM 4893 O O . GLU A 1 631 ? 21.085 -6.875 -3.115 1.00 89.06 631 GLU A O 1
ATOM 4898 N N . LEU A 1 632 ? 19.615 -5.700 -1.879 1.00 95.44 632 LEU A N 1
ATOM 4899 C CA . LEU A 1 632 ? 18.594 -6.753 -1.827 1.00 95.44 632 LEU A CA 1
ATOM 4900 C C . LEU A 1 632 ? 18.135 -7.195 -3.231 1.00 95.44 632 LEU A C 1
ATOM 4902 O O . LEU A 1 632 ? 17.854 -8.371 -3.439 1.00 95.44 632 LEU A O 1
ATOM 4906 N N . LEU A 1 633 ? 18.066 -6.292 -4.216 1.00 96.88 633 LEU A N 1
ATOM 4907 C CA . LEU A 1 633 ? 17.764 -6.666 -5.600 1.00 96.88 633 LEU A CA 1
ATOM 4908 C C . LEU A 1 633 ? 18.884 -7.510 -6.224 1.00 96.88 633 LEU A C 1
ATOM 4910 O O . LEU A 1 633 ? 18.591 -8.525 -6.852 1.00 96.88 633 LEU A O 1
ATOM 4914 N N . ALA A 1 634 ? 20.148 -7.131 -6.043 1.00 93.12 634 ALA A N 1
ATOM 4915 C CA . ALA A 1 634 ? 21.291 -7.868 -6.577 1.00 93.12 634 ALA A CA 1
ATOM 4916 C C . ALA A 1 634 ? 21.390 -9.284 -5.990 1.00 93.12 634 ALA A C 1
ATOM 4918 O O . ALA A 1 634 ? 21.544 -10.245 -6.744 1.00 93.12 634 ALA A O 1
ATOM 4919 N N . GLU A 1 635 ? 21.215 -9.416 -4.670 1.00 93.94 635 GLU A N 1
ATOM 4920 C CA . GLU A 1 635 ? 21.123 -10.706 -3.973 1.00 93.94 635 GLU A CA 1
ATOM 4921 C C . GLU A 1 635 ? 20.055 -11.607 -4.610 1.00 93.94 635 GLU A C 1
ATOM 4923 O O . GLU A 1 635 ? 20.321 -12.766 -4.930 1.00 93.94 635 GLU A O 1
ATOM 4928 N N . ARG A 1 636 ? 18.853 -11.065 -4.849 1.00 97.00 636 ARG A N 1
ATOM 4929 C CA . ARG A 1 636 ? 17.719 -11.806 -5.422 1.00 97.00 636 ARG A CA 1
ATOM 4930 C C . ARG A 1 636 ? 17.923 -12.166 -6.897 1.00 97.00 636 ARG A C 1
ATOM 4932 O O . ARG A 1 636 ? 17.616 -13.293 -7.279 1.00 97.00 636 ARG A O 1
ATOM 4939 N N . LEU A 1 637 ? 18.472 -11.261 -7.712 1.00 96.19 637 LEU A N 1
ATOM 4940 C CA . LEU A 1 637 ? 18.798 -11.537 -9.118 1.00 96.19 637 LEU A CA 1
ATOM 4941 C C . LEU A 1 637 ? 19.814 -12.687 -9.239 1.00 96.19 637 LEU A C 1
ATOM 4943 O O . LEU A 1 637 ? 19.596 -13.619 -10.012 1.00 96.19 637 LEU A O 1
ATOM 4947 N N . VAL A 1 638 ? 20.890 -12.651 -8.443 1.00 94.81 638 VAL A N 1
ATOM 4948 C CA . VAL A 1 638 ? 21.955 -13.670 -8.464 1.00 94.81 638 VAL A CA 1
ATOM 4949 C C . VAL A 1 638 ? 21.473 -15.006 -7.896 1.00 94.81 638 VAL A C 1
ATOM 4951 O O . VAL A 1 638 ? 21.676 -16.038 -8.530 1.00 94.81 638 VAL A O 1
ATOM 4954 N N . ALA A 1 639 ? 20.793 -15.011 -6.744 1.00 95.75 639 ALA A N 1
ATOM 4955 C CA . ALA A 1 639 ? 20.359 -16.243 -6.074 1.00 95.75 639 ALA A CA 1
ATOM 4956 C C . ALA A 1 639 ? 19.308 -17.053 -6.857 1.00 95.75 639 ALA A C 1
ATOM 4958 O O . ALA A 1 639 ? 19.138 -18.246 -6.599 1.00 95.75 639 ALA A O 1
ATOM 4959 N N . HIS A 1 640 ? 18.592 -16.419 -7.790 1.00 96.81 640 HIS A N 1
ATOM 4960 C CA . HIS A 1 640 ? 17.488 -17.036 -8.531 1.00 96.81 640 HIS A CA 1
ATOM 4961 C C . HIS A 1 640 ? 17.692 -17.057 -10.057 1.00 96.81 640 HIS A C 1
ATOM 4963 O O . HIS A 1 640 ? 16.831 -17.563 -10.774 1.00 96.81 640 HIS A O 1
ATOM 4969 N N . GLY A 1 641 ? 18.813 -16.531 -10.571 1.00 95.44 641 GLY A N 1
ATOM 4970 C CA . GLY A 1 641 ? 19.097 -16.474 -12.012 1.00 95.44 641 GLY A CA 1
ATOM 4971 C C . GLY A 1 641 ? 18.120 -15.598 -12.809 1.00 95.44 641 GLY A C 1
ATOM 4972 O O . GLY A 1 641 ? 17.950 -15.795 -14.014 1.00 95.44 641 GLY A O 1
ATOM 4973 N N . THR A 1 642 ? 17.442 -14.660 -12.142 1.00 97.25 642 THR A N 1
ATOM 4974 C CA . THR A 1 642 ? 16.412 -13.802 -12.739 1.00 97.25 642 THR A CA 1
ATOM 4975 C C . THR A 1 642 ? 17.024 -12.893 -13.801 1.00 97.25 642 THR A C 1
ATOM 4977 O O . THR A 1 642 ? 17.967 -12.149 -13.529 1.00 97.25 642 THR A O 1
ATOM 4980 N N . ARG A 1 643 ? 16.456 -12.893 -15.010 1.00 96.38 643 ARG A N 1
ATOM 4981 C CA . ARG A 1 643 ? 16.951 -12.065 -16.115 1.00 96.38 643 ARG A CA 1
ATOM 4982 C C . ARG A 1 643 ? 16.353 -10.668 -16.054 1.00 96.38 643 ARG A C 1
ATOM 4984 O O . ARG A 1 643 ? 15.133 -10.520 -15.982 1.00 96.38 643 ARG A O 1
ATOM 4991 N N . ALA A 1 644 ? 17.211 -9.655 -16.085 1.00 97.81 644 ALA A N 1
ATOM 4992 C CA . ALA A 1 644 ? 16.809 -8.258 -16.064 1.00 97.81 644 ALA A CA 1
ATOM 4993 C C . ALA A 1 644 ? 16.782 -7.670 -17.484 1.00 97.81 644 ALA A C 1
ATOM 4995 O O . ALA A 1 644 ? 17.682 -7.914 -18.290 1.00 97.81 644 ALA A O 1
ATOM 4996 N N . TRP A 1 645 ? 15.756 -6.873 -17.771 1.00 98.25 645 TRP A N 1
ATOM 4997 C CA . TRP A 1 645 ? 15.509 -6.254 -19.072 1.00 98.25 645 TRP A CA 1
ATOM 4998 C C . TRP A 1 645 ? 15.184 -4.767 -18.898 1.00 98.25 645 TRP A C 1
ATOM 5000 O O . TRP A 1 645 ? 14.432 -4.405 -17.992 1.00 98.25 645 TRP A O 1
ATOM 5010 N N . LEU A 1 646 ? 15.693 -3.910 -19.781 1.00 97.38 646 LEU A N 1
ATOM 5011 C CA . LEU A 1 646 ? 15.240 -2.525 -19.945 1.00 97.38 646 LEU A CA 1
ATOM 5012 C C . LEU A 1 646 ? 14.334 -2.467 -21.177 1.00 97.38 646 LEU A C 1
ATOM 5014 O O . LEU A 1 646 ? 14.716 -2.975 -22.228 1.00 97.38 646 LEU A O 1
ATOM 5018 N N . VAL A 1 647 ? 13.148 -1.867 -21.058 1.00 97.44 647 VAL A N 1
ATOM 5019 C CA . VAL A 1 647 ? 12.175 -1.762 -22.160 1.00 97.44 647 VAL A CA 1
ATOM 5020 C C . VAL A 1 647 ? 11.703 -0.318 -22.309 1.00 97.44 647 VAL A C 1
ATOM 5022 O O . VAL A 1 647 ? 11.195 0.285 -21.358 1.00 97.44 647 VAL A O 1
ATOM 5025 N N . ASN A 1 648 ? 11.861 0.239 -23.513 1.00 95.25 648 ASN A N 1
ATOM 5026 C CA . ASN A 1 648 ? 11.464 1.607 -23.831 1.00 95.25 648 ASN A CA 1
ATOM 5027 C C . ASN A 1 648 ? 10.006 1.661 -24.331 1.00 95.25 648 ASN A C 1
ATOM 5029 O O . ASN A 1 648 ? 9.647 1.099 -25.364 1.00 95.25 648 ASN A O 1
ATOM 5033 N N . THR A 1 649 ? 9.168 2.380 -23.584 1.00 93.25 649 THR A N 1
ATOM 5034 C CA . THR A 1 649 ? 7.743 2.664 -23.857 1.00 93.25 649 THR A CA 1
ATOM 5035 C C . THR A 1 649 ? 7.493 4.139 -24.226 1.00 93.25 649 THR A C 1
ATOM 5037 O O . THR A 1 649 ? 6.345 4.604 -24.282 1.00 93.25 649 THR A O 1
ATOM 5040 N N . GLY A 1 650 ? 8.584 4.883 -24.430 1.00 91.56 650 GLY A N 1
ATOM 5041 C CA . GLY A 1 650 ? 8.638 6.281 -24.834 1.00 91.56 650 GLY A CA 1
ATOM 5042 C C . GLY A 1 650 ? 8.695 6.426 -26.347 1.00 91.56 650 GLY A C 1
ATOM 5043 O O . GLY A 1 650 ? 7.791 5.957 -27.027 1.00 91.56 650 GLY A O 1
ATOM 5044 N N . TRP A 1 651 ? 9.711 7.103 -26.872 1.00 91.88 651 TRP A N 1
ATOM 5045 C CA . TRP A 1 651 ? 9.818 7.554 -28.258 1.00 91.88 651 TRP A CA 1
ATOM 5046 C C . TRP A 1 651 ? 10.885 6.812 -29.066 1.00 91.88 651 TRP A C 1
ATOM 5048 O O . TRP A 1 651 ? 11.765 6.144 -28.529 1.00 91.88 651 TRP A O 1
ATOM 5058 N N . THR A 1 652 ? 10.757 6.917 -30.387 1.00 92.44 652 THR A N 1
ATOM 5059 C CA . THR A 1 652 ? 11.653 6.365 -31.407 1.00 92.44 652 THR A CA 1
ATOM 5060 C C . THR A 1 652 ? 11.538 7.207 -32.687 1.00 92.44 652 THR A C 1
ATOM 5062 O O . THR A 1 652 ? 10.491 7.806 -32.957 1.00 92.44 652 THR A O 1
ATOM 5065 N N . GLY A 1 653 ? 12.610 7.271 -33.478 1.00 91.12 653 GLY A N 1
ATOM 5066 C CA . GLY A 1 653 ? 12.688 8.051 -34.717 1.00 91.12 653 GLY A CA 1
ATOM 5067 C C . GLY A 1 653 ? 12.757 9.568 -34.544 1.00 91.12 653 GLY A C 1
ATOM 5068 O O . GLY A 1 653 ? 12.397 10.298 -35.462 1.00 91.12 653 GLY A O 1
ATOM 5069 N N . GLY A 1 654 ? 13.175 10.034 -33.368 1.00 89.88 654 GLY A N 1
ATOM 5070 C CA . GLY A 1 654 ? 13.271 11.445 -33.002 1.00 89.88 654 GLY A CA 1
ATOM 5071 C C . GLY A 1 654 ? 12.889 11.681 -31.541 1.00 89.88 654 GLY A C 1
ATOM 5072 O O . GLY A 1 654 ? 12.320 10.807 -30.878 1.00 89.88 654 GLY A O 1
ATOM 5073 N N . THR A 1 655 ? 13.150 12.894 -31.063 1.00 87.50 655 THR A N 1
ATOM 5074 C CA . THR A 1 655 ? 12.646 13.396 -29.778 1.00 87.50 655 THR A CA 1
ATOM 5075 C C . THR A 1 655 ? 11.121 13.528 -29.788 1.00 87.50 655 THR A C 1
ATOM 5077 O O . THR A 1 655 ? 10.482 13.548 -30.842 1.00 87.50 655 THR A O 1
ATOM 5080 N N . TYR A 1 656 ? 10.499 13.687 -28.621 1.00 83.19 656 TYR A N 1
ATOM 5081 C CA . TYR A 1 656 ? 9.097 14.101 -28.538 1.00 83.19 656 TYR A CA 1
ATOM 5082 C C . TYR A 1 656 ? 8.810 15.336 -29.414 1.00 83.19 656 TYR A C 1
ATOM 5084 O O . TYR A 1 656 ? 9.497 16.352 -29.324 1.00 83.19 656 TYR A O 1
ATOM 5092 N N . GLY A 1 657 ? 7.774 15.243 -30.251 1.00 82.94 657 GLY A N 1
ATOM 5093 C CA . GLY A 1 657 ? 7.387 16.285 -31.209 1.00 82.94 657 GLY A CA 1
ATOM 5094 C C . GLY A 1 657 ? 8.010 16.134 -32.603 1.00 82.94 657 GLY A C 1
ATOM 5095 O O . GLY A 1 657 ? 7.474 16.706 -33.547 1.00 82.94 657 GLY A O 1
ATOM 5096 N N . THR A 1 658 ? 9.071 15.332 -32.758 1.00 87.38 658 THR A N 1
ATOM 5097 C CA . THR A 1 658 ? 9.654 14.971 -34.067 1.00 87.38 658 THR A CA 1
ATOM 5098 C C . THR A 1 658 ? 9.500 13.476 -34.358 1.00 87.38 658 THR A C 1
ATOM 5100 O O . THR A 1 658 ? 8.951 13.095 -35.390 1.00 87.38 658 THR A O 1
ATOM 5103 N N . GLY A 1 659 ? 9.910 12.630 -33.413 1.00 88.94 659 GLY A N 1
ATOM 5104 C CA . GLY A 1 659 ? 9.703 11.189 -33.419 1.00 88.94 659 GLY A CA 1
ATOM 5105 C C . GLY A 1 659 ? 8.315 10.771 -32.930 1.00 88.94 659 GLY A C 1
ATOM 5106 O O . GLY A 1 659 ? 7.487 11.571 -32.483 1.00 88.94 659 GLY A O 1
ATOM 5107 N N . ARG A 1 660 ? 8.070 9.460 -32.967 1.00 89.88 660 ARG A N 1
ATOM 5108 C CA . ARG A 1 660 ? 6.792 8.828 -32.600 1.00 89.88 660 ARG A CA 1
ATOM 5109 C C . ARG A 1 660 ? 6.914 8.033 -31.304 1.00 89.88 660 ARG A C 1
ATOM 5111 O O . ARG A 1 660 ? 7.973 7.482 -31.012 1.00 89.88 660 ARG A O 1
ATOM 5118 N N . ARG A 1 661 ? 5.815 7.912 -30.553 1.00 90.06 661 ARG A N 1
ATOM 5119 C CA . ARG A 1 661 ? 5.767 6.999 -29.402 1.00 90.06 661 ARG A CA 1
ATOM 5120 C C . ARG A 1 661 ? 5.870 5.544 -29.886 1.00 90.06 661 ARG A C 1
ATOM 5122 O O . ARG A 1 661 ? 5.309 5.201 -30.927 1.00 90.06 661 ARG A O 1
ATOM 5129 N N . MET A 1 662 ? 6.566 4.702 -29.128 1.00 92.81 662 MET A N 1
ATOM 5130 C CA . MET A 1 662 ? 6.706 3.269 -29.360 1.00 92.81 662 MET A CA 1
ATOM 5131 C C . MET A 1 662 ? 5.315 2.621 -29.490 1.00 92.81 662 MET A C 1
ATOM 5133 O O . MET A 1 662 ? 4.493 2.779 -28.581 1.00 92.81 662 MET A O 1
ATOM 5137 N N . PRO A 1 663 ? 5.006 1.913 -30.594 1.00 90.25 663 PRO A N 1
ATOM 5138 C CA . PRO A 1 663 ? 3.696 1.297 -30.768 1.00 90.25 663 PRO A CA 1
ATOM 5139 C C . PRO A 1 663 ? 3.428 0.243 -29.690 1.00 90.25 663 PRO A C 1
ATOM 5141 O O . PRO A 1 663 ? 4.248 -0.648 -29.477 1.00 90.25 663 PRO A O 1
ATOM 5144 N N . LEU A 1 664 ? 2.247 0.274 -29.061 1.00 86.31 664 LEU A N 1
ATOM 5145 C CA . LEU A 1 664 ? 1.896 -0.675 -27.992 1.00 86.31 664 LEU A CA 1
ATOM 5146 C C . LEU A 1 664 ? 1.988 -2.146 -28.445 1.00 86.31 664 LEU A C 1
ATOM 5148 O O . LEU A 1 664 ? 2.328 -3.007 -27.640 1.00 86.31 664 LEU A O 1
ATOM 5152 N N . GLY A 1 665 ? 1.740 -2.432 -29.729 1.00 89.75 665 GLY A N 1
ATOM 5153 C CA . GLY A 1 665 ? 1.940 -3.764 -30.312 1.00 89.75 665 GLY A CA 1
ATOM 5154 C C . GLY A 1 665 ? 3.403 -4.225 -30.309 1.00 89.75 665 GLY A C 1
ATOM 5155 O O . GLY A 1 665 ? 3.662 -5.384 -30.012 1.00 89.75 665 GLY A O 1
ATOM 5156 N N . VAL A 1 666 ? 4.360 -3.317 -30.543 1.00 93.62 666 VAL A N 1
ATOM 5157 C CA . VAL A 1 666 ? 5.803 -3.609 -30.448 1.00 93.62 666 VAL A CA 1
ATOM 5158 C C . VAL A 1 666 ? 6.187 -3.875 -28.995 1.00 93.62 666 VAL A C 1
ATOM 5160 O O . VAL A 1 666 ? 6.845 -4.870 -28.710 1.00 93.62 666 VAL A O 1
ATOM 5163 N N . SER A 1 667 ? 5.713 -3.050 -28.055 1.00 94.06 667 SER A N 1
ATOM 5164 C CA . SER A 1 667 ? 5.943 -3.300 -26.629 1.00 94.06 667 SER A CA 1
ATOM 5165 C C . SER A 1 667 ? 5.329 -4.628 -26.168 1.00 94.06 667 SER A C 1
ATOM 5167 O O . SER A 1 667 ? 5.981 -5.351 -25.423 1.00 94.06 667 SER A O 1
ATOM 5169 N N . ARG A 1 668 ? 4.124 -5.005 -26.627 1.00 92.69 668 ARG A N 1
ATOM 5170 C CA . ARG A 1 668 ? 3.537 -6.324 -26.320 1.00 92.69 668 ARG A CA 1
ATOM 5171 C C . ARG A 1 668 ? 4.356 -7.474 -26.915 1.00 92.69 668 ARG A C 1
ATOM 5173 O O . ARG A 1 668 ? 4.709 -8.372 -26.162 1.00 92.69 668 ARG A O 1
ATOM 5180 N N . ALA A 1 669 ? 4.762 -7.395 -28.184 1.00 95.06 669 ALA A N 1
ATOM 5181 C CA . ALA A 1 669 ? 5.611 -8.407 -28.824 1.00 95.06 669 ALA A CA 1
ATOM 5182 C C . ALA A 1 669 ? 6.954 -8.618 -28.089 1.00 95.06 669 ALA A C 1
ATOM 5184 O O . ALA A 1 669 ? 7.379 -9.753 -27.885 1.00 95.06 669 ALA A O 1
ATOM 5185 N N . ILE A 1 670 ? 7.582 -7.540 -27.600 1.00 96.81 670 ILE A N 1
ATOM 5186 C CA . ILE A 1 670 ? 8.784 -7.604 -26.748 1.00 96.81 670 ILE A CA 1
ATOM 5187 C C . ILE A 1 670 ? 8.509 -8.375 -25.450 1.00 96.81 670 ILE A C 1
ATOM 5189 O O . ILE A 1 670 ? 9.270 -9.273 -25.091 1.00 96.81 670 ILE A O 1
ATOM 5193 N N . ILE A 1 671 ? 7.423 -8.045 -24.744 1.00 96.00 671 ILE A N 1
ATOM 5194 C CA . ILE A 1 671 ? 7.044 -8.707 -23.487 1.00 96.00 671 ILE A CA 1
ATOM 5195 C C . ILE A 1 671 ? 6.700 -10.189 -23.725 1.00 96.00 671 ILE A C 1
ATOM 5197 O O . ILE A 1 671 ? 7.143 -11.052 -22.969 1.00 96.00 671 ILE A O 1
ATOM 5201 N N . GLU A 1 672 ? 5.990 -10.506 -24.808 1.00 95.00 672 GLU A N 1
ATOM 5202 C CA . GLU A 1 672 ? 5.681 -11.875 -25.238 1.00 95.00 672 GLU A CA 1
ATOM 5203 C C . GLU A 1 672 ? 6.959 -12.673 -25.561 1.00 95.00 672 GLU A C 1
ATOM 5205 O O . GLU A 1 672 ? 7.105 -13.810 -25.105 1.00 95.00 672 GLU A O 1
ATOM 5210 N N . ALA A 1 673 ? 7.935 -12.070 -26.249 1.00 96.12 673 ALA A N 1
ATOM 5211 C CA . ALA A 1 673 ? 9.234 -12.685 -26.525 1.00 96.12 673 ALA A CA 1
ATOM 5212 C C . ALA A 1 673 ? 10.060 -12.934 -25.244 1.00 96.12 673 ALA A C 1
ATOM 5214 O O . ALA A 1 673 ? 10.681 -13.992 -25.112 1.00 96.12 673 ALA A O 1
ATOM 5215 N N . VAL A 1 674 ? 10.024 -12.014 -24.271 1.00 96.25 674 VAL A N 1
ATOM 5216 C CA . VAL A 1 674 ? 10.648 -12.183 -22.941 1.00 96.25 674 VAL A CA 1
ATOM 5217 C C . VAL A 1 674 ? 9.970 -13.299 -22.132 1.00 96.25 674 VAL A C 1
ATOM 5219 O O . VAL A 1 674 ? 10.655 -14.108 -21.503 1.00 96.25 674 VAL A O 1
ATOM 5222 N N . HIS A 1 675 ? 8.637 -13.402 -22.168 1.00 95.56 675 HIS A N 1
ATOM 5223 C CA . HIS A 1 675 ? 7.899 -14.495 -21.521 1.00 95.56 675 HIS A CA 1
ATOM 5224 C C . HIS A 1 675 ? 8.205 -15.858 -22.163 1.00 95.56 675 HIS A C 1
ATOM 5226 O O . HIS A 1 675 ? 8.483 -16.831 -21.456 1.00 95.56 675 HIS A O 1
ATOM 5232 N N . ALA A 1 676 ? 8.231 -15.926 -23.496 1.00 93.75 676 ALA A N 1
ATOM 5233 C CA . ALA A 1 676 ? 8.585 -17.133 -24.240 1.00 93.75 676 ALA A CA 1
ATOM 5234 C C . ALA A 1 676 ? 10.048 -17.572 -24.024 1.00 93.75 676 ALA A C 1
ATOM 5236 O O . ALA A 1 676 ? 10.376 -18.737 -24.233 1.00 93.75 676 ALA A O 1
ATOM 5237 N N . GLY A 1 677 ? 10.934 -16.667 -23.593 1.00 94.38 677 GLY A N 1
ATOM 5238 C CA . GLY A 1 677 ? 12.384 -16.884 -23.610 1.00 94.38 677 GLY A CA 1
ATOM 5239 C C . GLY A 1 677 ? 12.998 -16.771 -25.006 1.00 94.38 677 GLY A C 1
ATOM 5240 O O . GLY A 1 677 ? 14.144 -17.153 -25.210 1.00 94.38 677 GLY A O 1
ATOM 5241 N N . ALA A 1 678 ? 12.262 -16.226 -25.976 1.00 94.81 678 ALA A N 1
ATOM 5242 C CA . ALA A 1 678 ? 12.717 -16.080 -27.356 1.00 94.81 678 ALA A CA 1
ATOM 5243 C C . ALA A 1 678 ? 13.863 -15.061 -27.518 1.00 94.81 678 ALA A C 1
ATOM 5245 O O . ALA A 1 678 ? 14.414 -14.950 -28.606 1.00 94.81 678 ALA A O 1
ATOM 5246 N N . LEU A 1 679 ? 14.220 -14.330 -26.455 1.00 94.56 679 LEU A N 1
ATOM 5247 C CA . LEU A 1 679 ? 15.385 -13.439 -26.381 1.00 94.56 679 LEU A CA 1
ATOM 5248 C C . LEU A 1 679 ? 16.522 -14.006 -25.505 1.00 94.56 679 LEU A C 1
ATOM 5250 O O . LEU A 1 679 ? 17.524 -13.325 -25.299 1.00 94.56 679 LEU A O 1
ATOM 5254 N N . ASP A 1 680 ? 16.385 -15.230 -24.979 1.00 88.88 680 ASP A N 1
ATOM 5255 C CA . ASP A 1 680 ? 17.361 -15.828 -24.055 1.00 88.88 680 ASP A CA 1
ATOM 5256 C C . ASP A 1 680 ? 18.712 -16.092 -24.751 1.00 88.88 680 ASP A C 1
ATOM 5258 O O . ASP A 1 680 ? 19.766 -15.770 -24.199 1.00 88.88 680 ASP A O 1
ATOM 5262 N N . GLU A 1 681 ? 18.666 -16.631 -25.975 1.00 86.12 681 GLU A N 1
ATOM 5263 C CA . GLU A 1 681 ? 19.824 -17.113 -26.753 1.00 86.12 681 GLU A CA 1
ATOM 5264 C C . GLU A 1 681 ? 20.037 -16.354 -28.081 1.00 86.12 681 GLU A C 1
ATOM 5266 O O . GLU A 1 681 ? 20.878 -16.727 -28.899 1.00 86.12 681 GLU A O 1
ATOM 5271 N N . VAL A 1 682 ? 19.284 -15.275 -28.321 1.00 91.19 682 VAL A N 1
ATOM 5272 C CA . VAL A 1 682 ? 19.442 -14.442 -29.526 1.00 91.19 682 VAL A CA 1
ATOM 5273 C C . VAL A 1 682 ? 20.751 -13.654 -29.459 1.00 91.19 682 VAL A C 1
ATOM 5275 O O . VAL A 1 682 ? 21.118 -13.121 -28.413 1.00 91.19 682 VAL A O 1
ATOM 5278 N N . ALA A 1 683 ? 21.449 -13.555 -30.594 1.00 93.38 683 ALA A N 1
ATOM 5279 C CA . ALA A 1 683 ? 22.655 -12.743 -30.713 1.00 93.38 683 ALA A CA 1
ATOM 5280 C C . ALA A 1 683 ? 22.374 -11.273 -30.349 1.00 93.38 683 ALA A C 1
ATOM 5282 O O . ALA A 1 683 ? 21.354 -10.702 -30.743 1.00 93.38 683 ALA A O 1
ATOM 5283 N N . VAL A 1 684 ? 23.295 -10.651 -29.616 1.00 94.50 684 VAL A N 1
ATOM 5284 C CA . VAL A 1 684 ? 23.176 -9.261 -29.158 1.00 94.50 684 VAL A CA 1
ATOM 5285 C C . VAL A 1 684 ? 24.237 -8.383 -29.815 1.00 94.50 684 VAL A C 1
ATOM 5287 O O . VAL A 1 684 ? 25.380 -8.805 -29.990 1.00 94.50 684 VAL A O 1
ATOM 5290 N N . ARG A 1 685 ? 23.872 -7.142 -30.151 1.00 94.31 685 ARG A N 1
ATOM 5291 C CA . ARG A 1 685 ? 24.839 -6.053 -30.330 1.00 94.31 685 ARG A CA 1
ATOM 5292 C C . ARG A 1 685 ? 25.059 -5.384 -28.975 1.00 94.31 685 ARG A C 1
ATOM 5294 O O . ARG A 1 685 ? 24.108 -5.231 -28.210 1.00 94.31 685 ARG A O 1
ATOM 5301 N N . VAL A 1 686 ? 26.282 -4.945 -28.696 1.00 92.06 686 VAL A N 1
ATOM 5302 C CA . VAL A 1 686 ? 26.510 -3.978 -27.614 1.00 92.06 686 VAL A CA 1
ATOM 5303 C C . VAL A 1 686 ? 26.144 -2.599 -28.151 1.00 92.06 686 VAL A C 1
ATOM 5305 O O . VAL A 1 686 ? 26.569 -2.222 -29.245 1.00 92.06 686 VAL A O 1
ATOM 5308 N N . ASP A 1 687 ? 25.326 -1.859 -27.414 1.00 86.62 687 ASP A N 1
ATOM 5309 C CA . ASP A 1 687 ? 24.998 -0.483 -27.753 1.00 86.62 687 ASP A CA 1
ATOM 5310 C C . ASP A 1 687 ? 26.196 0.449 -27.488 1.00 86.62 687 ASP A C 1
ATOM 5312 O O . ASP A 1 687 ? 26.742 0.413 -26.382 1.00 86.62 687 ASP A O 1
ATOM 5316 N N . PRO A 1 688 ? 26.630 1.271 -28.465 1.00 80.94 688 PRO A N 1
ATOM 5317 C CA . PRO A 1 688 ? 27.856 2.058 -28.339 1.00 80.94 688 PRO A CA 1
ATOM 5318 C C . PRO A 1 688 ? 27.745 3.225 -27.349 1.00 80.94 688 PRO A C 1
ATOM 5320 O O . PRO A 1 688 ? 28.779 3.734 -26.923 1.00 80.94 688 PRO A O 1
ATOM 5323 N N . VAL A 1 689 ? 26.527 3.639 -26.982 1.00 80.62 689 VAL A N 1
ATOM 5324 C CA . VAL A 1 689 ? 26.282 4.723 -26.019 1.00 80.62 689 VAL A CA 1
ATOM 5325 C C . VAL A 1 689 ? 26.179 4.146 -24.609 1.00 80.62 689 VAL A C 1
ATOM 5327 O O . VAL A 1 689 ? 26.900 4.537 -23.695 1.00 80.62 689 VAL A O 1
ATOM 5330 N N . PHE A 1 690 ? 25.298 3.158 -24.435 1.00 82.56 690 PHE A N 1
ATOM 5331 C CA . PHE A 1 690 ? 24.899 2.676 -23.108 1.00 82.56 690 PHE A CA 1
ATOM 5332 C C . PHE A 1 690 ? 25.576 1.368 -22.672 1.00 82.56 690 PHE A C 1
ATOM 5334 O O . PHE A 1 690 ? 25.309 0.880 -21.575 1.00 82.56 690 PHE A O 1
ATOM 5341 N N . GLY A 1 691 ? 26.397 0.738 -23.520 1.00 86.31 691 GLY A N 1
ATOM 5342 C CA . GLY A 1 691 ? 26.983 -0.581 -23.239 1.00 86.31 691 GLY A CA 1
ATOM 5343 C C . GLY A 1 691 ? 25.940 -1.696 -23.053 1.00 86.31 691 GLY A C 1
ATOM 5344 O O . GLY A 1 691 ? 26.218 -2.709 -22.412 1.00 86.31 691 GLY A O 1
ATOM 5345 N N . LEU A 1 692 ? 24.717 -1.489 -23.550 1.00 91.19 692 LEU A N 1
ATOM 5346 C CA . LEU A 1 692 ? 23.566 -2.370 -23.352 1.00 91.19 692 LEU A CA 1
ATOM 5347 C C . LEU A 1 692 ? 23.562 -3.530 -24.351 1.00 91.19 692 LEU A C 1
ATOM 5349 O O . LEU A 1 692 ? 23.855 -3.333 -25.526 1.00 91.19 692 LEU A O 1
ATOM 5353 N N . GLU A 1 693 ? 23.167 -4.727 -23.916 1.00 94.88 693 GLU A N 1
ATOM 5354 C CA . GLU A 1 693 ? 23.002 -5.876 -24.811 1.00 94.88 693 GLU A CA 1
ATOM 5355 C C . GLU A 1 693 ? 21.646 -5.806 -25.532 1.00 94.88 693 GLU A C 1
ATOM 5357 O O . GLU A 1 693 ? 20.607 -6.173 -24.981 1.00 94.88 693 GLU A O 1
ATOM 5362 N N . VAL A 1 694 ? 21.639 -5.334 -26.777 1.00 96.25 694 VAL A N 1
ATOM 5363 C CA . VAL A 1 694 ? 20.424 -5.199 -27.593 1.00 96.25 694 VAL A CA 1
ATOM 5364 C C . VAL A 1 694 ? 20.288 -6.409 -28.527 1.00 96.25 694 VAL A C 1
ATOM 5366 O O . VAL A 1 694 ? 21.194 -6.642 -29.331 1.00 96.25 694 VAL A O 1
ATOM 5369 N N . PRO A 1 695 ? 19.190 -7.188 -28.472 1.00 95.81 695 PRO A N 1
ATOM 5370 C CA . PRO A 1 695 ? 18.958 -8.297 -29.400 1.00 95.81 695 PRO A CA 1
ATOM 5371 C C . PRO A 1 695 ? 18.955 -7.831 -30.862 1.00 95.81 695 PRO A C 1
ATOM 5373 O O . PRO A 1 695 ? 18.312 -6.835 -31.190 1.00 95.81 695 PRO A O 1
ATOM 5376 N N . VAL A 1 696 ? 19.620 -8.565 -31.761 1.00 94.69 696 VAL A N 1
ATOM 5377 C CA . VAL A 1 696 ? 19.633 -8.228 -33.204 1.00 94.69 696 VAL A CA 1
ATOM 5378 C C . VAL A 1 696 ? 18.316 -8.556 -33.919 1.00 94.69 696 VAL A C 1
ATOM 5380 O O . VAL A 1 696 ? 18.116 -8.154 -35.062 1.00 94.69 696 VAL A O 1
ATOM 5383 N N . ALA A 1 697 ? 17.421 -9.298 -33.264 1.00 94.81 697 ALA A N 1
ATOM 5384 C CA . ALA A 1 697 ? 16.080 -9.621 -33.733 1.00 94.81 697 ALA A CA 1
ATOM 5385 C C . ALA A 1 697 ? 15.141 -9.845 -32.535 1.00 94.81 697 ALA A C 1
ATOM 5387 O O . ALA A 1 697 ? 15.579 -10.260 -31.462 1.00 94.81 697 ALA A O 1
ATOM 5388 N N . CYS A 1 698 ? 13.842 -9.614 -32.722 1.00 96.06 698 CYS A N 1
ATOM 5389 C CA . CYS A 1 698 ? 12.806 -9.925 -31.738 1.00 96.06 698 CYS A CA 1
ATOM 5390 C C . CYS A 1 698 ? 11.520 -10.340 -32.486 1.00 96.06 698 CYS A C 1
ATOM 5392 O O . CYS A 1 698 ? 11.098 -9.614 -33.390 1.00 96.06 698 CYS A O 1
ATOM 5394 N N . PRO A 1 699 ? 10.901 -11.500 -32.184 1.00 95.06 699 PRO A N 1
ATOM 5395 C CA . PRO A 1 699 ? 9.683 -11.938 -32.868 1.00 95.06 699 PRO A CA 1
ATOM 5396 C C . PRO A 1 699 ? 8.559 -10.897 -32.787 1.00 95.06 699 PRO A C 1
ATOM 5398 O O . PRO A 1 699 ? 8.273 -10.367 -31.720 1.00 95.06 699 PRO A O 1
ATOM 5401 N N . GLY A 1 700 ? 7.917 -10.600 -33.920 1.00 93.38 700 GLY A N 1
ATOM 5402 C CA . GLY A 1 700 ? 6.847 -9.596 -34.003 1.00 93.38 700 GLY A CA 1
ATOM 5403 C C . GLY A 1 700 ? 7.315 -8.132 -33.992 1.00 93.38 700 GLY A C 1
ATOM 5404 O O . GLY A 1 700 ? 6.477 -7.239 -34.110 1.00 93.38 700 GLY A O 1
ATOM 5405 N N . VAL A 1 701 ? 8.623 -7.867 -33.904 1.00 95.50 701 VAL A N 1
ATOM 5406 C CA . VAL A 1 701 ? 9.203 -6.516 -33.933 1.00 95.50 701 VAL A CA 1
ATOM 5407 C C . VAL A 1 701 ? 9.998 -6.311 -35.230 1.00 95.50 701 VAL A C 1
ATOM 5409 O O . VAL A 1 701 ? 10.887 -7.113 -35.518 1.00 95.50 701 VAL A O 1
ATOM 5412 N N . PRO A 1 702 ? 9.730 -5.248 -36.011 1.00 94.06 702 PRO A N 1
ATOM 5413 C CA . PRO A 1 702 ? 10.565 -4.888 -37.156 1.00 94.06 702 PRO A CA 1
ATOM 5414 C C . PRO A 1 702 ? 12.004 -4.570 -36.723 1.00 94.06 702 PRO A C 1
ATOM 5416 O O . PRO A 1 702 ? 12.219 -3.779 -35.800 1.00 94.06 702 PRO A O 1
ATOM 5419 N N . THR A 1 703 ? 12.989 -5.197 -37.372 1.00 91.62 703 THR A N 1
ATOM 5420 C CA . THR A 1 703 ? 14.409 -5.134 -36.984 1.00 91.62 703 THR A CA 1
ATOM 5421 C C . THR A 1 703 ? 14.951 -3.706 -36.953 1.00 91.62 703 THR A C 1
ATOM 5423 O O . THR A 1 703 ? 15.762 -3.378 -36.092 1.00 91.62 703 THR A O 1
ATOM 5426 N N . GLU A 1 704 ? 14.468 -2.831 -37.836 1.00 89.31 704 GLU A N 1
ATOM 5427 C CA . GLU A 1 704 ? 14.858 -1.423 -37.895 1.00 89.31 704 GLU A CA 1
ATOM 5428 C C . GLU A 1 704 ? 14.502 -0.632 -36.628 1.00 89.31 704 GLU A C 1
ATOM 5430 O O . GLU A 1 704 ? 15.132 0.384 -36.362 1.00 89.31 704 GLU A 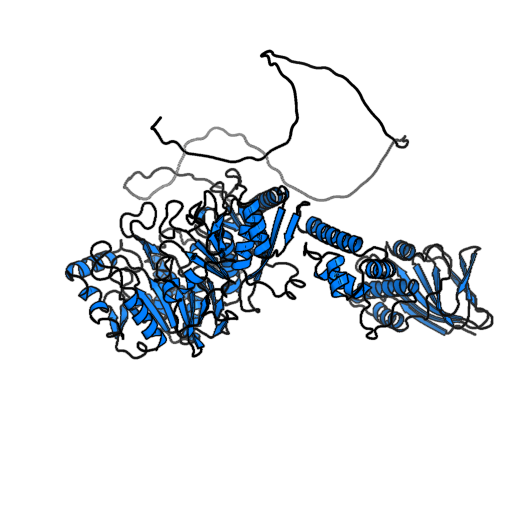O 1
ATOM 5435 N N . LEU A 1 705 ? 13.546 -1.096 -35.808 1.00 92.38 705 LEU A N 1
ATOM 5436 C CA . LEU A 1 705 ? 13.245 -0.466 -34.518 1.00 92.38 705 LEU A CA 1
ATOM 5437 C C . LEU A 1 705 ? 14.274 -0.811 -33.431 1.00 92.38 705 LEU A C 1
ATOM 5439 O O . LEU A 1 705 ? 14.404 -0.059 -32.468 1.00 92.38 705 LEU A O 1
ATOM 5443 N N . LEU A 1 706 ? 15.001 -1.928 -33.563 1.00 93.06 706 LEU A N 1
ATOM 5444 C CA . LEU A 1 706 ? 15.982 -2.402 -32.573 1.00 93.06 706 LEU A CA 1
ATOM 5445 C C . LEU A 1 706 ? 17.297 -1.596 -32.604 1.00 93.06 706 LEU A C 1
ATOM 5447 O O . LEU A 1 706 ? 18.117 -1.693 -31.686 1.00 93.06 706 LEU A O 1
ATOM 5451 N N . ASP A 1 707 ? 17.491 -0.754 -33.619 1.00 92.19 707 ASP A N 1
ATOM 5452 C CA . ASP A 1 707 ? 18.504 0.300 -33.630 1.00 92.19 707 ASP A CA 1
ATOM 5453 C C . ASP A 1 707 ? 17.829 1.685 -33.608 1.00 92.19 707 ASP A C 1
ATOM 5455 O O . ASP A 1 707 ? 17.383 2.166 -34.653 1.00 92.19 707 ASP A O 1
ATOM 5459 N N . PRO A 1 708 ? 17.769 2.364 -32.443 1.00 92.00 708 PRO A N 1
ATOM 5460 C CA . PRO A 1 708 ? 17.262 3.729 -32.343 1.00 92.00 708 PRO A CA 1
ATOM 5461 C C . PRO A 1 708 ? 17.861 4.671 -33.387 1.00 92.00 708 PRO A C 1
ATOM 5463 O O . PRO A 1 708 ? 17.112 5.434 -33.995 1.00 92.00 708 PRO A O 1
ATOM 5466 N N . ARG A 1 709 ? 19.162 4.569 -33.680 1.00 93.12 709 ARG A N 1
ATOM 5467 C CA . ARG A 1 709 ? 19.838 5.441 -34.646 1.00 93.12 709 ARG A CA 1
ATOM 5468 C C . ARG A 1 709 ? 19.323 5.240 -36.072 1.00 93.12 709 ARG A C 1
ATOM 5470 O O . ARG A 1 709 ? 19.183 6.214 -36.806 1.00 93.12 709 ARG A O 1
ATOM 5477 N N . ALA A 1 710 ? 18.983 4.007 -36.449 1.00 91.44 710 ALA A N 1
ATOM 5478 C CA . ALA A 1 710 ? 18.386 3.687 -37.746 1.00 91.44 710 ALA A CA 1
ATOM 5479 C C . ALA A 1 710 ? 16.926 4.162 -37.885 1.00 91.44 710 ALA A C 1
ATOM 5481 O O . ALA A 1 710 ? 16.438 4.316 -39.004 1.00 91.44 710 ALA A O 1
ATOM 5482 N N . THR A 1 711 ? 16.222 4.418 -36.774 1.00 92.62 711 THR A N 1
ATOM 5483 C CA . THR A 1 711 ? 14.843 4.942 -36.820 1.00 92.62 711 THR A CA 1
ATOM 5484 C C . THR A 1 711 ? 14.755 6.442 -37.099 1.00 92.62 711 THR A C 1
ATOM 5486 O O . THR A 1 711 ? 13.688 6.917 -37.491 1.00 92.62 711 THR A O 1
ATOM 5489 N N . TRP A 1 712 ? 15.833 7.199 -36.869 1.00 93.50 712 TRP A N 1
ATOM 5490 C CA . TRP A 1 712 ? 15.862 8.652 -37.045 1.00 93.50 712 TRP A CA 1
ATOM 5491 C C . TRP A 1 712 ? 16.016 9.040 -38.519 1.00 93.50 712 TRP A C 1
ATOM 5493 O O . TRP A 1 712 ? 16.830 8.473 -39.244 1.00 93.50 712 TRP A O 1
ATOM 5503 N N . SER A 1 713 ? 15.274 10.062 -38.957 1.00 91.69 713 SER A N 1
ATOM 5504 C CA . SER A 1 713 ? 15.367 10.594 -40.327 1.00 91.69 713 SER A CA 1
ATOM 5505 C C . SER A 1 713 ? 16.706 11.273 -40.630 1.00 91.69 713 SER A C 1
ATOM 5507 O O . SER A 1 713 ? 17.108 11.338 -41.788 1.00 91.69 713 SER A O 1
ATOM 5509 N N . ASP A 1 714 ? 17.384 11.773 -39.594 1.00 91.62 714 ASP A N 1
ATOM 5510 C CA . ASP A 1 714 ? 18.766 12.246 -39.647 1.00 91.62 714 ASP A CA 1
ATOM 5511 C C . ASP A 1 714 ? 19.589 11.557 -38.538 1.00 91.62 714 ASP A C 1
ATOM 5513 O O . ASP A 1 714 ? 19.483 11.929 -37.363 1.00 91.62 714 ASP A O 1
ATOM 5517 N N . PRO A 1 715 ? 20.419 10.556 -38.883 1.00 91.56 715 PRO A N 1
ATOM 5518 C CA . PRO A 1 715 ? 21.313 9.906 -37.930 1.00 91.56 715 PRO A CA 1
ATOM 5519 C C . PRO A 1 715 ? 22.408 10.821 -37.358 1.00 91.56 715 PRO A C 1
ATOM 5521 O O . PRO A 1 715 ? 22.937 10.514 -36.294 1.00 91.56 715 PRO A O 1
ATOM 5524 N N . ALA A 1 716 ? 22.746 11.945 -38.003 1.00 92.50 716 ALA A N 1
ATOM 5525 C CA . ALA A 1 716 ? 23.689 12.914 -37.439 1.00 92.50 716 ALA A CA 1
ATOM 5526 C C . ALA A 1 716 ? 23.034 13.765 -36.335 1.00 92.50 716 ALA A C 1
ATOM 5528 O O . ALA A 1 716 ? 23.695 14.114 -35.358 1.00 92.50 716 ALA A O 1
ATOM 5529 N N . ALA A 1 717 ? 21.727 14.037 -36.434 1.00 90.62 717 ALA A N 1
ATOM 5530 C CA . ALA A 1 717 ? 20.957 14.648 -35.349 1.00 90.62 717 ALA A CA 1
ATOM 5531 C C . ALA A 1 717 ? 20.828 13.714 -34.129 1.00 90.62 717 ALA A C 1
ATOM 5533 O O . ALA A 1 717 ? 20.874 14.193 -32.995 1.00 90.62 717 ALA A O 1
ATOM 5534 N N . TYR A 1 718 ? 20.739 12.394 -34.348 1.00 92.38 718 TYR A N 1
ATOM 5535 C CA . TYR A 1 718 ? 20.855 11.395 -33.277 1.00 92.38 718 TYR A CA 1
ATOM 5536 C C . TYR A 1 718 ? 22.227 11.485 -32.592 1.00 92.38 718 TYR A C 1
ATOM 5538 O O . TYR A 1 718 ? 22.292 11.668 -31.378 1.00 92.38 718 TYR A O 1
ATOM 5546 N N . ASP A 1 719 ? 23.317 11.417 -33.366 1.00 90.19 719 ASP A N 1
ATOM 5547 C CA . ASP A 1 719 ? 24.688 11.445 -32.832 1.00 90.19 719 ASP A CA 1
ATOM 5548 C C . ASP A 1 719 ? 24.974 12.742 -32.052 1.00 90.19 719 ASP A C 1
ATOM 5550 O O . ASP A 1 719 ? 25.578 12.715 -30.979 1.00 90.19 719 ASP A O 1
ATOM 5554 N N . ALA A 1 720 ? 24.491 13.881 -32.557 1.00 89.19 720 ALA A N 1
ATOM 5555 C CA . ALA A 1 720 ? 24.614 15.178 -31.900 1.00 89.19 720 ALA A CA 1
ATOM 5556 C C . ALA A 1 720 ? 23.813 15.263 -30.587 1.00 89.19 720 ALA A C 1
ATOM 5558 O O . ALA A 1 720 ? 24.323 15.802 -29.603 1.00 89.19 720 ALA A O 1
ATOM 5559 N N . LEU A 1 721 ? 22.591 14.712 -30.537 1.00 87.31 721 LEU A N 1
ATOM 5560 C CA . LEU A 1 721 ? 21.816 14.656 -29.294 1.00 87.31 721 LEU A CA 1
ATOM 5561 C C . LEU A 1 721 ? 22.461 13.710 -28.273 1.00 87.31 721 LEU A C 1
ATOM 5563 O O . LEU A 1 721 ? 22.523 14.052 -27.096 1.00 87.31 721 LEU A O 1
ATOM 5567 N N . VAL A 1 722 ? 22.976 12.556 -28.702 1.00 86.12 722 VAL A N 1
ATOM 5568 C CA . VAL A 1 722 ? 23.722 11.643 -27.824 1.00 86.12 722 VAL A CA 1
ATOM 5569 C C . VAL A 1 722 ? 24.923 12.359 -27.206 1.00 86.12 722 VAL A C 1
ATOM 5571 O O . VAL A 1 722 ? 25.025 12.401 -25.984 1.00 86.12 722 VAL A O 1
ATOM 5574 N N . ALA A 1 723 ? 25.757 13.024 -28.011 1.00 83.38 723 ALA A N 1
ATOM 5575 C CA . ALA A 1 723 ? 26.902 13.785 -27.508 1.00 83.38 723 ALA A CA 1
ATOM 5576 C C . ALA A 1 723 ? 26.496 14.938 -26.560 1.00 83.38 723 ALA A C 1
ATOM 5578 O O . ALA A 1 723 ? 27.230 15.268 -25.627 1.00 83.38 723 ALA A O 1
ATOM 5579 N N . GLN A 1 724 ? 25.317 15.542 -26.755 1.00 80.94 724 GLN A N 1
ATOM 5580 C CA . GLN A 1 724 ? 24.754 16.523 -25.822 1.00 80.94 724 GLN A CA 1
ATOM 5581 C C . GLN A 1 724 ? 24.318 15.875 -24.496 1.00 80.94 724 GLN A C 1
ATOM 5583 O O . GLN A 1 724 ? 24.567 16.446 -23.432 1.00 80.94 724 GLN A O 1
ATOM 5588 N N . LEU A 1 725 ? 23.689 14.698 -24.539 1.00 74.75 725 LEU A N 1
ATOM 5589 C CA . LEU A 1 725 ? 23.225 13.960 -23.359 1.00 74.75 725 LEU A CA 1
ATOM 5590 C C . LEU A 1 725 ? 24.386 13.332 -22.560 1.00 74.75 725 LEU A C 1
ATOM 5592 O O . LEU A 1 725 ? 24.304 13.294 -21.336 1.00 74.75 725 LEU A O 1
ATOM 5596 N N . GLU A 1 726 ? 25.469 12.905 -23.219 1.00 71.69 726 GLU A N 1
ATOM 5597 C CA . GLU A 1 726 ? 26.724 12.461 -22.583 1.00 71.69 726 GLU A CA 1
ATOM 5598 C C . GLU A 1 726 ? 27.542 13.627 -21.983 1.00 71.69 726 GLU A C 1
ATOM 5600 O O . GLU A 1 726 ? 28.402 13.413 -21.123 1.00 71.69 726 GLU A O 1
ATOM 5605 N N . SER A 1 727 ? 27.306 14.872 -22.419 1.00 68.19 727 SER A N 1
ATOM 5606 C CA . SER A 1 727 ? 28.042 16.043 -21.917 1.00 68.19 727 SER A CA 1
ATOM 5607 C C . SER A 1 727 ? 27.722 16.331 -20.437 1.00 68.19 727 SER A C 1
ATOM 5609 O O . SER A 1 727 ? 26.591 16.102 -20.025 1.00 68.19 727 SER A O 1
ATOM 5611 N N . PRO A 1 728 ? 28.627 16.919 -19.622 1.00 55.09 728 PRO A N 1
ATOM 5612 C CA . PRO A 1 728 ? 28.426 17.088 -18.168 1.00 55.09 728 PRO A CA 1
ATOM 5613 C C . PRO A 1 728 ? 27.235 17.948 -17.683 1.00 55.09 728 PRO A C 1
ATOM 5615 O O . PRO A 1 728 ? 27.123 18.177 -16.479 1.00 55.09 728 PRO A O 1
ATOM 5618 N N . GLY A 1 729 ? 26.389 18.463 -18.584 1.00 57.16 729 GLY A N 1
ATOM 5619 C CA . GLY A 1 729 ? 25.098 19.095 -18.272 1.00 57.16 729 GLY A CA 1
ATOM 5620 C C . GLY A 1 729 ? 23.871 18.270 -18.698 1.00 57.16 729 GLY A C 1
ATOM 5621 O O . GLY A 1 729 ? 22.744 18.725 -18.511 1.00 57.16 729 GLY A O 1
ATOM 5622 N N . GLY A 1 730 ? 24.077 17.092 -19.292 1.00 57.00 730 GLY A N 1
ATOM 5623 C CA . GLY A 1 730 ? 23.039 16.126 -19.632 1.00 57.00 730 GLY A CA 1
ATOM 5624 C C . GLY A 1 730 ? 22.565 15.305 -18.421 1.00 57.00 730 GLY A C 1
ATOM 5625 O O . GLY A 1 730 ? 23.127 15.414 -17.329 1.00 57.00 730 GLY A O 1
ATOM 5626 N N . PRO A 1 731 ? 21.502 14.494 -18.566 1.00 58.53 731 PRO A N 1
ATOM 5627 C CA . PRO A 1 731 ? 20.914 13.768 -17.442 1.00 58.53 731 PRO A CA 1
ATOM 5628 C C . PRO A 1 731 ? 21.794 12.580 -17.014 1.00 58.53 731 PRO A C 1
ATOM 5630 O O . PRO A 1 731 ? 22.239 11.821 -17.868 1.00 58.53 731 PRO A O 1
ATOM 5633 N N . ASP A 1 732 ? 21.974 12.342 -15.707 1.00 56.19 732 ASP A N 1
ATOM 5634 C CA . ASP A 1 732 ? 22.959 11.382 -15.150 1.00 56.19 732 ASP A CA 1
ATOM 5635 C C . ASP A 1 732 ? 22.932 9.941 -15.722 1.00 56.19 732 ASP A C 1
ATOM 5637 O O . ASP A 1 732 ? 23.957 9.266 -15.665 1.00 56.19 732 ASP A O 1
ATOM 5641 N N . VAL A 1 733 ? 21.816 9.472 -16.305 1.00 56.59 733 VAL A N 1
ATOM 5642 C CA . VAL A 1 733 ? 21.717 8.168 -17.015 1.00 56.59 733 VAL A CA 1
ATOM 5643 C C . VAL A 1 733 ? 22.482 8.117 -18.341 1.00 56.59 733 VAL A C 1
ATOM 5645 O O . VAL A 1 733 ? 22.866 7.038 -18.782 1.00 56.59 733 VAL A O 1
ATOM 5648 N N . PHE A 1 734 ? 22.725 9.269 -18.959 1.00 54.84 734 PHE A N 1
ATOM 5649 C CA . PHE A 1 734 ? 23.456 9.406 -20.217 1.00 54.84 734 PHE A CA 1
ATOM 5650 C C . PHE A 1 734 ? 24.932 9.775 -19.985 1.00 54.84 734 PHE A C 1
ATOM 5652 O O . PHE A 1 734 ? 25.760 9.541 -20.852 1.00 54.84 734 PHE A O 1
ATOM 5659 N N . LEU A 1 735 ? 25.294 10.260 -18.789 1.00 51.28 735 LEU A N 1
ATOM 5660 C CA . LEU A 1 735 ? 26.686 10.565 -18.417 1.00 51.28 735 LEU A CA 1
ATOM 5661 C C . LEU A 1 735 ? 27.553 9.314 -18.177 1.00 51.28 735 LEU A C 1
ATOM 5663 O O . LEU A 1 735 ? 28.777 9.415 -18.068 1.00 51.28 735 LEU A O 1
ATOM 5667 N N . VAL A 1 736 ? 26.937 8.136 -18.023 1.00 49.19 736 VAL A N 1
ATOM 5668 C CA . VAL A 1 736 ? 27.628 6.885 -17.674 1.00 49.19 736 VAL A CA 1
ATOM 5669 C C . VAL A 1 736 ? 27.858 6.039 -18.922 1.00 49.19 736 VAL A C 1
ATOM 5671 O O . VAL A 1 736 ? 27.262 4.984 -19.119 1.00 49.19 736 VAL A O 1
ATOM 5674 N N . ASN A 1 737 ? 28.810 6.482 -19.740 1.00 39.81 737 ASN A N 1
ATOM 5675 C CA . ASN A 1 737 ? 29.492 5.587 -20.665 1.00 39.81 737 ASN A CA 1
ATOM 5676 C C . ASN A 1 737 ? 30.245 4.525 -19.826 1.00 39.81 737 ASN A C 1
ATOM 5678 O O . ASN A 1 737 ? 31.050 4.874 -18.951 1.00 39.81 737 ASN A O 1
ATOM 5682 N N . PHE A 1 738 ? 29.946 3.234 -20.030 1.00 45.88 738 PHE A N 1
ATOM 5683 C CA . PHE A 1 738 ? 30.318 2.113 -19.139 1.00 45.88 738 PHE A CA 1
ATOM 5684 C C . PHE A 1 738 ? 31.806 1.701 -19.214 1.00 45.88 738 PHE A C 1
ATOM 5686 O O . PHE A 1 738 ? 32.164 0.523 -19.276 1.00 45.88 738 PHE A O 1
ATOM 5693 N N . SER A 1 739 ? 32.708 2.679 -19.137 1.00 33.72 739 SER A N 1
ATOM 5694 C CA . SER A 1 739 ? 34.128 2.448 -18.876 1.00 33.72 739 SER A CA 1
ATOM 5695 C C . SER A 1 739 ? 34.326 1.612 -17.599 1.00 33.72 739 SER A C 1
ATOM 5697 O O . SER A 1 739 ? 33.647 1.801 -16.584 1.00 33.72 739 SER A O 1
ATOM 5699 N N . GLY A 1 740 ? 35.294 0.688 -17.628 1.00 32.47 740 GLY A N 1
ATOM 5700 C CA . GLY A 1 740 ? 35.474 -0.339 -16.590 1.00 32.47 740 GLY A CA 1
ATOM 5701 C C . GLY A 1 740 ? 35.708 0.175 -15.161 1.00 32.47 740 GLY A C 1
ATOM 5702 O O . GLY A 1 740 ? 35.604 -0.603 -14.219 1.00 32.47 740 GLY A O 1
ATOM 5703 N N . ALA A 1 741 ? 35.970 1.474 -14.972 1.00 33.03 741 ALA A N 1
ATOM 5704 C CA . ALA A 1 741 ? 36.061 2.120 -13.662 1.00 33.03 741 ALA A CA 1
ATOM 5705 C C . ALA A 1 741 ? 34.717 2.170 -12.902 1.00 33.03 741 ALA A C 1
ATOM 5707 O O . ALA A 1 741 ? 34.705 2.112 -11.672 1.00 33.03 741 ALA A O 1
ATOM 5708 N N . VAL A 1 742 ? 33.582 2.254 -13.607 1.00 37.31 742 VAL A N 1
ATOM 5709 C CA . VAL A 1 742 ? 32.243 2.211 -12.984 1.00 37.31 742 VAL A CA 1
ATOM 5710 C C . VAL A 1 742 ? 31.889 0.780 -12.580 1.00 37.31 742 VAL A C 1
ATOM 5712 O O . VAL A 1 742 ? 31.432 0.536 -11.468 1.00 37.31 742 VAL A O 1
ATOM 5715 N N . LEU A 1 743 ? 32.180 -0.191 -13.447 1.00 38.78 743 LEU A N 1
ATOM 5716 C CA . LEU A 1 743 ? 31.932 -1.605 -13.164 1.00 38.78 743 LEU A CA 1
ATOM 5717 C C . LEU A 1 743 ? 32.851 -2.148 -12.055 1.00 38.78 743 LEU A C 1
ATOM 5719 O O . LEU A 1 743 ? 32.385 -2.903 -11.206 1.00 38.78 743 LEU A O 1
ATOM 5723 N N . SER A 1 744 ? 34.117 -1.718 -11.983 1.00 35.22 744 SER A N 1
ATOM 5724 C CA . SER A 1 744 ? 35.026 -2.113 -10.896 1.00 35.22 744 SER A CA 1
ATOM 5725 C C . SER A 1 744 ? 34.684 -1.457 -9.554 1.00 35.22 744 SER A C 1
ATOM 5727 O O . SER A 1 744 ? 34.788 -2.113 -8.519 1.00 35.22 744 SER A O 1
ATOM 5729 N N . SER A 1 745 ? 34.194 -0.210 -9.546 1.00 37.66 745 SER A N 1
ATOM 5730 C CA . SER A 1 745 ? 33.668 0.430 -8.327 1.00 37.66 745 SER A CA 1
ATOM 5731 C C . SER A 1 745 ? 32.312 -0.136 -7.875 1.00 37.66 745 SER A C 1
ATOM 5733 O O . SER A 1 745 ? 31.992 -0.052 -6.691 1.00 37.66 745 SER A O 1
ATOM 5735 N N . LEU A 1 746 ? 31.576 -0.801 -8.773 1.00 38.56 746 LEU A N 1
ATOM 5736 C CA . LEU A 1 746 ? 30.428 -1.665 -8.468 1.00 38.56 746 LEU A CA 1
ATOM 5737 C C . LEU A 1 746 ? 30.813 -3.151 -8.272 1.00 38.56 746 LEU A C 1
ATOM 5739 O O . LEU A 1 746 ? 29.942 -4.015 -8.245 1.00 38.56 746 LEU A O 1
ATOM 5743 N N . GLY A 1 747 ? 32.104 -3.470 -8.118 1.00 38.53 747 GLY A N 1
ATOM 5744 C CA . GLY A 1 747 ? 32.588 -4.805 -7.741 1.00 38.53 747 GLY A CA 1
ATOM 5745 C C . GLY A 1 747 ? 32.558 -5.883 -8.833 1.00 38.53 747 GLY A C 1
ATOM 5746 O O . GLY A 1 747 ? 32.956 -7.013 -8.564 1.00 38.53 747 GLY A O 1
ATOM 5747 N N . ALA A 1 748 ? 32.164 -5.561 -10.069 1.00 36.66 748 ALA A N 1
ATOM 5748 C CA . ALA A 1 748 ? 31.923 -6.517 -11.161 1.00 36.66 748 ALA A CA 1
ATOM 5749 C C . ALA A 1 748 ? 33.195 -7.138 -11.795 1.00 36.66 748 ALA A C 1
ATOM 5751 O O . ALA A 1 748 ? 33.182 -7.541 -12.955 1.00 36.66 748 ALA A O 1
ATOM 5752 N N . GLY A 1 749 ? 34.302 -7.189 -11.048 1.00 32.62 749 GLY A N 1
ATOM 5753 C CA . GLY A 1 749 ? 35.584 -7.778 -11.455 1.00 32.62 749 GLY A CA 1
ATOM 5754 C C . GLY A 1 749 ? 36.150 -8.801 -10.464 1.00 32.62 749 GLY A C 1
ATOM 5755 O O . GLY A 1 749 ? 37.293 -9.216 -10.625 1.00 32.62 749 GLY A O 1
ATOM 5756 N N . ALA A 1 750 ? 35.385 -9.188 -9.438 1.00 29.55 750 ALA A N 1
ATOM 5757 C CA . ALA A 1 750 ? 35.752 -10.236 -8.491 1.00 29.55 750 ALA A CA 1
ATOM 5758 C C . ALA A 1 750 ? 34.701 -11.354 -8.504 1.00 29.55 750 ALA A C 1
ATOM 5760 O O . ALA A 1 750 ? 33.500 -11.086 -8.442 1.00 29.55 750 ALA A O 1
ATOM 5761 N N . GLU A 1 751 ? 35.153 -12.608 -8.541 1.00 32.94 751 GLU A N 1
ATOM 5762 C CA . GLU A 1 751 ? 34.300 -13.749 -8.196 1.00 32.94 751 GLU A CA 1
ATOM 5763 C C . GLU A 1 751 ? 33.824 -13.613 -6.737 1.00 32.94 751 GLU A C 1
ATOM 5765 O O . GLU A 1 751 ? 34.495 -12.992 -5.908 1.00 32.94 751 GLU A O 1
ATOM 5770 N N . LEU A 1 752 ? 32.650 -14.166 -6.414 1.00 31.64 752 LEU A N 1
ATOM 5771 C CA . LEU A 1 752 ? 31.921 -13.919 -5.158 1.00 31.64 752 LEU A CA 1
ATOM 5772 C C . LEU A 1 752 ? 32.527 -14.646 -3.934 1.00 31.64 752 LEU A C 1
ATOM 5774 O O . LEU A 1 752 ? 31.865 -15.434 -3.261 1.00 31.64 752 LEU A O 1
ATOM 5778 N N . ALA A 1 753 ? 33.793 -14.356 -3.630 1.00 27.64 753 ALA A N 1
ATOM 5779 C CA . ALA A 1 753 ? 34.583 -14.956 -2.558 1.00 27.64 753 ALA A CA 1
ATOM 5780 C C . ALA A 1 753 ? 35.387 -13.892 -1.776 1.00 27.64 753 ALA A C 1
ATOM 5782 O O . ALA A 1 753 ? 36.615 -13.875 -1.801 1.00 27.64 753 ALA A O 1
ATOM 5783 N N . GLY A 1 754 ? 34.685 -13.005 -1.057 1.00 34.12 754 GLY A N 1
ATOM 5784 C CA . GLY A 1 754 ? 35.293 -12.061 -0.104 1.00 34.12 754 GLY A CA 1
ATOM 5785 C C . GLY A 1 754 ? 34.828 -10.612 -0.260 1.00 34.12 754 GLY A C 1
ATOM 5786 O O . GLY A 1 754 ? 35.536 -9.786 -0.831 1.00 34.12 754 GLY A O 1
ATOM 5787 N N . LEU A 1 755 ? 33.658 -10.280 0.296 1.00 32.84 755 LEU A N 1
ATOM 5788 C CA . LEU A 1 755 ? 33.121 -8.916 0.316 1.00 32.84 755 LEU A CA 1
ATOM 5789 C C . LEU A 1 755 ? 33.008 -8.382 1.748 1.00 32.84 755 LEU A C 1
ATOM 5791 O O . LEU A 1 755 ? 32.157 -8.824 2.509 1.00 32.84 755 LEU A O 1
ATOM 5795 N N . ASP A 1 756 ? 33.839 -7.387 2.071 1.00 34.19 756 ASP A N 1
ATOM 5796 C CA . ASP A 1 756 ? 33.600 -6.460 3.194 1.00 34.19 756 ASP A CA 1
ATOM 5797 C C . ASP A 1 756 ? 34.376 -5.133 3.011 1.00 34.19 756 ASP A C 1
ATOM 5799 O O . ASP A 1 756 ? 33.857 -4.044 3.265 1.00 34.19 756 ASP A O 1
ATOM 5803 N N . GLY A 1 757 ? 35.612 -5.212 2.488 1.00 32.03 757 GLY A N 1
ATOM 5804 C CA . GLY A 1 757 ? 36.510 -4.056 2.321 1.00 32.03 757 GLY A CA 1
ATOM 5805 C C . GLY A 1 757 ? 36.376 -3.265 1.008 1.00 32.03 757 GLY A C 1
ATOM 5806 O O . GLY A 1 757 ? 36.313 -2.038 1.032 1.00 32.03 757 GLY A O 1
ATOM 5807 N N . THR A 1 758 ? 36.343 -3.933 -0.151 1.00 36.62 758 THR A N 1
ATOM 5808 C CA . THR A 1 758 ? 36.466 -3.280 -1.476 1.00 36.62 758 THR A CA 1
ATOM 5809 C C . THR A 1 758 ? 35.200 -2.542 -1.926 1.00 36.62 758 THR A C 1
ATOM 5811 O O . THR A 1 758 ? 35.292 -1.415 -2.413 1.00 36.62 758 THR A O 1
ATOM 5814 N N . TRP A 1 759 ? 34.019 -3.130 -1.702 1.00 36.56 759 TRP A N 1
ATOM 5815 C CA . TRP A 1 759 ? 32.699 -2.562 -2.040 1.00 36.56 759 TRP A CA 1
ATOM 5816 C C . TRP A 1 759 ? 32.519 -1.123 -1.523 1.00 36.56 759 TRP A C 1
ATOM 5818 O O . TRP A 1 759 ? 32.181 -0.211 -2.279 1.00 36.56 759 TRP A O 1
ATOM 5828 N N . ARG A 1 760 ? 32.853 -0.890 -0.246 1.00 34.06 760 ARG A N 1
ATOM 5829 C CA . ARG A 1 760 ? 32.706 0.415 0.426 1.00 34.06 760 ARG A CA 1
ATOM 5830 C C . ARG A 1 760 ? 33.625 1.504 -0.148 1.00 34.06 760 ARG A C 1
ATOM 5832 O O . ARG A 1 760 ? 33.326 2.690 -0.023 1.00 34.06 760 ARG A O 1
ATOM 5839 N N . ALA A 1 761 ? 34.745 1.125 -0.770 1.00 32.59 761 ALA A N 1
ATOM 5840 C CA . ALA A 1 761 ? 35.678 2.068 -1.387 1.00 32.59 761 ALA A CA 1
ATOM 5841 C C . ALA A 1 761 ? 35.183 2.547 -2.762 1.00 32.59 761 ALA A C 1
ATOM 5843 O O . ALA A 1 761 ? 35.261 3.740 -3.061 1.00 32.59 761 ALA A O 1
ATOM 5844 N N . GLY A 1 762 ? 34.620 1.641 -3.570 1.00 35.38 762 GLY A N 1
ATOM 5845 C CA . GLY A 1 762 ? 34.079 1.961 -4.894 1.00 35.38 762 GLY A CA 1
ATOM 5846 C C . GLY A 1 762 ? 32.937 2.980 -4.846 1.00 35.38 762 GLY A C 1
ATOM 5847 O O . GLY A 1 762 ? 32.946 3.955 -5.601 1.00 35.38 762 GLY A O 1
ATOM 5848 N N . GLN A 1 763 ? 32.027 2.831 -3.876 1.00 38.06 763 GLN A N 1
ATOM 5849 C CA . GLN A 1 763 ? 30.895 3.740 -3.649 1.00 38.06 763 GLN A CA 1
ATOM 5850 C C . GLN A 1 763 ? 31.311 5.224 -3.564 1.00 38.06 763 GLN A C 1
ATOM 5852 O O . GLN A 1 763 ? 30.646 6.082 -4.145 1.00 38.06 763 GLN A O 1
ATOM 5857 N N . ARG A 1 764 ? 32.446 5.546 -2.918 1.00 34.06 764 ARG A N 1
ATOM 5858 C CA . ARG A 1 764 ? 32.948 6.934 -2.820 1.00 34.06 764 ARG A CA 1
ATOM 5859 C C . ARG A 1 764 ? 33.312 7.543 -4.178 1.00 34.06 764 ARG A C 1
ATOM 5861 O O . ARG A 1 764 ? 33.103 8.736 -4.374 1.00 34.06 764 ARG A O 1
ATOM 5868 N N . SER A 1 765 ? 33.851 6.749 -5.104 1.00 34.69 765 SER A N 1
ATOM 5869 C CA . SER A 1 765 ? 34.311 7.241 -6.411 1.00 34.69 765 SER A CA 1
ATOM 5870 C C . SER A 1 765 ? 33.147 7.609 -7.336 1.00 34.69 765 SER A C 1
ATOM 5872 O O . SER A 1 765 ? 33.209 8.616 -8.042 1.00 34.69 765 SER A O 1
ATOM 5874 N N . LEU A 1 766 ? 32.061 6.830 -7.285 1.00 36.84 766 LEU A N 1
ATOM 5875 C CA . LEU A 1 766 ? 30.865 7.056 -8.097 1.00 36.84 766 LEU A CA 1
ATOM 5876 C C . LEU A 1 766 ? 30.095 8.309 -7.637 1.00 36.84 766 LEU A C 1
ATOM 5878 O O . LEU A 1 766 ? 29.748 9.169 -8.452 1.00 36.84 766 LEU A O 1
ATOM 5882 N N . LEU A 1 767 ? 29.898 8.442 -6.319 1.00 40.00 767 LEU A N 1
ATOM 5883 C CA . LEU A 1 767 ? 29.160 9.545 -5.686 1.00 40.00 767 LEU A CA 1
ATOM 5884 C C . LEU A 1 767 ? 29.852 10.913 -5.824 1.00 40.00 767 LEU A C 1
ATOM 5886 O O . LEU A 1 767 ? 29.189 11.941 -5.765 1.00 40.00 767 LEU A O 1
ATOM 5890 N N . GLN A 1 768 ? 31.173 10.952 -6.029 1.00 37.66 768 GLN A N 1
ATOM 5891 C CA . GLN A 1 768 ? 31.906 12.205 -6.270 1.00 37.66 768 GLN A CA 1
ATOM 5892 C C . GLN A 1 768 ? 31.804 12.722 -7.718 1.00 37.66 768 GLN A C 1
ATOM 5894 O O . GLN A 1 768 ? 32.180 13.868 -7.978 1.00 37.66 768 GLN A O 1
ATOM 5899 N N . ARG A 1 769 ? 31.338 11.897 -8.668 1.00 34.94 769 ARG A N 1
ATOM 5900 C CA . ARG A 1 769 ? 31.335 12.220 -10.109 1.00 34.94 769 ARG A CA 1
ATOM 5901 C C . ARG A 1 769 ? 29.950 12.517 -10.684 1.00 34.94 769 ARG A C 1
ATOM 5903 O O . ARG A 1 769 ? 29.854 13.352 -11.576 1.00 34.94 769 ARG A O 1
ATOM 5910 N N . THR A 1 770 ? 28.909 11.864 -10.176 1.00 36.62 770 THR A N 1
ATOM 5911 C CA . THR A 1 770 ? 27.508 12.083 -10.584 1.00 36.62 770 THR A CA 1
ATOM 5912 C C . THR A 1 770 ? 26.990 13.443 -10.101 1.00 36.62 770 THR A C 1
ATOM 5914 O O . THR A 1 770 ? 27.375 13.920 -9.030 1.00 36.62 770 THR A O 1
ATOM 5917 N N . SER A 1 771 ? 26.146 14.112 -10.897 1.00 36.84 771 SER A N 1
ATOM 5918 C CA . SER A 1 771 ? 25.666 15.464 -10.564 1.00 36.84 771 SER A CA 1
ATOM 5919 C C . SER A 1 771 ? 24.666 15.443 -9.401 1.00 36.84 771 SER A C 1
ATOM 5921 O O . SER A 1 771 ? 24.651 16.367 -8.585 1.00 36.84 771 SER A O 1
ATOM 5923 N N . LEU A 1 772 ? 23.938 14.326 -9.261 1.00 39.41 772 LEU A N 1
ATOM 5924 C CA . LEU A 1 772 ? 22.917 14.041 -8.245 1.00 39.41 772 LEU A CA 1
ATOM 5925 C C . LEU A 1 772 ? 23.339 14.242 -6.772 1.00 39.41 772 LEU A C 1
ATOM 5927 O O . LEU A 1 772 ? 22.463 14.299 -5.912 1.00 39.41 772 LEU A O 1
ATOM 5931 N N . PHE A 1 773 ? 24.638 14.338 -6.455 1.00 43.06 773 PHE A N 1
ATOM 5932 C CA . PHE A 1 773 ? 25.142 14.323 -5.068 1.00 43.06 773 PHE A CA 1
ATOM 5933 C C . PHE A 1 773 ? 25.975 15.552 -4.655 1.00 43.06 773 PHE A C 1
ATOM 5935 O O . PHE A 1 773 ? 26.494 15.603 -3.535 1.00 43.06 773 PHE A O 1
ATOM 5942 N N . LYS A 1 774 ? 26.098 16.579 -5.508 1.00 30.81 774 LYS A N 1
ATOM 5943 C CA . LYS A 1 774 ? 26.851 17.806 -5.180 1.00 30.81 774 LYS A CA 1
ATOM 5944 C C . LYS A 1 774 ? 26.054 18.751 -4.269 1.00 30.81 774 LYS A C 1
ATOM 5946 O O . LYS A 1 774 ? 25.486 19.732 -4.735 1.00 30.81 774 LYS A O 1
ATOM 5951 N N . GLY A 1 775 ? 26.056 18.473 -2.961 1.00 32.38 775 GLY A N 1
ATOM 5952 C CA . GLY A 1 775 ? 25.409 19.345 -1.968 1.00 32.38 775 GLY A CA 1
ATOM 5953 C C . GLY A 1 775 ? 25.842 19.220 -0.500 1.00 32.38 775 GLY A C 1
ATOM 5954 O O . GLY A 1 775 ? 25.495 20.101 0.280 1.00 32.38 775 GLY A O 1
ATOM 5955 N N . PHE A 1 776 ? 26.595 18.186 -0.095 1.00 29.83 776 PHE A N 1
ATOM 5956 C CA . PHE A 1 776 ? 26.871 17.917 1.329 1.00 29.83 776 PHE A CA 1
ATOM 5957 C C . PHE A 1 776 ? 28.371 17.872 1.690 1.00 29.83 776 PHE A C 1
ATOM 5959 O O . PHE A 1 776 ? 29.145 17.212 0.990 1.00 29.83 776 PHE A O 1
ATOM 5966 N N . PRO A 1 777 ? 28.797 18.511 2.802 1.00 27.78 777 PRO A N 1
ATOM 5967 C CA . PRO A 1 777 ? 30.180 18.470 3.273 1.00 27.78 777 PRO A CA 1
ATOM 5968 C C . PRO A 1 777 ? 30.502 17.139 3.975 1.00 27.78 777 PRO A C 1
ATOM 5970 O O . PRO A 1 777 ? 30.088 16.883 5.105 1.00 27.78 777 PRO A O 1
ATOM 5973 N N . PHE A 1 778 ? 31.292 16.287 3.319 1.00 26.16 778 PHE A N 1
ATOM 5974 C CA . PHE A 1 778 ? 31.796 15.028 3.886 1.00 26.16 778 PHE A CA 1
ATOM 5975 C C . PHE A 1 778 ? 32.976 15.265 4.852 1.00 26.16 778 PHE A C 1
ATOM 5977 O O . PHE A 1 778 ? 34.126 14.955 4.540 1.00 26.16 778 PHE A O 1
ATOM 5984 N N . SER A 1 779 ? 32.699 15.825 6.033 1.00 26.97 779 SER A N 1
ATOM 5985 C CA . SER A 1 779 ? 33.741 16.164 7.018 1.00 26.97 779 SER A CA 1
ATOM 5986 C C . SER A 1 779 ? 33.342 15.974 8.489 1.00 26.97 779 SER A C 1
ATOM 5988 O O . SER A 1 779 ? 33.663 16.819 9.319 1.00 26.97 779 SER A O 1
ATOM 5990 N N . LEU A 1 780 ? 32.674 14.863 8.824 1.00 27.16 780 LEU A N 1
ATOM 5991 C CA . LEU A 1 780 ? 32.681 14.229 10.157 1.00 27.16 780 LEU A CA 1
ATOM 5992 C C . LEU A 1 780 ? 32.089 12.805 10.065 1.00 27.16 780 LEU A C 1
ATOM 5994 O O . LEU A 1 780 ? 31.467 12.460 9.065 1.00 27.16 780 LEU A O 1
ATOM 5998 N N . ILE A 1 781 ? 32.300 11.984 11.104 1.00 25.34 781 ILE A N 1
ATOM 5999 C CA . ILE A 1 781 ? 31.997 10.534 11.170 1.00 25.34 781 ILE A CA 1
ATOM 6000 C C . ILE A 1 781 ? 32.979 9.652 10.364 1.00 25.34 781 ILE A C 1
ATOM 6002 O O . ILE A 1 781 ? 32.675 9.089 9.313 1.00 25.34 781 ILE A O 1
ATOM 6006 N N . LEU A 1 782 ? 34.161 9.443 10.951 1.00 26.67 782 LEU A N 1
ATOM 6007 C CA . LEU A 1 782 ? 34.930 8.202 10.820 1.00 26.67 782 LEU A CA 1
ATOM 6008 C C . LEU A 1 782 ? 35.281 7.721 12.231 1.00 26.67 782 LEU A C 1
ATOM 6010 O O . LEU A 1 782 ? 36.039 8.377 12.941 1.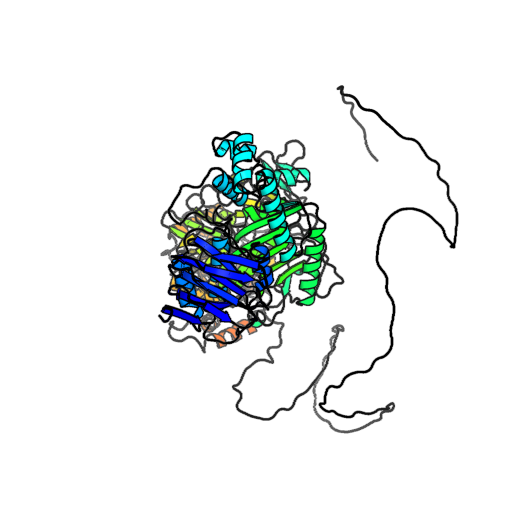00 26.67 782 LEU A O 1
ATOM 6014 N N . GLY A 1 783 ? 34.703 6.595 12.651 1.00 24.52 783 GLY A N 1
ATOM 6015 C CA . GLY A 1 783 ? 34.983 6.002 13.957 1.00 24.52 783 GLY A CA 1
ATOM 6016 C C . GLY A 1 783 ? 36.311 5.248 13.951 1.00 24.52 783 GLY A C 1
ATOM 6017 O O . GLY A 1 783 ? 36.380 4.137 13.432 1.00 24.52 783 GLY A O 1
ATOM 6018 N N . ALA A 1 784 ? 37.349 5.834 14.548 1.00 26.92 784 ALA A N 1
ATOM 6019 C CA . ALA A 1 784 ? 38.535 5.095 14.976 1.00 26.92 784 ALA A CA 1
ATOM 6020 C C . ALA A 1 784 ? 38.262 4.414 16.338 1.00 26.92 784 ALA A C 1
ATOM 6022 O O . ALA A 1 784 ? 37.483 4.948 17.135 1.00 26.92 784 ALA A O 1
ATOM 6023 N N . PRO A 1 785 ? 38.868 3.249 16.638 1.00 26.20 785 PRO A N 1
ATOM 6024 C CA . PRO A 1 785 ? 38.662 2.571 17.916 1.00 26.20 785 PRO A CA 1
ATOM 6025 C C . PRO A 1 785 ? 39.281 3.379 19.066 1.00 26.20 785 PRO A C 1
ATOM 6027 O O . PRO A 1 785 ? 40.482 3.640 19.067 1.00 26.20 785 PRO A O 1
ATOM 6030 N N . MET A 1 786 ? 38.475 3.760 20.062 1.00 25.69 786 MET A N 1
ATOM 6031 C CA . MET A 1 786 ? 38.977 4.480 21.235 1.00 25.69 786 MET A CA 1
ATOM 6032 C C . MET A 1 786 ? 39.642 3.538 22.242 1.00 25.69 786 MET A C 1
ATOM 6034 O O . MET A 1 786 ? 38.984 2.686 22.839 1.00 25.69 786 MET A O 1
ATOM 6038 N N . THR A 1 787 ? 40.921 3.782 22.514 1.00 28.09 787 THR A N 1
ATOM 6039 C CA . THR A 1 787 ? 41.605 3.339 23.734 1.00 28.09 787 THR A CA 1
ATOM 6040 C C . THR A 1 787 ? 41.866 4.544 24.636 1.00 28.09 787 THR A C 1
ATOM 6042 O O . THR A 1 787 ? 42.644 5.412 24.260 1.00 28.09 787 THR A O 1
ATOM 6045 N N . SER A 1 788 ? 41.236 4.546 25.816 1.00 27.08 788 SER A N 1
ATOM 6046 C CA . SER A 1 788 ? 41.632 5.254 27.054 1.00 27.08 788 SER A CA 1
ATOM 6047 C C . SER A 1 788 ? 42.034 6.748 27.020 1.00 27.08 788 SER A C 1
ATOM 6049 O O . SER A 1 788 ? 43.099 7.110 26.536 1.00 27.08 788 SER A O 1
ATOM 6051 N N . GLU A 1 789 ? 41.269 7.522 27.804 1.00 26.83 789 GLU A N 1
ATOM 6052 C CA . GLU A 1 789 ? 41.664 8.722 28.578 1.00 26.83 789 GLU A CA 1
ATOM 6053 C C . GLU A 1 789 ? 41.642 10.137 27.957 1.00 26.83 789 GLU A C 1
ATOM 6055 O O . GLU A 1 789 ? 41.910 10.377 26.788 1.00 26.83 789 GLU A O 1
ATOM 6060 N N . THR A 1 790 ? 41.375 11.088 28.867 1.00 23.25 790 THR A N 1
ATOM 6061 C CA . THR A 1 790 ? 41.315 12.560 28.737 1.00 23.25 790 THR A CA 1
ATOM 6062 C C . THR A 1 790 ? 40.078 13.152 28.046 1.00 23.25 790 THR A C 1
ATOM 6064 O O . THR A 1 790 ? 39.854 13.003 26.851 1.00 23.25 790 THR A O 1
ATOM 6067 N N . VAL A 1 791 ? 39.294 13.913 28.822 1.00 22.31 791 VAL A N 1
ATOM 6068 C CA . VAL A 1 791 ? 38.135 14.6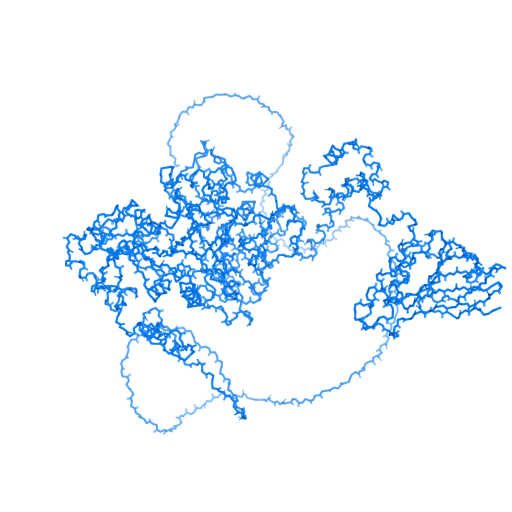96 28.361 1.00 22.31 791 VAL A CA 1
ATOM 6069 C C . VAL A 1 791 ? 38.490 16.182 28.345 1.00 22.31 791 VAL A C 1
ATOM 6071 O O . VAL A 1 791 ? 38.863 16.733 29.378 1.00 22.31 791 VAL A O 1
ATOM 6074 N N . ILE A 1 792 ? 38.277 16.844 27.206 1.00 23.58 792 ILE A N 1
ATOM 6075 C CA . ILE A 1 792 ? 38.109 18.301 27.107 1.00 23.58 792 ILE A CA 1
ATOM 6076 C C . ILE A 1 792 ? 36.892 18.540 26.207 1.00 23.58 792 ILE A C 1
ATOM 6078 O O . ILE A 1 792 ? 36.824 17.995 25.108 1.00 23.58 792 ILE A O 1
ATOM 6082 N N . GLY A 1 793 ? 35.914 19.308 26.690 1.00 20.89 793 GLY A N 1
ATOM 6083 C CA . GLY A 1 793 ? 34.703 19.655 25.940 1.00 20.89 793 GLY A CA 1
ATOM 6084 C C . GLY A 1 793 ? 34.746 21.082 25.396 1.00 20.89 793 GLY A C 1
ATOM 6085 O O . GLY A 1 793 ? 35.433 21.937 25.952 1.00 20.89 793 GLY A O 1
ATOM 6086 N N . LEU A 1 794 ? 33.971 21.344 24.342 1.00 22.50 794 LEU A N 1
ATOM 6087 C CA . LEU A 1 794 ? 33.745 22.678 23.782 1.00 22.50 794 LEU A CA 1
ATOM 6088 C C . LEU A 1 794 ? 32.278 22.821 23.350 1.00 22.50 794 LEU A C 1
ATOM 6090 O O . LEU A 1 794 ? 31.754 21.963 22.644 1.00 22.50 794 LEU A O 1
ATOM 6094 N N . PHE A 1 795 ? 31.643 23.909 23.787 1.00 20.72 795 PHE A N 1
ATOM 6095 C CA . PHE A 1 795 ? 30.364 24.411 23.274 1.00 20.72 795 PHE A CA 1
ATOM 6096 C C . PHE A 1 795 ? 30.636 25.425 22.156 1.00 20.72 795 PHE A C 1
ATOM 6098 O O . PHE A 1 795 ? 31.564 26.222 22.298 1.00 20.72 795 PHE A O 1
ATOM 6105 N N . ILE A 1 796 ? 29.780 25.463 21.131 1.00 24.41 796 ILE A N 1
ATOM 6106 C CA . ILE A 1 796 ? 29.473 26.664 20.334 1.00 24.41 796 ILE A CA 1
ATOM 6107 C C . ILE A 1 796 ? 27.969 26.617 20.018 1.00 24.41 796 ILE A C 1
ATOM 6109 O O . ILE A 1 796 ? 27.482 25.565 19.605 1.00 24.41 796 ILE A O 1
ATOM 6113 N N . ASP A 1 797 ? 27.269 27.736 20.219 1.00 21.44 797 ASP A N 1
ATOM 6114 C CA . ASP A 1 797 ? 25.865 27.940 19.832 1.00 21.44 797 ASP A CA 1
ATOM 6115 C C . ASP A 1 797 ? 25.760 28.656 18.468 1.00 21.44 797 ASP A C 1
ATOM 6117 O O . ASP A 1 797 ? 26.526 29.582 18.207 1.00 21.44 797 ASP A O 1
ATOM 6121 N N . ASP A 1 798 ? 24.778 28.220 17.672 1.00 25.12 798 ASP A N 1
ATOM 6122 C CA . ASP A 1 798 ? 23.858 28.970 16.791 1.00 25.12 798 ASP A CA 1
ATOM 6123 C C . ASP A 1 798 ? 24.298 30.022 15.732 1.00 25.12 798 ASP A C 1
ATOM 6125 O O . ASP A 1 798 ? 25.416 30.518 15.649 1.00 25.12 798 ASP A O 1
ATOM 6129 N N . ASP A 1 799 ? 23.290 30.321 14.896 1.00 23.83 799 ASP A N 1
ATOM 6130 C CA . ASP A 1 799 ? 23.134 31.358 13.865 1.00 23.83 799 ASP A CA 1
ATOM 6131 C C . ASP A 1 799 ? 24.002 31.329 12.588 1.00 23.83 799 ASP A C 1
ATOM 6133 O O . ASP A 1 799 ? 25.197 31.605 12.584 1.00 23.83 799 ASP A O 1
ATOM 6137 N N . PHE A 1 800 ? 23.320 31.187 11.438 1.00 24.19 800 PHE A N 1
ATOM 6138 C CA . PHE A 1 800 ? 23.169 32.317 10.503 1.00 24.19 800 PHE A CA 1
ATOM 6139 C C . PHE A 1 800 ? 22.005 32.120 9.508 1.00 24.19 800 PHE A C 1
ATOM 6141 O O . PHE A 1 800 ? 21.764 31.024 9.004 1.00 24.19 800 PHE A O 1
ATOM 6148 N N . SER A 1 801 ? 21.312 33.216 9.172 1.00 23.36 801 SER A N 1
ATOM 6149 C CA . SER A 1 801 ? 20.328 33.303 8.073 1.00 23.36 801 SER A CA 1
ATOM 6150 C C . SER A 1 801 ? 20.893 34.077 6.861 1.00 23.36 801 SER A C 1
ATOM 6152 O O . SER A 1 801 ? 21.908 34.762 6.995 1.00 23.36 801 SER A O 1
ATOM 6154 N N . PRO A 1 802 ? 20.307 33.950 5.653 1.00 31.70 802 PRO A N 1
ATOM 6155 C CA . PRO A 1 802 ? 21.037 34.178 4.402 1.00 31.70 802 PRO A CA 1
ATOM 6156 C C . PRO A 1 802 ? 21.148 35.646 3.959 1.00 31.70 802 PRO A C 1
ATOM 6158 O O . PRO A 1 802 ? 20.213 36.432 4.097 1.00 31.70 802 PRO A O 1
ATOM 6161 N N . VAL A 1 803 ? 22.262 35.969 3.288 1.00 25.09 803 VAL A N 1
ATOM 6162 C CA . VAL A 1 803 ? 22.466 37.209 2.515 1.00 25.09 803 VAL A CA 1
ATOM 6163 C C . VAL A 1 803 ? 22.987 36.865 1.110 1.00 25.09 803 VAL A C 1
ATOM 6165 O O . VAL A 1 803 ? 23.625 35.836 0.895 1.00 25.09 803 VAL A O 1
ATOM 6168 N N . SER A 1 804 ? 22.647 37.705 0.132 1.00 25.48 804 SER A N 1
ATOM 6169 C CA . SER A 1 804 ? 22.809 37.487 -1.311 1.00 25.48 804 SER A CA 1
ATOM 6170 C C . SER A 1 804 ? 24.252 37.377 -1.817 1.00 25.48 804 SER A C 1
ATOM 6172 O O . SER A 1 804 ? 25.125 38.145 -1.418 1.00 25.48 804 SER A O 1
ATOM 6174 N N . THR A 1 805 ? 24.451 36.536 -2.835 1.00 24.91 805 THR A N 1
ATOM 6175 C CA . THR A 1 805 ? 25.654 36.505 -3.680 1.00 24.91 805 THR A CA 1
ATOM 6176 C C . THR A 1 805 ? 25.918 37.836 -4.387 1.00 24.91 805 THR A C 1
ATOM 6178 O O . THR A 1 805 ? 25.058 38.328 -5.119 1.00 24.91 805 THR A O 1
ATOM 6181 N N . LEU A 1 806 ? 27.151 38.334 -4.291 1.00 24.34 806 LEU A N 1
ATOM 6182 C CA . LEU A 1 806 ? 27.740 39.295 -5.226 1.00 24.34 806 LEU A CA 1
ATOM 6183 C C . LEU A 1 806 ? 29.220 38.938 -5.425 1.00 24.34 806 LEU A C 1
ATOM 6185 O O . LEU A 1 806 ? 29.878 38.480 -4.494 1.00 24.34 806 LEU A O 1
ATOM 6189 N N . ALA A 1 807 ? 29.723 39.067 -6.653 1.00 24.14 807 ALA A N 1
ATOM 6190 C CA . ALA A 1 807 ? 31.037 38.548 -7.026 1.00 24.14 807 ALA A CA 1
ATOM 6191 C C . ALA A 1 807 ? 32.182 39.504 -6.649 1.00 24.14 807 ALA A C 1
ATOM 6193 O O . ALA A 1 807 ? 32.095 40.710 -6.872 1.00 24.14 807 ALA A O 1
ATOM 6194 N N . GLY A 1 808 ? 33.287 38.941 -6.159 1.00 23.58 808 GLY A N 1
ATOM 6195 C CA . GLY A 1 808 ? 34.539 39.640 -5.874 1.00 23.58 808 GLY A CA 1
ATOM 6196 C C . GLY A 1 808 ? 35.710 38.660 -5.932 1.00 23.58 808 GLY A C 1
ATOM 6197 O O . GLY A 1 808 ? 35.577 37.515 -5.509 1.00 23.58 808 GLY A O 1
ATOM 6198 N N . SER A 1 809 ? 36.827 39.088 -6.517 1.00 24.08 809 SER A N 1
ATOM 6199 C CA . SER A 1 809 ? 38.065 38.301 -6.621 1.00 24.08 809 SER A CA 1
ATOM 6200 C C . SER A 1 809 ? 39.102 38.775 -5.593 1.00 24.08 809 SER A C 1
ATOM 6202 O O . SER A 1 809 ? 38.834 39.718 -4.852 1.00 24.08 809 SER A O 1
ATOM 6204 N N . TYR A 1 810 ? 40.282 38.136 -5.588 1.00 24.94 810 TYR A N 1
ATOM 6205 C CA . TYR A 1 810 ? 41.373 38.303 -4.612 1.00 24.94 810 TYR A CA 1
ATOM 6206 C C . TYR A 1 810 ? 41.030 37.764 -3.203 1.00 24.94 810 TYR A C 1
ATOM 6208 O O . TYR A 1 810 ? 39.890 37.810 -2.762 1.00 24.94 810 TYR A O 1
ATOM 6216 N N . GLY A 1 811 ? 41.966 37.201 -2.439 1.00 24.80 811 GLY A N 1
ATOM 6217 C CA . GLY A 1 811 ? 43.363 36.880 -2.750 1.00 24.80 811 GLY A CA 1
ATOM 6218 C C . GLY A 1 811 ? 44.157 36.742 -1.451 1.00 24.80 811 GLY A C 1
ATOM 6219 O O . GLY A 1 811 ? 44.370 37.742 -0.777 1.00 24.80 811 GLY A O 1
ATOM 6220 N N . PHE A 1 812 ? 44.559 35.524 -1.081 1.00 22.05 812 PHE A N 1
ATOM 6221 C CA . PHE A 1 812 ? 45.309 35.292 0.157 1.00 22.05 812 PHE A CA 1
ATOM 6222 C C . PHE A 1 812 ? 46.807 35.570 -0.026 1.00 22.05 812 PHE A C 1
ATOM 6224 O O . PHE A 1 812 ? 47.435 35.044 -0.944 1.00 22.05 812 PHE A O 1
ATOM 6231 N N . SER A 1 813 ? 47.360 36.345 0.902 1.00 25.66 813 SER A N 1
ATOM 6232 C CA . SER A 1 813 ? 48.785 36.446 1.218 1.00 25.66 813 SER A CA 1
ATOM 6233 C C . SER A 1 813 ? 48.927 36.531 2.738 1.00 25.66 813 SER A C 1
ATOM 6235 O O . SER A 1 813 ? 48.028 37.049 3.401 1.00 25.66 813 SER A O 1
ATOM 6237 N N . ASP A 1 814 ? 50.020 35.997 3.268 1.00 27.17 814 ASP A N 1
ATOM 6238 C CA . ASP A 1 814 ? 50.208 35.737 4.696 1.00 27.17 814 ASP A CA 1
ATOM 6239 C C . ASP A 1 814 ? 50.475 36.980 5.579 1.00 27.17 814 ASP A C 1
ATOM 6241 O O . ASP A 1 814 ? 50.552 38.115 5.110 1.00 27.17 814 ASP A O 1
ATOM 6245 N N . ASP A 1 815 ? 50.671 36.666 6.865 1.00 29.62 815 ASP A N 1
ATOM 6246 C CA . ASP A 1 815 ? 51.284 37.432 7.961 1.00 29.62 815 ASP A CA 1
ATOM 6247 C C . ASP A 1 815 ? 50.369 38.157 8.973 1.00 29.62 815 ASP A C 1
ATOM 6249 O O . ASP A 1 815 ? 49.539 39.012 8.671 1.00 29.62 815 ASP A O 1
ATOM 6253 N N . GLY A 1 816 ? 50.599 37.818 10.248 1.00 25.48 816 GLY A N 1
ATOM 6254 C CA . GLY A 1 816 ? 50.264 38.627 11.428 1.00 25.48 816 GLY A CA 1
ATOM 6255 C C . GLY A 1 816 ? 51.563 39.018 12.157 1.00 25.48 816 GLY A C 1
ATOM 6256 O O . GLY A 1 816 ? 52.607 39.081 11.511 1.00 25.48 816 GLY A O 1
ATOM 6257 N N . PRO A 1 817 ? 51.588 39.178 13.497 1.00 34.84 817 PRO A N 1
ATOM 6258 C CA . PRO A 1 817 ? 50.488 39.297 14.462 1.00 34.84 817 PRO A CA 1
ATOM 6259 C C . PRO A 1 817 ? 50.562 40.620 15.274 1.00 34.84 817 PRO A C 1
ATOM 6261 O O . PRO A 1 817 ? 51.529 41.363 15.148 1.00 34.84 817 PRO A O 1
ATOM 6264 N N . ASN A 1 818 ? 49.617 40.838 16.211 1.00 25.78 818 ASN A N 1
ATOM 6265 C CA . ASN A 1 818 ? 49.600 41.930 17.221 1.00 25.78 818 ASN A CA 1
ATOM 6266 C C . ASN A 1 818 ? 49.402 43.364 16.635 1.00 25.78 818 ASN A C 1
ATOM 6268 O O . ASN A 1 818 ? 49.978 43.709 15.618 1.00 25.78 818 ASN A O 1
ATOM 6272 N N . SER A 1 819 ? 48.638 44.308 17.212 1.00 23.78 819 SER A N 1
ATOM 6273 C CA . SER A 1 819 ? 47.950 44.386 18.517 1.00 23.78 819 SER A CA 1
ATOM 6274 C C . SER A 1 819 ? 46.996 45.605 18.610 1.00 23.78 819 SER A C 1
ATOM 6276 O O . SER A 1 819 ? 47.257 46.611 17.959 1.00 23.78 819 SER A O 1
ATOM 6278 N N . GLN A 1 820 ? 46.011 45.555 19.532 1.00 22.44 820 GLN A N 1
ATOM 6279 C CA . GLN A 1 820 ? 45.150 46.679 19.998 1.00 22.44 820 GLN A CA 1
ATOM 6280 C C . GLN A 1 820 ? 44.159 47.226 18.918 1.00 22.44 820 GLN A C 1
ATOM 6282 O O . GLN A 1 820 ? 44.315 46.927 17.743 1.00 22.44 820 GLN A O 1
ATOM 6287 N N . ILE A 1 821 ? 43.034 47.910 19.206 1.00 22.92 821 ILE A N 1
ATOM 6288 C CA . ILE A 1 821 ? 42.708 48.909 20.248 1.00 22.92 821 ILE A CA 1
ATOM 6289 C C . ILE A 1 821 ? 41.246 48.788 20.781 1.00 22.92 821 ILE A C 1
ATOM 6291 O O . ILE A 1 821 ? 40.295 48.870 20.017 1.00 22.92 821 ILE A O 1
ATOM 6295 N N . VAL A 1 822 ? 41.128 48.696 22.120 1.00 24.17 822 VAL A N 1
ATOM 6296 C CA . VAL A 1 822 ? 40.106 49.282 23.042 1.00 24.17 822 VAL A CA 1
ATOM 6297 C C . VAL A 1 822 ? 38.614 48.847 23.020 1.00 24.17 822 VAL A C 1
ATOM 6299 O O . VAL A 1 822 ? 37.893 48.981 22.040 1.00 24.17 822 VAL A O 1
ATOM 6302 N N . LEU A 1 823 ? 38.131 48.470 24.220 1.00 23.42 823 LEU A N 1
ATOM 6303 C CA . LEU A 1 823 ? 36.721 48.390 24.663 1.00 23.42 823 LEU A CA 1
ATOM 6304 C C . LEU A 1 823 ? 36.279 49.702 25.350 1.00 23.42 823 LEU A C 1
ATOM 6306 O O . LEU A 1 823 ? 37.126 50.409 25.901 1.00 23.42 823 LEU A O 1
ATOM 6310 N N . PRO A 1 824 ? 34.966 49.974 25.471 1.00 27.22 824 PRO A N 1
ATOM 6311 C CA . PRO A 1 824 ? 34.395 49.937 26.833 1.00 27.22 824 PRO A CA 1
ATOM 6312 C C . PRO A 1 824 ? 32.945 49.407 26.919 1.00 27.22 824 PRO A C 1
ATOM 6314 O O . PRO A 1 824 ? 32.167 49.576 25.985 1.00 27.22 824 PRO A O 1
ATOM 6317 N N . GLY A 1 825 ? 32.544 48.860 28.082 1.00 24.61 825 GLY A N 1
ATOM 6318 C CA . GLY A 1 825 ? 31.118 48.631 28.405 1.00 24.61 825 GLY A CA 1
ATOM 6319 C C . GLY A 1 825 ? 30.753 47.334 29.147 1.00 24.61 825 GLY A C 1
ATOM 6320 O O . GLY A 1 825 ? 29.921 46.582 28.656 1.00 24.61 825 GLY A O 1
ATOM 6321 N N . VAL A 1 826 ? 31.334 47.061 30.325 1.00 25.53 826 VAL A N 1
ATOM 6322 C CA . VAL A 1 826 ? 31.016 45.879 31.167 1.00 25.53 826 VAL A CA 1
ATOM 6323 C C . VAL A 1 826 ? 30.807 46.328 32.624 1.00 25.53 826 VAL A C 1
ATOM 6325 O O . VAL A 1 826 ? 31.609 47.128 33.110 1.00 25.53 826 VAL A O 1
ATOM 6328 N N . PRO A 1 827 ? 29.705 45.922 33.293 1.00 28.41 827 PRO A N 1
ATOM 6329 C CA . PRO A 1 827 ? 29.748 44.881 34.354 1.00 28.41 827 PRO A CA 1
ATOM 6330 C C . PRO A 1 827 ? 28.800 43.685 34.047 1.00 28.41 827 PRO A C 1
ATOM 6332 O O . PRO A 1 827 ? 27.763 43.913 33.434 1.00 28.41 827 PRO A O 1
ATOM 6335 N N . ALA A 1 828 ? 29.023 42.391 34.360 1.00 25.73 828 ALA A N 1
ATOM 6336 C CA . ALA A 1 828 ? 29.820 41.660 35.382 1.00 25.73 828 ALA A CA 1
ATOM 6337 C C . ALA A 1 828 ? 29.347 41.851 36.844 1.00 25.73 828 ALA A C 1
ATOM 6339 O O . ALA A 1 828 ? 29.012 42.972 37.205 1.00 25.73 828 ALA A O 1
ATOM 6340 N N . PHE A 1 829 ? 29.340 40.890 37.789 1.00 25.67 829 PHE A N 1
ATOM 6341 C CA . PHE A 1 829 ? 29.382 39.397 37.877 1.00 25.67 829 PHE A CA 1
ATOM 6342 C C . PHE A 1 829 ? 28.681 39.029 39.239 1.00 25.67 829 PHE A C 1
ATOM 6344 O O . PHE A 1 829 ? 28.122 39.937 39.848 1.00 25.67 829 PHE A O 1
ATOM 6351 N N . TYR A 1 830 ? 28.560 37.830 39.845 1.00 23.83 830 TYR A N 1
ATOM 6352 C CA . TYR A 1 830 ? 29.176 36.473 39.866 1.00 23.83 830 TYR A CA 1
ATOM 6353 C C . TYR A 1 830 ? 28.021 35.417 39.992 1.00 23.83 830 TYR A C 1
ATOM 6355 O O . TYR A 1 830 ? 26.898 35.820 40.280 1.00 23.83 830 TYR A O 1
ATOM 6363 N N . LEU A 1 831 ? 28.085 34.097 39.712 1.00 22.33 831 LEU A N 1
ATOM 6364 C CA . LEU A 1 831 ? 29.034 32.979 39.964 1.00 22.33 831 LEU A CA 1
ATOM 6365 C C . LEU A 1 831 ? 29.141 32.477 41.433 1.00 22.33 831 LEU A C 1
ATOM 6367 O O . LEU A 1 831 ? 29.797 33.140 42.225 1.00 22.33 831 LEU A O 1
ATOM 6371 N N . ALA A 1 832 ? 28.609 31.275 41.761 1.00 22.66 832 ALA A N 1
ATOM 6372 C CA . ALA A 1 832 ? 29.227 30.270 42.676 1.00 22.66 832 ALA A CA 1
ATOM 6373 C C . ALA A 1 832 ? 28.395 28.969 42.930 1.00 22.66 832 ALA A C 1
ATOM 6375 O O . ALA A 1 832 ? 27.233 28.997 43.317 1.00 22.66 832 ALA A O 1
ATOM 6376 N N . SER A 1 833 ? 29.079 27.831 42.773 1.00 23.14 833 SER A N 1
ATOM 6377 C CA . SER A 1 833 ? 28.835 26.408 43.133 1.00 23.14 833 SER A CA 1
ATOM 6378 C C . SER A 1 833 ? 28.011 25.972 44.383 1.00 23.14 833 SER A C 1
ATOM 6380 O O . SER A 1 833 ? 28.318 26.391 45.493 1.00 23.14 833 SER A O 1
ATOM 6382 N N . ALA A 1 834 ? 27.082 25.009 44.181 1.00 21.98 834 ALA A N 1
ATOM 6383 C CA . ALA A 1 834 ? 26.983 23.601 44.696 1.00 21.98 834 ALA A CA 1
ATOM 6384 C C . ALA A 1 834 ? 27.649 23.134 46.037 1.00 21.98 834 ALA A C 1
ATOM 6386 O O . ALA A 1 834 ? 28.658 23.713 46.426 1.00 21.98 834 ALA A O 1
ATOM 6387 N N . PRO A 1 835 ? 27.336 21.922 46.597 1.00 39.28 835 PRO A N 1
ATOM 6388 C CA . PRO A 1 835 ? 26.077 21.142 46.794 1.00 39.28 835 PRO A CA 1
ATOM 6389 C C . PRO A 1 835 ? 26.002 20.591 48.278 1.00 39.28 835 PRO A C 1
ATOM 6391 O O . PRO A 1 835 ? 26.484 21.298 49.157 1.00 39.28 835 PRO A O 1
ATOM 6394 N N . PRO A 1 836 ? 25.601 19.333 48.638 1.00 41.81 836 PRO A N 1
ATOM 6395 C CA . PRO A 1 836 ? 24.382 18.519 48.412 1.00 41.81 836 PRO A CA 1
ATOM 6396 C C . PRO A 1 836 ? 23.595 18.129 49.719 1.00 41.81 836 PRO A C 1
ATOM 6398 O O . PRO A 1 836 ? 24.070 18.324 50.833 1.00 41.81 836 PRO A O 1
ATOM 6401 N N . SER A 1 837 ? 22.489 17.368 49.565 1.00 25.73 837 SER A N 1
ATOM 6402 C CA . SER A 1 837 ? 21.848 16.448 50.559 1.00 25.73 837 SER A CA 1
ATOM 6403 C C . SER A 1 837 ? 20.980 17.007 51.720 1.00 25.73 837 SER A C 1
ATOM 6405 O O . SER A 1 837 ? 21.186 18.122 52.178 1.00 25.73 837 SER A O 1
ATOM 6407 N N . GLY A 1 838 ? 20.046 16.184 52.251 1.00 23.00 838 GLY A N 1
ATOM 6408 C CA . GLY A 1 838 ? 19.601 16.278 53.666 1.00 23.00 838 GLY A CA 1
ATOM 6409 C C . GLY A 1 838 ? 18.091 16.279 54.019 1.00 23.00 838 GLY A C 1
ATOM 6410 O O . GLY A 1 838 ? 17.447 17.314 54.006 1.00 23.00 838 GLY A O 1
ATOM 6411 N N . ALA A 1 839 ? 17.585 15.125 54.479 1.00 25.02 839 ALA A N 1
ATOM 6412 C CA . ALA A 1 839 ? 16.597 14.911 55.567 1.00 25.02 839 ALA A CA 1
ATOM 6413 C C . ALA A 1 839 ? 15.246 15.690 55.698 1.00 25.02 839 ALA A C 1
ATOM 6415 O O . ALA A 1 839 ? 15.164 16.824 56.156 1.00 25.02 839 ALA A O 1
ATOM 6416 N N . LEU A 1 840 ? 14.158 14.920 55.538 1.00 24.42 840 LEU A N 1
ATOM 6417 C CA . LEU A 1 840 ? 12.933 14.836 56.376 1.00 24.42 840 LEU A CA 1
ATOM 6418 C C . LEU A 1 840 ? 12.859 15.614 57.722 1.00 24.42 840 LEU A C 1
ATOM 6420 O O . LEU A 1 840 ? 13.715 15.400 58.580 1.00 24.42 840 LEU A O 1
ATOM 6424 N N . ARG A 1 841 ? 11.712 16.291 57.978 1.00 23.09 841 ARG A N 1
ATOM 6425 C CA . ARG A 1 841 ? 10.831 16.287 59.204 1.00 23.09 841 ARG A CA 1
ATOM 6426 C C . ARG A 1 841 ? 9.823 17.470 59.130 1.00 23.09 841 ARG A C 1
ATOM 6428 O O . ARG A 1 841 ? 10.260 18.583 58.898 1.00 23.09 841 ARG A O 1
ATOM 6435 N N . THR A 1 842 ? 8.481 17.367 59.123 1.00 22.48 842 THR A N 1
ATOM 6436 C CA . THR A 1 842 ? 7.426 16.751 59.985 1.00 22.48 842 THR A CA 1
ATOM 6437 C C . THR A 1 842 ? 6.852 17.619 61.137 1.00 22.48 842 THR A C 1
ATOM 6439 O O . THR A 1 842 ? 7.414 17.635 62.226 1.00 22.48 842 THR A O 1
ATOM 6442 N N . TRP A 1 843 ? 5.627 18.135 60.913 1.00 22.09 843 TRP A N 1
ATOM 6443 C CA . TRP A 1 843 ? 4.476 18.287 61.849 1.00 22.09 843 TRP A CA 1
ATOM 6444 C C . TRP A 1 843 ? 4.440 19.303 63.025 1.00 22.09 843 TRP A C 1
ATOM 6446 O O . TRP A 1 843 ? 5.042 19.078 64.072 1.00 22.09 843 TRP A O 1
ATOM 6456 N N . LYS A 1 844 ? 3.503 20.273 62.921 1.00 22.30 844 LYS A N 1
ATOM 6457 C CA . LYS A 1 844 ? 2.376 20.634 63.847 1.00 22.30 844 LYS A CA 1
ATOM 6458 C C . LYS A 1 844 ? 1.505 21.709 63.129 1.00 22.30 844 LYS A C 1
ATOM 6460 O O . LYS A 1 844 ? 2.100 22.549 62.471 1.00 22.30 844 LYS A O 1
ATOM 6465 N N . ARG A 1 845 ? 0.159 21.684 62.997 1.00 24.34 845 ARG A N 1
ATOM 6466 C CA . ARG A 1 845 ? -1.001 21.507 63.925 1.00 24.34 845 ARG A CA 1
ATOM 6467 C C . ARG A 1 845 ? -1.093 22.682 64.919 1.00 24.34 845 ARG A C 1
ATOM 6469 O O . ARG A 1 845 ? -0.135 22.869 65.658 1.00 24.34 845 ARG A O 1
ATOM 6476 N N . HIS A 1 846 ? -2.129 23.530 64.943 1.00 25.50 846 HIS A N 1
ATOM 6477 C CA . HIS A 1 846 ? -3.595 23.317 65.077 1.00 25.50 846 HIS A CA 1
ATOM 6478 C C . HIS A 1 846 ? -4.408 24.432 64.320 1.00 25.50 846 HIS A C 1
ATOM 6480 O O . HIS A 1 846 ? -3.758 25.283 63.722 1.00 25.50 846 HIS A O 1
ATOM 6486 N N . ASP A 1 847 ? -5.752 24.514 64.213 1.00 26.42 847 ASP A N 1
ATOM 6487 C CA . ASP A 1 847 ? -6.901 23.932 64.959 1.00 26.42 847 ASP A CA 1
ATOM 6488 C C . ASP A 1 847 ? -8.158 23.628 64.074 1.00 26.42 847 ASP A C 1
ATOM 6490 O O . ASP A 1 847 ? -8.139 23.849 62.865 1.00 26.42 847 ASP A O 1
ATOM 6494 N N . ASP A 1 848 ? -9.223 23.090 64.694 1.00 25.53 848 ASP A N 1
ATOM 6495 C CA . ASP A 1 848 ? -10.532 22.607 64.151 1.00 25.53 848 ASP A CA 1
ATOM 6496 C C . ASP A 1 848 ? -11.690 23.605 64.522 1.00 25.53 848 ASP A C 1
ATOM 6498 O O . ASP A 1 848 ? -11.366 24.651 65.093 1.00 25.53 848 ASP A O 1
ATOM 6502 N N . PRO A 1 849 ? -13.026 23.355 64.382 1.00 39.56 849 PRO A N 1
ATOM 6503 C CA . PRO A 1 849 ? -13.813 22.440 63.525 1.00 39.56 849 PRO A CA 1
ATOM 6504 C C . PRO A 1 849 ? -15.027 23.087 62.784 1.00 39.56 849 PRO A C 1
ATOM 6506 O O . PRO A 1 849 ? -15.492 24.166 63.144 1.00 39.56 849 PRO A O 1
ATOM 6509 N N . THR A 1 850 ? -15.644 22.368 61.824 1.00 26.95 850 THR A N 1
ATOM 6510 C CA . THR A 1 850 ? -17.088 21.950 61.788 1.00 26.95 850 THR A CA 1
ATOM 6511 C C . THR A 1 850 ? -17.609 21.587 60.378 1.00 26.95 850 THR A C 1
ATOM 6513 O O . THR A 1 850 ? -17.246 22.189 59.374 1.00 26.95 850 THR A O 1
ATOM 6516 N N . LEU A 1 851 ? -18.514 20.599 60.317 1.00 25.89 851 LEU A N 1
ATOM 6517 C CA . LEU A 1 851 ? -19.357 20.214 59.166 1.00 25.89 851 LEU A CA 1
ATOM 6518 C C . LEU A 1 851 ? -20.833 20.230 59.609 1.00 25.89 851 LEU A C 1
ATOM 6520 O O . LEU A 1 851 ? -21.087 20.034 60.801 1.00 25.89 851 LEU A O 1
ATOM 6524 N N . PRO A 1 852 ? -21.807 20.388 58.687 1.00 33.50 852 PRO A N 1
ATOM 6525 C CA . PRO A 1 852 ? -22.690 19.235 58.429 1.00 33.50 852 PRO A CA 1
ATOM 6526 C C . PRO A 1 852 ? -23.278 19.104 56.994 1.00 33.50 852 PRO A C 1
ATOM 6528 O O . PRO A 1 852 ? -23.640 20.079 56.352 1.00 33.50 852 PRO A O 1
ATOM 6531 N N . THR A 1 853 ? -23.430 17.843 56.558 1.00 26.83 853 THR A N 1
ATOM 6532 C CA . THR A 1 853 ? -24.503 17.225 55.719 1.00 26.83 853 THR A CA 1
ATOM 6533 C C . THR A 1 853 ? -25.183 17.942 54.523 1.00 26.83 853 THR A C 1
ATOM 6535 O O . THR A 1 853 ? -25.717 19.037 54.629 1.00 26.83 853 THR A O 1
ATOM 6538 N N . CYS A 1 854 ? -25.345 17.188 53.423 1.00 23.84 854 CYS A N 1
ATOM 6539 C CA . CYS A 1 854 ? -26.221 17.434 52.247 1.00 23.84 854 CYS A CA 1
ATOM 6540 C C . CYS A 1 854 ? -27.594 16.707 52.417 1.00 23.84 854 CYS A C 1
ATOM 6542 O O . CYS A 1 854 ? -27.657 15.894 53.348 1.00 23.84 854 CYS A O 1
ATOM 6544 N N . PRO A 1 855 ? -28.646 16.814 51.549 1.00 44.97 855 PRO A N 1
ATOM 6545 C CA . PRO A 1 855 ? -28.950 17.656 50.356 1.00 44.97 855 PRO A CA 1
ATOM 6546 C C . PRO A 1 855 ? -30.334 18.388 50.552 1.00 44.97 855 PRO A C 1
ATOM 6548 O O . PRO A 1 855 ? -30.566 18.763 51.700 1.00 44.97 855 PRO A O 1
ATOM 6551 N N . PRO A 1 856 ? -31.329 18.540 49.616 1.00 39.91 856 PRO A N 1
ATOM 6552 C CA . PRO A 1 856 ? -31.397 18.578 48.127 1.00 39.91 856 PRO A CA 1
ATOM 6553 C C . PRO A 1 856 ? -32.297 19.693 47.471 1.00 39.91 856 PRO A C 1
ATOM 6555 O O . PRO A 1 856 ? -33.181 20.245 48.107 1.00 39.91 856 PRO A O 1
ATOM 6558 N N . ASN A 1 857 ? -32.204 19.825 46.130 1.00 26.78 857 ASN A N 1
ATOM 6559 C CA . ASN A 1 857 ? -33.253 20.208 45.136 1.00 26.78 857 ASN A CA 1
ATOM 6560 C C . ASN A 1 857 ? -33.963 21.602 45.092 1.00 26.78 857 ASN A C 1
ATOM 6562 O O . ASN A 1 857 ? -34.370 22.164 46.096 1.00 26.78 857 ASN A O 1
ATOM 6566 N N . LEU A 1 858 ? -34.291 21.988 43.836 1.00 25.11 858 LEU A N 1
ATOM 6567 C CA . LEU A 1 858 ? -35.331 22.926 43.323 1.00 25.11 858 LEU A CA 1
ATOM 6568 C C . LEU A 1 858 ? -35.111 24.469 43.259 1.00 25.11 858 LEU A C 1
ATOM 6570 O O . LEU A 1 858 ? -35.243 25.182 44.240 1.00 25.11 858 LEU A O 1
ATOM 6574 N N . ALA A 1 859 ? -35.017 24.939 42.001 1.00 26.17 859 ALA A N 1
ATOM 6575 C CA . ALA A 1 859 ? -35.777 26.035 41.352 1.00 26.17 859 ALA A CA 1
ATOM 6576 C C . ALA A 1 859 ? -35.548 27.553 41.641 1.00 26.17 859 ALA A C 1
ATOM 6578 O O . ALA A 1 859 ? -35.887 28.066 42.696 1.00 26.17 859 ALA A O 1
ATOM 6579 N N . ASN A 1 860 ? -35.236 28.259 40.534 1.00 25.70 860 ASN A N 1
ATOM 6580 C CA . ASN A 1 860 ? -35.648 29.619 40.107 1.00 25.70 860 ASN A CA 1
ATOM 6581 C C . ASN A 1 860 ? -35.151 30.918 40.796 1.00 25.70 860 ASN A C 1
ATOM 6583 O O . ASN A 1 860 ? -35.373 31.131 41.978 1.00 25.70 860 ASN A O 1
ATOM 6587 N N . ALA A 1 861 ? -34.739 31.861 39.920 1.00 25.62 861 ALA A N 1
ATOM 6588 C CA . ALA A 1 861 ? -34.770 33.339 40.042 1.00 25.62 861 ALA A CA 1
ATOM 6589 C C . ALA A 1 861 ? -33.858 34.027 41.094 1.00 25.62 861 ALA A C 1
ATOM 6591 O O . ALA A 1 861 ? -33.548 33.444 42.123 1.00 25.62 861 ALA A O 1
ATOM 6592 N N . ALA A 1 862 ? -33.426 35.289 40.931 1.00 26.28 862 ALA A N 1
ATOM 6593 C CA . ALA A 1 862 ? -33.207 36.145 39.743 1.00 26.28 862 ALA A CA 1
ATOM 6594 C C . ALA A 1 862 ? -32.354 37.381 40.150 1.00 26.28 862 ALA A C 1
ATOM 6596 O O . ALA A 1 862 ? -32.332 37.716 41.330 1.00 26.28 862 ALA A O 1
ATOM 6597 N N . ASP A 1 863 ? -31.740 38.062 39.167 1.00 29.08 863 ASP A N 1
ATOM 6598 C CA . ASP A 1 863 ? -31.124 39.414 39.222 1.00 29.08 863 ASP A CA 1
ATOM 6599 C C . ASP A 1 863 ? -29.939 39.661 40.206 1.00 29.08 863 ASP A C 1
ATOM 6601 O O . ASP A 1 863 ? -29.816 39.029 41.247 1.00 29.08 863 ASP A O 1
ATOM 6605 N N . GLY A 1 864 ? -28.981 40.569 39.946 1.00 26.31 864 GLY A N 1
ATOM 6606 C CA . GLY A 1 864 ? -28.719 41.375 38.741 1.00 26.31 864 GLY A CA 1
ATOM 6607 C C . GLY A 1 864 ? -27.560 42.395 38.908 1.00 26.31 864 GLY A C 1
ATOM 6608 O O . GLY A 1 864 ? -26.961 42.481 39.975 1.00 26.31 864 GLY A O 1
ATOM 6609 N N . VAL A 1 865 ? -27.337 43.219 37.864 1.00 27.70 865 VAL A N 1
ATOM 6610 C CA . VAL A 1 865 ? -26.455 44.426 37.769 1.00 27.70 865 VAL A CA 1
ATOM 6611 C C . VAL A 1 865 ? -24.932 44.192 37.551 1.00 27.70 865 VAL A C 1
ATOM 6613 O O . VAL A 1 865 ? -24.303 43.469 38.310 1.00 27.70 865 VAL A O 1
ATOM 6616 N N . GLY A 1 866 ? -24.256 44.822 36.565 1.00 24.84 866 GLY A N 1
ATOM 6617 C CA . GLY A 1 866 ? -24.770 45.602 35.416 1.00 24.84 866 GLY A CA 1
ATOM 6618 C C . GLY A 1 866 ? -23.740 46.439 34.604 1.00 24.84 866 GLY A C 1
ATOM 6619 O O . GLY A 1 866 ? -22.675 46.773 35.108 1.00 24.84 866 GLY A O 1
ATOM 6620 N N . CYS A 1 867 ? -24.159 46.848 33.389 1.00 27.03 867 CYS A N 1
ATOM 6621 C CA . CYS A 1 867 ? -23.627 47.910 32.487 1.00 27.03 867 CYS A CA 1
ATOM 6622 C C . CYS A 1 867 ? -22.244 47.732 31.795 1.00 27.03 867 CYS A C 1
ATOM 6624 O O . CYS A 1 867 ? -21.382 47.024 32.296 1.00 27.03 867 CYS A O 1
ATOM 6626 N N . ALA A 1 868 ? -21.971 48.338 30.618 1.00 26.78 868 ALA A N 1
ATOM 6627 C CA . ALA A 1 868 ? -22.729 49.326 29.805 1.00 26.78 868 ALA A CA 1
ATOM 6628 C C . ALA A 1 868 ? -22.882 48.888 28.310 1.00 26.78 868 ALA A C 1
ATOM 6630 O O . ALA A 1 868 ? -22.003 48.200 27.805 1.00 26.78 868 ALA A O 1
ATOM 6631 N N . ILE A 1 869 ? -24.032 49.041 27.616 1.00 30.08 869 ILE A N 1
ATOM 6632 C CA . ILE A 1 869 ? -24.596 50.211 26.863 1.00 30.08 869 ILE A CA 1
ATOM 6633 C C . ILE A 1 869 ? -23.635 50.735 25.759 1.00 30.08 869 ILE A C 1
ATOM 6635 O O . ILE A 1 869 ? -22.535 51.164 26.085 1.00 30.08 869 ILE A O 1
ATOM 6639 N N . LEU A 1 870 ? -23.934 50.633 24.448 1.00 27.70 870 LEU A N 1
ATOM 6640 C CA . LEU A 1 870 ? -24.868 51.413 23.580 1.00 27.70 870 LEU A CA 1
ATOM 6641 C C . LEU A 1 870 ? -25.191 50.619 22.271 1.00 27.70 870 LEU A C 1
ATOM 6643 O O . LEU A 1 870 ? -24.402 49.755 21.908 1.00 27.70 870 LEU A O 1
ATOM 6647 N N . ASP A 1 871 ? -26.237 50.846 21.451 1.00 25.16 871 ASP A N 1
ATOM 6648 C CA . ASP A 1 871 ? -27.497 51.619 21.586 1.00 25.16 871 ASP A CA 1
ATOM 6649 C C . ASP A 1 871 ? -28.669 51.002 20.750 1.00 25.16 871 ASP A C 1
ATOM 6651 O O . ASP A 1 871 ? -29.408 50.191 21.307 1.00 25.16 871 ASP A O 1
ATOM 6655 N N . ARG A 1 872 ? -28.902 51.364 19.461 1.00 29.31 872 ARG A N 1
ATOM 6656 C CA . ARG A 1 872 ? -30.204 51.119 18.761 1.00 29.31 872 ARG A CA 1
ATOM 6657 C C . ARG A 1 872 ? -30.181 50.703 17.275 1.00 29.31 872 ARG A C 1
ATOM 6659 O O . ARG A 1 872 ? -29.389 51.197 16.482 1.00 29.31 872 ARG A O 1
ATOM 6666 N N . GLY A 1 873 ? -31.203 49.920 16.893 1.00 27.08 873 GLY A N 1
ATOM 6667 C CA . GLY A 1 873 ? -31.696 49.687 15.517 1.00 27.08 873 GLY A CA 1
ATOM 6668 C C . GLY A 1 873 ? -32.832 48.631 15.494 1.00 27.08 873 GLY A C 1
ATOM 6669 O O . GLY A 1 873 ? -32.604 47.537 16.008 1.00 27.08 873 GLY A O 1
ATOM 6670 N N . PRO A 1 874 ? -34.064 48.910 15.006 1.00 36.81 874 PRO A N 1
ATOM 6671 C CA . PRO A 1 874 ? -35.248 48.112 15.375 1.00 36.81 874 PRO A CA 1
ATOM 6672 C C . PRO A 1 874 ? -35.613 46.934 14.445 1.00 36.81 874 PRO A C 1
ATOM 6674 O O . PRO A 1 874 ? -35.377 46.959 13.240 1.00 36.81 874 PRO A O 1
ATOM 6677 N N . ARG A 1 875 ? -36.300 45.933 15.021 1.00 30.48 875 ARG A N 1
ATOM 6678 C CA . ARG A 1 875 ? -37.118 44.919 14.313 1.00 30.48 875 ARG A CA 1
ATOM 6679 C C . ARG A 1 875 ? -38.570 45.411 14.143 1.00 30.48 875 ARG A C 1
ATOM 6681 O O . ARG A 1 875 ? -38.966 46.364 14.814 1.00 30.48 875 ARG A O 1
ATOM 6688 N N . PRO A 1 876 ? -39.400 44.697 13.362 1.00 37.25 876 PRO A N 1
ATOM 6689 C CA . PRO A 1 876 ? -40.413 43.881 14.049 1.00 37.25 876 PRO A CA 1
ATOM 6690 C C . PRO A 1 876 ? -40.524 42.424 13.546 1.00 37.25 876 PRO A C 1
ATOM 6692 O O . PRO A 1 876 ? -39.920 42.021 12.559 1.00 37.25 876 PRO A O 1
ATOM 6695 N N . ALA A 1 877 ? -41.310 41.640 14.281 1.00 27.66 877 ALA A N 1
ATOM 6696 C CA . ALA A 1 877 ? -41.823 40.294 13.975 1.00 27.66 877 ALA A CA 1
ATOM 6697 C C . ALA A 1 877 ? -43.340 40.314 14.349 1.00 27.66 877 ALA A C 1
ATOM 6699 O O . ALA A 1 877 ? -43.833 41.421 14.587 1.00 27.66 877 ALA A O 1
ATOM 6700 N N . PRO A 1 878 ? -44.100 39.204 14.522 1.00 49.41 878 PRO A N 1
ATOM 6701 C CA . PRO A 1 878 ? -43.858 37.780 14.232 1.00 49.41 878 PRO A CA 1
ATOM 6702 C C . PRO A 1 878 ? -45.057 37.092 13.512 1.00 49.41 878 PRO A C 1
ATOM 6704 O O . PRO A 1 878 ? -46.033 37.750 13.171 1.00 49.41 878 PRO A O 1
ATOM 6707 N N . THR A 1 879 ? -45.020 35.762 13.328 1.00 28.22 879 THR A N 1
ATOM 6708 C CA . THR A 1 879 ? -46.053 34.738 13.696 1.00 28.22 879 THR A CA 1
ATOM 6709 C C . THR A 1 879 ? -45.780 33.400 12.969 1.00 28.22 879 THR A C 1
ATOM 6711 O O . THR A 1 879 ? -44.770 33.291 12.276 1.00 28.22 879 THR A O 1
ATOM 6714 N N . ALA A 1 880 ? -46.556 32.337 13.245 1.00 27.97 880 ALA A N 1
ATOM 6715 C CA . ALA A 1 880 ? -46.157 30.935 13.014 1.00 27.97 880 ALA A CA 1
ATOM 6716 C C . ALA A 1 880 ? -47.252 30.070 12.284 1.00 27.97 880 ALA A C 1
ATOM 6718 O O . ALA A 1 880 ? -47.912 30.642 11.422 1.00 27.97 880 ALA A O 1
ATOM 6719 N N . PRO A 1 881 ? -47.405 28.725 12.444 1.00 40.53 881 PRO A N 1
ATOM 6720 C CA . PRO A 1 881 ? -47.673 27.790 11.323 1.00 40.53 881 PRO A CA 1
ATOM 6721 C C . PRO A 1 881 ? -49.129 27.219 11.376 1.00 40.53 881 PRO A C 1
ATOM 6723 O O . PRO A 1 881 ? -49.959 27.887 11.994 1.00 40.53 881 PRO A O 1
ATOM 6726 N N . PRO A 1 882 ? -49.508 25.993 10.902 1.00 41.84 882 PRO A N 1
ATOM 6727 C CA . PRO A 1 882 ? -48.932 25.026 9.930 1.00 41.84 882 PRO A CA 1
ATOM 6728 C C . PRO A 1 882 ? -49.943 24.430 8.886 1.00 41.84 882 PRO A C 1
ATOM 6730 O O . PRO A 1 882 ? -51.133 24.339 9.162 1.00 41.84 882 PRO A O 1
ATOM 6733 N N . ALA A 1 883 ? -49.467 23.859 7.762 1.00 25.92 883 ALA A N 1
ATOM 6734 C CA . ALA A 1 883 ? -50.077 22.736 6.987 1.00 25.92 883 ALA A CA 1
ATOM 6735 C C . ALA A 1 883 ? -49.076 22.276 5.885 1.00 25.92 883 ALA A C 1
ATOM 6737 O O . ALA A 1 883 ? -48.242 23.091 5.509 1.00 25.92 883 ALA A O 1
ATOM 6738 N N . ARG A 1 884 ? -48.933 21.038 5.364 1.00 24.39 884 ARG A N 1
ATOM 6739 C CA . ARG A 1 884 ? -49.730 19.795 5.135 1.00 24.39 884 ARG A CA 1
ATOM 6740 C C . ARG A 1 884 ? -50.579 19.747 3.843 1.00 24.39 884 ARG A C 1
ATOM 6742 O O . ARG A 1 884 ? -51.516 20.519 3.707 1.00 24.39 884 ARG A O 1
ATOM 6749 N N . TRP A 1 885 ? -50.310 18.713 3.022 1.00 24.44 885 TRP A N 1
ATOM 6750 C CA . TRP A 1 885 ? -50.881 18.399 1.686 1.00 24.44 885 TRP A CA 1
ATOM 6751 C C . TRP A 1 885 ? -50.484 19.400 0.572 1.00 24.44 885 TRP A C 1
ATOM 6753 O O . TRP A 1 885 ? -50.130 20.530 0.878 1.00 24.44 885 TRP A O 1
ATOM 6763 N N . GLY A 1 886 ? -50.456 19.042 -0.720 1.00 22.91 886 GLY A N 1
ATOM 6764 C CA . GLY A 1 886 ? -50.737 17.747 -1.366 1.00 22.91 886 GLY A CA 1
ATOM 6765 C C . GLY A 1 886 ? -50.276 17.705 -2.842 1.00 22.91 886 GLY A C 1
ATOM 6766 O O . GLY A 1 886 ? -49.873 18.722 -3.393 1.00 22.91 886 GLY A O 1
ATOM 6767 N N . VAL A 1 887 ? -50.297 16.517 -3.457 1.00 24.20 887 VAL A N 1
ATOM 6768 C CA . VAL A 1 887 ? -49.821 16.229 -4.832 1.00 24.20 887 VAL A CA 1
ATOM 6769 C C . VAL A 1 887 ? -50.831 16.663 -5.906 1.00 24.20 887 VAL A C 1
ATOM 6771 O O . VAL A 1 887 ? -51.989 16.298 -5.750 1.00 24.20 887 VAL A O 1
ATOM 6774 N N . THR A 1 888 ? -50.366 17.301 -6.998 1.00 24.08 888 THR A N 1
ATOM 6775 C CA . THR A 1 888 ? -50.789 17.128 -8.427 1.00 24.08 888 THR A CA 1
ATOM 6776 C C . THR A 1 888 ? -49.931 18.050 -9.325 1.00 24.08 888 THR A C 1
ATOM 6778 O O . THR A 1 888 ? -49.912 19.250 -9.081 1.00 24.08 888 THR A O 1
ATOM 6781 N N . THR A 1 889 ? -48.987 17.533 -10.130 1.00 24.27 889 THR A N 1
ATOM 6782 C CA . THR A 1 889 ? -49.073 17.188 -11.583 1.00 24.27 889 THR A CA 1
ATOM 6783 C C . THR A 1 889 ? -49.096 18.368 -12.570 1.00 24.27 889 THR A C 1
ATOM 6785 O O . THR A 1 889 ? -50.054 19.128 -12.552 1.00 24.27 889 THR A O 1
ATOM 6788 N N . GLU A 1 890 ? -48.127 18.356 -13.506 1.00 25.44 890 GLU A N 1
ATOM 6789 C CA . GLU A 1 890 ? -48.241 18.786 -14.927 1.00 25.44 890 GLU A CA 1
ATOM 6790 C C . GLU A 1 890 ? -48.482 20.299 -15.210 1.00 25.44 890 GLU A C 1
ATOM 6792 O O . GLU A 1 890 ? -49.065 21.013 -14.408 1.00 25.44 890 GLU A O 1
ATOM 6797 N N . THR A 1 891 ? -48.009 20.919 -16.304 1.00 25.92 891 THR A N 1
ATOM 6798 C CA . THR A 1 891 ? -47.274 20.463 -17.515 1.00 25.92 891 THR A CA 1
ATOM 6799 C C . THR A 1 891 ? -46.472 21.640 -18.115 1.00 25.92 891 THR A C 1
ATOM 6801 O O . THR A 1 891 ? -46.689 22.770 -17.691 1.00 25.92 891 THR A O 1
ATOM 6804 N N . SER A 1 892 ? -45.648 21.380 -19.149 1.00 27.66 892 SER A N 1
ATOM 6805 C CA . SER A 1 892 ? -45.138 22.330 -20.175 1.00 27.66 892 SER A CA 1
ATOM 6806 C C . SER A 1 892 ? -44.433 23.609 -19.682 1.00 27.66 892 SER A C 1
ATOM 6808 O O . SER A 1 892 ? -45.036 24.498 -19.092 1.00 27.66 892 SER A O 1
ATOM 6810 N N . ASP A 1 893 ? -43.125 23.751 -19.886 1.00 28.48 893 ASP A N 1
ATOM 6811 C CA . ASP A 1 893 ? -42.512 24.137 -21.173 1.00 28.48 893 ASP A CA 1
ATOM 6812 C C . ASP A 1 893 ? -42.983 25.502 -21.699 1.00 28.48 893 ASP A C 1
ATOM 6814 O O . ASP A 1 893 ? -44.044 25.610 -22.310 1.00 28.48 893 ASP A O 1
ATOM 6818 N N . LEU A 1 894 ? -42.116 26.515 -21.582 1.00 28.06 894 LEU A N 1
ATOM 6819 C CA . LEU A 1 894 ? -41.867 27.440 -22.688 1.00 28.06 894 LEU A CA 1
ATOM 6820 C C . LEU A 1 894 ? -40.468 28.073 -22.587 1.00 28.06 894 LEU A C 1
ATOM 6822 O O . LEU A 1 894 ? -40.000 28.470 -21.524 1.00 28.06 894 LEU A O 1
ATOM 6826 N N . HIS A 1 895 ? -39.817 28.088 -23.743 1.00 27.81 895 HIS A N 1
ATOM 6827 C CA . HIS A 1 895 ? -38.450 28.498 -24.044 1.00 27.81 895 HIS A CA 1
ATOM 6828 C C . HIS A 1 895 ? -38.080 29.958 -23.697 1.00 27.81 895 HIS A C 1
ATOM 6830 O O . HIS A 1 895 ? -38.912 30.850 -23.818 1.00 27.81 895 HIS A O 1
ATOM 6836 N N . GLU A 1 896 ? -36.766 30.169 -23.495 1.00 27.66 896 GLU A N 1
ATOM 6837 C CA . GLU A 1 896 ? -36.007 31.396 -23.845 1.00 27.66 896 GLU A CA 1
ATOM 6838 C C . GLU A 1 896 ? -36.289 32.697 -23.030 1.00 27.66 896 GLU A C 1
ATOM 6840 O O . GLU A 1 896 ? -37.304 32.827 -22.362 1.00 27.66 896 GLU A O 1
ATOM 6845 N N . LEU A 1 897 ? -35.396 33.703 -22.949 1.00 26.58 897 LEU A N 1
ATOM 6846 C CA . LEU A 1 897 ? -34.107 33.948 -23.624 1.00 26.58 897 LEU A CA 1
ATOM 6847 C C . LEU A 1 897 ? -33.119 34.746 -22.716 1.00 26.58 897 LEU A C 1
ATOM 6849 O O . LEU A 1 897 ? -33.536 35.660 -22.018 1.00 26.58 897 LEU A O 1
ATOM 6853 N N . VAL A 1 898 ? -31.808 34.473 -22.838 1.00 26.41 898 VAL A N 1
ATOM 6854 C CA . VAL A 1 898 ? -30.652 35.419 -22.736 1.00 26.41 898 VAL A CA 1
ATOM 6855 C C . VAL A 1 898 ? -30.426 36.325 -21.490 1.00 26.41 898 VAL A C 1
ATOM 6857 O O . VAL A 1 898 ? -31.148 37.275 -21.227 1.00 26.41 898 VAL A O 1
ATOM 6860 N N . ARG A 1 899 ? -29.248 36.104 -20.870 1.00 28.38 899 ARG A N 1
ATOM 6861 C CA . ARG A 1 899 ? -28.280 37.048 -20.242 1.00 28.38 899 ARG A CA 1
ATOM 6862 C C . ARG A 1 899 ? -28.786 38.206 -19.352 1.00 28.38 899 ARG A C 1
ATOM 6864 O O . ARG A 1 899 ? -29.257 39.225 -19.847 1.00 28.38 899 ARG A O 1
ATOM 6871 N N . ASN A 1 900 ? -28.354 38.175 -18.089 1.00 31.69 900 ASN A N 1
ATOM 6872 C CA . ASN A 1 900 ? -27.161 38.932 -17.661 1.00 31.69 900 ASN A CA 1
ATOM 6873 C C . ASN A 1 900 ? -26.281 38.043 -16.771 1.00 31.69 900 ASN A C 1
ATOM 6875 O O . ASN A 1 900 ? -26.830 37.037 -16.270 1.00 31.69 900 ASN A O 1
#

Secondary structure (DSSP, 8-state):
-PPEEEEEE-SSSS-SS--SSEEEEEEEEEE-TT-EEEE---SSEEEEEEEEEEEEEEETTEEEEE-TTEEEEEPTTPPEEEEEEEEEEEEEEEEEESTTHHHHHHHTT-TTT--EE--S--HHHHHHHHHHHH--STTHHHHHHHHHHHHHHHTT-TTPPPSS-PPPPHHHHHHHHHHHSTT-TT--HHHHHHHTTS-HHHHHHHHHHHHSS-HHHHHHHHHHHHHHHHHHHH---S-EEEES--HHHHHHHHHHHS--EE-TTS-EEE--TT-SS--GGGEEEE--TTTTTTS--BTTB-EE-HHHHHHHHHHHHHHHHTSSEEEEEEEEE-SSTTT-EEEEEEESSHHHHHHHHHHSBPPPTTTTTS--S-SEEEEEETTS---TTSTT--SS-EEEEETTTTEEEEES---THHHHHHHHHHHHHHHHHTT-EEE-EEEEEETTS-EEEEE--TTSSHHHHH--TTEEEEESS-EEEETTEEEES-SEEEEE-TT--TTT-HHHHHT-STT-EEES-EE-TTT--EESS--SS-S--EEEEEGGGSTTB-SSSEE--EEEEEEEE--SSS-S-SEEEE-HHHHHHHHHHTEEEE-TTSSTT--S-EEEE-GGGTGGG--S-HHHHHHHHHHHHHHHTPEEEEEE-SEESSSBTTBEEPPHHHHHHHHHHHHHTTTSSS-EEEPTTT--EEES-BTTB-GGGS-HHHHSS-HHHHHHHHHHHHSTTS-TTTS----HHHHHHTTTTS-SS--SSHHHHHHHHHHTTSGGGTT----S---PPP-S----------------------------------------------------------------------------------------------------------------